Protein AF-0000000084652523 (afdb_homodimer)

Radius of gyration: 30.89 Å; Cα contacts (8 Å, |Δi|>4): 2708; chains: 2; bounding box: 81×100×77 Å

pLDDT: mean 92.8, std 8.53, range [52.5, 98.88]

Secondary structure (DSSP, 8-state):
--EEEHHHHHHHHHHHTT--EEEE---GGGHHHHHHHGGGT-EEEE-SSHHHHHHHHHHHHHHHSSPEEEEE-STHHHHTTHHHHHHHHHHT--EEEEEEE--GGGTTTT-TT---HHHHHGGGSSEEEE---GGGHHHHHHHHHHHHHSSS--EEEEEEEHHHHH-EEEGGG----------PPP---HHHHHHHHHHHHH-SSEEEEE-HHHHHTT-HHHHHHHHHHH---EEE-GGGBTTB-TTSTTEEEE--GGG-STHHHHHHH-SEEEEES----GGGGGG-TTTS-TT-EEEEEES-GGGGTT--SS-EEEEES-HHHHHHHHHHHHHHTT--PPP-HHHHHHHHHHHHHHHHHHHTT--TTTB-HHHHHHHHHHHS-TTSEEEE-SSHHHHHHHHH---SSTT-EEETT-TTT--SS-HHHHHHHHHHH-TTS-EEEEEEHHHHHHTTTHHHHHHHTT---EEEEEE-SB-HHHHHHHHHHH-TT---S-B-----HHHHHHHHTSEEEEE-SGGGHHHHHHHHHHT-S-EEEEEEB-TT---HHHHHHHHHHHH--/--EEEHHHHHHHHHHHTT--EEEE---GGGHHHHHHHGGGT-EEEE-SSHHHHHHHHHHHHHHHSS-EEEEE-STHHHHTTHHHHHHHHHHT--EEEEEEE--GGGTTTT-TT---HHHHHGGGSSEEEE---GGGHHHHHHHHHHHHHSSS---EEEEEEHHHHH-EEEGGG---------PPPP---HHHHHHHHHHHHH-SSEEEEE-HHHHHTT-HHHHHHHHHHH---EEE-GGGBTTB-TTSTTEEEE--GGG-STHHHHHHH-SEEEEES----GGGGGG-TTTS-TT-EEEEEES-GGGGTT--SS-EEEEES-HHHHHHHHHHHHHHTT--PPP-HHHHHHHHHHHHHHHHHHHTT--TTTB-HHHHHHHHHHHS-TTSEEEE-SSHHHHHHHHH---SSTT-EEETT-TTT--SS-HHHHHHHHHHH-TTS-EEEEEEHHHHHHTTTHHHHHHHTT---EEEEEE-SB-HHHHHHHHHHH-TT---S-B-----HHHHHHHHTSEEEEE-SGGGHHHHHHHHHHTTS-EEEEEEB-TT---HHHHHHHHHHHH--

Foldseek 3Di:
DDKDFLLLVLLVLCVVVVAQEAEEADDDQNVLNVVNNVVSRRHYQHFPALCLRLLLQQLLCLQVLAEYEYEYEAAPSLVSNQLSQLLQLQQLGQYEYEYGDADPVCAPVPDDRRDDSCVVCVVRFLEEDEDDASQCSSVVVLVQRCSQLPQRHHYYYYYYYSCSRGDMDDPVSHDHDDNPDDDDFDEDDPVLLVVVLVVLQPWQQEEEEEEDLCQSVVQLVLVVLLCVLQVHAYEYEALCAQSAFCPPLRYLAYCWVLLVALNLVSQAPTQEYEYFADQCDVRNPLCDPPSYDPNREYEAEHQDCVSVPSNPDHHYHYDRGRRNNHSNVSSVVCVVVVPDGDDNVVSSVVSVVSNVVRVVVVVVPCDFQFGAVLLLQVLVQVVFDLPAAEEEFARQQNSSCRNRDTHNHGSRYHYDLGGDSGDAQSQLSSQQSSCVSPVPHAYEYRYEPVRCPNRVCSLLSCQVVLRAHEYEYAYLQWSLLVLVLCCLQPNNVRGDPTGRGQDQSQVVSVVSPAHGDEAGGSVCSNVQVVCSVVVSGHGYYYYHGNNPDGRSSSVVVSVVVNVPD/DDKDFLLLVLLVLCVVVVAQEAEEADDDQNVLNVVNNVVSRRHYQHFPALCLRLLLQQLLCLQVLAEYEYEYEAAPSLVSNQLSQLLQLQQLGQYEYEYGDADPVCAPVPDDRRDDSCVVCVVRFLEEDEDDASQCSSVVVLVQRCSQLPQRHHYYYYYYYSCSRGDMDDPVSHDHDDPPDDDDFDEDDPVLLVVVLVVLQPWQQEEEEEEDLCQSVVQLVLVVLLCVLQVHAYEYEALCAQSAFCPPLRYLAYCWVLLVALNLVSQAPTQEYEYFADQCDVRNPLCDPPSYDPNREYEAEHQDCVSVPSNPPHHYNYHRGRRNNHSNVSSVVCVVVVPDGDNNVVSSVVSVVSNVVRVVVVVVPCDFQFGAVLLLQVLVQVVFDLPAAEEEFARQQNSSCRNRDTHNHGSRYHYDLGGDSGDAQSQPSSQQSSCVSPVPHAYEYRYEPVRCPNRVCSLLSCQVVLRAHEYEYAYLQWSLLVLVLCCLQPNNVRGDPTGRGQDQSQVVSVVSPAHGDEAGGSVCSNVQVVCSVVVSGHGYYYYHGNNPDGRSSSVVVSVVVNVPD

Nearest PDB structures (foldseek):
  4d5g-assembly1_B  TM=9.283E-01  e=2.032E-40  Azoarcus olearius
  8rpi-assembly1_A  TM=9.030E-01  e=3.109E-41  Janthinobacterium sp. HH01
  4d5e-assembly1_B  TM=9.127E-01  e=1.218E-40  Azoarcus olearius
  6m2z-assembly1_A  TM=8.766E-01  e=1.628E-36  Pseudomonas putida
  1pvd-assembly1_B  TM=7.626E-01  e=8.804E-29  Saccharomyces cerevisiae

InterPro domains:
  IPR011766 Thiamine pyrophosphate enzyme, TPP-binding [PF02775] (396-543)
  IPR012000 Thiamine pyrophosphate enzyme, central domain [PF00205] (196-330)
  IPR012001 Thiamine pyrophosphate enzyme, N-terminal TPP-binding domain [PF02776] (5-120)
  IPR029035 DHS-like NAD/FAD-binding domain superfamily [SSF52467] (155-362)
  IPR029061 Thiamin diphosphate-binding fold [SSF52518] (1-176)
  IPR029061 Thiamin diphosphate-binding fold [SSF52518] (370-563)
  IPR045229 Thiamine pyrophosphate enzyme [PTHR18968] (3-548)

Structure (mmCIF, N/CA/C/O backbone):
data_AF-0000000084652523-model_v1
#
loop_
_entity.id
_entity.type
_entity.pdbx_description
1 polymer 'Thiamine pyrophosphate-requiring enzymes'
#
loop_
_atom_site.group_PDB
_atom_site.id
_atom_site.type_symbol
_atom_site.label_atom_id
_atom_site.label_alt_id
_atom_site.label_comp_id
_atom_site.label_asym_id
_atom_site.label_entity_id
_atom_site.label_seq_id
_atom_site.pdbx_PDB_ins_code
_atom_site.Cartn_x
_atom_site.Cartn_y
_atom_site.Cartn_z
_atom_site.occupancy
_atom_site.B_iso_or_equiv
_atom_site.auth_seq_id
_atom_site.auth_comp_id
_atom_site.auth_asym_id
_atom_site.auth_atom_id
_atom_site.pdbx_PDB_model_num
ATOM 1 N N . MET A 1 1 ? 44.406 9.188 3.6 1 61.84 1 MET A N 1
ATOM 2 C CA . MET A 1 1 ? 43.688 7.953 3.303 1 61.84 1 MET A CA 1
ATOM 3 C C . MET A 1 1 ? 42.375 8.258 2.621 1 61.84 1 MET A C 1
ATOM 5 O O . MET A 1 1 ? 41.781 9.32 2.836 1 61.84 1 MET A O 1
ATOM 9 N N . SER A 1 2 ? 42 7.492 1.603 1 88.81 2 SER A N 1
ATOM 10 C CA . SER A 1 2 ? 40.812 7.75 0.842 1 88.81 2 SER A CA 1
ATOM 11 C C . SER A 1 2 ? 39.562 7.465 1.676 1 88.81 2 SER A C 1
ATOM 13 O O . SER A 1 2 ? 39.562 6.555 2.506 1 88.81 2 SER A O 1
ATOM 15 N N . LYS A 1 3 ? 38.594 8.383 1.752 1 95.5 3 LYS A N 1
ATOM 16 C CA . LYS A 1 3 ? 37.344 8.273 2.521 1 95.5 3 LYS A CA 1
ATOM 17 C C . LYS A 1 3 ? 36.188 7.773 1.65 1 95.5 3 LYS A C 1
ATOM 19 O O . LYS A 1 3 ? 36.219 7.922 0.427 1 95.5 3 LYS A O 1
ATOM 24 N N . ILE A 1 4 ? 35.344 7.074 2.342 1 96.81 4 ILE A N 1
ATOM 25 C CA . ILE A 1 4 ? 34.156 6.57 1.647 1 96.81 4 ILE A CA 1
ATOM 26 C C . ILE A 1 4 ? 32.938 6.688 2.555 1 96.81 4 ILE A C 1
ATOM 28 O O . ILE A 1 4 ? 33.031 6.461 3.764 1 96.81 4 ILE A O 1
ATOM 32 N N . THR A 1 5 ? 31.812 7.078 1.994 1 97.12 5 THR A N 1
ATOM 33 C CA . THR A 1 5 ? 30.578 7.211 2.768 1 97.12 5 THR A CA 1
ATOM 34 C C . THR A 1 5 ? 29.812 5.895 2.779 1 97.12 5 THR A C 1
ATOM 36 O O . THR A 1 5 ? 30.047 5.02 1.945 1 97.12 5 THR A O 1
ATOM 39 N N . GLY A 1 6 ? 28.922 5.758 3.75 1 98.19 6 GLY A N 1
ATOM 40 C CA . GLY A 1 6 ? 28.094 4.559 3.832 1 98.19 6 GLY A CA 1
ATOM 41 C C . GLY A 1 6 ? 27.266 4.324 2.588 1 98.19 6 GLY A C 1
ATOM 42 O O . GLY A 1 6 ? 27.078 3.184 2.16 1 98.19 6 GLY A O 1
ATOM 43 N N . GLY A 1 7 ? 26.688 5.371 2.053 1 98.19 7 GLY A N 1
ATOM 44 C CA . GLY A 1 7 ? 25.906 5.246 0.828 1 98.19 7 GLY A CA 1
ATOM 45 C C . GLY A 1 7 ? 26.719 4.711 -0.338 1 98.19 7 GLY A C 1
ATOM 46 O O . GLY A 1 7 ? 26.25 3.836 -1.072 1 98.19 7 GLY A O 1
ATOM 47 N N . GLU A 1 8 ? 27.828 5.301 -0.521 1 97.81 8 GLU A N 1
ATOM 48 C CA . GLU A 1 8 ? 28.719 4.84 -1.584 1 97.81 8 GLU A CA 1
ATOM 49 C C . GLU A 1 8 ? 29.156 3.395 -1.351 1 97.81 8 GLU A C 1
ATOM 51 O O . GLU A 1 8 ? 29.203 2.596 -2.289 1 97.81 8 GLU A O 1
ATOM 56 N N . LEU A 1 9 ? 29.469 3.117 -0.154 1 98 9 LEU A N 1
ATOM 57 C CA . LEU A 1 9 ? 29.891 1.775 0.236 1 98 9 LEU A CA 1
ATOM 58 C C . LEU A 1 9 ? 28.797 0.752 -0.078 1 98 9 LEU A C 1
ATOM 60 O O . LEU A 1 9 ? 29.094 -0.358 -0.526 1 98 9 LEU A O 1
ATOM 64 N N . LEU A 1 10 ? 27.578 1.032 0.191 1 98.56 10 LEU A N 1
ATOM 65 C CA . LEU A 1 10 ? 26.453 0.154 -0.115 1 98.56 10 LEU A CA 1
ATOM 66 C C . LEU A 1 10 ? 26.375 -0.141 -1.609 1 98.56 10 LEU A C 1
ATOM 68 O O . LEU A 1 10 ? 26.188 -1.289 -2.012 1 98.56 10 LEU A O 1
ATOM 72 N N . VAL A 1 11 ? 26.5 0.886 -2.41 1 98.44 11 VAL A N 1
ATOM 73 C CA . VAL A 1 11 ? 26.438 0.732 -3.859 1 98.44 11 VAL A CA 1
ATOM 74 C C . VAL A 1 11 ? 27.562 -0.207 -4.316 1 98.44 11 VAL A C 1
ATOM 76 O O . VAL A 1 11 ? 27.312 -1.125 -5.105 1 98.44 11 VAL A O 1
ATOM 79 N N . LEU A 1 12 ? 28.734 0.027 -3.807 1 97.88 12 LEU A N 1
ATOM 80 C CA . LEU A 1 12 ? 29.875 -0.809 -4.172 1 97.88 12 LEU A CA 1
ATOM 81 C C . LEU A 1 12 ? 29.656 -2.252 -3.727 1 97.88 12 LEU A C 1
ATOM 83 O O . LEU A 1 12 ? 30 -3.188 -4.449 1 97.88 12 LEU A O 1
ATOM 87 N N . ALA A 1 13 ? 29.109 -2.414 -2.553 1 97.5 13 ALA A N 1
ATOM 88 C CA . ALA A 1 13 ? 28.828 -3.754 -2.041 1 97.5 13 ALA A CA 1
ATOM 89 C C . ALA A 1 13 ? 27.859 -4.496 -2.947 1 97.5 13 ALA A C 1
ATOM 91 O O . ALA A 1 13 ? 28.031 -5.684 -3.225 1 97.5 13 ALA A O 1
ATOM 92 N N . LEU A 1 14 ? 26.797 -3.852 -3.387 1 97.81 14 LEU A N 1
ATOM 93 C CA . LEU A 1 14 ? 25.844 -4.465 -4.305 1 97.81 14 LEU A CA 1
ATOM 94 C C . LEU A 1 14 ? 26.531 -4.832 -5.621 1 97.81 14 LEU A C 1
ATOM 96 O O . LEU A 1 14 ? 26.344 -5.938 -6.133 1 97.81 14 LEU A O 1
ATOM 100 N N . ARG A 1 15 ? 27.328 -3.926 -6.137 1 97.06 15 ARG A N 1
ATOM 101 C CA . ARG A 1 15 ? 28.016 -4.152 -7.406 1 97.06 15 ARG A CA 1
ATOM 102 C C . ARG A 1 15 ? 28.969 -5.328 -7.305 1 97.06 15 ARG A C 1
ATOM 104 O O . ARG A 1 15 ? 29.078 -6.133 -8.234 1 97.06 15 ARG A O 1
ATOM 111 N N . LYS A 1 16 ? 29.641 -5.41 -6.207 1 94.69 16 LYS A N 1
ATOM 112 C CA . LYS A 1 16 ? 30.578 -6.512 -5.996 1 94.69 16 LYS A CA 1
ATOM 113 C C . LYS A 1 16 ? 29.844 -7.848 -5.922 1 94.69 16 LYS A C 1
ATOM 115 O O . LYS A 1 16 ? 30.438 -8.898 -6.164 1 94.69 16 LYS A O 1
ATOM 120 N N . ASN A 1 17 ? 28.578 -7.781 -5.609 1 93.56 17 ASN A N 1
ATOM 121 C CA . ASN A 1 17 ? 27.75 -8.984 -5.613 1 93.56 17 ASN A CA 1
ATOM 122 C C . ASN A 1 17 ? 27 -9.141 -6.938 1 93.56 17 ASN A C 1
ATOM 124 O O . ASN A 1 17 ? 25.984 -9.828 -7 1 93.56 17 ASN A O 1
ATOM 128 N N . ASN A 1 18 ? 27.344 -8.414 -7.961 1 93.62 18 ASN A N 1
ATOM 129 C CA . ASN A 1 18 ? 26.875 -8.508 -9.336 1 93.62 18 ASN A CA 1
ATOM 130 C C . ASN A 1 18 ? 25.438 -8.023 -9.477 1 93.62 18 ASN A C 1
ATOM 132 O O . ASN A 1 18 ? 24.672 -8.57 -10.266 1 93.62 18 ASN A O 1
ATOM 136 N N . ILE A 1 19 ? 25.078 -7.191 -8.586 1 96.75 19 ILE A N 1
ATOM 137 C CA . ILE A 1 19 ? 23.797 -6.516 -8.719 1 96.75 19 ILE A CA 1
ATOM 138 C C . ILE A 1 19 ? 23.969 -5.242 -9.547 1 96.75 19 ILE A C 1
ATOM 140 O O . ILE A 1 19 ? 24.734 -4.352 -9.18 1 96.75 19 ILE A O 1
ATOM 144 N N . LYS A 1 20 ? 23.25 -5.176 -10.609 1 96.38 20 LYS A N 1
ATOM 145 C CA . LYS A 1 20 ? 23.391 -4.027 -11.5 1 96.38 20 LYS A CA 1
ATOM 146 C C . LYS A 1 20 ? 22.094 -3.219 -11.547 1 96.38 20 LYS A C 1
ATOM 148 O O . LYS A 1 20 ? 22.109 -2.021 -11.844 1 96.38 20 LYS A O 1
ATOM 153 N N . ASN A 1 21 ? 20.969 -3.912 -11.383 1 96.75 21 ASN A N 1
ATOM 154 C CA . ASN A 1 21 ? 19.656 -3.289 -11.422 1 96.75 21 ASN A CA 1
ATOM 155 C C . ASN A 1 21 ? 18.953 -3.375 -10.07 1 96.75 21 ASN A C 1
ATOM 157 O O . ASN A 1 21 ? 18.922 -4.441 -9.445 1 96.75 21 ASN A O 1
ATOM 161 N N . VAL A 1 22 ? 18.531 -2.273 -9.625 1 98.38 22 VAL A N 1
ATOM 162 C CA . VAL A 1 22 ? 17.719 -2.242 -8.414 1 98.38 22 VAL A CA 1
ATOM 163 C C . VAL A 1 22 ? 16.453 -1.425 -8.664 1 98.38 22 VAL A C 1
ATOM 165 O O . VAL A 1 22 ? 16.406 -0.591 -9.57 1 98.38 22 VAL A O 1
ATOM 168 N N . PHE A 1 23 ? 15.406 -1.738 -7.965 1 98.81 23 PHE A N 1
ATOM 169 C CA . PHE A 1 23 ? 14.117 -1.063 -8.094 1 98.81 23 PHE A CA 1
ATOM 170 C C . PHE A 1 23 ? 13.844 -0.193 -6.871 1 98.81 23 PHE A C 1
ATOM 172 O O . PHE A 1 23 ? 14.047 -0.625 -5.734 1 98.81 23 PHE A O 1
ATOM 179 N N . GLY A 1 24 ? 13.469 1.051 -7.094 1 98.38 24 GLY A N 1
ATOM 180 C CA . GLY A 1 24 ? 13.289 1.854 -5.895 1 98.38 24 GLY A CA 1
ATOM 181 C C . GLY A 1 24 ? 12.602 3.178 -6.16 1 98.38 24 GLY A C 1
ATOM 182 O O . GLY A 1 24 ? 12.297 3.504 -7.309 1 98.38 24 GLY A O 1
ATOM 183 N N . LEU A 1 25 ? 12.266 3.832 -5.125 1 98 25 LEU A N 1
ATOM 184 C CA . LEU A 1 25 ? 11.75 5.191 -5.102 1 98 25 LEU A CA 1
ATOM 185 C C . LEU A 1 25 ? 12.586 6.078 -4.184 1 98 25 LEU A C 1
ATOM 187 O O . LEU A 1 25 ? 12.828 5.727 -3.027 1 98 25 LEU A O 1
ATOM 191 N N . VAL A 1 26 ? 12.969 7.211 -4.668 1 97.19 26 VAL A N 1
ATOM 192 C CA . VAL A 1 26 ? 13.875 8.109 -3.963 1 97.19 26 VAL A CA 1
ATOM 193 C C . VAL A 1 26 ? 13.18 8.695 -2.74 1 97.19 26 VAL A C 1
ATOM 195 O O . VAL A 1 26 ? 11.953 8.852 -2.73 1 97.19 26 VAL A O 1
ATOM 198 N N . GLY A 1 27 ? 13.852 8.953 -1.732 1 95.44 27 GLY A N 1
ATOM 199 C CA . GLY A 1 27 ? 13.438 9.602 -0.498 1 95.44 27 GLY A CA 1
ATOM 200 C C . GLY A 1 27 ? 14.609 10.086 0.338 1 95.44 27 GLY A C 1
ATOM 201 O O . GLY A 1 27 ? 15.766 9.781 0.037 1 95.44 27 GLY A O 1
ATOM 202 N N . ASN A 1 28 ? 14.281 10.797 1.337 1 92.19 28 ASN A N 1
ATOM 203 C CA . ASN A 1 28 ? 15.297 11.43 2.172 1 92.19 28 ASN A CA 1
ATOM 204 C C . ASN A 1 28 ? 16.25 10.398 2.766 1 92.19 28 ASN A C 1
ATOM 206 O O . ASN A 1 28 ? 17.469 10.539 2.662 1 92.19 28 ASN A O 1
ATOM 210 N N . HIS A 1 29 ? 15.742 9.367 3.262 1 95.44 29 HIS A N 1
ATOM 211 C CA . HIS A 1 29 ? 16.547 8.445 4.059 1 95.44 29 HIS A CA 1
ATOM 212 C C . HIS A 1 29 ? 17.453 7.598 3.176 1 95.44 29 HIS A C 1
ATOM 214 O O . HIS A 1 29 ? 18.391 6.957 3.668 1 95.44 29 HIS A O 1
ATOM 220 N N . VAL A 1 30 ? 17.219 7.586 1.866 1 97.75 30 VAL A N 1
ATOM 221 C CA . VAL A 1 30 ? 18.031 6.711 1.026 1 97.75 30 VAL A CA 1
ATOM 222 C C . VAL A 1 30 ? 18.766 7.543 -0.024 1 97.75 30 VAL A C 1
ATOM 224 O O . VAL A 1 30 ? 19.484 6.996 -0.865 1 97.75 30 VAL A O 1
ATOM 227 N N . SER A 1 31 ? 18.656 8.836 0.006 1 96.75 31 SER A N 1
ATOM 228 C CA . SER A 1 31 ? 19.312 9.734 -0.948 1 96.75 31 SER A CA 1
ATOM 229 C C . SER A 1 31 ? 20.812 9.5 -0.98 1 96.75 31 SER A C 1
ATOM 231 O O . SER A 1 31 ? 21.438 9.586 -2.041 1 96.75 31 SER A O 1
ATOM 233 N N . PRO A 1 32 ? 21.484 9.203 0.217 1 96.62 32 PRO A N 1
ATOM 234 C CA . PRO A 1 32 ? 22.922 8.961 0.183 1 96.62 32 PRO A CA 1
ATOM 235 C C . PRO A 1 32 ? 23.312 7.777 -0.703 1 96.62 32 PRO A C 1
ATOM 237 O O . PRO A 1 32 ? 24.438 7.711 -1.206 1 96.62 32 PRO A O 1
ATOM 240 N N . ILE A 1 33 ? 22.406 6.82 -0.884 1 98.38 33 ILE A N 1
ATOM 241 C CA . ILE A 1 33 ? 22.641 5.688 -1.772 1 98.38 33 ILE A CA 1
ATOM 242 C C . ILE A 1 33 ? 22.453 6.121 -3.225 1 98.38 33 ILE A C 1
ATOM 244 O O . ILE A 1 33 ? 23.312 5.863 -4.07 1 98.38 33 ILE A O 1
ATOM 248 N N . PHE A 1 34 ? 21.391 6.816 -3.5 1 98.12 34 PHE A N 1
ATOM 249 C CA . PHE A 1 34 ? 20.953 7.18 -4.848 1 98.12 34 PHE A CA 1
ATOM 250 C C . PHE A 1 34 ? 22 8.062 -5.523 1 98.12 34 PHE A C 1
ATOM 252 O O . PHE A 1 34 ? 22.297 7.887 -6.707 1 98.12 34 PHE A O 1
ATOM 259 N N . VAL A 1 35 ? 22.609 8.961 -4.82 1 97.19 35 VAL A N 1
ATOM 260 C CA . VAL A 1 35 ? 23.484 9.961 -5.414 1 97.19 35 VAL A CA 1
ATOM 261 C C . VAL A 1 35 ? 24.781 9.289 -5.891 1 97.19 35 VAL A C 1
ATOM 263 O O . VAL A 1 35 ? 25.5 9.836 -6.727 1 97.19 35 VAL A O 1
ATOM 266 N N . HIS A 1 36 ? 25.078 8.07 -5.406 1 96.81 36 HIS A N 1
ATOM 267 C CA . HIS A 1 36 ? 26.312 7.391 -5.777 1 96.81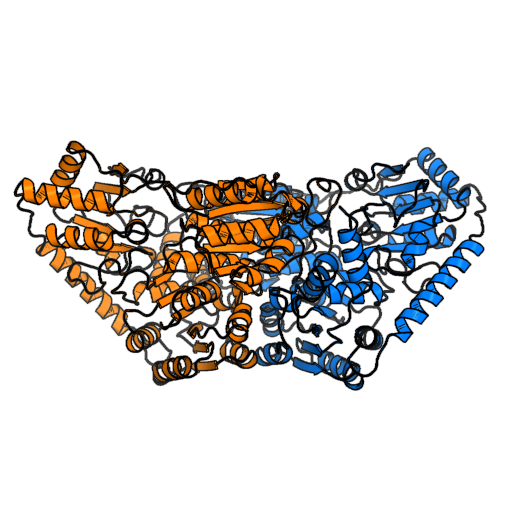 36 HIS A CA 1
ATOM 268 C C . HIS A 1 36 ? 26.047 6.293 -6.805 1 96.81 36 HIS A C 1
ATOM 270 O O . HIS A 1 36 ? 27 5.703 -7.344 1 96.81 36 HIS A O 1
ATOM 276 N N . ALA A 1 37 ? 24.828 5.977 -7.105 1 96.88 37 ALA A N 1
ATOM 277 C CA . ALA A 1 37 ? 24.453 4.801 -7.883 1 96.88 37 ALA A CA 1
ATOM 278 C C . ALA A 1 37 ? 25.016 4.871 -9.297 1 96.88 37 ALA A C 1
ATOM 280 O O . ALA A 1 37 ? 25.719 3.951 -9.742 1 96.88 37 ALA A O 1
ATOM 281 N N . GLN A 1 38 ? 24.812 5.961 -9.992 1 93.25 38 GLN A N 1
ATOM 282 C CA . GLN A 1 38 ? 25.219 6.098 -11.391 1 93.25 38 GLN A CA 1
ATOM 283 C C . GLN A 1 38 ? 26.734 6.023 -11.539 1 93.25 38 GLN A C 1
ATOM 285 O O . GLN A 1 38 ? 27.25 5.375 -12.453 1 93.25 38 GLN A O 1
ATOM 290 N N . LYS A 1 39 ? 27.375 6.684 -10.656 1 94.06 39 LYS A N 1
ATOM 291 C CA . LYS A 1 39 ? 28.828 6.73 -10.688 1 94.06 39 LYS A CA 1
ATOM 292 C C . LYS A 1 39 ? 29.422 5.324 -10.68 1 94.06 39 LYS A C 1
ATOM 294 O O . LYS A 1 39 ? 30.453 5.078 -11.32 1 94.06 39 LYS A O 1
ATOM 299 N N . HIS A 1 40 ? 28.75 4.449 -10.016 1 96.38 40 HIS A N 1
ATOM 300 C CA . HIS A 1 40 ? 29.328 3.123 -9.836 1 96.38 40 HIS A CA 1
ATOM 301 C C . HIS A 1 40 ? 28.578 2.08 -10.648 1 96.38 40 HIS A C 1
ATOM 303 O O . HIS A 1 40 ? 28.688 0.88 -10.391 1 96.38 40 HIS A O 1
ATOM 309 N N . GLY A 1 41 ? 27.75 2.49 -11.531 1 96.25 41 GLY A N 1
ATOM 310 C CA . GLY A 1 41 ? 27.109 1.595 -12.484 1 96.25 41 GLY A CA 1
ATOM 311 C C . GLY A 1 41 ? 25.938 0.823 -11.891 1 96.25 41 GLY A C 1
ATOM 312 O O . GLY A 1 41 ? 25.703 -0.333 -12.25 1 96.25 41 GLY A O 1
ATOM 313 N N . LEU A 1 42 ? 25.344 1.309 -10.875 1 97.31 42 LEU A N 1
ATOM 314 C CA . LEU A 1 42 ? 24.094 0.755 -10.359 1 97.31 42 LEU A CA 1
ATOM 315 C C . LEU A 1 42 ? 22.891 1.477 -10.961 1 97.31 42 LEU A C 1
ATOM 317 O O . LEU A 1 42 ? 22.719 2.682 -10.758 1 97.31 42 LEU A O 1
ATOM 321 N N . ASP A 1 43 ? 22.078 0.781 -11.703 1 96.94 43 ASP A N 1
ATOM 322 C CA . ASP A 1 43 ? 20.891 1.36 -12.328 1 96.94 43 ASP A CA 1
ATOM 323 C C . ASP A 1 43 ? 19.672 1.258 -11.414 1 96.94 43 ASP A C 1
ATOM 325 O O . ASP A 1 43 ? 19.172 0.161 -11.156 1 96.94 43 ASP A O 1
ATOM 329 N N . ILE A 1 44 ? 19.25 2.367 -10.953 1 97.38 44 ILE A N 1
ATOM 330 C CA . ILE A 1 44 ? 18.062 2.391 -10.109 1 97.38 44 ILE A CA 1
ATOM 331 C C . ILE A 1 44 ? 16.828 2.695 -10.969 1 97.38 44 ILE A C 1
ATOM 333 O O . ILE A 1 44 ? 16.719 3.779 -11.547 1 97.38 44 ILE A O 1
ATOM 337 N N . ILE A 1 45 ? 15.891 1.777 -11.062 1 98.19 45 ILE A N 1
ATOM 338 C CA . ILE A 1 45 ? 14.641 1.941 -11.797 1 98.19 45 ILE A CA 1
ATOM 339 C C . ILE A 1 45 ? 13.609 2.645 -10.906 1 98.19 45 ILE A C 1
ATOM 341 O O . ILE A 1 45 ? 13.141 2.074 -9.922 1 98.19 45 ILE A O 1
ATOM 345 N N . ASP A 1 46 ? 13.32 3.838 -11.297 1 97.56 46 ASP A N 1
ATOM 346 C CA . ASP A 1 46 ? 12.422 4.688 -10.531 1 97.56 46 ASP A CA 1
ATOM 347 C C . ASP A 1 46 ? 10.969 4.281 -10.742 1 97.56 46 ASP A C 1
ATOM 349 O O . ASP A 1 46 ? 10.516 4.156 -11.883 1 97.56 46 ASP A O 1
ATOM 353 N N . VAL A 1 47 ? 10.242 4.066 -9.664 1 98.25 47 VAL A N 1
ATOM 354 C CA . VAL A 1 47 ? 8.844 3.668 -9.719 1 98.25 47 VAL A CA 1
ATOM 355 C C . VAL A 1 47 ? 7.961 4.805 -9.203 1 98.25 47 VAL A C 1
ATOM 357 O O . VAL A 1 47 ? 8.461 5.852 -8.789 1 98.25 47 VAL A O 1
ATOM 360 N N . ARG A 1 48 ? 6.621 4.633 -9.297 1 97.69 48 ARG A N 1
ATOM 361 C CA . ARG A 1 48 ? 5.676 5.652 -8.852 1 97.69 48 ARG A CA 1
ATOM 362 C C . ARG A 1 48 ? 5.176 5.359 -7.441 1 97.69 48 ARG A C 1
ATOM 364 O O . ARG A 1 48 ? 4.672 6.25 -6.758 1 97.69 48 ARG A O 1
ATOM 371 N N . HIS A 1 49 ? 5.309 4.168 -6.996 1 98.25 49 HIS A N 1
ATOM 372 C CA . HIS A 1 49 ? 4.902 3.707 -5.672 1 98.25 49 HIS A CA 1
ATOM 373 C C . HIS A 1 49 ? 5.855 2.646 -5.141 1 98.25 49 HIS A C 1
ATOM 375 O O . HIS A 1 49 ? 6.254 1.737 -5.871 1 98.25 49 HIS A O 1
ATOM 381 N N . GLU A 1 50 ? 6.207 2.678 -3.916 1 98.5 50 GLU A N 1
ATOM 382 C CA . GLU A 1 50 ? 7.184 1.752 -3.35 1 98.5 50 GLU A CA 1
ATOM 383 C C . GLU A 1 50 ? 6.695 0.309 -3.438 1 98.5 50 GLU A C 1
ATOM 385 O O . GLU A 1 50 ? 7.5 -0.616 -3.582 1 98.5 50 GLU A O 1
ATOM 390 N N . GLN A 1 51 ? 5.398 0.051 -3.346 1 98.44 51 GLN A N 1
ATOM 391 C CA . GLN A 1 51 ? 4.863 -1.292 -3.537 1 98.44 51 GLN A CA 1
ATOM 392 C C . GLN A 1 51 ? 5.324 -1.884 -4.867 1 98.44 51 GLN A C 1
ATOM 394 O O . GLN A 1 51 ? 5.645 -3.072 -4.945 1 98.44 51 GLN A O 1
ATOM 399 N N . ALA A 1 52 ? 5.316 -1.056 -5.922 1 98.62 52 ALA A N 1
ATOM 400 C CA . ALA A 1 52 ? 5.727 -1.504 -7.25 1 98.62 52 ALA A CA 1
ATOM 401 C C . ALA A 1 52 ? 7.199 -1.91 -7.258 1 98.62 52 ALA A C 1
ATOM 403 O O . ALA A 1 52 ? 7.586 -2.854 -7.949 1 98.62 52 ALA A O 1
ATOM 404 N N . ALA A 1 53 ? 8.031 -1.194 -6.473 1 98.81 53 ALA A N 1
ATOM 405 C CA . ALA A 1 53 ? 9.445 -1.545 -6.391 1 98.81 53 ALA A CA 1
ATOM 406 C C . ALA A 1 53 ? 9.633 -2.969 -5.871 1 98.81 53 ALA A C 1
ATOM 408 O O . ALA A 1 53 ? 10.445 -3.729 -6.402 1 98.81 53 ALA A O 1
ATOM 409 N N . ILE A 1 54 ? 8.875 -3.303 -4.867 1 98.81 54 ILE A N 1
ATOM 410 C CA . ILE A 1 54 ? 8.992 -4.625 -4.266 1 98.81 54 ILE A CA 1
ATOM 411 C C . ILE A 1 54 ? 8.477 -5.684 -5.242 1 98.81 54 ILE A C 1
ATOM 413 O O . ILE A 1 54 ? 9.102 -6.73 -5.418 1 98.81 54 ILE A O 1
ATOM 417 N N . HIS A 1 55 ? 7.352 -5.418 -5.902 1 98.69 55 HIS A N 1
ATOM 418 C CA . HIS A 1 55 ? 6.82 -6.359 -6.883 1 98.69 55 HIS A CA 1
ATOM 419 C C . HIS A 1 55 ? 7.781 -6.535 -8.055 1 98.69 55 HIS A C 1
ATOM 421 O O . HIS A 1 55 ? 7.879 -7.625 -8.625 1 98.69 55 HIS A O 1
ATOM 427 N N . MET A 1 56 ? 8.445 -5.457 -8.43 1 98.81 56 MET A N 1
ATOM 428 C CA . MET A 1 56 ? 9.43 -5.574 -9.508 1 98.81 56 MET A CA 1
ATOM 429 C C . MET A 1 56 ? 10.609 -6.441 -9.078 1 98.81 56 MET A C 1
ATOM 431 O O . MET A 1 56 ? 11.086 -7.273 -9.852 1 98.81 56 MET A O 1
ATOM 435 N N . ALA A 1 57 ? 11.078 -6.246 -7.824 1 98.75 57 ALA A N 1
ATOM 436 C CA . ALA A 1 57 ? 12.133 -7.125 -7.305 1 98.75 57 ALA A CA 1
ATOM 437 C C . ALA A 1 57 ? 11.688 -8.586 -7.324 1 98.75 57 ALA A C 1
ATOM 439 O O . ALA A 1 57 ? 12.469 -9.477 -7.668 1 98.75 57 ALA A O 1
ATOM 440 N N . ASP A 1 58 ? 10.453 -8.82 -6.977 1 98 58 ASP A N 1
ATOM 441 C CA . ASP A 1 58 ? 9.859 -10.148 -7.008 1 98 58 ASP A CA 1
ATOM 442 C C . ASP A 1 58 ? 9.844 -10.711 -8.43 1 98 58 ASP A C 1
ATOM 444 O O . ASP A 1 58 ? 10.281 -11.836 -8.664 1 98 58 ASP A O 1
ATOM 448 N N . GLY A 1 59 ? 9.344 -9.898 -9.383 1 97.69 59 GLY A N 1
ATOM 449 C CA . GLY A 1 59 ? 9.32 -10.32 -10.781 1 97.69 59 GLY A CA 1
ATOM 450 C C . GLY A 1 59 ? 10.703 -10.633 -11.328 1 97.69 59 GLY A C 1
ATOM 451 O O . GLY A 1 59 ? 10.875 -11.609 -12.062 1 97.69 59 GLY A O 1
ATOM 452 N N . TRP A 1 60 ? 11.656 -9.773 -10.945 1 97.94 60 TRP A N 1
ATOM 453 C CA . TRP A 1 60 ? 13.039 -9.984 -11.352 1 97.94 60 TRP A CA 1
ATOM 454 C C . TRP A 1 60 ? 13.539 -11.344 -10.883 1 97.94 60 TRP A C 1
ATOM 456 O O . TRP A 1 60 ? 14.133 -12.102 -11.656 1 97.94 60 TRP A O 1
ATOM 466 N N . SER A 1 61 ? 13.281 -11.625 -9.648 1 96.38 61 SER A N 1
ATOM 467 C CA . SER A 1 61 ? 13.719 -12.883 -9.062 1 96.38 61 SER A CA 1
ATOM 468 C C . SER A 1 61 ? 13.055 -14.07 -9.75 1 96.38 61 SER A C 1
ATOM 470 O O . SER A 1 61 ? 13.711 -15.07 -10.047 1 96.38 61 SER A O 1
ATOM 472 N N . GLN A 1 62 ? 11.805 -14 -10.07 1 95.75 62 GLN A N 1
ATOM 473 C CA . GLN A 1 62 ? 11.031 -15.109 -10.641 1 95.75 62 GLN A CA 1
ATOM 474 C C . GLN A 1 62 ? 11.523 -15.445 -12.047 1 95.75 62 GLN A C 1
ATOM 476 O O . GLN A 1 62 ? 11.516 -16.609 -12.445 1 95.75 62 GLN A O 1
ATOM 481 N N . VAL A 1 63 ? 11.969 -14.43 -12.734 1 95.69 63 VAL A N 1
ATOM 482 C CA . VAL A 1 63 ? 12.289 -14.68 -14.133 1 95.69 63 VAL A CA 1
ATOM 483 C C . VAL A 1 63 ? 13.781 -14.992 -14.273 1 95.69 63 VAL A C 1
ATOM 485 O O . VAL A 1 63 ? 14.18 -15.773 -15.133 1 95.69 63 VAL A O 1
ATOM 488 N N . THR A 1 64 ? 14.617 -14.43 -13.383 1 94.81 64 THR A N 1
ATOM 489 C CA . THR A 1 64 ? 16.062 -14.586 -13.523 1 94.81 64 THR A CA 1
ATOM 490 C C . THR A 1 64 ? 16.578 -15.711 -12.633 1 94.81 64 THR A C 1
ATOM 492 O O . THR A 1 64 ? 17.703 -16.188 -12.805 1 94.81 64 THR A O 1
ATOM 495 N N . ARG A 1 65 ? 15.758 -16.078 -11.586 1 93.25 65 ARG A N 1
ATOM 496 C CA . ARG A 1 65 ? 16.125 -17.047 -10.562 1 93.25 65 ARG A CA 1
ATOM 497 C C . ARG A 1 65 ? 17.219 -16.484 -9.648 1 93.25 65 ARG A C 1
ATOM 499 O O . ARG A 1 65 ? 17.859 -17.234 -8.906 1 93.25 65 ARG A O 1
ATOM 506 N N . ASN A 1 66 ? 17.516 -15.164 -9.844 1 92.88 66 ASN A N 1
ATOM 507 C CA . ASN A 1 66 ? 18.438 -14.438 -8.984 1 92.88 66 ASN A CA 1
ATOM 508 C C . ASN A 1 66 ? 17.703 -13.516 -8.016 1 92.88 66 ASN A C 1
ATOM 510 O O . ASN A 1 66 ? 16.516 -13.227 -8.203 1 92.88 66 ASN A O 1
ATOM 514 N N . ILE A 1 67 ? 18.453 -13.062 -7.039 1 96.38 67 ILE A N 1
ATOM 515 C CA . ILE A 1 67 ? 17.859 -12.188 -6.031 1 96.38 67 ILE A CA 1
ATOM 516 C C . ILE A 1 67 ? 17.453 -10.867 -6.672 1 96.38 67 ILE A C 1
ATOM 518 O O . ILE A 1 67 ? 18.188 -10.305 -7.492 1 96.38 67 ILE A O 1
ATOM 522 N N . GLY A 1 68 ? 16.172 -10.461 -6.465 1 98.25 68 GLY A N 1
ATOM 523 C CA . GLY A 1 68 ? 15.766 -9.094 -6.773 1 98.25 68 GLY A CA 1
ATOM 524 C C . GLY A 1 68 ? 16.031 -8.125 -5.641 1 98.25 68 GLY A C 1
ATOM 525 O O . GLY A 1 68 ? 15.914 -8.477 -4.465 1 98.25 68 GLY A O 1
ATOM 526 N N . VAL A 1 69 ? 16.438 -6.863 -5.945 1 98.88 69 VAL A N 1
ATOM 527 C CA . VAL A 1 69 ? 16.797 -5.891 -4.914 1 98.88 69 VAL A CA 1
ATOM 528 C C . VAL A 1 69 ? 15.922 -4.645 -5.059 1 98.88 69 VAL A C 1
ATOM 530 O O . VAL A 1 69 ? 15.766 -4.117 -6.164 1 98.88 69 VAL A O 1
ATOM 533 N N . ALA A 1 70 ? 15.328 -4.223 -3.973 1 98.88 70 ALA A N 1
ATOM 534 C CA . ALA A 1 70 ? 14.57 -2.977 -3.916 1 98.88 70 ALA A CA 1
ATOM 535 C C . ALA A 1 70 ? 15.133 -2.041 -2.848 1 98.88 70 ALA A C 1
ATOM 537 O O . ALA A 1 70 ? 15.617 -2.496 -1.811 1 98.88 70 ALA A O 1
ATOM 538 N N . ILE A 1 71 ? 15.117 -0.722 -3.107 1 98.88 71 ILE A N 1
ATOM 539 C CA . ILE A 1 71 ? 15.555 0.306 -2.17 1 98.88 71 ILE A CA 1
ATOM 540 C C . ILE A 1 71 ? 14.445 1.328 -1.967 1 98.88 71 ILE A C 1
ATOM 542 O O . ILE A 1 71 ? 13.992 1.961 -2.924 1 98.88 71 ILE A O 1
ATOM 546 N N . VAL A 1 72 ? 13.984 1.489 -0.732 1 98.62 72 VAL A N 1
ATOM 547 C CA . VAL A 1 72 ? 12.914 2.438 -0.439 1 98.62 72 VAL A CA 1
ATOM 548 C C . VAL A 1 72 ? 13.266 3.248 0.806 1 98.62 72 VAL A C 1
ATOM 550 O O . VAL A 1 72 ? 14.07 2.811 1.63 1 98.62 72 VAL A O 1
ATOM 553 N N . THR A 1 73 ? 12.75 4.457 0.915 1 97.94 73 THR A N 1
ATOM 554 C CA . THR A 1 73 ? 12.961 5.305 2.084 1 97.94 73 THR A CA 1
ATOM 555 C C . THR A 1 73 ? 12.188 4.77 3.287 1 97.94 73 THR A C 1
ATOM 557 O O . THR A 1 73 ? 11.445 3.795 3.168 1 97.94 73 THR A O 1
ATOM 560 N N . GLY A 1 74 ? 12.469 5.297 4.473 1 96.94 74 GLY A N 1
ATOM 561 C CA . GLY A 1 74 ? 11.82 4.863 5.699 1 96.94 74 GLY A CA 1
ATOM 562 C C . GLY A 1 74 ? 10.398 5.375 5.836 1 96.94 74 GLY A C 1
ATOM 563 O O . GLY A 1 74 ? 9.945 6.18 5.02 1 96.94 74 GLY A O 1
ATOM 564 N N . GLY A 1 75 ? 9.695 4.945 6.938 1 97 75 GLY A N 1
ATOM 565 C CA . GLY A 1 75 ? 8.344 5.426 7.207 1 97 75 GLY A CA 1
ATOM 566 C C . GLY A 1 75 ? 7.324 4.938 6.195 1 97 75 GLY A C 1
ATOM 567 O O . GLY A 1 75 ? 7.133 3.732 6.027 1 97 75 GLY A O 1
ATOM 568 N N . PRO A 1 76 ? 6.777 5.832 5.465 1 97.44 76 PRO A N 1
ATOM 569 C CA . PRO A 1 76 ? 5.762 5.426 4.488 1 97.44 76 PRO A CA 1
ATOM 570 C C . PRO A 1 76 ? 6.34 4.574 3.359 1 97.44 76 PRO A C 1
ATOM 572 O O . PRO A 1 76 ? 5.645 3.707 2.82 1 97.44 76 PRO A O 1
ATOM 575 N N . GLY A 1 77 ? 7.602 4.875 2.986 1 98.19 77 GLY A N 1
ATOM 576 C CA . GLY A 1 77 ? 8.219 4.023 1.987 1 98.19 77 GLY A CA 1
ATOM 577 C C . GLY A 1 77 ? 8.25 2.559 2.387 1 98.19 77 GLY A C 1
ATOM 578 O O . GLY A 1 77 ? 7.93 1.683 1.58 1 98.19 77 GLY A O 1
ATOM 579 N N . PHE A 1 78 ? 8.617 2.357 3.701 1 98.44 78 PHE A N 1
ATOM 580 C CA . PHE A 1 78 ? 8.625 1.003 4.242 1 98.44 78 PHE A CA 1
ATOM 581 C C . PHE A 1 78 ? 7.211 0.452 4.348 1 98.44 78 PHE A C 1
ATOM 583 O O . PHE A 1 78 ? 6.938 -0.663 3.898 1 98.44 78 PHE A O 1
ATOM 590 N N . THR A 1 79 ? 6.281 1.179 4.91 1 98.56 79 THR A N 1
ATOM 591 C CA . THR A 1 79 ? 4.941 0.642 5.121 1 98.56 79 THR A CA 1
ATOM 592 C C . THR A 1 79 ? 4.266 0.336 3.789 1 98.56 79 THR A C 1
ATOM 594 O O . THR A 1 79 ? 3.494 -0.62 3.684 1 98.56 79 THR A O 1
ATOM 597 N N . ASN A 1 80 ? 4.543 1.065 2.756 1 98.5 80 ASN A N 1
ATOM 598 C CA . ASN A 1 80 ? 4.031 0.799 1.416 1 98.5 80 ASN A CA 1
ATOM 599 C C . ASN A 1 80 ? 4.621 -0.482 0.835 1 98.5 80 ASN A C 1
ATOM 601 O O . ASN A 1 80 ? 4.098 -1.028 -0.138 1 98.5 80 ASN A O 1
ATOM 605 N N . SER A 1 81 ? 5.738 -0.94 1.359 1 98.5 81 SER A N 1
ATOM 606 C CA . SER A 1 81 ? 6.453 -2.102 0.837 1 98.5 81 SER A CA 1
ATOM 607 C C . SER A 1 81 ? 5.926 -3.395 1.447 1 98.5 81 SER A C 1
ATOM 609 O O . SER A 1 81 ? 6.207 -4.484 0.943 1 98.5 81 SER A O 1
ATOM 611 N N . ILE A 1 82 ? 5.148 -3.332 2.457 1 98.69 82 ILE A N 1
ATOM 612 C CA . ILE A 1 82 ? 4.844 -4.469 3.316 1 98.69 82 ILE A CA 1
ATOM 613 C C . ILE A 1 82 ? 4.102 -5.539 2.516 1 98.69 82 ILE A C 1
ATOM 615 O O . ILE A 1 82 ? 4.406 -6.73 2.627 1 98.69 82 ILE A O 1
ATOM 619 N N . THR A 1 83 ? 3.135 -5.172 1.691 1 98.5 83 THR A N 1
ATOM 620 C CA . THR A 1 83 ? 2.389 -6.16 0.917 1 98.5 83 THR A CA 1
ATOM 621 C C . THR A 1 83 ? 3.328 -6.98 0.038 1 98.5 83 THR A C 1
ATOM 623 O O . THR A 1 83 ? 3.217 -8.203 -0.026 1 98.5 83 THR A O 1
ATOM 626 N N . GLY A 1 84 ? 4.238 -6.27 -0.647 1 98.44 84 GLY A N 1
ATOM 627 C CA . GLY A 1 84 ? 5.188 -6.969 -1.501 1 98.44 84 GLY A CA 1
ATOM 628 C C . GLY A 1 84 ? 6.113 -7.895 -0.734 1 98.44 84 GLY A C 1
ATOM 629 O O . GLY A 1 84 ? 6.43 -8.992 -1.199 1 98.44 84 GLY A O 1
ATOM 630 N N . ILE A 1 85 ? 6.559 -7.473 0.476 1 98.75 85 ILE A N 1
ATOM 631 C CA . ILE A 1 85 ? 7.465 -8.273 1.294 1 98.75 85 ILE A CA 1
ATOM 632 C C . ILE A 1 85 ? 6.746 -9.531 1.779 1 98.75 85 ILE A C 1
ATOM 634 O O . ILE A 1 85 ? 7.277 -10.641 1.669 1 98.75 85 ILE A O 1
ATOM 638 N N . VAL A 1 86 ? 5.523 -9.383 2.254 1 98.31 86 VAL A N 1
ATOM 639 C CA . VAL A 1 86 ? 4.762 -10.516 2.768 1 98.31 86 VAL A CA 1
ATOM 640 C C . VAL A 1 86 ? 4.43 -11.477 1.629 1 98.31 86 VAL A C 1
ATOM 642 O O . VAL A 1 86 ? 4.457 -12.695 1.811 1 98.31 86 VAL A O 1
ATOM 645 N N . LYS A 1 87 ? 4.125 -10.914 0.465 1 97.5 87 LYS A N 1
ATOM 646 C CA . LYS A 1 87 ? 3.887 -11.766 -0.698 1 97.5 87 LYS A CA 1
ATOM 647 C C . LYS A 1 87 ? 5.113 -12.609 -1.02 1 97.5 87 LYS A C 1
ATOM 649 O O . LYS A 1 87 ? 5 -13.812 -1.251 1 97.5 87 LYS A O 1
ATOM 654 N N . ALA A 1 88 ? 6.254 -11.961 -1.052 1 97.38 88 ALA A N 1
ATOM 655 C CA . ALA A 1 88 ? 7.492 -12.672 -1.361 1 97.38 88 ALA A CA 1
ATOM 656 C C . ALA A 1 88 ? 7.77 -13.766 -0.336 1 97.38 88 ALA A C 1
ATOM 658 O O . ALA A 1 88 ? 8.281 -14.836 -0.683 1 97.38 88 ALA A O 1
ATOM 659 N N . TYR A 1 89 ? 7.438 -13.461 0.886 1 96.38 89 TYR A N 1
ATOM 660 C CA . TYR A 1 89 ? 7.629 -14.43 1.957 1 96.38 89 TYR A CA 1
ATOM 661 C C . TYR A 1 89 ? 6.734 -15.648 1.757 1 96.38 89 TYR A C 1
ATOM 663 O O . TYR A 1 89 ? 7.199 -16.781 1.834 1 96.38 89 TYR A O 1
ATOM 671 N N . MET A 1 90 ? 5.504 -15.406 1.418 1 93.62 90 MET A N 1
ATOM 672 C CA . MET A 1 90 ? 4.523 -16.484 1.306 1 93.62 90 MET A CA 1
ATOM 673 C C . MET A 1 90 ? 4.711 -17.25 0.005 1 93.62 90 MET A C 1
ATOM 675 O O . MET A 1 90 ? 4.227 -18.375 -0.128 1 93.62 90 MET A O 1
ATOM 679 N N . ALA A 1 91 ? 5.434 -16.703 -0.918 1 92.56 91 ALA A N 1
ATOM 680 C CA . ALA A 1 91 ? 5.707 -17.344 -2.197 1 92.56 91 ALA A CA 1
ATOM 681 C C . ALA A 1 91 ? 7.125 -17.906 -2.24 1 92.56 91 ALA A C 1
ATOM 683 O O . ALA A 1 91 ? 7.527 -18.516 -3.23 1 92.56 91 ALA A O 1
ATOM 684 N N . ASN A 1 92 ? 7.898 -17.656 -1.235 1 91.06 92 ASN A N 1
ATOM 685 C CA . ASN A 1 92 ? 9.281 -18.094 -1.138 1 91.06 92 ASN A CA 1
ATOM 686 C C . ASN A 1 92 ? 10.141 -17.516 -2.266 1 91.06 92 ASN A C 1
ATOM 688 O O . ASN A 1 92 ? 10.898 -18.25 -2.908 1 91.06 92 ASN A O 1
ATOM 692 N N . THR A 1 93 ? 9.969 -16.266 -2.562 1 94.75 93 THR A N 1
ATOM 693 C CA . THR A 1 93 ? 10.781 -15.586 -3.557 1 94.75 93 THR A CA 1
ATOM 694 C C . THR A 1 93 ? 11.906 -14.797 -2.885 1 94.75 93 THR A C 1
ATOM 696 O O . THR A 1 93 ? 11.656 -13.977 -2.002 1 94.75 93 THR A O 1
ATOM 699 N N . PRO A 1 94 ? 13.094 -15 -3.264 1 96.44 94 PRO A N 1
ATOM 700 C CA . PRO A 1 94 ? 14.203 -14.281 -2.625 1 96.44 94 PRO A CA 1
ATOM 701 C C . PRO A 1 94 ? 14.344 -12.844 -3.113 1 96.44 94 PRO A C 1
ATOM 703 O O . PRO A 1 94 ? 14.617 -12.609 -4.293 1 96.44 94 PRO A O 1
ATOM 706 N N . ILE A 1 95 ? 14.164 -11.922 -2.25 1 98.38 95 ILE A N 1
ATOM 707 C CA . ILE A 1 95 ? 14.398 -10.508 -2.543 1 98.38 95 ILE A CA 1
ATOM 708 C C . ILE A 1 95 ? 15.109 -9.852 -1.367 1 98.38 95 ILE A C 1
ATOM 710 O O . ILE A 1 95 ? 15 -10.312 -0.228 1 98.38 95 ILE A O 1
ATOM 714 N N . LEU A 1 96 ? 15.938 -8.883 -1.683 1 98.81 96 LEU A N 1
ATOM 715 C CA . LEU A 1 96 ? 16.562 -8.008 -0.693 1 98.81 96 LEU A CA 1
ATOM 716 C C . LEU A 1 96 ? 15.93 -6.621 -0.724 1 98.81 96 LEU A C 1
ATOM 718 O O . LEU A 1 96 ? 15.953 -5.945 -1.755 1 98.81 96 LEU A O 1
ATOM 722 N N . VAL A 1 97 ? 15.352 -6.285 0.384 1 98.88 97 VAL A N 1
ATOM 723 C CA . VAL A 1 97 ? 14.773 -4.949 0.52 1 98.88 97 VAL A CA 1
ATOM 724 C C . VAL A 1 97 ? 15.648 -4.102 1.439 1 98.88 97 VAL A C 1
ATOM 726 O O . VAL A 1 97 ? 15.82 -4.422 2.617 1 98.88 97 VAL A O 1
ATOM 729 N N . ILE A 1 98 ? 16.234 -3.08 0.89 1 98.88 98 ILE A N 1
ATOM 730 C CA . ILE A 1 98 ? 17 -2.096 1.647 1 98.88 98 ILE A CA 1
ATOM 731 C C . ILE A 1 98 ? 16.109 -0.893 1.973 1 98.88 98 ILE A C 1
ATOM 733 O O . ILE A 1 98 ? 15.547 -0.269 1.072 1 98.88 98 ILE A O 1
ATOM 737 N N . VAL A 1 99 ? 16.016 -0.593 3.264 1 98.69 99 VAL A N 1
ATOM 738 C CA . VAL A 1 99 ? 15.117 0.478 3.699 1 98.69 99 VAL A CA 1
ATOM 739 C C . VAL A 1 99 ? 15.898 1.487 4.539 1 98.69 99 VAL A C 1
ATOM 741 O O . VAL A 1 99 ? 16.719 1.105 5.379 1 98.69 99 VAL A O 1
ATOM 744 N N . GLY A 1 100 ? 15.68 2.783 4.273 1 98.06 100 GLY A N 1
ATOM 745 C CA . GLY A 1 100 ? 16.234 3.824 5.117 1 98.06 100 GLY A CA 1
ATOM 746 C C . GLY A 1 100 ? 15.477 4.012 6.418 1 98.06 100 GLY A C 1
ATOM 747 O O . GLY A 1 100 ? 14.367 3.496 6.57 1 98.06 100 GLY A O 1
ATOM 748 N N . SER A 1 101 ? 16.078 4.707 7.324 1 96.19 101 SER A N 1
ATOM 749 C CA . SER A 1 101 ? 15.398 5.078 8.562 1 96.19 101 SER A CA 1
ATOM 750 C C . SER A 1 101 ? 16 6.336 9.172 1 96.19 101 SER A C 1
ATOM 752 O O . SER A 1 101 ? 17.062 6.797 8.734 1 96.19 101 SER A O 1
ATOM 754 N N . THR A 1 102 ? 15.273 6.891 10.094 1 91.81 102 THR A N 1
ATOM 755 C CA . THR A 1 102 ? 15.727 8.086 10.812 1 91.81 102 THR A CA 1
ATOM 756 C C . THR A 1 102 ? 16.922 7.762 11.695 1 91.81 102 THR A C 1
ATOM 758 O O . THR A 1 102 ? 17.312 6.602 11.828 1 91.81 102 THR A O 1
ATOM 761 N N . VAL A 1 103 ? 17.531 8.797 12.18 1 90.19 103 VAL A N 1
ATOM 762 C CA . VAL A 1 103 ? 18.672 8.648 13.078 1 90.19 103 VAL A CA 1
ATOM 763 C C . VAL A 1 103 ? 18.203 8.047 14.406 1 90.19 103 VAL A C 1
ATOM 765 O O . VAL A 1 103 ? 17.156 8.438 14.938 1 90.19 103 VAL A O 1
ATOM 768 N N . PRO A 1 104 ? 18.953 7.121 14.883 1 86.75 104 PRO A N 1
ATOM 769 C CA . PRO A 1 104 ? 18.562 6.484 16.141 1 86.75 104 PRO A CA 1
ATOM 770 C C . PRO A 1 104 ? 18.344 7.488 17.266 1 86.75 104 PRO A C 1
ATOM 772 O O . PRO A 1 104 ? 17.5 7.27 18.141 1 86.75 104 PRO A O 1
ATOM 775 N N . GLN A 1 105 ? 18.969 8.609 17.219 1 80.81 105 GLN A N 1
ATOM 776 C CA . GLN A 1 105 ? 18.891 9.617 18.281 1 80.81 105 GLN A CA 1
ATOM 777 C C . GLN A 1 105 ? 17.531 10.289 18.297 1 80.81 105 GLN A C 1
ATOM 779 O O . GLN A 1 105 ? 17.172 10.945 19.281 1 80.81 105 GLN A O 1
ATOM 784 N N . GLN A 1 106 ? 16.812 10.141 17.281 1 80.62 106 GLN A N 1
ATOM 785 C CA . GLN A 1 106 ? 15.5 10.789 17.203 1 80.62 106 GLN A CA 1
ATOM 786 C C . GLN A 1 106 ? 14.375 9.789 17.484 1 80.62 106 GLN A C 1
ATOM 788 O O . GLN A 1 106 ? 13.195 10.117 17.344 1 80.62 106 GLN A O 1
ATOM 793 N N . ARG A 1 107 ? 14.773 8.688 17.922 1 83.94 107 ARG A N 1
ATOM 794 C CA . ARG A 1 107 ? 13.758 7.699 18.281 1 83.94 107 ARG A CA 1
ATOM 795 C C . ARG A 1 107 ? 12.992 8.117 19.531 1 83.94 107 ARG A C 1
ATOM 797 O O . ARG A 1 107 ? 13.57 8.656 20.469 1 83.94 107 ARG A O 1
ATOM 804 N N . ASP A 1 108 ? 11.688 8.062 19.438 1 81.69 108 ASP A N 1
ATOM 805 C CA . ASP A 1 108 ? 10.75 8.211 20.562 1 81.69 108 ASP A CA 1
ATOM 806 C C . ASP A 1 108 ? 10.602 9.672 20.953 1 81.69 108 ASP A C 1
ATOM 808 O O . ASP A 1 108 ? 10.023 9.977 22 1 81.69 108 ASP A O 1
ATOM 812 N N . VAL A 1 109 ? 11.078 10.57 20.156 1 81.81 109 VAL A N 1
ATOM 813 C CA . VAL A 1 109 ? 10.977 11.969 20.578 1 81.81 109 VAL A CA 1
ATOM 814 C C . VAL A 1 109 ? 10.039 12.711 19.625 1 81.81 109 VAL A C 1
ATOM 816 O O . VAL A 1 109 ? 9.922 13.938 19.688 1 81.81 109 VAL A O 1
ATOM 819 N N . GLY A 1 110 ? 9.445 11.977 18.75 1 84.75 110 GLY A N 1
ATOM 820 C CA . GLY A 1 110 ? 8.562 12.633 17.797 1 84.75 110 GLY A CA 1
ATOM 821 C C . GLY A 1 110 ? 9.258 13.016 16.5 1 84.75 110 GLY A C 1
ATOM 822 O O . GLY A 1 110 ? 8.852 13.969 15.828 1 84.75 110 GLY A O 1
ATOM 823 N N . GLY A 1 111 ? 10.234 12.234 16.172 1 86 111 GLY A N 1
ATOM 824 C CA . GLY A 1 111 ? 10.984 12.469 14.938 1 86 111 GLY A CA 1
ATOM 825 C C . GLY A 1 111 ? 10.227 12.055 13.688 1 86 111 GLY A C 1
ATOM 826 O O . GLY A 1 111 ? 9.234 11.328 13.773 1 86 111 GLY A O 1
ATOM 827 N N . LEU A 1 112 ? 10.727 12.562 12.594 1 88.88 112 LEU A N 1
ATOM 828 C CA . LEU A 1 112 ? 10.141 12.242 11.305 1 88.88 112 LEU A CA 1
ATOM 829 C C . LEU A 1 112 ? 10.258 10.75 11.008 1 88.88 112 LEU A C 1
ATOM 831 O O . LEU A 1 112 ? 11.359 10.188 11.039 1 88.88 112 LEU A O 1
ATOM 835 N N . GLN A 1 113 ? 9.156 10.086 10.766 1 93.5 113 GLN A N 1
ATOM 836 C CA . GLN A 1 113 ? 9.078 8.711 10.289 1 93.5 113 GLN A CA 1
ATOM 837 C C . GLN A 1 113 ? 9.742 7.75 11.281 1 93.5 113 GLN A C 1
ATOM 839 O O . GLN A 1 113 ? 10.445 6.82 10.883 1 93.5 113 GLN A O 1
ATOM 844 N N . ASP A 1 114 ? 9.586 8.055 12.531 1 91.88 114 ASP A N 1
ATOM 845 C CA . ASP A 1 114 ? 10.102 7.223 13.617 1 91.88 114 ASP A CA 1
ATOM 846 C C . ASP A 1 114 ? 9.156 6.059 13.906 1 91.88 114 ASP A C 1
ATOM 848 O O . ASP A 1 114 ? 8.289 6.16 14.773 1 91.88 114 ASP A O 1
ATOM 852 N N . ILE A 1 115 ? 9.32 4.949 13.25 1 94.75 115 ILE A N 1
ATOM 853 C CA . ILE A 1 115 ? 8.523 3.75 13.484 1 94.75 115 ILE A CA 1
ATOM 854 C C . ILE A 1 115 ? 9.445 2.533 13.57 1 94.75 115 ILE A C 1
ATOM 856 O O . ILE A 1 115 ? 10.57 2.561 13.07 1 94.75 115 ILE A O 1
ATOM 860 N N . ASP A 1 116 ? 8.961 1.499 14.242 1 95.81 116 ASP A N 1
ATOM 861 C CA . ASP A 1 116 ? 9.695 0.241 14.344 1 95.81 116 ASP A CA 1
ATOM 862 C C . ASP A 1 116 ? 9.484 -0.624 13.109 1 95.81 116 ASP A C 1
ATOM 864 O O . ASP A 1 116 ? 8.703 -1.579 13.133 1 95.81 116 ASP A O 1
ATOM 868 N N . GLN A 1 117 ? 10.312 -0.344 12.141 1 97.38 117 GLN A N 1
ATOM 869 C CA . GLN A 1 117 ? 10.156 -0.99 10.844 1 97.38 117 GLN A CA 1
ATOM 870 C C . GLN A 1 117 ? 10.453 -2.484 10.93 1 97.38 117 GLN A C 1
ATOM 872 O O . GLN A 1 117 ? 9.68 -3.307 10.43 1 97.38 117 GLN A O 1
ATOM 877 N N . ILE A 1 118 ? 11.492 -2.875 11.586 1 97.31 118 ILE A N 1
ATOM 878 C CA . ILE A 1 118 ? 11.914 -4.27 11.68 1 97.31 118 ILE A CA 1
ATOM 879 C C . ILE A 1 118 ? 10.898 -5.062 12.5 1 97.31 118 ILE A C 1
ATOM 881 O O . ILE A 1 118 ? 10.531 -6.184 12.133 1 97.31 118 ILE A O 1
ATOM 885 N N . GLY A 1 119 ? 10.422 -4.461 13.594 1 96.38 119 GLY A N 1
ATOM 886 C CA . GLY A 1 119 ? 9.422 -5.129 14.414 1 96.38 119 GLY A CA 1
ATOM 887 C C . GLY A 1 119 ? 8.148 -5.449 13.664 1 96.38 119 GLY A C 1
ATOM 888 O O . GLY A 1 119 ? 7.52 -6.484 13.898 1 96.38 119 GLY A O 1
ATOM 889 N N . MET A 1 120 ? 7.773 -4.684 12.75 1 96.56 120 MET A N 1
ATOM 890 C CA . MET A 1 120 ? 6.523 -4.84 12.008 1 96.56 120 MET A CA 1
ATOM 891 C C . MET A 1 120 ? 6.613 -6.008 11.039 1 96.56 120 MET A C 1
ATOM 893 O O . MET A 1 120 ? 5.605 -6.656 10.742 1 96.56 120 MET A O 1
ATOM 897 N N . ILE A 1 121 ? 7.855 -6.297 10.5 1 97.56 121 ILE A N 1
ATOM 898 C CA . ILE A 1 121 ? 7.918 -7.195 9.352 1 97.56 121 ILE A CA 1
ATOM 899 C C . ILE A 1 121 ? 8.672 -8.469 9.734 1 97.56 121 ILE A C 1
ATOM 901 O O . ILE A 1 121 ? 8.758 -9.406 8.938 1 97.56 121 ILE A O 1
ATOM 905 N N . ARG A 1 122 ? 9.141 -8.57 10.906 1 96.5 122 ARG A N 1
ATOM 906 C CA . ARG A 1 122 ? 10.07 -9.617 11.344 1 96.5 122 ARG A CA 1
ATOM 907 C C . ARG A 1 122 ? 9.492 -11 11.07 1 96.5 122 ARG A C 1
ATOM 909 O O . ARG A 1 122 ? 10.211 -11.891 10.602 1 96.5 122 ARG A O 1
ATOM 916 N N . GLU A 1 123 ? 8.242 -11.219 11.32 1 95.25 123 GLU A N 1
ATOM 917 C CA . GLU A 1 123 ? 7.621 -12.539 11.219 1 95.25 123 GLU A CA 1
ATOM 918 C C . GLU A 1 123 ? 7.41 -12.93 9.758 1 95.25 123 GLU A C 1
ATOM 920 O O . GLU A 1 123 ? 7.137 -14.102 9.461 1 95.25 123 GLU A O 1
ATOM 925 N N . TYR A 1 124 ? 7.656 -12.039 8.883 1 97 124 TYR A N 1
ATOM 926 C CA . TYR A 1 124 ? 7.383 -12.297 7.477 1 97 124 TYR A CA 1
ATOM 927 C C . TYR A 1 124 ? 8.617 -12.031 6.621 1 97 124 TYR A C 1
ATOM 929 O O . TYR A 1 124 ? 8.5 -11.578 5.48 1 97 124 TYR A O 1
ATOM 937 N N . THR A 1 125 ? 9.75 -12.164 7.203 1 97.56 125 THR A N 1
ATOM 938 C CA . THR A 1 125 ? 11.047 -12.18 6.531 1 97.56 125 THR A CA 1
ATOM 939 C C . THR A 1 125 ? 11.867 -13.383 6.973 1 97.56 125 THR A C 1
ATOM 941 O O . THR A 1 125 ? 11.664 -13.914 8.07 1 97.56 125 THR A O 1
ATOM 944 N N . LYS A 1 126 ? 12.758 -13.844 6.102 1 95.38 126 LYS A N 1
ATOM 945 C CA . LYS A 1 126 ? 13.727 -14.852 6.508 1 95.38 126 LYS A CA 1
ATOM 946 C C . LYS A 1 126 ? 14.727 -14.281 7.512 1 95.38 126 LYS A C 1
ATOM 948 O O . LYS A 1 126 ? 15.188 -14.992 8.406 1 95.38 126 LYS A O 1
ATOM 953 N N . TRP A 1 127 ? 15.008 -13.086 7.203 1 97.12 127 TRP A N 1
ATOM 954 C CA . TRP A 1 127 ? 15.961 -12.367 8.039 1 97.12 127 TRP A CA 1
ATOM 955 C C . TRP A 1 127 ? 15.789 -10.859 7.887 1 97.12 127 TRP A C 1
ATOM 957 O O . TRP A 1 127 ? 15.547 -10.359 6.785 1 97.12 127 TRP A O 1
ATOM 967 N N . SER A 1 128 ? 15.797 -10.148 8.945 1 98.38 128 SER A N 1
ATOM 968 C CA . SER A 1 128 ? 15.758 -8.688 8.945 1 98.38 128 SER A CA 1
ATOM 969 C C . SER A 1 128 ? 16.688 -8.117 10.016 1 98.38 128 SER A C 1
ATOM 971 O O . SER A 1 128 ? 16.844 -8.711 11.086 1 98.38 128 SER A O 1
ATOM 973 N N . ALA A 1 129 ? 17.328 -6.996 9.688 1 98.06 129 ALA A N 1
ATOM 974 C CA . ALA A 1 129 ? 18.281 -6.402 10.625 1 98.06 129 ALA A CA 1
ATOM 975 C C . ALA A 1 129 ? 18.469 -4.914 10.344 1 98.06 129 ALA A C 1
ATOM 977 O O . ALA A 1 129 ? 18.109 -4.426 9.266 1 98.06 129 ALA A O 1
ATOM 978 N N . SER A 1 130 ? 19.016 -4.23 11.336 1 97.69 130 SER A N 1
ATOM 979 C CA . SER A 1 130 ? 19.453 -2.846 11.211 1 97.69 130 SER A CA 1
ATOM 980 C C . SER A 1 130 ? 20.969 -2.74 11.281 1 97.69 130 SER A C 1
ATOM 982 O O . SER A 1 130 ? 21.609 -3.438 12.062 1 97.69 130 SER A O 1
ATOM 984 N N . VAL A 1 131 ? 21.531 -1.898 10.445 1 97.75 131 VAL A N 1
ATOM 985 C CA . VAL A 1 131 ? 22.969 -1.691 10.422 1 97.75 131 VAL A CA 1
ATOM 986 C C . VAL A 1 131 ? 23.328 -0.452 11.234 1 97.75 131 VAL A C 1
ATOM 988 O O . VAL A 1 131 ? 22.812 0.638 10.977 1 97.75 131 VAL A O 1
ATOM 991 N N . PHE A 1 132 ? 24.312 -0.583 12.172 1 96.19 132 PHE A N 1
ATOM 992 C CA . PHE A 1 132 ? 24.672 0.556 13.008 1 96.19 132 PHE A CA 1
ATOM 993 C C . PHE A 1 132 ? 26.156 0.867 12.906 1 96.19 132 PHE A C 1
ATOM 995 O O . PHE A 1 132 ? 26.672 1.714 13.641 1 96.19 132 PHE A O 1
ATOM 1002 N N . ASP A 1 133 ? 26.875 0.175 12.047 1 96.81 133 ASP A N 1
ATOM 1003 C CA . ASP A 1 133 ? 28.281 0.397 11.773 1 96.81 133 ASP A CA 1
ATOM 1004 C C . ASP A 1 133 ? 28.547 0.502 10.273 1 96.81 133 ASP A C 1
ATOM 1006 O O . ASP A 1 133 ? 28.422 -0.485 9.547 1 96.81 133 ASP A O 1
ATOM 1010 N N . THR A 1 134 ? 29.031 1.682 9.875 1 97.94 134 THR A N 1
ATOM 1011 C CA . THR A 1 134 ? 29.219 1.976 8.453 1 97.94 134 THR A CA 1
ATOM 1012 C C . THR A 1 134 ? 30.172 0.979 7.816 1 97.94 134 THR A C 1
ATOM 1014 O O . THR A 1 134 ? 29.938 0.513 6.699 1 97.94 134 THR A O 1
ATOM 1017 N N . GLY A 1 135 ? 31.203 0.625 8.469 1 97.56 135 GLY A N 1
ATOM 1018 C CA . GLY A 1 135 ? 32.219 -0.263 7.934 1 97.56 135 GLY A CA 1
ATOM 1019 C C . GLY A 1 135 ? 31.734 -1.679 7.711 1 97.56 135 GLY A C 1
ATOM 1020 O O . GLY A 1 135 ? 32.344 -2.453 6.977 1 97.56 135 GLY A O 1
ATOM 1021 N N . ARG A 1 136 ? 30.594 -2.043 8.258 1 97.31 136 ARG A N 1
ATOM 1022 C CA . ARG A 1 136 ? 30.078 -3.406 8.188 1 97.31 136 ARG A CA 1
ATOM 1023 C C . ARG A 1 136 ? 29.016 -3.529 7.102 1 97.31 136 ARG A C 1
ATOM 1025 O O . ARG A 1 136 ? 28.453 -4.609 6.898 1 97.31 136 ARG A O 1
ATOM 1032 N N . ILE A 1 137 ? 28.734 -2.469 6.371 1 98.25 137 ILE A N 1
ATOM 1033 C CA . ILE A 1 137 ? 27.688 -2.475 5.352 1 98.25 137 ILE A CA 1
ATOM 1034 C C . ILE A 1 137 ? 27.953 -3.602 4.355 1 98.25 137 ILE A C 1
ATOM 1036 O O . ILE A 1 137 ? 27.062 -4.402 4.066 1 98.25 137 ILE A O 1
ATOM 1040 N N . PRO A 1 138 ? 29.156 -3.793 3.838 1 97.38 138 PRO A N 1
ATOM 1041 C CA . PRO A 1 138 ? 29.375 -4.895 2.898 1 97.38 138 PRO A CA 1
ATOM 1042 C C . PRO A 1 138 ? 29.125 -6.266 3.525 1 97.38 138 PRO A C 1
ATOM 1044 O O . PRO A 1 138 ? 28.609 -7.164 2.861 1 97.38 138 PRO A O 1
ATOM 1047 N N . GLU A 1 139 ? 29.484 -6.422 4.781 1 96.19 139 GLU A N 1
ATOM 1048 C CA . GLU A 1 139 ? 29.234 -7.664 5.5 1 96.19 139 GLU A CA 1
ATOM 1049 C C . GLU A 1 139 ? 27.734 -7.957 5.594 1 96.19 139 GLU A C 1
ATOM 1051 O O . GLU A 1 139 ? 27.297 -9.086 5.355 1 96.19 139 GLU A O 1
ATOM 1056 N N . TYR A 1 140 ? 26.969 -6.969 5.918 1 97.44 140 TYR A N 1
ATOM 1057 C CA . TYR A 1 140 ? 25.516 -7.129 6.047 1 97.44 140 TYR A CA 1
ATOM 1058 C C . TYR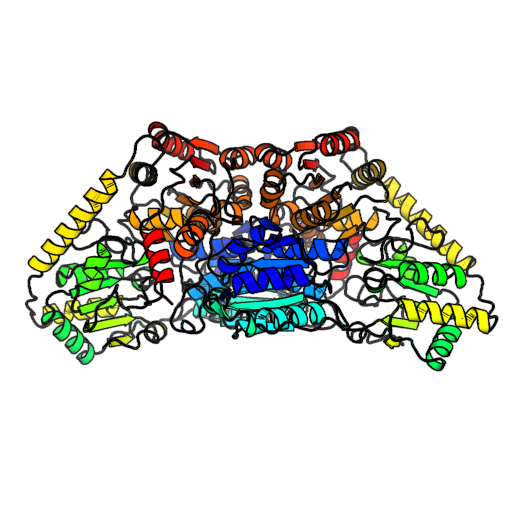 A 1 140 ? 24.891 -7.473 4.707 1 97.44 140 TYR A C 1
ATOM 1060 O O . TYR A 1 140 ? 23.969 -8.289 4.641 1 97.44 140 TYR A O 1
ATOM 1068 N N . ILE A 1 141 ? 25.375 -6.84 3.668 1 97.31 141 ILE A N 1
ATOM 1069 C CA . ILE A 1 141 ? 24.875 -7.145 2.336 1 97.31 141 ILE A CA 1
ATOM 1070 C C . ILE A 1 141 ? 25.141 -8.609 2.004 1 97.31 141 ILE A C 1
ATOM 1072 O O . ILE A 1 141 ? 24.25 -9.312 1.505 1 97.31 141 ILE A O 1
ATOM 1076 N N . SER A 1 142 ? 26.281 -9.047 2.299 1 94.69 142 SER A N 1
ATOM 1077 C CA . SER A 1 142 ? 26.641 -10.438 2.039 1 94.69 142 SER A CA 1
ATOM 1078 C C . SER A 1 142 ? 25.781 -11.398 2.85 1 94.69 142 SER A C 1
ATOM 1080 O O . SER A 1 142 ? 25.281 -12.391 2.322 1 94.69 142 SER A O 1
ATOM 1082 N N . ILE A 1 143 ? 25.609 -11.094 4.125 1 94.5 143 ILE A N 1
ATOM 1083 C CA . ILE A 1 143 ? 24.766 -11.906 4.988 1 94.5 143 ILE A CA 1
ATOM 1084 C C . ILE A 1 143 ? 23.344 -11.961 4.43 1 94.5 143 ILE A C 1
ATOM 1086 O O . ILE A 1 143 ? 22.75 -13.031 4.324 1 94.5 143 ILE A O 1
ATOM 1090 N N . ALA A 1 144 ? 22.828 -10.805 4.051 1 96.31 144 ALA A N 1
ATOM 1091 C CA . ALA A 1 144 ? 21.453 -10.695 3.545 1 96.31 144 ALA A CA 1
ATOM 1092 C C . ALA A 1 144 ? 21.266 -11.531 2.281 1 96.31 144 ALA A C 1
ATOM 1094 O O . ALA A 1 144 ? 20.297 -12.273 2.158 1 96.31 144 ALA A O 1
ATOM 1095 N N . MET A 1 145 ? 22.141 -11.438 1.394 1 94.19 145 MET A N 1
ATOM 1096 C CA . MET A 1 145 ? 22.047 -12.156 0.126 1 94.19 145 MET A CA 1
ATOM 1097 C C . MET A 1 145 ? 22.109 -13.664 0.349 1 94.19 145 MET A C 1
ATOM 1099 O O . MET A 1 145 ? 21.344 -14.414 -0.261 1 94.19 145 MET A O 1
ATOM 1103 N N . LYS A 1 146 ? 22.984 -14.086 1.234 1 91.75 146 LYS A N 1
ATOM 1104 C CA . LYS A 1 146 ? 23.094 -15.5 1.556 1 91.75 146 LYS A CA 1
ATOM 1105 C C . LYS A 1 146 ? 21.828 -16.016 2.229 1 91.75 146 LYS A C 1
ATOM 1107 O O . LYS A 1 146 ? 21.328 -17.094 1.89 1 91.75 146 LYS A O 1
ATOM 1112 N N . LYS A 1 147 ? 21.297 -15.25 3.123 1 93.56 147 LYS A N 1
ATOM 1113 C CA . LYS A 1 147 ? 20.094 -15.633 3.854 1 93.56 147 LYS A CA 1
ATOM 1114 C C . LYS A 1 147 ? 18.891 -15.719 2.92 1 93.56 147 LYS A C 1
ATOM 1116 O O . LYS A 1 147 ? 18.047 -16.594 3.08 1 93.56 147 LYS A O 1
ATOM 1121 N N . ALA A 1 148 ? 18.812 -14.883 1.977 1 94.88 148 ALA A N 1
ATOM 1122 C CA . ALA A 1 148 ? 17.672 -14.836 1.071 1 94.88 148 ALA A CA 1
ATOM 1123 C C . ALA A 1 148 ? 17.562 -16.109 0.248 1 94.88 148 ALA A C 1
ATOM 1125 O O . ALA A 1 148 ? 16.453 -16.547 -0.095 1 94.88 148 ALA A O 1
ATOM 1126 N N . VAL A 1 149 ? 18.672 -16.812 -0.044 1 89.44 149 VAL A N 1
ATOM 1127 C CA . VAL A 1 149 ? 18.641 -17.891 -1.013 1 89.44 149 VAL A CA 1
ATOM 1128 C C . VAL A 1 149 ? 18.891 -19.219 -0.305 1 89.44 149 VAL A C 1
ATOM 1130 O O . VAL A 1 149 ? 18.672 -20.297 -0.877 1 89.44 149 VAL A O 1
ATOM 1133 N N . SER A 1 150 ? 19.344 -19.172 0.973 1 84.44 150 SER A N 1
ATOM 1134 C CA . SER A 1 150 ? 19.641 -20.391 1.707 1 84.44 150 SER A CA 1
ATOM 1135 C C . SER A 1 150 ? 18.359 -21.094 2.17 1 84.44 150 SER A C 1
ATOM 1137 O O . SER A 1 150 ? 17.406 -20.438 2.568 1 84.44 150 SER A O 1
ATOM 1139 N N . GLY A 1 151 ? 18.391 -22.484 2.061 1 81.62 151 GLY A N 1
ATOM 1140 C CA . GLY A 1 151 ? 17.188 -23.203 2.463 1 81.62 151 GLY A CA 1
ATOM 1141 C C . GLY A 1 151 ? 15.961 -22.812 1.668 1 81.62 151 GLY A C 1
ATOM 1142 O O . GLY A 1 151 ? 16 -22.781 0.436 1 81.62 151 GLY A O 1
ATOM 1143 N N . LEU A 1 152 ? 14.969 -22.625 2.447 1 84.75 152 LEU A N 1
ATOM 1144 C CA . LEU A 1 152 ? 13.781 -22.078 1.811 1 84.75 152 LEU A CA 1
ATOM 1145 C C . LEU A 1 152 ? 13.984 -20.609 1.466 1 84.75 152 LEU A C 1
ATOM 1147 O O . LEU A 1 152 ? 14.266 -19.781 2.348 1 84.75 152 LEU A O 1
ATOM 1151 N N . ARG A 1 153 ? 13.945 -20.312 0.274 1 90.88 153 ARG A N 1
ATOM 1152 C CA . ARG A 1 153 ? 14.195 -18.938 -0.172 1 90.88 153 ARG A CA 1
ATOM 1153 C C . ARG A 1 153 ? 13.133 -17.984 0.357 1 90.88 153 ARG A C 1
ATOM 1155 O O . ARG A 1 153 ? 12.047 -18.422 0.756 1 90.88 153 ARG A O 1
ATOM 1162 N N . GLY A 1 154 ? 13.445 -16.688 0.405 1 94.81 154 GLY A N 1
ATOM 1163 C CA . GLY A 1 154 ? 12.484 -15.711 0.883 1 94.81 154 GLY A CA 1
ATOM 1164 C C . GLY A 1 154 ? 13.062 -14.312 0.984 1 94.81 154 GLY A C 1
ATOM 1165 O O . GLY A 1 154 ? 14.227 -14.086 0.653 1 94.81 154 GLY A O 1
ATOM 1166 N N . PRO A 1 155 ? 12.266 -13.375 1.437 1 98.19 155 PRO A N 1
ATOM 1167 C CA . PRO A 1 155 ? 12.703 -11.984 1.521 1 98.19 155 PRO A CA 1
ATOM 1168 C C . PRO A 1 155 ? 13.562 -11.711 2.754 1 98.19 155 PRO A C 1
ATOM 1170 O O . PRO A 1 155 ? 13.359 -12.32 3.805 1 98.19 155 PRO A O 1
ATOM 1173 N N . VAL A 1 156 ? 14.5 -10.828 2.578 1 98.62 156 VAL A N 1
ATOM 1174 C CA . VAL A 1 156 ? 15.281 -10.266 3.676 1 98.62 156 VAL A CA 1
ATOM 1175 C C . VAL A 1 156 ? 15.188 -8.742 3.646 1 98.62 156 VAL A C 1
ATOM 1177 O O . VAL A 1 156 ? 15.055 -8.141 2.578 1 98.62 156 VAL A O 1
ATOM 1180 N N . VAL A 1 157 ? 15.164 -8.117 4.84 1 98.88 157 VAL A N 1
ATOM 1181 C CA . VAL A 1 157 ? 15.039 -6.672 4.953 1 98.88 157 VAL A CA 1
ATOM 1182 C C . VAL A 1 157 ? 16.234 -6.113 5.734 1 98.88 157 VAL A C 1
ATOM 1184 O O . VAL A 1 157 ? 16.516 -6.57 6.84 1 98.88 157 VAL A O 1
ATOM 1187 N N . LEU A 1 158 ? 16.906 -5.188 5.133 1 98.69 158 LEU A N 1
ATOM 1188 C CA . LEU A 1 158 ? 18.031 -4.492 5.766 1 98.69 158 LEU A CA 1
ATOM 1189 C C . LEU A 1 158 ? 17.703 -3.018 5.969 1 98.69 158 LEU A C 1
ATOM 1191 O O . LEU A 1 158 ? 17.516 -2.283 4.996 1 98.69 158 LEU A O 1
ATOM 1195 N N . GLU A 1 159 ? 17.578 -2.613 7.191 1 98.62 159 GLU A N 1
ATOM 1196 C CA . GLU A 1 159 ? 17.375 -1.213 7.551 1 98.62 159 GLU A CA 1
ATOM 1197 C C . GLU A 1 159 ? 18.703 -0.51 7.82 1 98.62 159 GLU A C 1
ATOM 1199 O O . GLU A 1 159 ? 19.531 -1.016 8.578 1 98.62 159 GLU A O 1
ATOM 1204 N N . ILE A 1 160 ? 18.922 0.637 7.211 1 98.56 160 ILE A N 1
ATOM 1205 C CA . ILE A 1 160 ? 20.141 1.395 7.434 1 98.56 160 ILE A CA 1
ATOM 1206 C C . ILE A 1 160 ? 19.797 2.848 7.754 1 98.56 160 ILE A C 1
ATOM 1208 O O . ILE A 1 160 ? 19.375 3.6 6.875 1 98.56 160 ILE A O 1
ATOM 1212 N N . PRO A 1 161 ? 20.047 3.303 8.984 1 97 161 PRO A N 1
ATOM 1213 C CA . PRO A 1 161 ? 19.781 4.691 9.359 1 97 161 PRO A CA 1
ATOM 1214 C C . PRO A 1 161 ? 20.562 5.695 8.516 1 97 161 PRO A C 1
ATOM 1216 O O . PRO A 1 161 ? 21.719 5.438 8.148 1 97 161 PRO A O 1
ATOM 1219 N N . ILE A 1 162 ? 20 6.801 8.305 1 95.62 162 ILE A N 1
ATOM 1220 C CA . ILE A 1 162 ? 20.531 7.785 7.371 1 95.62 162 ILE A CA 1
ATOM 1221 C C . ILE A 1 162 ? 21.906 8.266 7.855 1 95.62 162 ILE A C 1
ATOM 1223 O O . ILE A 1 162 ? 22.797 8.547 7.047 1 95.62 162 ILE A O 1
ATOM 1227 N N . ASN A 1 163 ? 22.141 8.367 9.172 1 94.38 163 ASN A N 1
ATOM 1228 C CA . ASN A 1 163 ? 23.438 8.82 9.68 1 94.38 163 ASN A CA 1
ATOM 1229 C C . ASN A 1 163 ? 24.547 7.812 9.359 1 94.38 163 ASN A C 1
ATOM 1231 O O . ASN A 1 163 ? 25.703 8.188 9.188 1 94.38 163 ASN A O 1
ATOM 1235 N N . ILE A 1 164 ? 24.172 6.531 9.266 1 97.12 164 ILE A N 1
ATOM 1236 C CA . ILE A 1 164 ? 25.125 5.488 8.891 1 97.12 164 ILE A CA 1
ATOM 1237 C C . ILE A 1 164 ? 25.453 5.605 7.406 1 97.12 164 ILE A C 1
ATOM 1239 O O . ILE A 1 164 ? 26.609 5.426 7.008 1 97.12 164 ILE A O 1
ATOM 1243 N N . LEU A 1 165 ? 24.5 5.922 6.59 1 97.56 165 LEU A N 1
ATOM 1244 C CA . LEU A 1 165 ? 24.688 6.074 5.152 1 97.56 165 LEU A CA 1
ATOM 1245 C C . LEU A 1 165 ? 25.5 7.324 4.836 1 97.56 165 LEU A C 1
ATOM 1247 O O . LEU A 1 165 ? 26.266 7.344 3.869 1 97.56 165 LEU A O 1
ATOM 1251 N N . LYS A 1 166 ? 25.375 8.375 5.66 1 95.5 166 LYS A N 1
ATOM 1252 C CA . LYS A 1 166 ? 26.047 9.648 5.418 1 95.5 166 LYS A CA 1
ATOM 1253 C C . LYS A 1 166 ? 27.453 9.633 6.008 1 95.5 166 LYS A C 1
ATOM 1255 O O . LYS A 1 166 ? 28.312 10.414 5.586 1 95.5 166 LYS A O 1
ATOM 1260 N N . ASN A 1 167 ? 27.688 8.766 6.949 1 95.5 167 ASN A N 1
ATOM 1261 C CA . ASN A 1 167 ? 28.969 8.719 7.648 1 95.5 167 ASN A CA 1
ATOM 1262 C C . ASN A 1 167 ? 30.109 8.398 6.691 1 95.5 167 ASN A C 1
ATOM 1264 O O . ASN A 1 167 ? 29.953 7.574 5.793 1 95.5 167 ASN A O 1
ATOM 1268 N N . SER A 1 168 ? 31.25 9.117 6.871 1 96.62 168 SER A N 1
ATOM 1269 C CA . SER A 1 168 ? 32.469 8.891 6.109 1 96.62 168 SER A CA 1
ATOM 1270 C C . SER A 1 168 ? 33.531 8.18 6.953 1 96.62 168 SER A C 1
ATOM 1272 O O . SER A 1 168 ? 33.812 8.578 8.086 1 96.62 168 SER A O 1
ATOM 1274 N N . ILE A 1 169 ? 34.062 7.117 6.379 1 97.06 169 ILE A N 1
ATOM 1275 C CA . ILE A 1 169 ? 35.094 6.367 7.09 1 97.06 169 ILE A CA 1
ATOM 1276 C C . ILE A 1 169 ? 36.312 6.164 6.18 1 97.06 169 ILE A C 1
ATOM 1278 O O . ILE A 1 169 ? 36.219 6.391 4.973 1 97.06 169 ILE A O 1
ATOM 1282 N N . ASP A 1 170 ? 37.406 5.777 6.848 1 96.5 170 ASP A N 1
ATOM 1283 C CA . ASP A 1 170 ? 38.562 5.395 6.055 1 96.5 170 ASP A CA 1
ATOM 1284 C C . ASP A 1 170 ? 38.344 4.07 5.332 1 96.5 170 ASP A C 1
ATOM 1286 O O . ASP A 1 170 ? 37.781 3.139 5.906 1 96.5 170 ASP A O 1
ATOM 1290 N N . GLU A 1 171 ? 38.75 3.955 4.141 1 94.94 171 GLU A N 1
ATOM 1291 C CA . GLU A 1 171 ? 38.562 2.754 3.336 1 94.94 171 GLU A CA 1
ATOM 1292 C C . GLU A 1 171 ? 39.156 1.527 4.02 1 94.94 171 GLU A C 1
ATOM 1294 O O . GLU A 1 171 ? 38.656 0.413 3.855 1 94.94 171 GLU A O 1
ATOM 1299 N N . GLU A 1 172 ? 40.188 1.738 4.777 1 93 172 GLU A N 1
ATOM 1300 C CA . GLU A 1 172 ? 40.844 0.642 5.461 1 93 172 GLU A CA 1
ATOM 1301 C C . GLU A 1 172 ? 39.969 0.043 6.551 1 93 172 GLU A C 1
ATOM 1303 O O . GLU A 1 172 ? 40.188 -1.096 6.977 1 93 172 GLU A O 1
ATOM 1308 N N . GLU A 1 173 ? 39 0.771 6.906 1 93.5 173 GLU A N 1
ATOM 1309 C CA . GLU A 1 173 ? 38.094 0.34 7.98 1 93.5 173 GLU A CA 1
ATOM 1310 C C . GLU A 1 173 ? 36.969 -0.515 7.441 1 93.5 173 GLU A C 1
ATOM 1312 O O . GLU A 1 173 ? 36.219 -1.113 8.211 1 93.5 173 GLU A O 1
ATOM 1317 N N . VAL A 1 174 ? 36.875 -0.598 6.148 1 94.88 174 VAL A N 1
ATOM 1318 C CA . VAL A 1 174 ? 35.781 -1.34 5.523 1 94.88 174 VAL A CA 1
ATOM 1319 C C . VAL A 1 174 ? 36.062 -2.84 5.637 1 94.88 174 VAL A C 1
ATOM 1321 O O . VAL A 1 174 ? 37.156 -3.305 5.359 1 94.88 174 VAL A O 1
ATOM 1324 N N . ASN A 1 175 ? 35.062 -3.588 6.07 1 91.19 175 ASN A N 1
ATOM 1325 C CA . ASN A 1 175 ? 35.125 -5.043 6.176 1 91.19 175 ASN A CA 1
ATOM 1326 C C . ASN A 1 175 ? 34.469 -5.723 4.969 1 91.19 175 ASN A C 1
ATOM 1328 O O . ASN A 1 175 ? 33.281 -6.008 4.973 1 91.19 175 ASN A O 1
ATOM 1332 N N . TRP A 1 176 ? 35.281 -6.039 3.988 1 93.12 176 TRP A N 1
ATOM 1333 C CA . TRP A 1 176 ? 34.781 -6.758 2.82 1 93.12 176 TRP A CA 1
ATOM 1334 C C . TRP A 1 176 ? 34.719 -8.258 3.078 1 93.12 176 TRP A C 1
ATOM 1336 O O . TRP A 1 176 ? 35.75 -8.859 3.453 1 93.12 176 TRP A O 1
ATOM 1346 N N . PRO A 1 177 ? 33.469 -8.836 2.922 1 89 177 PRO A N 1
ATOM 1347 C CA . PRO A 1 177 ? 33.406 -10.281 3.146 1 89 177 PRO A CA 1
ATOM 1348 C C . PRO A 1 177 ? 34.094 -11.086 2.033 1 89 177 PRO A C 1
ATOM 1350 O O . PRO A 1 177 ? 34.188 -10.617 0.895 1 89 177 PRO A O 1
ATOM 1353 N N . GLU A 1 178 ? 34.656 -12.25 2.439 1 77.44 178 GLU A N 1
ATOM 1354 C CA . GLU A 1 178 ? 35.156 -13.195 1.45 1 77.44 178 GLU A CA 1
ATOM 1355 C C . GLU A 1 178 ? 34.031 -14.086 0.907 1 77.44 178 GLU A C 1
ATOM 1357 O O . GLU A 1 178 ? 33.156 -14.523 1.659 1 77.44 178 GLU A O 1
ATOM 1362 N N . ASN A 1 179 ? 33.562 -14 -0.268 1 63.5 179 ASN A N 1
ATOM 1363 C CA . ASN A 1 179 ? 32.406 -14.68 -0.875 1 63.5 179 ASN A CA 1
ATOM 1364 C C . ASN A 1 179 ? 32.719 -16.141 -1.158 1 63.5 179 ASN A C 1
ATOM 1366 O O . ASN A 1 179 ? 33.062 -16.516 -2.289 1 63.5 179 ASN A O 1
ATOM 1370 N N . ASN A 1 180 ? 33.375 -16.938 -0.26 1 56.88 180 ASN A N 1
ATOM 1371 C CA . ASN A 1 180 ? 33.688 -18.312 -0.647 1 56.88 180 ASN A CA 1
ATOM 1372 C C . ASN A 1 180 ? 32.625 -19.281 -0.139 1 56.88 180 ASN A C 1
ATOM 1374 O O . ASN A 1 180 ? 32.844 -19.938 0.886 1 56.88 180 ASN A O 1
ATOM 1378 N N . THR A 1 181 ? 31.344 -18.891 -0.398 1 56.28 181 THR A N 1
ATOM 1379 C CA . THR A 1 181 ? 30.453 -19.875 0.217 1 56.28 181 THR A CA 1
ATOM 1380 C C . THR A 1 181 ? 30.109 -20.984 -0.773 1 56.28 181 THR A C 1
ATOM 1382 O O . THR A 1 181 ? 29.641 -20.703 -1.882 1 56.28 181 THR A O 1
ATOM 1385 N N . ILE A 1 182 ? 30.75 -22.25 -0.497 1 54 182 ILE A N 1
ATOM 1386 C CA . ILE A 1 182 ? 30.344 -23.469 -1.194 1 54 182 ILE A CA 1
ATOM 1387 C C . ILE A 1 182 ? 29.109 -24.062 -0.52 1 54 182 ILE A C 1
ATOM 1389 O O . ILE A 1 182 ? 29.109 -24.312 0.688 1 54 182 ILE A O 1
ATOM 1393 N N . ILE A 1 183 ? 27.906 -24.031 -1.23 1 58.22 183 ILE A N 1
ATOM 1394 C CA . ILE A 1 183 ? 26.734 -24.672 -0.668 1 58.22 183 ILE A CA 1
ATOM 1395 C C . ILE A 1 183 ? 26.656 -26.125 -1.139 1 58.22 183 ILE A C 1
ATOM 1397 O O . ILE A 1 183 ? 26.641 -26.391 -2.342 1 58.22 183 ILE A O 1
ATOM 1401 N N . SER A 1 184 ? 26.766 -27.094 -0.204 1 59.16 184 SER A N 1
ATOM 1402 C CA . SER A 1 184 ? 26.641 -28.516 -0.541 1 59.16 184 SER A CA 1
ATOM 1403 C C . SER A 1 184 ? 25.188 -28.922 -0.7 1 59.16 184 SER A C 1
ATOM 1405 O O . SER A 1 184 ? 24.328 -28.531 0.095 1 59.16 184 SER A O 1
ATOM 1407 N N . LYS A 1 185 ? 24.969 -29.609 -1.896 1 70.44 185 LYS A N 1
ATOM 1408 C CA . LYS A 1 185 ? 23.656 -30.203 -2.105 1 70.44 185 LYS A CA 1
ATOM 1409 C C . LYS A 1 185 ? 23.547 -31.578 -1.443 1 70.44 185 LYS A C 1
ATOM 1411 O O . LYS A 1 185 ? 24.516 -32.344 -1.445 1 70.44 185 LYS A O 1
ATOM 1416 N N . SER A 1 186 ? 22.453 -31.703 -0.771 1 78.62 186 SER A N 1
ATOM 1417 C CA . SER A 1 186 ? 22.266 -32.938 -0.022 1 78.62 186 SER A CA 1
ATOM 1418 C C . SER A 1 186 ? 21.453 -33.969 -0.827 1 78.62 186 SER A C 1
ATOM 1420 O O . SER A 1 186 ? 20.562 -33.594 -1.593 1 78.62 186 SER A O 1
ATOM 1422 N N . SER A 1 187 ? 21.922 -35.25 -0.812 1 82.25 187 SER A N 1
ATOM 1423 C CA . SER A 1 187 ? 21.188 -36.375 -1.341 1 82.25 187 SER A CA 1
ATOM 1424 C C . SER A 1 187 ? 20.75 -37.312 -0.224 1 82.25 187 SER A C 1
ATOM 1426 O O . SER A 1 187 ? 21.438 -37.438 0.795 1 82.25 187 SER A O 1
ATOM 1428 N N . PRO A 1 188 ? 19.562 -37.938 -0.513 1 88.69 188 PRO A N 1
ATOM 1429 C CA . PRO A 1 188 ? 19.141 -38.906 0.504 1 88.69 188 PRO A CA 1
ATOM 1430 C C . PRO A 1 188 ? 20.062 -40.125 0.572 1 88.69 188 PRO A C 1
ATOM 1432 O O . PRO A 1 188 ? 20.781 -40.406 -0.389 1 88.69 188 PRO A O 1
ATOM 1435 N N . ASN A 1 189 ? 20.031 -40.812 1.702 1 89.44 189 ASN A N 1
ATOM 1436 C CA . ASN A 1 189 ? 20.812 -42.031 1.815 1 89.44 189 ASN A CA 1
ATOM 1437 C C . ASN A 1 189 ? 20.188 -43.156 1.01 1 89.44 189 ASN A C 1
ATOM 1439 O O . ASN A 1 189 ? 19.031 -43.062 0.567 1 89.44 189 ASN A O 1
ATOM 1443 N N . ARG A 1 190 ? 20.922 -44.25 0.94 1 92.06 190 ARG A N 1
ATOM 1444 C CA . ARG A 1 190 ? 20.547 -45.375 0.078 1 92.06 190 ARG A CA 1
ATOM 1445 C C . ARG A 1 190 ? 19.297 -46.062 0.6 1 92.06 190 ARG A C 1
ATOM 1447 O O . ARG A 1 190 ? 18.438 -46.5 -0.182 1 92.06 190 ARG A O 1
ATOM 1454 N N . GLU A 1 191 ? 19.156 -46.156 1.82 1 93.44 191 GLU A N 1
ATOM 1455 C CA . GLU A 1 191 ? 17.984 -46.812 2.418 1 93.44 191 GLU A CA 1
ATOM 1456 C C . GLU A 1 191 ? 16.703 -46.062 2.076 1 93.44 191 GLU A C 1
ATOM 1458 O O . GLU A 1 191 ? 15.688 -46.688 1.745 1 93.44 191 GLU A O 1
ATOM 1463 N N . THR A 1 192 ? 16.812 -44.781 2.225 1 93.69 192 THR A N 1
ATOM 1464 C CA . THR A 1 192 ? 15.672 -43.938 1.896 1 93.69 192 THR A CA 1
ATOM 1465 C C . THR A 1 192 ? 15.312 -44.062 0.417 1 93.69 192 THR A C 1
ATOM 1467 O O . THR A 1 192 ? 14.141 -44.156 0.061 1 93.69 192 THR A O 1
ATOM 1470 N N . LEU A 1 193 ? 16.281 -44.125 -0.411 1 95.75 193 LEU A N 1
ATOM 1471 C CA . LEU A 1 193 ? 16.078 -44.281 -1.846 1 95.75 193 LEU A CA 1
ATOM 1472 C C . LEU A 1 193 ? 15.414 -45.625 -2.158 1 95.75 193 LEU A C 1
ATOM 1474 O O . LEU A 1 193 ? 14.531 -45.688 -3.014 1 95.75 193 LEU A O 1
ATOM 1478 N N . ASP A 1 194 ? 15.781 -46.625 -1.407 1 95.06 194 ASP A N 1
ATOM 1479 C CA . ASP A 1 194 ? 15.203 -47.969 -1.604 1 95.06 194 ASP A CA 1
ATOM 1480 C C . ASP A 1 194 ? 13.719 -47.969 -1.24 1 95.06 194 ASP A C 1
ATOM 1482 O O . ASP A 1 194 ? 12.906 -48.594 -1.935 1 95.06 194 ASP A O 1
ATOM 1486 N N . ILE A 1 195 ? 13.469 -47.312 -0.229 1 94.44 195 ILE A N 1
ATOM 1487 C CA . ILE A 1 195 ? 12.086 -47.25 0.225 1 94.44 195 ILE A CA 1
ATOM 1488 C C . ILE A 1 195 ? 11.227 -46.531 -0.816 1 94.44 195 ILE A C 1
ATOM 1490 O O . ILE A 1 195 ? 10.125 -47 -1.141 1 94.44 195 ILE A O 1
ATOM 1494 N N . ILE A 1 196 ? 11.727 -45.438 -1.345 1 95.31 196 ILE A N 1
ATOM 1495 C CA . ILE A 1 196 ? 11.023 -44.688 -2.375 1 95.31 196 ILE A CA 1
ATOM 1496 C C . ILE A 1 196 ? 10.82 -45.562 -3.609 1 95.31 196 ILE A C 1
ATOM 1498 O O . ILE A 1 196 ? 9.711 -45.625 -4.148 1 95.31 196 ILE A O 1
ATOM 1502 N N . LEU A 1 197 ? 11.844 -46.219 -3.969 1 94.88 197 LEU A N 1
ATOM 1503 C CA . LEU A 1 197 ? 11.812 -47.031 -5.172 1 94.88 197 LEU A CA 1
ATOM 1504 C C . LEU A 1 197 ? 10.82 -48.156 -5.023 1 94.88 197 LEU A C 1
ATOM 1506 O O . LEU A 1 197 ? 10.062 -48.469 -5.953 1 94.88 197 LEU A O 1
ATOM 1510 N N . ASN A 1 198 ? 10.781 -48.812 -3.916 1 94.38 198 ASN A N 1
ATOM 1511 C CA . ASN A 1 198 ? 9.836 -49.906 -3.67 1 94.38 198 ASN A CA 1
ATOM 1512 C C . ASN A 1 198 ? 8.391 -49.406 -3.732 1 94.38 198 ASN A C 1
ATOM 1514 O O . ASN A 1 198 ? 7.52 -50.094 -4.254 1 94.38 198 ASN A O 1
ATOM 1518 N N . THR A 1 199 ? 8.234 -48.25 -3.199 1 93.94 199 THR A N 1
ATOM 1519 C CA . THR A 1 199 ? 6.902 -47.656 -3.24 1 93.94 199 THR A CA 1
ATOM 1520 C C . THR A 1 199 ? 6.477 -47.375 -4.68 1 93.94 199 THR A C 1
ATOM 1522 O O . THR A 1 199 ? 5.324 -47.594 -5.051 1 93.94 199 THR A O 1
ATOM 1525 N N . ILE A 1 200 ? 7.383 -46.906 -5.48 1 94.81 200 ILE A N 1
ATOM 1526 C CA . ILE A 1 200 ? 7.113 -46.562 -6.875 1 94.81 200 ILE A CA 1
ATOM 1527 C C . ILE A 1 200 ? 6.832 -47.844 -7.664 1 94.81 200 ILE A C 1
ATOM 1529 O O . ILE A 1 200 ? 5.898 -47.875 -8.469 1 94.81 200 ILE A O 1
ATOM 1533 N N . VAL A 1 201 ? 7.578 -48.844 -7.395 1 93.81 201 VAL A N 1
ATOM 1534 C CA . VAL A 1 201 ? 7.465 -50.125 -8.117 1 93.81 201 VAL A CA 1
ATOM 1535 C C . VAL A 1 201 ? 6.102 -50.75 -7.844 1 93.81 201 VAL A C 1
ATOM 1537 O O . VAL A 1 201 ? 5.508 -51.375 -8.727 1 93.81 201 VAL A O 1
ATOM 1540 N N . ASP A 1 202 ? 5.602 -50.594 -6.723 1 93.81 202 ASP A N 1
ATOM 1541 C CA . ASP A 1 202 ? 4.344 -51.188 -6.301 1 93.81 202 ASP A CA 1
ATOM 1542 C C . ASP A 1 202 ? 3.148 -50.344 -6.73 1 93.81 202 ASP A C 1
ATOM 1544 O O . ASP A 1 202 ? 2.008 -50.812 -6.699 1 93.81 202 ASP A O 1
ATOM 1548 N N . ALA A 1 203 ? 3.383 -49.188 -7.176 1 95.5 203 ALA A N 1
ATOM 1549 C CA . ALA A 1 203 ? 2.303 -48.25 -7.5 1 95.5 203 ALA A CA 1
ATOM 1550 C C . ALA A 1 203 ? 1.564 -48.688 -8.766 1 95.5 203 ALA A C 1
ATOM 1552 O O . ALA A 1 203 ? 2.182 -49.156 -9.719 1 95.5 203 ALA A O 1
ATOM 1553 N N . GLU A 1 204 ? 0.265 -48.531 -8.766 1 96 204 GLU A N 1
ATOM 1554 C CA . GLU A 1 204 ? -0.566 -48.812 -9.93 1 96 204 GLU A CA 1
ATOM 1555 C C . GLU A 1 204 ? -0.888 -47.531 -10.711 1 96 204 GLU A C 1
ATOM 1557 O O . GLU A 1 204 ? -0.985 -47.562 -11.938 1 96 204 GLU A O 1
ATOM 1562 N N . LYS A 1 205 ? -1.146 -46.5 -9.977 1 97.44 205 LYS A N 1
ATOM 1563 C CA . LYS A 1 205 ? -1.494 -45.188 -10.555 1 97.44 205 LYS A CA 1
ATOM 1564 C C . LYS A 1 205 ? -0.64 -44.094 -9.969 1 97.44 205 LYS A C 1
ATOM 1566 O O . LYS A 1 205 ? -1.167 -43.125 -9.383 1 97.44 205 LYS A O 1
ATOM 1571 N N . PRO A 1 206 ? 0.672 -44.125 -10.203 1 97.44 206 PRO A N 1
ATOM 1572 C CA . PRO A 1 206 ? 1.529 -43.062 -9.648 1 97.44 206 PRO A CA 1
ATOM 1573 C C . PRO A 1 206 ? 1.385 -41.75 -10.391 1 97.44 206 PRO A C 1
ATOM 1575 O O . PRO A 1 206 ? 1.025 -41.719 -11.57 1 97.44 206 PRO A O 1
ATOM 1578 N N . LEU A 1 207 ? 1.612 -40.656 -9.68 1 97.62 207 LEU A N 1
ATOM 1579 C CA . LEU A 1 207 ? 1.581 -39.312 -10.234 1 97.62 207 LEU A CA 1
ATOM 1580 C C . LEU A 1 207 ? 2.686 -38.469 -9.625 1 97.62 207 LEU A C 1
ATOM 1582 O O . LEU A 1 207 ? 2.863 -38.438 -8.406 1 97.62 207 LEU A O 1
ATOM 1586 N N . ILE A 1 208 ? 3.447 -37.812 -10.445 1 97.75 208 ILE A N 1
ATOM 1587 C CA . ILE A 1 208 ? 4.441 -36.844 -10 1 97.75 208 ILE A CA 1
ATOM 1588 C C . ILE A 1 208 ? 3.83 -35.438 -9.992 1 97.75 208 ILE A C 1
ATOM 1590 O O . ILE A 1 208 ? 3.135 -35.062 -10.938 1 97.75 208 ILE A O 1
ATOM 1594 N N . ILE A 1 209 ? 3.982 -34.719 -8.906 1 96.19 209 ILE A N 1
ATOM 1595 C CA . ILE A 1 209 ? 3.695 -33.281 -8.82 1 96.19 209 ILE A CA 1
ATOM 1596 C C . ILE A 1 209 ? 4.996 -32.5 -8.641 1 96.19 209 ILE A C 1
ATOM 1598 O O . ILE A 1 209 ? 5.727 -32.719 -7.672 1 96.19 209 ILE A O 1
ATOM 1602 N N . ALA A 1 210 ? 5.297 -31.688 -9.602 1 96.94 210 ALA A N 1
ATOM 1603 C CA . ALA A 1 210 ? 6.516 -30.891 -9.523 1 96.94 210 ALA A CA 1
ATOM 1604 C C . ALA A 1 210 ? 6.203 -29.438 -9.172 1 96.94 210 ALA A C 1
ATOM 1606 O O . ALA A 1 210 ? 5.27 -28.844 -9.727 1 96.94 210 ALA A O 1
ATOM 1607 N N . GLY A 1 211 ? 7.008 -28.875 -8.234 1 93.88 211 GLY A N 1
ATOM 1608 C CA . GLY A 1 211 ? 6.75 -27.531 -7.754 1 93.88 211 GLY A CA 1
ATOM 1609 C C . GLY A 1 211 ? 7.918 -26.578 -7.973 1 93.88 211 GLY A C 1
ATOM 1610 O O . GLY A 1 211 ? 8.766 -26.828 -8.836 1 93.88 211 GLY A O 1
ATOM 1611 N N . ASP A 1 212 ? 7.965 -25.531 -7.234 1 91.75 212 ASP A N 1
ATOM 1612 C CA . ASP A 1 212 ? 8.82 -24.359 -7.434 1 91.75 212 ASP A CA 1
ATOM 1613 C C . ASP A 1 212 ? 10.289 -24.734 -7.273 1 91.75 212 ASP A C 1
ATOM 1615 O O . ASP A 1 212 ? 11.156 -24.141 -7.922 1 91.75 212 ASP A O 1
ATOM 1619 N N . GLU A 1 213 ? 10.586 -25.734 -6.5 1 91.69 213 GLU A N 1
ATOM 1620 C CA . GLU A 1 213 ? 11.984 -26.031 -6.195 1 91.69 213 GLU A CA 1
ATOM 1621 C C . GLU A 1 213 ? 12.695 -26.625 -7.402 1 91.69 213 GLU A C 1
ATOM 1623 O O . GLU A 1 213 ? 13.93 -26.609 -7.484 1 91.69 213 GLU A O 1
ATOM 1628 N N . ILE A 1 214 ? 11.906 -27.203 -8.281 1 95.25 214 ILE A N 1
ATOM 1629 C CA . ILE A 1 214 ? 12.508 -27.719 -9.508 1 95.25 214 ILE A CA 1
ATOM 1630 C C . ILE A 1 214 ? 13.094 -26.562 -10.312 1 95.25 214 ILE A C 1
ATOM 1632 O O . ILE A 1 214 ? 14.219 -26.656 -10.812 1 95.25 214 ILE A O 1
ATOM 1636 N N . TYR A 1 215 ? 12.344 -25.484 -10.383 1 94.94 215 TYR A N 1
ATOM 1637 C CA . TYR A 1 215 ? 12.758 -24.312 -11.133 1 94.94 215 TYR A CA 1
ATOM 1638 C C . TYR A 1 215 ? 13.938 -23.625 -10.453 1 94.94 215 TYR A C 1
ATOM 1640 O O . TYR A 1 215 ? 14.977 -23.406 -11.07 1 94.94 215 TYR A O 1
ATOM 1648 N N . TYR A 1 216 ? 13.797 -23.359 -9.219 1 91.56 216 TYR A N 1
ATOM 1649 C CA . TYR A 1 216 ? 14.805 -22.578 -8.508 1 91.56 216 TYR A CA 1
ATOM 1650 C C . TYR A 1 216 ? 16.062 -23.406 -8.258 1 91.56 216 TYR A C 1
ATOM 1652 O O . TYR A 1 216 ? 17.156 -22.859 -8.078 1 91.56 216 TYR A O 1
ATOM 1660 N N . GLY A 1 217 ? 15.867 -24.719 -8.281 1 90.62 217 GLY A N 1
ATOM 1661 C CA . GLY A 1 217 ? 17 -25.609 -8.102 1 90.62 217 GLY A CA 1
ATOM 1662 C C . GLY A 1 217 ? 17.688 -25.969 -9.406 1 90.62 217 GLY A C 1
ATOM 1663 O O . GLY A 1 217 ? 18.672 -26.719 -9.422 1 90.62 217 GLY A O 1
ATOM 1664 N N . HIS A 1 218 ? 17.203 -25.438 -10.531 1 94.12 218 HIS A N 1
ATOM 1665 C CA . HIS A 1 218 ? 17.734 -25.75 -11.852 1 94.12 218 HIS A CA 1
ATOM 1666 C C . HIS A 1 218 ? 17.75 -27.25 -12.109 1 94.12 218 HIS A C 1
ATOM 1668 O O . HIS A 1 218 ? 18.766 -27.797 -12.555 1 94.12 218 HIS A O 1
ATOM 1674 N N . SER A 1 219 ? 16.641 -27.875 -11.828 1 96.19 219 SER A N 1
ATOM 1675 C CA . SER A 1 219 ? 16.578 -29.328 -11.859 1 96.19 219 SER A CA 1
ATOM 1676 C C . SER A 1 219 ? 15.68 -29.812 -12.992 1 96.19 219 SER A C 1
ATOM 1678 O O . SER A 1 219 ? 15.062 -30.875 -12.883 1 96.19 219 SER A O 1
ATOM 1680 N N . GLU A 1 220 ? 15.555 -29.047 -14.031 1 97.5 220 GLU A N 1
ATOM 1681 C CA . GLU A 1 220 ? 14.664 -29.391 -15.133 1 97.5 220 GLU A CA 1
ATOM 1682 C C . GLU A 1 220 ? 15.094 -30.688 -15.797 1 97.5 220 GLU A C 1
ATOM 1684 O O . GLU A 1 220 ? 14.273 -31.578 -16.047 1 97.5 220 GLU A O 1
ATOM 1689 N N . ASN A 1 221 ? 16.391 -30.828 -16.047 1 98 221 ASN A N 1
ATOM 1690 C CA . ASN A 1 221 ? 16.906 -32.031 -16.719 1 98 221 ASN A CA 1
ATOM 1691 C C . ASN A 1 221 ? 16.703 -33.281 -15.875 1 98 221 ASN A C 1
ATOM 1693 O O . ASN A 1 221 ? 16.344 -34.344 -16.406 1 98 221 ASN A O 1
ATOM 1697 N N . GLU A 1 222 ? 16.938 -33.125 -14.617 1 97.88 222 GLU A N 1
ATOM 1698 C CA . GLU A 1 222 ? 16.75 -34.25 -13.703 1 97.88 222 GLU A CA 1
ATOM 1699 C C . GLU A 1 222 ? 15.281 -34.688 -13.648 1 97.88 222 GLU A C 1
ATOM 1701 O O . GLU A 1 222 ? 14.969 -35.875 -13.594 1 97.88 222 GLU A O 1
ATOM 1706 N N . LEU A 1 223 ? 14.422 -33.719 -13.672 1 98.38 223 LEU A N 1
ATOM 1707 C CA . LEU A 1 223 ? 12.992 -33.969 -13.648 1 98.38 223 LEU A CA 1
ATOM 1708 C C . LEU A 1 223 ? 12.562 -34.75 -14.898 1 98.38 223 LEU A C 1
ATOM 1710 O O . LEU A 1 223 ? 11.875 -35.75 -14.805 1 98.38 223 LEU A O 1
ATOM 1714 N N . VAL A 1 224 ? 12.961 -34.219 -16.078 1 98.44 224 VAL A N 1
ATOM 1715 C CA . VAL A 1 224 ? 12.586 -34.844 -17.344 1 98.44 224 VAL A CA 1
ATOM 1716 C C . VAL A 1 224 ? 13.133 -36.281 -17.422 1 98.44 224 VAL A C 1
ATOM 1718 O O . VAL A 1 224 ? 12.414 -37.188 -17.812 1 98.44 224 VAL A O 1
ATOM 1721 N N . LYS A 1 225 ? 14.359 -36.438 -17.016 1 98.31 225 LYS A N 1
ATOM 1722 C CA . LYS A 1 225 ? 14.984 -37.75 -17.031 1 98.31 225 LYS A CA 1
ATOM 1723 C C . LYS A 1 225 ? 14.227 -38.719 -16.125 1 98.31 225 LYS A C 1
ATOM 1725 O O . LYS A 1 225 ? 14.008 -39.875 -16.5 1 98.31 225 LYS A O 1
ATOM 1730 N N . PHE A 1 226 ? 13.844 -38.312 -14.992 1 98.12 226 PHE A N 1
ATOM 1731 C CA . PHE A 1 226 ? 13.125 -39.156 -14.047 1 98.12 226 PHE A CA 1
ATOM 1732 C C . PHE A 1 226 ? 11.773 -39.562 -14.609 1 98.12 226 PHE A C 1
ATOM 1734 O O . PHE A 1 226 ? 11.383 -40.75 -14.523 1 98.12 226 PHE A O 1
ATOM 1741 N N . VAL A 1 227 ? 11.062 -38.594 -15.172 1 98.12 227 VAL A N 1
ATOM 1742 C CA . VAL A 1 227 ? 9.758 -38.844 -15.766 1 98.12 227 VAL A CA 1
ATOM 1743 C C . VAL A 1 227 ? 9.891 -39.875 -16.891 1 98.12 227 VAL A C 1
ATOM 1745 O O . VAL A 1 227 ? 9.125 -40.844 -16.953 1 98.12 227 VAL A O 1
ATOM 1748 N N . GLU A 1 228 ? 10.844 -39.719 -17.75 1 97.12 228 GLU A N 1
ATOM 1749 C CA . GLU A 1 228 ? 11.047 -40.594 -18.906 1 97.12 228 GLU A CA 1
ATOM 1750 C C . GLU A 1 228 ? 11.531 -41.969 -18.469 1 97.12 228 GLU A C 1
ATOM 1752 O O . GLU A 1 228 ? 11.148 -43 -19.047 1 97.12 228 GLU A O 1
ATOM 1757 N N . THR A 1 229 ? 12.383 -42 -17.438 1 96.62 229 THR A N 1
ATOM 1758 C CA . THR A 1 229 ? 12.914 -43.25 -16.938 1 96.62 229 THR A CA 1
ATOM 1759 C C . THR A 1 229 ? 11.812 -44.094 -16.297 1 96.62 229 THR A C 1
ATOM 1761 O O . THR A 1 229 ? 11.758 -45.312 -16.469 1 96.62 229 THR A O 1
ATOM 1764 N N . THR A 1 230 ? 10.93 -43.469 -15.594 1 96.88 230 THR A N 1
ATOM 1765 C CA . THR A 1 230 ? 9.93 -44.188 -14.805 1 96.88 230 THR A CA 1
ATOM 1766 C C . THR A 1 230 ? 8.648 -44.375 -15.609 1 96.88 230 THR A C 1
ATOM 1768 O O . THR A 1 230 ? 7.848 -45.281 -15.305 1 96.88 230 THR A O 1
ATOM 1771 N N . GLY A 1 231 ? 8.43 -43.469 -16.562 1 96.62 231 GLY A N 1
ATOM 1772 C CA . GLY A 1 231 ? 7.188 -43.5 -17.312 1 96.62 231 GLY A CA 1
ATOM 1773 C C . GLY A 1 231 ? 5.992 -43.031 -16.516 1 96.62 231 GLY A C 1
ATOM 1774 O O . GLY A 1 231 ? 4.844 -43.219 -16.922 1 96.62 231 GLY A O 1
ATOM 1775 N N . ILE A 1 232 ? 6.219 -42.406 -15.391 1 97.81 232 ILE A N 1
ATOM 1776 C CA . ILE A 1 232 ? 5.148 -41.938 -14.516 1 97.81 232 ILE A CA 1
ATOM 1777 C C . ILE A 1 232 ? 4.617 -40.594 -15.023 1 97.81 232 ILE A C 1
ATOM 1779 O O . ILE A 1 232 ? 5.395 -39.688 -15.336 1 97.81 232 ILE A O 1
ATOM 1783 N N . PRO A 1 233 ? 3.24 -40.438 -15.164 1 97.94 233 PRO A N 1
ATOM 1784 C CA . PRO A 1 233 ? 2.689 -39.125 -15.555 1 97.94 233 PRO A CA 1
ATOM 1785 C C . PRO A 1 233 ? 2.977 -38.031 -14.531 1 97.94 233 PRO A C 1
ATOM 1787 O O . PRO A 1 233 ? 3.215 -38.312 -13.359 1 97.94 233 PRO A O 1
ATOM 1790 N N . ILE A 1 234 ? 2.908 -36.781 -15.055 1 98.19 234 ILE A N 1
ATOM 1791 C CA . ILE A 1 234 ? 3.312 -35.656 -14.203 1 98.19 234 ILE A CA 1
ATOM 1792 C C . ILE A 1 234 ? 2.361 -34.5 -14.406 1 98.19 234 ILE A C 1
ATOM 1794 O O . ILE A 1 234 ? 1.835 -34.281 -15.508 1 98.19 234 ILE A O 1
ATOM 1798 N N . VAL A 1 235 ? 2.139 -33.75 -13.312 1 97.12 235 VAL A N 1
ATOM 1799 C CA . VAL A 1 235 ? 1.546 -32.438 -13.352 1 97.12 235 VAL A CA 1
ATOM 1800 C C . VAL A 1 235 ? 2.514 -31.406 -12.75 1 97.12 235 VAL A C 1
ATOM 1802 O O . VAL A 1 235 ? 3.334 -31.766 -11.891 1 97.12 235 VAL A O 1
ATOM 1805 N N . THR A 1 236 ? 2.479 -30.172 -13.25 1 96.5 236 THR A N 1
ATOM 1806 C CA . THR A 1 236 ? 3.387 -29.125 -12.789 1 96.5 236 THR A CA 1
ATOM 1807 C C . THR A 1 236 ? 2.607 -27.953 -12.203 1 96.5 236 THR A C 1
ATOM 1809 O O . THR A 1 236 ? 1.519 -27.625 -12.68 1 96.5 236 THR A O 1
ATOM 1812 N N . VAL A 1 237 ? 3.205 -27.391 -11.164 1 92.94 237 VAL A N 1
ATOM 1813 C CA . VAL A 1 237 ? 2.535 -26.328 -10.43 1 92.94 237 VAL A CA 1
ATOM 1814 C C . VAL A 1 237 ? 3.426 -25.094 -10.391 1 92.94 237 VAL A C 1
ATOM 1816 O O . VAL A 1 237 ? 4.637 -25.188 -10.195 1 92.94 237 VAL A O 1
ATOM 1819 N N . ASN A 1 238 ? 2.836 -23.922 -10.656 1 91.06 238 ASN A N 1
ATOM 1820 C CA . ASN A 1 238 ? 3.471 -22.625 -10.508 1 91.06 238 ASN A CA 1
ATOM 1821 C C . ASN A 1 238 ? 4.773 -22.547 -11.305 1 91.06 238 ASN A C 1
ATOM 1823 O O . ASN A 1 238 ? 4.781 -22.766 -12.516 1 91.06 238 ASN A O 1
ATOM 1827 N N . LYS A 1 239 ? 5.938 -22.375 -10.586 1 92.5 239 LYS A N 1
ATOM 1828 C CA . LYS A 1 239 ? 7.191 -22.125 -11.289 1 92.5 239 LYS A CA 1
ATOM 1829 C C . LYS A 1 239 ? 7.691 -23.375 -11.984 1 92.5 239 LYS A C 1
ATOM 1831 O O . LYS A 1 239 ? 8.547 -23.312 -12.875 1 92.5 239 LYS A O 1
ATOM 1836 N N . ALA A 1 240 ? 7.105 -24.516 -11.711 1 95.44 240 ALA A N 1
ATOM 1837 C CA . ALA A 1 240 ? 7.516 -25.75 -12.375 1 95.44 240 ALA A CA 1
ATOM 1838 C C . ALA A 1 240 ? 6.902 -25.844 -13.773 1 95.44 240 ALA A C 1
ATOM 1840 O O . ALA A 1 240 ? 7.32 -26.672 -14.578 1 95.44 240 ALA A O 1
ATOM 1841 N N . ARG A 1 241 ? 5.938 -25 -14.016 1 95.62 241 ARG A N 1
ATOM 1842 C CA . ARG A 1 241 ? 5.387 -24.953 -15.367 1 95.62 241 ARG A CA 1
ATOM 1843 C C . ARG A 1 241 ? 6.477 -24.672 -16.391 1 95.62 241 ARG A C 1
ATOM 1845 O O . ARG A 1 241 ? 7.246 -23.719 -16.234 1 95.62 241 ARG A O 1
ATOM 1852 N N . GLY A 1 242 ? 6.551 -25.516 -17.375 1 95.94 242 GLY A N 1
ATOM 1853 C CA . GLY A 1 242 ? 7.559 -25.344 -18.406 1 95.94 242 GLY A CA 1
ATOM 1854 C C . GLY A 1 242 ? 8.859 -26.078 -18.094 1 95.94 242 GLY A C 1
ATOM 1855 O O . GLY A 1 242 ? 9.695 -26.266 -18.984 1 95.94 242 GLY A O 1
ATOM 1856 N N . CYS A 1 243 ? 9.031 -26.5 -16.844 1 97.12 243 CYS A N 1
ATOM 1857 C CA . CYS A 1 243 ? 10.242 -27.266 -16.516 1 97.12 243 CYS A CA 1
ATOM 1858 C C . CYS A 1 243 ? 10.25 -28.594 -17.25 1 97.12 243 CYS A C 1
ATOM 1860 O O . CYS A 1 243 ? 11.32 -29.141 -17.531 1 97.12 243 CYS A O 1
ATOM 1862 N N . ILE A 1 244 ? 9.195 -29.188 -17.391 1 97.62 244 ILE A N 1
ATOM 1863 C CA . ILE A 1 244 ? 8.891 -30.172 -18.438 1 97.62 244 ILE A CA 1
ATOM 1864 C C . ILE A 1 244 ? 7.871 -29.578 -19.406 1 97.62 244 ILE A C 1
ATOM 1866 O O . ILE A 1 244 ? 6.91 -28.938 -19 1 97.62 244 ILE A O 1
ATOM 1870 N N . PRO A 1 245 ? 8.164 -29.656 -20.703 1 96.94 245 PRO A N 1
ATOM 1871 C CA . PRO A 1 245 ? 7.227 -29.047 -21.641 1 96.94 245 PRO A CA 1
ATOM 1872 C C . PRO A 1 245 ? 5.789 -29.516 -21.438 1 96.94 245 PRO A C 1
ATOM 1874 O O . PRO A 1 245 ? 5.555 -30.719 -21.25 1 96.94 245 PRO A O 1
ATOM 1877 N N . ASP A 1 246 ? 4.91 -28.562 -21.484 1 95.25 246 ASP A N 1
ATOM 1878 C CA . ASP A 1 246 ? 3.498 -28.922 -21.391 1 95.25 246 ASP A CA 1
ATOM 1879 C C . ASP A 1 246 ? 3.102 -29.891 -22.5 1 95.25 246 ASP A C 1
ATOM 1881 O O . ASP A 1 246 ? 2.168 -30.672 -22.344 1 95.25 246 ASP A O 1
ATOM 1885 N N . SER A 1 247 ? 3.867 -29.938 -23.562 1 94.81 247 SER A N 1
ATOM 1886 C CA . SER A 1 247 ? 3.572 -30.781 -24.719 1 94.81 247 SER A CA 1
ATOM 1887 C C . SER A 1 247 ? 4.133 -32.188 -24.547 1 94.81 247 SER A C 1
ATOM 1889 O O . SER A 1 247 ? 3.873 -33.062 -25.359 1 94.81 247 SER A O 1
ATOM 1891 N N . HIS A 1 248 ? 4.914 -32.375 -23.5 1 97.12 248 HIS A N 1
ATOM 1892 C CA . HIS A 1 248 ? 5.441 -33.719 -23.25 1 97.12 248 HIS A CA 1
ATOM 1893 C C . HIS A 1 248 ? 4.316 -34.719 -23.078 1 97.12 248 HIS A C 1
ATOM 1895 O O . HIS A 1 248 ? 3.311 -34.438 -22.422 1 97.12 248 HIS A O 1
ATOM 1901 N N . SER A 1 249 ? 4.457 -35.906 -23.609 1 96 249 SER A N 1
ATOM 1902 C CA . SER A 1 249 ? 3.396 -36.906 -23.656 1 96 249 SER A CA 1
ATOM 1903 C C . SER A 1 249 ? 2.99 -37.344 -22.266 1 96 249 SER A C 1
ATOM 1905 O O . SER A 1 249 ? 1.875 -37.844 -22.062 1 96 249 SER A O 1
ATOM 1907 N N . LEU A 1 250 ? 3.854 -37.156 -21.297 1 97.44 250 LEU A N 1
ATOM 1908 C CA . LEU A 1 250 ? 3.551 -37.594 -19.953 1 97.44 250 LEU A CA 1
ATOM 1909 C C . LEU A 1 250 ? 3.164 -36.438 -19.062 1 97.44 250 LEU A C 1
ATOM 1911 O O . LEU A 1 250 ? 2.939 -36.594 -17.859 1 97.44 250 LEU A O 1
ATOM 1915 N N . CYS A 1 251 ? 3.131 -35.219 -19.609 1 97 251 CYS A N 1
ATOM 1916 C CA . CYS A 1 251 ? 2.725 -34.062 -18.844 1 97 251 CYS A CA 1
ATOM 1917 C C . CYS A 1 251 ? 1.23 -33.812 -19 1 97 251 CYS A C 1
ATOM 1919 O O . CYS A 1 251 ? 0.741 -33.594 -20.109 1 97 251 CYS A O 1
ATOM 1921 N N . PHE A 1 252 ? 0.529 -33.812 -17.969 1 92.88 252 PHE A N 1
ATOM 1922 C CA . PHE A 1 252 ? -0.918 -33.656 -18.016 1 92.88 252 PHE A CA 1
ATOM 1923 C C . PHE A 1 252 ? -1.318 -32.312 -17.406 1 92.88 252 PHE A C 1
ATOM 1925 O O . PHE A 1 252 ? -2.338 -32.219 -16.719 1 92.88 252 PHE A O 1
ATOM 1932 N N . GLY A 1 253 ? -0.547 -31.391 -17.594 1 78.25 253 GLY A N 1
ATOM 1933 C CA . GLY A 1 253 ? -0.952 -29.984 -17.547 1 78.25 253 GLY A CA 1
ATOM 1934 C C . GLY A 1 253 ? -0.742 -29.359 -16.188 1 78.25 253 GLY A C 1
ATOM 1935 O O . GLY A 1 253 ? 0.166 -29.75 -15.445 1 78.25 253 GLY A O 1
ATOM 1936 N N . ASN A 1 254 ? -1.563 -28.281 -15.828 1 81.38 254 ASN A N 1
ATOM 1937 C CA . ASN A 1 254 ? -1.536 -27.422 -14.656 1 81.38 254 ASN A CA 1
ATOM 1938 C C . ASN A 1 254 ? -2.084 -28.125 -13.422 1 81.38 254 ASN A C 1
ATOM 1940 O O . ASN A 1 254 ? -3.258 -28.516 -13.391 1 81.38 254 ASN A O 1
ATOM 1944 N N . GLY A 1 255 ? -1.243 -28.203 -12.461 1 79.69 255 GLY A N 1
ATOM 1945 C CA . GLY A 1 255 ? -1.426 -29.156 -11.375 1 79.69 255 GLY A CA 1
ATOM 1946 C C . GLY A 1 255 ? -2.219 -28.594 -10.211 1 79.69 255 GLY A C 1
ATOM 1947 O O . GLY A 1 255 ? -2.609 -29.328 -9.305 1 79.69 255 GLY A O 1
ATOM 1948 N N . ARG A 1 256 ? -2.578 -27.25 -10.219 1 87.81 256 ARG A N 1
ATOM 1949 C CA . ARG A 1 256 ? -3.311 -26.75 -9.055 1 87.81 256 ARG A CA 1
ATOM 1950 C C . ARG A 1 256 ? -4.781 -27.141 -9.125 1 87.81 256 ARG A C 1
ATOM 1952 O O . ARG A 1 256 ? -5.355 -27.234 -10.211 1 87.81 256 ARG A O 1
ATOM 1959 N N . VAL A 1 257 ? -5.32 -27.328 -7.949 1 88 257 VAL A N 1
ATOM 1960 C CA . VAL A 1 257 ? -6.75 -27.609 -7.879 1 88 257 VAL A CA 1
ATOM 1961 C C . VAL A 1 257 ? -7.539 -26.391 -8.352 1 88 257 VAL A C 1
ATOM 1963 O O . VAL A 1 257 ? -8.617 -26.531 -8.938 1 88 257 VAL A O 1
ATOM 1966 N N . LEU A 1 258 ? -6.961 -25.219 -8.25 1 83.94 258 LEU A N 1
ATOM 1967 C CA . LEU A 1 258 ? -7.613 -23.938 -8.516 1 83.94 258 LEU A CA 1
ATOM 1968 C C . LEU A 1 258 ? -7.898 -23.781 -10.008 1 83.94 258 LEU A C 1
ATOM 1970 O O . LEU A 1 258 ? -8.719 -22.953 -10.398 1 83.94 258 LEU A O 1
ATOM 1974 N N . GLU A 1 259 ? -7.297 -24.578 -10.805 1 87.38 259 GLU A N 1
ATOM 1975 C CA . GLU A 1 259 ? -7.559 -24.531 -12.242 1 87.38 259 GLU A CA 1
ATOM 1976 C C . GLU A 1 259 ? -8.844 -25.281 -12.594 1 87.38 259 GLU A C 1
ATOM 1978 O O . GLU A 1 259 ? -9.43 -25.047 -13.656 1 87.38 259 GLU A O 1
ATOM 1983 N N . ALA A 1 260 ? -9.211 -26.156 -11.711 1 89.56 260 ALA A N 1
ATOM 1984 C CA . ALA A 1 260 ? -10.391 -26.984 -11.953 1 89.56 260 ALA A CA 1
ATOM 1985 C C . ALA A 1 260 ? -10.336 -27.641 -13.336 1 89.56 260 ALA A C 1
ATOM 1987 O O . ALA A 1 260 ? -11.297 -27.562 -14.102 1 89.56 260 ALA A O 1
ATOM 1988 N N . GLY A 1 261 ? -9.164 -28.125 -13.641 1 91 261 GLY A N 1
ATOM 1989 C CA . GLY A 1 261 ? -8.945 -28.75 -14.945 1 91 261 GLY A CA 1
ATOM 1990 C C . GLY A 1 261 ? -8.945 -30.266 -14.891 1 91 261 GLY A C 1
ATOM 1991 O O . GLY A 1 261 ? -9.453 -30.859 -13.938 1 91 261 GLY A O 1
ATOM 1992 N N . PRO A 1 262 ? -8.477 -30.844 -15.961 1 91.25 262 PRO A N 1
ATOM 1993 C CA . PRO A 1 262 ? -8.492 -32.312 -16.031 1 91.25 262 PRO A CA 1
ATOM 1994 C C . PRO A 1 262 ? -7.559 -32.969 -15.016 1 91.25 262 PRO A C 1
ATOM 1996 O O . PRO A 1 262 ? -7.734 -34.125 -14.672 1 91.25 262 PRO A O 1
ATOM 1999 N N . GLN A 1 263 ? -6.621 -32.188 -14.508 1 92.94 263 GLN A N 1
ATOM 2000 C CA . GLN A 1 263 ? -5.668 -32.719 -13.539 1 92.94 263 GLN A CA 1
ATOM 2001 C C . GLN A 1 263 ? -6.379 -33.188 -12.266 1 92.94 263 GLN A C 1
ATOM 2003 O O . GLN A 1 263 ? -5.82 -33.938 -11.477 1 92.94 263 GLN A O 1
ATOM 2008 N N . LEU A 1 264 ? -7.582 -32.688 -12.016 1 93.25 264 LEU A N 1
ATOM 2009 C CA . LEU A 1 264 ? -8.32 -33.062 -10.812 1 93.25 264 LEU A CA 1
ATOM 2010 C C . LEU A 1 264 ? -8.547 -34.562 -10.758 1 93.25 264 LEU A C 1
ATOM 2012 O O . LEU A 1 264 ? -8.508 -35.156 -9.68 1 93.25 264 LEU A O 1
ATOM 2016 N N . TYR A 1 265 ? -8.805 -35.125 -11.914 1 94.56 265 TYR A N 1
ATOM 2017 C CA . TYR A 1 265 ? -8.977 -36.562 -11.984 1 94.56 265 TYR A CA 1
ATOM 2018 C C . TYR A 1 265 ? -7.699 -37.312 -11.594 1 94.56 265 TYR A C 1
ATOM 2020 O O . TYR A 1 265 ? -7.738 -38.25 -10.828 1 94.56 265 TYR A O 1
ATOM 2028 N N . ALA A 1 266 ? -6.609 -36.844 -12.172 1 95.88 266 ALA A N 1
ATOM 2029 C CA . ALA A 1 266 ? -5.312 -37.438 -11.867 1 95.88 266 ALA A CA 1
ATOM 2030 C C . ALA A 1 266 ? -5.004 -37.344 -10.375 1 95.88 266 ALA A C 1
ATOM 2032 O O . ALA A 1 266 ? -4.555 -38.312 -9.766 1 95.88 266 ALA A O 1
ATOM 2033 N N . LEU A 1 267 ? -5.211 -36.219 -9.766 1 94.81 267 LEU A N 1
ATOM 2034 C CA . LEU A 1 267 ? -4.945 -35.969 -8.352 1 94.81 267 LEU A CA 1
ATOM 2035 C C . LEU A 1 267 ? -5.789 -36.906 -7.484 1 94.81 267 LEU A C 1
ATOM 2037 O O . LEU A 1 267 ? -5.293 -37.5 -6.516 1 94.81 267 LEU A O 1
ATOM 2041 N N . HIS A 1 268 ? -6.996 -37.031 -7.859 1 94.31 268 HIS A N 1
ATOM 2042 C CA . HIS A 1 268 ? -7.945 -37.812 -7.062 1 94.31 268 HIS A CA 1
ATOM 2043 C C . HIS A 1 268 ? -7.688 -39.281 -7.191 1 94.31 268 HIS A C 1
ATOM 2045 O O . HIS A 1 268 ? -7.793 -40.031 -6.211 1 94.31 268 HIS A O 1
ATOM 2051 N N . GLU A 1 269 ? -7.324 -39.812 -8.344 1 95.94 269 GLU A N 1
ATOM 2052 C CA . GLU A 1 269 ? -7.309 -41.25 -8.633 1 95.94 269 GLU A CA 1
ATOM 2053 C C . GLU A 1 269 ? -5.934 -41.844 -8.352 1 95.94 269 GLU A C 1
ATOM 2055 O O . GLU A 1 269 ? -5.805 -43.062 -8.188 1 95.94 269 GLU A O 1
ATOM 2060 N N . ALA A 1 270 ? -4.941 -41.062 -8.289 1 96.44 270 ALA A N 1
ATOM 2061 C CA . ALA A 1 270 ? -3.598 -41.594 -8.062 1 96.44 270 ALA A CA 1
ATOM 2062 C C . ALA A 1 270 ? -3.523 -42.375 -6.75 1 96.44 270 ALA A C 1
ATOM 2064 O O . ALA A 1 270 ? -4.156 -42 -5.762 1 96.44 270 ALA A O 1
ATOM 2065 N N . ASP A 1 271 ? -2.756 -43.438 -6.773 1 95.75 271 ASP A N 1
ATOM 2066 C CA . ASP A 1 271 ? -2.582 -44.188 -5.547 1 95.75 271 ASP A CA 1
ATOM 2067 C C . ASP A 1 271 ? -1.301 -43.781 -4.82 1 95.75 271 ASP A C 1
ATOM 2069 O O . ASP A 1 271 ? -1.201 -43.938 -3.602 1 95.75 271 ASP A O 1
ATOM 2073 N N . VAL A 1 272 ? -0.295 -43.344 -5.559 1 95.31 272 VAL A N 1
ATOM 2074 C CA . VAL A 1 272 ? 0.946 -42.812 -5.004 1 95.31 272 VAL A CA 1
ATOM 2075 C C . VAL A 1 272 ? 1.248 -41.438 -5.617 1 95.31 272 VAL A C 1
ATOM 2077 O O . VAL A 1 272 ? 1.299 -41.312 -6.844 1 95.31 272 VAL A O 1
ATOM 2080 N N . ILE A 1 273 ? 1.42 -40.5 -4.746 1 95 273 ILE A N 1
ATOM 2081 C CA . ILE A 1 273 ? 1.773 -39.156 -5.176 1 95 273 ILE A CA 1
ATOM 2082 C C . ILE A 1 273 ? 3.225 -38.875 -4.805 1 95 273 ILE A C 1
ATOM 2084 O O . ILE A 1 273 ? 3.596 -38.938 -3.631 1 95 273 ILE A O 1
ATOM 2088 N N . ILE A 1 274 ? 4.012 -38.594 -5.797 1 95.56 274 ILE A N 1
ATOM 2089 C CA . ILE A 1 274 ? 5.387 -38.156 -5.59 1 95.56 274 ILE A CA 1
ATOM 2090 C C . ILE A 1 274 ? 5.469 -36.625 -5.73 1 95.56 274 ILE A C 1
ATOM 2092 O O . ILE A 1 274 ? 5.613 -36.125 -6.836 1 95.56 274 ILE A O 1
ATOM 2096 N N . ASN A 1 275 ? 5.434 -35.969 -4.613 1 93.81 275 ASN A N 1
ATOM 2097 C CA . ASN A 1 275 ? 5.5 -34.5 -4.555 1 93.81 275 ASN A CA 1
ATOM 2098 C C . ASN A 1 275 ? 6.941 -34 -4.52 1 93.81 275 ASN A C 1
ATOM 2100 O O . ASN A 1 275 ? 7.664 -34.25 -3.549 1 93.81 275 ASN A O 1
ATOM 2104 N N . VAL A 1 276 ? 7.336 -33.344 -5.594 1 94.69 276 VAL A N 1
ATOM 2105 C CA . VAL A 1 276 ? 8.734 -32.938 -5.73 1 94.69 276 VAL A CA 1
ATOM 2106 C C . VAL A 1 276 ? 8.852 -31.422 -5.691 1 94.69 276 VAL A C 1
ATOM 2108 O O . VAL A 1 276 ? 8.641 -30.75 -6.703 1 94.69 276 VAL A O 1
ATOM 2111 N N . GLY A 1 277 ? 9.258 -30.906 -4.527 1 91.44 277 GLY A N 1
ATOM 2112 C CA . GLY A 1 277 ? 9.602 -29.5 -4.41 1 91.44 277 GLY A CA 1
ATOM 2113 C C . GLY A 1 277 ? 8.398 -28.578 -4.309 1 91.44 277 GLY A C 1
ATOM 2114 O O . GLY A 1 277 ? 8.422 -27.453 -4.781 1 91.44 277 GLY A O 1
ATOM 2115 N N . LEU A 1 278 ? 7.262 -29.047 -3.824 1 89.75 278 LEU A N 1
ATOM 2116 C CA . LEU A 1 278 ? 6.062 -28.234 -3.701 1 89.75 278 LEU A CA 1
ATOM 2117 C C . LEU A 1 278 ? 5.539 -28.25 -2.27 1 89.75 278 LEU A C 1
ATOM 2119 O O . LEU A 1 278 ? 5.504 -29.297 -1.627 1 89.75 278 LEU A O 1
ATOM 2123 N N . ASN A 1 279 ? 5.219 -27.031 -1.909 1 83.94 279 ASN A N 1
ATOM 2124 C CA . ASN A 1 279 ? 4.441 -26.922 -0.678 1 83.94 279 ASN A CA 1
ATOM 2125 C C . ASN A 1 279 ? 2.949 -27.109 -0.939 1 83.94 279 ASN A C 1
ATOM 2127 O O . ASN A 1 279 ? 2.352 -26.375 -1.716 1 83.94 279 ASN A O 1
ATOM 2131 N N . ILE A 1 280 ? 2.373 -28.062 -0.283 1 87.12 280 ILE A N 1
ATOM 2132 C CA . ILE A 1 280 ? 0.951 -28.328 -0.481 1 87.12 280 ILE A CA 1
ATOM 2133 C C . ILE A 1 280 ? 0.124 -27.375 0.378 1 87.12 280 ILE A C 1
ATOM 2135 O O . ILE A 1 280 ? -0.102 -27.641 1.562 1 87.12 280 ILE A O 1
ATOM 2139 N N . ASP A 1 281 ? -0.372 -26.375 -0.228 1 87.75 281 ASP A N 1
ATOM 2140 C CA . ASP A 1 281 ? -1.183 -25.375 0.466 1 87.75 281 ASP A CA 1
ATOM 2141 C C . ASP A 1 281 ? -2.604 -25.344 -0.093 1 87.75 281 ASP A C 1
ATOM 2143 O O . ASP A 1 281 ? -3.07 -26.312 -0.68 1 87.75 281 ASP A O 1
ATOM 2147 N N . TYR A 1 282 ? -3.32 -24.234 0.158 1 86.5 282 TYR A N 1
ATOM 2148 C CA . TYR A 1 282 ? -4.723 -24.172 -0.228 1 86.5 282 TYR A CA 1
ATOM 2149 C C . TYR A 1 282 ? -4.883 -24.312 -1.737 1 86.5 282 TYR A C 1
ATOM 2151 O O . TYR A 1 282 ? -5.922 -24.766 -2.217 1 86.5 282 TYR A O 1
ATOM 2159 N N . GLN A 1 283 ? -3.871 -23.984 -2.475 1 89.12 283 GLN A N 1
ATOM 2160 C CA . GLN A 1 283 ? -3.932 -24.094 -3.928 1 89.12 283 GLN A CA 1
ATOM 2161 C C . GLN A 1 283 ? -4.051 -25.547 -4.359 1 89.12 283 GLN A C 1
ATOM 2163 O O . GLN A 1 283 ? -4.574 -25.844 -5.438 1 89.12 283 GLN A O 1
ATOM 2168 N N . MET A 1 284 ? -3.562 -26.422 -3.475 1 88.88 284 MET A N 1
ATOM 2169 C CA . MET A 1 284 ? -3.643 -27.859 -3.719 1 88.88 284 MET A CA 1
ATOM 2170 C C . MET A 1 284 ? -4.738 -28.5 -2.871 1 88.88 284 MET A C 1
ATOM 2172 O O . MET A 1 284 ? -4.738 -29.703 -2.654 1 88.88 284 MET A O 1
ATOM 2176 N N . GLY A 1 285 ? -5.594 -27.672 -2.383 1 85.94 285 GLY A N 1
ATOM 2177 C CA . GLY A 1 285 ? -6.699 -28.172 -1.579 1 85.94 285 GLY A CA 1
ATOM 2178 C C . GLY A 1 285 ? -6.254 -28.766 -0.256 1 85.94 285 GLY A C 1
ATOM 2179 O O . GLY A 1 285 ? -6.902 -29.672 0.271 1 85.94 285 GLY A O 1
ATOM 2180 N N . LEU A 1 286 ? -5.125 -28.406 0.199 1 83.12 286 LEU A N 1
ATOM 2181 C CA . LEU A 1 286 ? -4.543 -28.875 1.451 1 83.12 286 LEU A CA 1
ATOM 2182 C C . LEU A 1 286 ? -4.418 -30.406 1.455 1 83.12 286 LEU A C 1
ATOM 2184 O O . LEU A 1 286 ? -4.434 -31.031 2.518 1 83.12 286 LEU A O 1
ATOM 2188 N N . ALA A 1 287 ? -4.414 -31.016 0.27 1 86 287 ALA A N 1
ATOM 2189 C CA . ALA A 1 287 ? -4.336 -32.469 0.077 1 86 287 ALA A CA 1
ATOM 2190 C C . ALA A 1 287 ? -5.52 -33.156 0.738 1 86 287 ALA A C 1
ATOM 2192 O O . ALA A 1 287 ? -5.363 -34.25 1.316 1 86 287 ALA A O 1
ATOM 2193 N N . LYS A 1 288 ? -6.617 -32.562 0.633 1 84.25 288 LYS A N 1
ATOM 2194 C CA . LYS A 1 288 ? -7.816 -33.094 1.275 1 84.25 288 LYS A CA 1
ATOM 2195 C C . LYS A 1 288 ? -8.891 -33.438 0.244 1 84.25 288 LYS A C 1
ATOM 2197 O O . LYS A 1 288 ? -8.75 -33.094 -0.936 1 84.25 288 LYS A O 1
ATOM 2202 N N . LEU A 1 289 ? -9.805 -34.25 0.775 1 82.62 289 LEU A N 1
ATOM 2203 C CA . LEU A 1 289 ? -11 -34.469 -0.037 1 82.62 289 LEU A CA 1
ATOM 2204 C C . LEU A 1 289 ? -11.617 -33.125 -0.461 1 82.62 289 LEU A C 1
ATOM 2206 O O . LEU A 1 289 ? -11.562 -32.156 0.283 1 82.62 289 LEU A O 1
ATOM 2210 N N . PRO A 1 290 ? -12.148 -33.062 -1.628 1 84.88 290 PRO A N 1
ATOM 2211 C CA . PRO A 1 290 ? -12.367 -34.156 -2.602 1 84.88 290 PRO A CA 1
ATOM 2212 C C . PRO A 1 290 ? -11.242 -34.25 -3.629 1 84.88 290 PRO A C 1
ATOM 2214 O O . PRO A 1 290 ? -11.305 -35.094 -4.535 1 84.88 290 PRO A O 1
ATOM 2217 N N . PHE A 1 291 ? -10.281 -33.438 -3.412 1 87.44 291 PHE A N 1
ATOM 2218 C CA . PHE A 1 291 ? -9.281 -33.375 -4.465 1 87.44 291 PHE A CA 1
ATOM 2219 C C . PHE A 1 291 ? -8.297 -34.531 -4.371 1 87.44 291 PHE A C 1
ATOM 2221 O O . PHE A 1 291 ? -7.812 -35.031 -5.391 1 87.44 291 PHE A O 1
ATOM 2228 N N . PHE A 1 292 ? -8.047 -34.875 -3.172 1 89.69 292 PHE A N 1
ATOM 2229 C CA . PHE A 1 292 ? -7.223 -36.031 -2.879 1 89.69 292 PHE A CA 1
ATOM 2230 C C . PHE A 1 292 ? -8.016 -37.062 -2.08 1 89.69 292 PHE A C 1
ATOM 2232 O O . PHE A 1 292 ? -8.805 -36.719 -1.205 1 89.69 292 PHE A O 1
ATOM 2239 N N . ARG A 1 293 ? -7.844 -38.312 -2.35 1 88.69 293 ARG A N 1
ATOM 2240 C CA . ARG A 1 293 ? -8.648 -39.312 -1.689 1 88.69 293 ARG A CA 1
ATOM 2241 C C . ARG A 1 293 ? -7.906 -39.906 -0.495 1 88.69 293 ARG A C 1
ATOM 2243 O O . ARG A 1 293 ? -6.688 -39.781 -0.384 1 88.69 293 ARG A O 1
ATOM 2250 N N . ALA A 1 294 ? -8.703 -40.594 0.294 1 84.62 294 ALA A N 1
ATOM 2251 C CA . ALA A 1 294 ? -8.133 -41.312 1.438 1 84.62 294 ALA A CA 1
ATOM 2252 C C . ALA A 1 294 ? -7.285 -42.5 0.986 1 84.62 294 ALA A C 1
ATOM 2254 O O . ALA A 1 294 ? -7.602 -43.156 -0.008 1 84.62 294 ALA A O 1
ATOM 2255 N N . GLY A 1 295 ? -6.234 -42.719 1.592 1 86.12 295 GLY A N 1
ATOM 2256 C CA . GLY A 1 295 ? -5.434 -43.906 1.329 1 86.12 295 GLY A CA 1
ATOM 2257 C C . GLY A 1 295 ? -4.285 -43.656 0.368 1 86.12 295 GLY A C 1
ATOM 2258 O O . GLY A 1 295 ? -3.418 -44.5 0.189 1 86.12 295 GLY A O 1
ATOM 2259 N N . GLN A 1 296 ? -4.309 -42.5 -0.226 1 91.5 296 GLN A N 1
ATOM 2260 C CA . GLN A 1 296 ? -3.197 -42.188 -1.111 1 91.5 296 GLN A CA 1
ATOM 2261 C C . GLN A 1 296 ? -1.888 -42.062 -0.335 1 91.5 296 GLN A C 1
ATOM 2263 O O . GLN A 1 296 ? -1.864 -41.594 0.794 1 91.5 296 GLN A O 1
ATOM 2268 N N . LYS A 1 297 ? -0.873 -42.656 -0.893 1 91.56 297 LYS A N 1
ATOM 2269 C CA . LYS A 1 297 ? 0.461 -42.531 -0.312 1 91.56 297 LYS A CA 1
ATOM 2270 C C . LYS A 1 297 ? 1.211 -41.312 -0.904 1 91.56 297 LYS A C 1
ATOM 2272 O O . LYS A 1 297 ? 1.146 -41.094 -2.111 1 91.56 297 LYS A O 1
ATOM 2277 N N . PHE A 1 298 ? 1.9 -40.625 0.001 1 91.81 298 PHE A N 1
ATOM 2278 C CA . PHE A 1 298 ? 2.672 -39.469 -0.444 1 91.81 298 PHE A CA 1
ATOM 2279 C C . PHE A 1 298 ? 4.16 -39.688 -0.216 1 91.81 298 PHE A C 1
ATOM 2281 O O . PHE A 1 298 ? 4.562 -40.219 0.816 1 91.81 298 PHE A O 1
ATOM 2288 N N . ILE A 1 299 ? 4.918 -39.375 -1.186 1 92.56 299 ILE A N 1
ATOM 2289 C CA . ILE A 1 299 ? 6.359 -39.188 -1.078 1 92.56 299 ILE A CA 1
ATOM 2290 C C . ILE A 1 299 ? 6.699 -37.719 -1.306 1 92.56 299 ILE A C 1
ATOM 2292 O O . ILE A 1 299 ? 6.574 -37.188 -2.424 1 92.56 299 ILE A O 1
ATOM 2296 N N . ASN A 1 300 ? 7.137 -37.062 -0.257 1 91.5 300 ASN A N 1
ATOM 2297 C CA . ASN A 1 300 ? 7.48 -35.625 -0.355 1 91.5 300 ASN A CA 1
ATOM 2298 C C . ASN A 1 300 ? 8.992 -35.438 -0.406 1 91.5 300 ASN A C 1
ATOM 2300 O O . ASN A 1 300 ? 9.703 -35.812 0.527 1 91.5 300 ASN A O 1
ATOM 2304 N N . ILE A 1 301 ? 9.43 -34.906 -1.479 1 91.75 301 ILE A N 1
ATOM 2305 C CA . ILE A 1 301 ? 10.844 -34.562 -1.642 1 91.75 301 ILE A CA 1
ATOM 2306 C C . ILE A 1 301 ? 11.008 -33.031 -1.648 1 91.75 301 ILE A C 1
ATOM 2308 O O . ILE A 1 301 ? 10.539 -32.375 -2.566 1 91.75 301 ILE A O 1
ATOM 2312 N N . CYS A 1 302 ? 11.625 -32.531 -0.65 1 88.5 302 CYS A N 1
ATOM 2313 C CA . CYS A 1 302 ? 11.766 -31.078 -0.565 1 88.5 302 CYS A CA 1
ATOM 2314 C C . CYS A 1 302 ? 13.07 -30.688 0.118 1 88.5 302 CYS A C 1
ATOM 2316 O O . CYS A 1 302 ? 13.688 -31.516 0.794 1 88.5 302 CYS A O 1
ATOM 2318 N N . ARG A 1 303 ? 13.398 -29.438 -0.012 1 85 303 ARG A N 1
ATOM 2319 C CA . ARG A 1 303 ? 14.656 -28.938 0.526 1 85 303 ARG A CA 1
ATOM 2320 C C . ARG A 1 303 ? 14.531 -28.609 2.01 1 85 303 ARG A C 1
ATOM 2322 O O . ARG A 1 303 ? 15.531 -28.516 2.719 1 85 303 ARG A O 1
ATOM 2329 N N . ASP A 1 304 ? 13.32 -28.328 2.393 1 80.81 304 ASP A N 1
ATOM 2330 C CA . ASP A 1 304 ? 13.125 -27.844 3.756 1 80.81 304 ASP A CA 1
ATOM 2331 C C . ASP A 1 304 ? 11.891 -28.484 4.395 1 80.81 304 ASP A C 1
ATOM 2333 O O . ASP A 1 304 ? 10.898 -28.734 3.717 1 80.81 304 ASP A O 1
ATOM 2337 N N . GLU A 1 305 ? 12.055 -28.594 5.668 1 69.31 305 GLU A N 1
ATOM 2338 C CA . GLU A 1 305 ? 11 -29.25 6.43 1 69.31 305 GLU A CA 1
ATOM 2339 C C . GLU A 1 305 ? 9.734 -28.391 6.469 1 69.31 305 GLU A C 1
ATOM 2341 O O . GLU A 1 305 ? 8.641 -28.906 6.715 1 69.31 305 GLU A O 1
ATOM 2346 N N . TYR A 1 306 ? 9.938 -27.125 6.277 1 63.12 306 TYR A N 1
ATOM 2347 C CA . TYR A 1 306 ? 8.797 -26.203 6.285 1 63.12 306 TYR A CA 1
ATOM 2348 C C . TYR A 1 306 ? 7.695 -26.703 5.363 1 63.12 306 TYR A C 1
ATOM 2350 O O . TYR A 1 306 ? 6.512 -26.625 5.699 1 63.12 306 TYR A O 1
ATOM 2358 N N . TYR A 1 307 ? 8.031 -27.219 4.359 1 55.38 307 TYR A N 1
ATOM 2359 C CA . TYR A 1 307 ? 7.086 -27.672 3.35 1 55.38 307 TYR A CA 1
ATOM 2360 C C . TYR A 1 307 ? 6.262 -28.844 3.873 1 55.38 307 TYR A C 1
ATOM 2362 O O . TYR A 1 307 ? 5.145 -29.078 3.402 1 55.38 307 TYR A O 1
ATOM 2370 N N . ASN A 1 308 ? 6.801 -29.453 4.781 1 57.22 308 ASN A N 1
ATOM 2371 C CA . ASN A 1 308 ? 6.184 -30.719 5.195 1 57.22 308 ASN A CA 1
ATOM 2372 C C . ASN A 1 308 ? 5.449 -30.562 6.523 1 57.22 308 ASN A C 1
ATOM 2374 O O . ASN A 1 308 ? 4.789 -31.5 6.977 1 57.22 308 ASN A O 1
ATOM 2378 N N . SER A 1 309 ? 5.664 -29.484 6.977 1 54.88 309 SER A N 1
ATOM 2379 C CA . SER A 1 309 ? 5.102 -29.406 8.32 1 54.88 309 SER A CA 1
ATOM 2380 C C . SER A 1 309 ? 3.578 -29.344 8.281 1 54.88 309 SER A C 1
ATOM 2382 O O . SER A 1 309 ? 2.918 -29.5 9.312 1 54.88 309 SER A O 1
ATOM 2384 N N . ARG A 1 310 ? 3.109 -29.219 7.113 1 56.34 310 ARG A N 1
ATOM 2385 C CA . ARG A 1 310 ? 1.671 -28.984 7.086 1 56.34 310 ARG A CA 1
ATOM 2386 C C . ARG A 1 310 ? 0.913 -30.25 6.707 1 56.34 310 ARG A C 1
ATOM 2388 O O . ARG A 1 310 ? -0.317 -30.297 6.781 1 56.34 310 ARG A O 1
ATOM 2395 N N . ILE A 1 311 ? 1.667 -31.281 6.035 1 53.34 311 ILE A N 1
ATOM 2396 C CA . ILE A 1 311 ? 0.956 -32.438 5.535 1 53.34 311 ILE A CA 1
ATOM 2397 C C . ILE A 1 311 ? 0.651 -33.406 6.688 1 53.34 311 ILE A C 1
ATOM 2399 O O . ILE A 1 311 ? 1.564 -33.969 7.277 1 53.34 311 ILE A O 1
ATOM 2403 N N . THR A 1 312 ? -0.427 -33.031 7.43 1 54.09 312 THR A N 1
ATOM 2404 C CA . THR A 1 312 ? -0.787 -33.906 8.531 1 54.09 312 THR A CA 1
ATOM 2405 C C . THR A 1 312 ? -1.135 -35.312 8.023 1 54.09 312 THR A C 1
ATOM 2407 O O . THR A 1 312 ? -0.453 -36.281 8.352 1 54.09 312 THR A O 1
ATOM 2410 N N . SER A 1 313 ? -2.475 -35.562 7.562 1 54.84 313 SER A N 1
ATOM 2411 C CA . SER A 1 313 ? -3.223 -36.781 7.816 1 54.84 313 SER A CA 1
ATOM 2412 C C . SER A 1 313 ? -2.793 -37.906 6.867 1 54.84 313 SER A C 1
ATOM 2414 O O . SER A 1 313 ? -3.291 -39.031 6.953 1 54.84 313 SER A O 1
ATOM 2416 N N . LYS A 1 314 ? -1.886 -37.594 5.898 1 63.06 314 LYS A N 1
ATOM 2417 C CA . LYS A 1 314 ? -1.601 -38.688 4.965 1 63.06 314 LYS A CA 1
ATOM 2418 C C . LYS A 1 314 ? -0.277 -39.344 5.301 1 63.06 314 LYS A C 1
ATOM 2420 O O . LYS A 1 314 ? 0.662 -38.688 5.762 1 63.06 314 LYS A O 1
ATOM 2425 N N . PRO A 1 315 ? -0.385 -40.688 5.258 1 61.16 315 PRO A N 1
ATOM 2426 C CA . PRO A 1 315 ? 0.917 -41.344 5.387 1 61.16 315 PRO A CA 1
ATOM 2427 C C . PRO A 1 315 ? 1.961 -40.781 4.426 1 61.16 315 PRO A C 1
ATOM 2429 O O . PRO A 1 315 ? 1.699 -40.656 3.229 1 61.16 315 PRO A O 1
ATOM 2432 N N . ALA A 1 316 ? 2.947 -40.188 4.957 1 75.69 316 ALA A N 1
ATOM 2433 C CA . ALA A 1 316 ? 3.885 -39.5 4.07 1 75.69 316 ALA A CA 1
ATOM 2434 C C . ALA A 1 316 ? 5.328 -39.844 4.438 1 75.69 316 ALA A C 1
ATOM 2436 O O . ALA A 1 316 ? 5.672 -39.938 5.617 1 75.69 316 ALA A O 1
ATOM 2437 N N . LEU A 1 317 ? 6.039 -40.469 3.373 1 85.06 317 LEU A N 1
ATOM 2438 C CA . LEU A 1 317 ? 7.496 -40.438 3.438 1 85.06 317 LEU A CA 1
ATOM 2439 C C . LEU A 1 317 ? 8.031 -39.094 3.029 1 85.06 317 LEU A C 1
ATOM 2441 O O . LEU A 1 317 ? 7.77 -38.594 1.921 1 85.06 317 LEU A O 1
ATOM 2445 N N . THR A 1 318 ? 8.711 -38.438 3.941 1 87.12 318 THR A N 1
ATOM 2446 C CA . THR A 1 318 ? 9.273 -37.125 3.639 1 87.12 318 THR A CA 1
ATOM 2447 C C . THR A 1 318 ? 10.797 -37.188 3.592 1 87.12 318 THR A C 1
ATOM 2449 O O . THR A 1 318 ? 11.43 -37.688 4.523 1 87.12 318 THR A O 1
ATOM 2452 N N . VAL A 1 319 ? 11.281 -36.75 2.496 1 89 319 VAL A N 1
ATOM 2453 C CA . VAL A 1 319 ? 12.719 -36.688 2.279 1 89 319 VAL A CA 1
ATOM 2454 C C . VAL A 1 319 ? 13.172 -35.25 2.209 1 89 319 VAL A C 1
ATOM 2456 O O . VAL A 1 319 ? 12.719 -34.469 1.349 1 89 319 VAL A O 1
ATOM 2459 N N . ILE A 1 320 ? 14.047 -34.875 3.094 1 88.12 320 ILE A N 1
ATOM 2460 C CA . ILE A 1 320 ? 14.617 -33.531 3.08 1 88.12 320 ILE A CA 1
ATOM 2461 C C . ILE A 1 320 ? 15.961 -33.531 2.352 1 88.12 320 ILE A C 1
ATOM 2463 O O . ILE A 1 320 ? 17 -33.844 2.945 1 88.12 320 ILE A O 1
ATOM 2467 N N . ALA A 1 321 ? 15.922 -33.188 1.164 1 90.19 321 ALA A N 1
ATOM 2468 C CA . ALA A 1 321 ? 17.078 -33.156 0.282 1 90.19 321 ALA A CA 1
ATOM 2469 C C . ALA A 1 321 ? 16.797 -32.344 -0.977 1 90.19 321 ALA A C 1
ATOM 2471 O O . ALA A 1 321 ? 15.656 -31.969 -1.235 1 90.19 321 ALA A O 1
ATOM 2472 N N . GLU A 1 322 ? 17.844 -32.094 -1.706 1 91.5 322 GLU A N 1
ATOM 2473 C CA . GLU A 1 322 ? 17.672 -31.406 -2.977 1 91.5 322 GLU A CA 1
ATOM 2474 C C . GLU A 1 322 ? 16.875 -32.25 -3.963 1 91.5 322 GLU A C 1
ATOM 2476 O O . GLU A 1 322 ? 17.266 -33.375 -4.289 1 91.5 322 GLU A O 1
ATOM 2481 N N . PRO A 1 323 ? 15.82 -31.656 -4.48 1 93.88 323 PRO A N 1
ATOM 2482 C CA . PRO A 1 323 ? 14.961 -32.438 -5.363 1 93.88 323 PRO A CA 1
ATOM 2483 C C . PRO A 1 323 ? 15.703 -33 -6.582 1 93.88 323 PRO A C 1
ATOM 2485 O O . PRO A 1 323 ? 15.578 -34.188 -6.906 1 93.88 323 PRO A O 1
ATOM 2488 N N . GLY A 1 324 ? 16.469 -32.188 -7.23 1 95.25 324 GLY A N 1
ATOM 2489 C CA . GLY A 1 324 ? 17.203 -32.625 -8.414 1 95.25 324 GLY A CA 1
ATOM 2490 C C . GLY A 1 324 ? 18.172 -33.75 -8.133 1 95.25 324 GLY A C 1
ATOM 2491 O O . GLY A 1 324 ? 18.234 -34.719 -8.891 1 95.25 324 GLY A O 1
ATOM 2492 N N . GLU A 1 325 ? 18.828 -33.656 -7.07 1 94.81 325 GLU A N 1
ATOM 2493 C CA . GLU A 1 325 ? 19.781 -34.688 -6.676 1 94.81 325 GLU A CA 1
ATOM 2494 C C . GLU A 1 325 ? 19.078 -35.969 -6.328 1 94.81 325 GLU A C 1
ATOM 2496 O O . GLU A 1 325 ? 19.578 -37.062 -6.617 1 94.81 325 GLU A O 1
ATOM 2501 N N . THR A 1 326 ? 18.031 -35.844 -5.676 1 96.19 326 THR A N 1
ATOM 2502 C CA . THR A 1 326 ? 17.25 -37 -5.289 1 96.19 326 THR A CA 1
ATOM 2503 C C . THR A 1 326 ? 16.734 -37.75 -6.523 1 96.19 326 THR A C 1
ATOM 2505 O O . THR A 1 326 ? 16.828 -38.969 -6.605 1 96.19 326 THR A O 1
ATOM 2508 N N . LEU A 1 327 ? 16.188 -37.031 -7.484 1 97.56 327 LEU A N 1
ATOM 2509 C CA . LEU A 1 327 ? 15.672 -37.625 -8.711 1 97.56 327 LEU A CA 1
ATOM 2510 C C . LEU A 1 327 ? 16.781 -38.312 -9.484 1 97.56 327 LEU A C 1
ATOM 2512 O O . LEU A 1 327 ? 16.594 -39.406 -10.023 1 97.56 327 LEU A O 1
ATOM 2516 N N . SER A 1 328 ? 17.891 -37.688 -9.523 1 96.94 328 SER A N 1
ATOM 2517 C CA . SER A 1 328 ? 19.047 -38.281 -10.203 1 96.94 328 SER A CA 1
ATOM 2518 C C . SER A 1 328 ? 19.5 -39.562 -9.539 1 96.94 328 SER A C 1
ATOM 2520 O O . SER A 1 328 ? 19.828 -40.531 -10.219 1 96.94 328 SER A O 1
ATOM 2522 N N . ALA A 1 329 ? 19.531 -39.531 -8.266 1 96.94 329 ALA A N 1
ATOM 2523 C CA . ALA A 1 329 ? 19.938 -40.719 -7.504 1 96.94 329 ALA A CA 1
ATOM 2524 C C . ALA A 1 329 ? 18.969 -41.875 -7.73 1 96.94 329 ALA A C 1
ATOM 2526 O O . ALA A 1 329 ? 19.391 -43.031 -7.82 1 96.94 329 ALA A O 1
ATOM 2527 N N . LEU A 1 330 ? 17.75 -41.594 -7.75 1 97.12 330 LEU A N 1
ATOM 2528 C CA . LEU A 1 330 ? 16.734 -42.625 -7.996 1 97.12 330 LEU A CA 1
ATOM 2529 C C . LEU A 1 330 ? 16.922 -43.25 -9.375 1 97.12 330 LEU A C 1
ATOM 2531 O O . LEU A 1 330 ? 16.828 -44.469 -9.531 1 97.12 330 LEU A O 1
ATOM 2535 N N . CYS A 1 331 ? 17.172 -42.438 -10.43 1 96.94 331 CYS A N 1
ATOM 2536 C CA . CYS A 1 331 ? 17.406 -42.938 -11.781 1 96.94 331 CYS A CA 1
ATOM 2537 C C . CYS A 1 331 ? 18.609 -43.875 -11.82 1 96.94 331 CYS A C 1
ATOM 2539 O O . CYS A 1 331 ? 18.578 -44.906 -12.469 1 96.94 331 CYS A O 1
ATOM 2541 N N . THR A 1 332 ? 19.578 -43.438 -11.086 1 96.25 332 THR A N 1
ATOM 2542 C CA . THR A 1 332 ? 20.797 -44.25 -11.016 1 96.25 332 THR A CA 1
ATOM 2543 C C . THR A 1 332 ? 20.516 -45.594 -10.352 1 96.25 332 THR A C 1
ATOM 2545 O O . THR A 1 332 ? 20.969 -46.625 -10.828 1 96.25 332 THR A O 1
ATOM 2548 N N . LEU A 1 333 ? 19.812 -45.5 -9.344 1 96.25 333 LEU A N 1
ATOM 2549 C CA . LEU A 1 333 ? 19.484 -46.719 -8.609 1 96.25 333 LEU A CA 1
ATOM 2550 C C . LEU A 1 333 ? 18.656 -47.656 -9.461 1 96.25 333 LEU A C 1
ATOM 2552 O O . LEU A 1 333 ? 18.828 -48.875 -9.398 1 96.25 333 LEU A O 1
ATOM 2556 N N . ILE A 1 334 ? 17.719 -47.188 -10.203 1 96.19 334 ILE A N 1
ATOM 2557 C CA . ILE A 1 334 ? 16.875 -47.969 -11.086 1 96.19 334 ILE A CA 1
ATOM 2558 C C . ILE A 1 334 ? 17.734 -48.719 -12.102 1 96.19 334 ILE A C 1
ATOM 2560 O O . ILE A 1 334 ? 17.516 -49.906 -12.367 1 96.19 334 ILE A O 1
ATOM 2564 N N . LYS A 1 335 ? 18.656 -48 -12.648 1 95.12 335 LYS A N 1
ATOM 2565 C CA . LYS A 1 335 ? 19.562 -48.594 -13.633 1 95.12 335 LYS A CA 1
ATOM 2566 C C . LYS A 1 335 ? 20.469 -49.656 -12.992 1 95.12 335 LYS A C 1
ATOM 2568 O O . LYS A 1 335 ? 20.656 -50.719 -13.539 1 95.12 335 LYS A O 1
ATOM 2573 N N . GLU A 1 336 ? 20.922 -49.281 -11.859 1 95.44 336 GLU A N 1
ATOM 2574 C CA . GLU A 1 336 ? 21.844 -50.156 -11.156 1 95.44 336 GLU A CA 1
ATOM 2575 C C . GLU A 1 336 ? 21.172 -51.469 -10.773 1 95.44 336 GLU A C 1
ATOM 2577 O O . GLU A 1 336 ? 21.797 -52.531 -10.867 1 95.44 336 GLU A O 1
ATOM 2582 N N . LYS A 1 337 ? 20.016 -51.344 -10.367 1 94.56 337 LYS A N 1
ATOM 2583 C CA . LYS A 1 337 ? 19.297 -52.531 -9.883 1 94.56 337 LYS A CA 1
ATOM 2584 C C . LYS A 1 337 ? 18.547 -53.219 -11.023 1 94.56 337 LYS A C 1
ATOM 2586 O O . LYS A 1 337 ? 17.891 -54.25 -10.812 1 94.56 337 LYS A O 1
ATOM 2591 N N . ASN A 1 338 ? 18.609 -52.719 -12.148 1 93.06 338 ASN A N 1
ATOM 2592 C CA . ASN A 1 338 ? 17.906 -53.25 -13.312 1 93.06 338 ASN A CA 1
ATOM 2593 C C . ASN A 1 338 ? 16.422 -53.438 -13.031 1 93.06 338 ASN A C 1
ATOM 2595 O O . ASN A 1 338 ? 15.891 -54.531 -13.266 1 93.06 338 ASN A O 1
ATOM 2599 N N . ILE A 1 339 ? 15.914 -52.469 -12.461 1 91.44 339 ILE A N 1
ATOM 2600 C CA . ILE A 1 339 ? 14.508 -52.531 -12.094 1 91.44 339 ILE A CA 1
ATOM 2601 C C . ILE A 1 339 ? 13.641 -52.375 -13.344 1 91.44 339 ILE A C 1
ATOM 2603 O O . ILE A 1 339 ? 13.859 -51.438 -14.133 1 91.44 339 ILE A O 1
ATOM 2607 N N . VAL A 1 340 ? 12.727 -53.312 -13.5 1 85.19 340 VAL A N 1
ATOM 2608 C CA . VAL A 1 340 ? 11.734 -53.188 -14.57 1 85.19 340 VAL A CA 1
ATOM 2609 C C . VAL A 1 340 ? 10.453 -52.594 -14.016 1 85.19 340 VAL A C 1
ATOM 2611 O O . VAL A 1 340 ? 9.773 -53.219 -13.188 1 85.19 340 VAL A O 1
ATOM 2614 N N . LEU A 1 341 ? 10.188 -51.406 -14.398 1 85.5 341 LEU A N 1
ATOM 2615 C CA . LEU A 1 341 ? 8.992 -50.719 -13.922 1 85.5 341 LEU A CA 1
ATOM 2616 C C . LEU A 1 341 ? 7.77 -51.125 -14.734 1 85.5 341 LEU A C 1
ATOM 2618 O O . LEU A 1 341 ? 7.898 -51.531 -15.883 1 85.5 341 LEU A O 1
ATOM 2622 N N . LYS A 1 342 ? 6.641 -51.094 -14.07 1 86.94 342 LYS A N 1
ATOM 2623 C CA . LYS A 1 342 ? 5.367 -51.344 -14.734 1 86.94 342 LYS A CA 1
ATOM 2624 C C . LYS A 1 342 ? 5.121 -50.344 -15.867 1 86.94 342 LYS A C 1
ATOM 2626 O O . LYS A 1 342 ? 5.641 -49.25 -15.844 1 86.94 342 LYS A O 1
ATOM 2631 N N . SER A 1 343 ? 4.395 -50.969 -16.859 1 89 343 SER A N 1
ATOM 2632 C CA . SER A 1 343 ? 3.859 -50.031 -17.844 1 89 343 SER A CA 1
ATOM 2633 C C . SER A 1 343 ? 2.613 -49.344 -17.328 1 89 343 SER A C 1
ATOM 2635 O O . SER A 1 343 ? 1.705 -49.969 -16.797 1 89 343 SER A O 1
ATOM 2637 N N . TYR A 1 344 ? 2.66 -48.094 -17.234 1 94.94 344 TYR A N 1
ATOM 2638 C CA . TYR A 1 344 ? 1.506 -47.344 -16.766 1 94.94 344 TYR A CA 1
ATOM 2639 C C . TYR A 1 344 ? 0.584 -46.969 -17.922 1 94.94 344 TYR A C 1
ATOM 2641 O O . TYR A 1 344 ? -0.125 -45.969 -17.859 1 94.94 344 TYR A O 1
ATOM 2649 N N . SER A 1 345 ? 0.561 -47.781 -18.969 1 95.12 345 SER A N 1
ATOM 2650 C CA . SER A 1 345 ? -0.147 -47.438 -20.203 1 95.12 345 SER A CA 1
ATOM 2651 C C . SER A 1 345 ? -1.643 -47.281 -19.953 1 95.12 345 SER A C 1
ATOM 2653 O O . SER A 1 345 ? -2.264 -46.344 -20.469 1 95.12 345 SER A O 1
ATOM 2655 N N . SER A 1 346 ? -2.201 -48.156 -19.188 1 96.44 346 SER A N 1
ATOM 2656 C CA . SER A 1 346 ? -3.629 -48.062 -18.891 1 96.44 346 SER A CA 1
ATOM 2657 C C . SER A 1 346 ? -3.955 -46.781 -18.125 1 96.44 346 SER A C 1
ATOM 2659 O O . SER A 1 346 ? -4.973 -46.156 -18.391 1 96.44 346 SER A O 1
ATOM 2661 N N . TRP A 1 347 ? -3.168 -46.531 -17.188 1 97.31 347 TRP A N 1
ATOM 2662 C CA . TRP A 1 347 ? -3.316 -45.312 -16.391 1 97.31 347 TRP A CA 1
ATOM 2663 C C . TRP A 1 347 ? -3.162 -44.062 -17.266 1 97.31 347 TRP A C 1
ATOM 2665 O O . TRP A 1 347 ? -3.998 -43.156 -17.219 1 97.31 347 TRP A O 1
ATOM 2675 N N . ILE A 1 348 ? -2.199 -44.031 -18.125 1 97.44 348 ILE A N 1
ATOM 2676 C CA . ILE A 1 348 ? -1.907 -42.938 -19.031 1 97.44 348 ILE A CA 1
ATOM 2677 C C . ILE A 1 348 ? -3.047 -42.75 -20.031 1 97.44 348 ILE A C 1
ATOM 2679 O O . ILE A 1 348 ? -3.457 -41.625 -20.328 1 97.44 348 ILE A O 1
ATOM 2683 N N . ASP A 1 349 ? -3.535 -43.844 -20.5 1 97.44 349 ASP A N 1
ATOM 2684 C CA . ASP A 1 349 ? -4.641 -43.812 -21.453 1 97.44 349 ASP A CA 1
ATOM 2685 C C . ASP A 1 349 ? -5.883 -43.188 -20.828 1 97.44 349 ASP A C 1
ATOM 2687 O O . ASP A 1 349 ? -6.582 -42.406 -21.469 1 97.44 349 ASP A O 1
ATOM 2691 N N . LYS A 1 350 ? -6.117 -43.531 -19.625 1 97.25 350 LYS A N 1
ATOM 2692 C CA . LYS A 1 350 ? -7.262 -42.969 -18.922 1 97.25 350 LYS A CA 1
ATOM 2693 C C . LYS A 1 350 ? -7.09 -41.469 -18.734 1 97.25 350 LYS A C 1
ATOM 2695 O O . LYS A 1 350 ? -8.062 -40.719 -18.812 1 97.25 350 LYS A O 1
ATOM 2700 N N . LEU A 1 351 ? -5.918 -41.062 -18.391 1 97.44 351 LEU A N 1
ATOM 2701 C CA . LEU A 1 351 ? -5.633 -39.656 -18.219 1 97.44 351 LEU A CA 1
ATOM 2702 C C . LEU A 1 351 ? -5.824 -38.906 -19.531 1 97.44 351 LEU A C 1
ATOM 2704 O O . LEU A 1 351 ? -6.383 -37.812 -19.547 1 97.44 351 LEU A O 1
ATOM 2708 N N . LYS A 1 352 ? -5.41 -39.469 -20.609 1 97.06 352 LYS A N 1
ATOM 2709 C CA . LYS A 1 352 ? -5.555 -38.844 -21.922 1 97.06 352 LYS A CA 1
ATOM 2710 C C . LYS A 1 352 ? -7.027 -38.719 -22.312 1 97.06 352 LYS A C 1
ATOM 2712 O O . LYS A 1 352 ? -7.438 -37.719 -22.906 1 97.06 352 LYS A O 1
ATOM 2717 N N . GLU A 1 353 ? -7.715 -39.781 -22.016 1 97.25 353 GLU A N 1
ATOM 2718 C CA . GLU A 1 353 ? -9.148 -39.75 -22.266 1 97.25 353 GLU A CA 1
ATOM 2719 C C . GLU A 1 353 ? -9.828 -38.625 -21.484 1 97.25 353 GLU A C 1
ATOM 2721 O O . GLU A 1 353 ? -10.648 -37.875 -22.031 1 97.25 353 GLU A O 1
ATOM 2726 N N . ASN A 1 354 ? -9.555 -38.562 -20.25 1 96.06 354 ASN A N 1
ATOM 2727 C CA . ASN A 1 354 ? -10.086 -37.5 -19.406 1 96.06 354 ASN A CA 1
ATOM 2728 C C . ASN A 1 354 ? -9.719 -36.125 -19.922 1 96.06 354 ASN A C 1
ATOM 2730 O O . ASN A 1 354 ? -10.555 -35.219 -19.922 1 96.06 354 ASN A O 1
ATOM 2734 N N . ASP A 1 355 ? -8.5 -36 -20.359 1 95.31 355 ASP A N 1
ATOM 2735 C CA . ASP A 1 355 ? -8.031 -34.719 -20.922 1 95.31 355 ASP A CA 1
ATOM 2736 C C . ASP A 1 355 ? -8.828 -34.344 -22.172 1 95.31 355 ASP A C 1
ATOM 2738 O O . ASP A 1 355 ? -9.297 -33.219 -22.297 1 95.31 355 ASP A O 1
ATOM 2742 N N . ALA A 1 356 ? -8.922 -35.25 -23.031 1 94.81 356 ALA A N 1
ATOM 2743 C CA . ALA A 1 356 ? -9.633 -35.031 -24.281 1 94.81 356 ALA A CA 1
ATOM 2744 C C . ALA A 1 356 ? -11.078 -34.594 -24.031 1 94.81 356 ALA A C 1
ATOM 2746 O O . ALA A 1 356 ? -11.57 -33.656 -24.656 1 94.81 356 ALA A O 1
ATOM 2747 N N . ASP A 1 357 ? -11.719 -35.312 -23.109 1 95.12 357 ASP A N 1
ATOM 2748 C CA . ASP A 1 357 ? -13.102 -35 -22.766 1 95.12 357 ASP A CA 1
ATOM 2749 C C . ASP A 1 357 ? -13.219 -33.594 -22.203 1 95.12 357 ASP A C 1
ATOM 2751 O O . ASP A 1 357 ? -14.125 -32.812 -22.562 1 95.12 357 ASP A O 1
ATOM 2755 N N . TYR A 1 358 ? -12.391 -33.281 -21.344 1 93.81 358 TYR A N 1
ATOM 2756 C CA . TYR A 1 358 ? -12.422 -31.984 -20.688 1 93.81 358 TYR A CA 1
ATOM 2757 C C . TYR A 1 358 ? -12.219 -30.859 -21.703 1 93.81 358 TYR A C 1
ATOM 2759 O O . TYR A 1 358 ? -12.977 -29.875 -21.703 1 93.81 358 TYR A O 1
ATOM 2767 N N . TRP A 1 359 ? -11.258 -30.984 -22.531 1 92.31 359 TRP A N 1
ATOM 2768 C CA . TRP A 1 359 ? -10.898 -29.906 -23.453 1 92.31 359 TRP A CA 1
ATOM 2769 C C . TRP A 1 359 ? -11.938 -29.766 -24.562 1 92.31 359 TRP A C 1
ATOM 2771 O O . TRP A 1 359 ? -12.195 -28.656 -25.031 1 92.31 359 TRP A O 1
ATOM 2781 N N . GLU A 1 360 ? -12.5 -30.844 -24.922 1 92.62 360 GLU A N 1
ATOM 2782 C CA . GLU A 1 360 ? -13.602 -30.766 -25.875 1 92.62 360 GLU A CA 1
ATOM 2783 C C . GLU A 1 360 ? -14.781 -29.984 -25.297 1 92.62 360 GLU A C 1
ATOM 2785 O O . GLU A 1 360 ? -15.383 -29.156 -25.984 1 92.62 360 GLU A O 1
ATOM 2790 N N . ASN A 1 361 ? -15.039 -30.219 -24.109 1 90.25 361 ASN A N 1
ATOM 2791 C CA . ASN A 1 361 ? -16.125 -29.516 -23.438 1 90.25 361 ASN A CA 1
ATOM 2792 C C . ASN A 1 361 ? -15.844 -28.031 -23.312 1 90.25 361 ASN A C 1
ATOM 2794 O O . ASN A 1 361 ? -16.734 -27.203 -23.531 1 90.25 361 ASN A O 1
ATOM 2798 N N . ILE A 1 362 ? -14.68 -27.672 -22.906 1 87.5 362 ILE A N 1
ATOM 2799 C CA . ILE A 1 362 ? -14.305 -26.281 -22.703 1 87.5 362 ILE A CA 1
ATOM 2800 C C . ILE A 1 362 ? -14.305 -25.562 -24.047 1 87.5 362 ILE A C 1
ATOM 2802 O O . ILE A 1 362 ? -14.781 -24.422 -24.156 1 87.5 362 ILE A O 1
ATOM 2806 N N . SER A 1 363 ? -13.789 -26.141 -25.062 1 86.5 363 SER A N 1
ATOM 2807 C CA . SER A 1 363 ? -13.703 -25.547 -26.391 1 86.5 363 SER A CA 1
ATOM 2808 C C . SER A 1 363 ? -15.086 -25.297 -26.984 1 86.5 363 SER A C 1
ATOM 2810 O O . SER A 1 363 ? -15.281 -24.328 -27.719 1 86.5 363 SER A O 1
ATOM 2812 N N . SER A 1 364 ? -15.992 -26.062 -26.609 1 85.75 364 SER A N 1
ATOM 2813 C CA . SER A 1 364 ? -17.344 -25.953 -27.156 1 85.75 364 SER A CA 1
ATOM 2814 C C . SER A 1 364 ? -18.078 -24.75 -26.562 1 85.75 364 SER A C 1
ATOM 2816 O O . SER A 1 364 ? -19.094 -24.312 -27.094 1 85.75 364 SER A O 1
ATOM 2818 N N . GLN A 1 365 ? -17.484 -24.25 -25.547 1 81.12 365 GLN A N 1
ATOM 2819 C CA . GLN A 1 365 ? -18.125 -23.125 -24.859 1 81.12 365 GLN A CA 1
ATOM 2820 C C . GLN A 1 365 ? -17.719 -21.797 -25.5 1 81.12 365 GLN A C 1
ATOM 2822 O O . GLN A 1 365 ? -18.312 -20.766 -25.219 1 81.12 365 GLN A O 1
ATOM 2827 N N . ALA A 1 366 ? -16.812 -21.844 -26.375 1 80.25 366 ALA A N 1
ATOM 2828 C CA . ALA A 1 366 ? -16.297 -20.625 -26.984 1 80.25 366 ALA A CA 1
ATOM 2829 C C . ALA A 1 366 ? -17.359 -19.953 -27.859 1 80.25 366 ALA A C 1
ATOM 2831 O O . ALA A 1 366 ? -17.812 -20.531 -28.859 1 80.25 366 ALA A O 1
ATOM 2832 N N . GLY A 1 367 ? -18.156 -19.031 -27.25 1 72.25 367 GLY A N 1
ATOM 2833 C CA . GLY A 1 367 ? -19.266 -18.391 -27.938 1 72.25 367 GLY A CA 1
ATOM 2834 C C . GLY A 1 367 ? -18.828 -17.266 -28.859 1 72.25 367 GLY A C 1
ATOM 2835 O O . GLY A 1 367 ? -17.641 -16.891 -28.875 1 72.25 367 GLY A O 1
ATOM 2836 N N . ASN A 1 368 ? -19.828 -16.828 -29.688 1 71.19 368 ASN A N 1
ATOM 2837 C CA . ASN A 1 368 ? -19.516 -15.875 -30.75 1 71.19 368 ASN A CA 1
ATOM 2838 C C . ASN A 1 368 ? -20.047 -14.484 -30.438 1 71.19 368 ASN A C 1
ATOM 2840 O O . ASN A 1 368 ? -19.594 -13.492 -31.016 1 71.19 368 ASN A O 1
ATOM 2844 N N . GLU A 1 369 ? -20.906 -14.328 -29.531 1 81.12 369 GLU A N 1
ATOM 2845 C CA . GLU A 1 369 ? -21.5 -13.008 -29.344 1 81.12 369 GLU A CA 1
ATOM 2846 C C . GLU A 1 369 ? -20.625 -12.125 -28.453 1 81.12 369 GLU A C 1
ATOM 2848 O O . GLU A 1 369 ? -20.328 -10.984 -28.812 1 81.12 369 GLU A O 1
ATOM 2853 N N . ARG A 1 370 ? -20.234 -12.602 -27.328 1 91.19 370 ARG A N 1
ATOM 2854 C CA . ARG A 1 370 ? -19.297 -11.945 -26.422 1 91.19 370 ARG A CA 1
ATOM 2855 C C . ARG A 1 370 ? -17.969 -12.688 -26.391 1 91.19 370 ARG A C 1
ATOM 2857 O O . ARG A 1 370 ? -17.922 -13.906 -26.609 1 91.19 370 ARG A O 1
ATOM 2864 N N . ILE A 1 371 ? -16.938 -11.977 -26.281 1 95.31 371 ILE A N 1
ATOM 2865 C CA . ILE A 1 371 ? -15.617 -12.578 -26.375 1 95.31 371 ILE A CA 1
ATOM 2866 C C . ILE A 1 371 ? -15.398 -13.531 -25.203 1 95.31 371 ILE A C 1
ATOM 2868 O O . ILE A 1 371 ? -15.422 -13.125 -24.047 1 95.31 371 ILE A O 1
ATOM 2872 N N . HIS A 1 372 ? -15.312 -14.82 -25.547 1 94.94 372 HIS A N 1
ATOM 2873 C CA . HIS A 1 372 ? -14.922 -15.812 -24.547 1 94.94 372 HIS A CA 1
ATOM 2874 C C . HIS A 1 372 ? -13.422 -15.742 -24.266 1 94.94 372 HIS A C 1
ATOM 2876 O O . HIS A 1 372 ? -12.617 -15.586 -25.172 1 94.94 372 HIS A O 1
ATOM 2882 N N . PRO A 1 373 ? -12.953 -15.875 -23 1 94.25 373 PRO A N 1
ATOM 2883 C CA . PRO A 1 373 ? -11.539 -15.781 -22.656 1 94.25 373 PRO A CA 1
ATOM 2884 C C . PRO A 1 373 ? -10.664 -16.75 -23.438 1 94.25 373 PRO A C 1
ATOM 2886 O O . PRO A 1 373 ? -9.5 -16.469 -23.719 1 94.25 373 PRO A O 1
ATOM 2889 N N . ILE A 1 374 ? -11.188 -17.859 -23.859 1 94 374 ILE A N 1
ATOM 2890 C CA . ILE A 1 374 ? -10.453 -18.859 -24.625 1 94 374 ILE A CA 1
ATOM 2891 C C . ILE A 1 374 ? -9.93 -18.25 -25.922 1 94 374 ILE A C 1
ATOM 2893 O O . ILE A 1 374 ? -8.828 -18.562 -26.359 1 94 374 ILE A O 1
ATOM 2897 N N . ASN A 1 375 ? -10.742 -17.359 -26.484 1 94.56 375 ASN A N 1
ATOM 2898 C CA . ASN A 1 375 ? -10.352 -16.734 -27.734 1 94.56 375 ASN A CA 1
ATOM 2899 C C . ASN A 1 375 ? -9.203 -15.75 -27.547 1 94.56 375 ASN A C 1
ATOM 2901 O O . ASN A 1 375 ? -8.344 -15.617 -28.422 1 94.56 375 ASN A O 1
ATOM 2905 N N . ILE A 1 376 ? -9.188 -15.055 -26.453 1 96.25 376 ILE A N 1
ATOM 2906 C CA . ILE A 1 376 ? -8.109 -14.125 -26.141 1 96.25 376 ILE A CA 1
ATOM 2907 C C . ILE A 1 376 ? -6.805 -14.891 -25.953 1 96.25 376 ILE A C 1
ATOM 2909 O O . ILE A 1 376 ? -5.781 -14.547 -26.562 1 96.25 376 ILE A O 1
ATOM 2913 N N . ILE A 1 377 ? -6.828 -15.906 -25.125 1 96.12 377 ILE A N 1
ATOM 2914 C CA . ILE A 1 377 ? -5.629 -16.641 -24.734 1 96.12 377 ILE A CA 1
ATOM 2915 C C . ILE A 1 377 ? -5.078 -17.406 -25.938 1 96.12 377 ILE A C 1
ATOM 2917 O O . ILE A 1 377 ? -3.865 -17.453 -26.156 1 96.12 377 ILE A O 1
ATOM 2921 N N . ARG A 1 378 ? -5.969 -18 -26.766 1 93.62 378 ARG A N 1
ATOM 2922 C CA . ARG A 1 378 ? -5.535 -18.641 -28 1 93.62 378 ARG A CA 1
ATOM 2923 C C . ARG A 1 378 ? -4.855 -17.641 -28.922 1 93.62 378 ARG A C 1
ATOM 2925 O O . ARG A 1 378 ? -3.834 -17.938 -29.547 1 93.62 378 ARG A O 1
ATOM 2932 N N . GLY A 1 379 ? -5.484 -16.453 -29.016 1 94.62 379 GLY A N 1
ATOM 2933 C CA . GLY A 1 379 ? -4.879 -15.406 -29.812 1 94.62 379 GLY A CA 1
ATOM 2934 C C . GLY A 1 379 ? -3.492 -15.016 -29.344 1 94.62 379 GLY A C 1
ATOM 2935 O O . GLY A 1 379 ? -2.586 -14.82 -30.156 1 94.62 379 GLY A O 1
ATOM 2936 N N . ILE A 1 380 ? -3.33 -14.914 -28.031 1 96.69 380 ILE A N 1
ATOM 2937 C CA . ILE A 1 380 ? -2.029 -14.594 -27.438 1 96.69 380 ILE A CA 1
ATOM 2938 C C . ILE A 1 380 ? -1.027 -15.695 -27.797 1 96.69 380 ILE A C 1
ATOM 2940 O O . ILE A 1 380 ? 0.081 -15.406 -28.25 1 96.69 380 ILE A O 1
ATOM 2944 N N . MET A 1 381 ? -1.405 -16.938 -27.578 1 94.94 381 MET A N 1
ATOM 2945 C CA . MET A 1 381 ? -0.518 -18.078 -27.781 1 94.94 381 MET A CA 1
ATOM 2946 C C . MET A 1 381 ? -0.097 -18.203 -29.234 1 94.94 381 MET A C 1
ATOM 2948 O O . MET A 1 381 ? 1.007 -18.656 -29.531 1 94.94 381 MET A O 1
ATOM 2952 N N . GLU A 1 382 ? -0.932 -17.75 -30.141 1 92.12 382 GLU A N 1
ATOM 2953 C CA . GLU A 1 382 ? -0.605 -17.781 -31.562 1 92.12 382 GLU A CA 1
ATOM 2954 C C . GLU A 1 382 ? 0.463 -16.734 -31.891 1 92.12 382 GLU A C 1
ATOM 2956 O O . GLU A 1 382 ? 1.255 -16.938 -32.812 1 92.12 382 GLU A O 1
ATOM 2961 N N . TYR A 1 383 ? 0.466 -15.797 -31.141 1 91.31 383 TYR A N 1
ATOM 2962 C CA . TYR A 1 383 ? 1.312 -14.672 -31.531 1 91.31 383 TYR A CA 1
ATOM 2963 C C . TYR A 1 383 ? 2.633 -14.695 -30.766 1 91.31 383 TYR A C 1
ATOM 2965 O O . TYR A 1 383 ? 3.615 -14.086 -31.203 1 91.31 383 TYR A O 1
ATOM 2973 N N . ILE A 1 384 ? 2.705 -15.398 -29.641 1 92.06 384 ILE A N 1
ATOM 2974 C CA . ILE A 1 384 ? 3.938 -15.383 -28.859 1 92.06 384 ILE A CA 1
ATOM 2975 C C . ILE A 1 384 ? 4.742 -16.656 -29.141 1 92.06 384 ILE A C 1
ATOM 2977 O O . ILE A 1 384 ? 4.203 -17.641 -29.656 1 92.06 384 ILE A O 1
ATOM 2981 N N . ASP A 1 385 ? 6.059 -16.578 -28.844 1 94.19 385 ASP A N 1
ATOM 2982 C CA . ASP A 1 385 ? 6.957 -17.719 -28.969 1 94.19 385 ASP A CA 1
ATOM 2983 C C . ASP A 1 385 ? 7.148 -18.438 -27.625 1 94.19 385 ASP A C 1
ATOM 2985 O O . ASP A 1 385 ? 6.773 -17.906 -26.578 1 94.19 385 ASP A O 1
ATOM 2989 N N . ASP A 1 386 ? 7.766 -19.562 -27.719 1 93.62 386 ASP A N 1
ATOM 2990 C CA . ASP A 1 386 ? 7.977 -20.375 -26.516 1 93.62 386 ASP A CA 1
ATOM 2991 C C . ASP A 1 386 ? 8.891 -19.672 -25.531 1 93.62 386 ASP A C 1
ATOM 2993 O O . ASP A 1 386 ? 8.867 -19.969 -24.328 1 93.62 386 ASP A O 1
ATOM 2997 N N . ASP A 1 387 ? 9.602 -18.688 -26.031 1 95.31 387 ASP A N 1
ATOM 2998 C CA . ASP A 1 387 ? 10.57 -18.016 -25.172 1 95.31 387 ASP A CA 1
ATOM 2999 C C . ASP A 1 387 ? 9.977 -16.75 -24.562 1 95.31 387 ASP A C 1
ATOM 3001 O O . ASP A 1 387 ? 10.578 -16.141 -23.672 1 95.31 387 ASP A O 1
ATOM 3005 N N . ASP A 1 388 ? 8.836 -16.359 -25.016 1 97.75 388 ASP A N 1
ATOM 3006 C CA . ASP A 1 388 ? 8.203 -15.148 -24.5 1 97.75 388 ASP A CA 1
ATOM 3007 C C . ASP A 1 388 ? 7.605 -15.391 -23.109 1 97.75 388 ASP A C 1
ATOM 3009 O O . ASP A 1 388 ? 7.488 -16.531 -22.672 1 97.75 388 ASP A O 1
ATOM 3013 N N . ILE A 1 389 ? 7.336 -14.32 -22.406 1 98.19 389 ILE A N 1
ATOM 3014 C CA . ILE A 1 389 ? 6.941 -14.414 -21 1 98.19 389 ILE A CA 1
ATOM 3015 C C . ILE A 1 389 ? 5.492 -13.961 -20.844 1 98.19 389 ILE A C 1
ATOM 3017 O O . ILE A 1 389 ? 5.086 -12.945 -21.406 1 98.19 389 ILE A O 1
ATOM 3021 N N . VAL A 1 390 ? 4.738 -14.734 -20.109 1 98.25 390 VAL A N 1
ATOM 3022 C CA . VAL A 1 390 ? 3.363 -14.398 -19.75 1 98.25 390 VAL A CA 1
ATOM 3023 C C . VAL A 1 390 ? 3.264 -14.133 -18.25 1 98.25 390 VAL A C 1
ATOM 3025 O O . VAL A 1 390 ? 3.762 -14.922 -17.438 1 98.25 390 VAL A O 1
ATOM 3028 N N . VAL A 1 391 ? 2.713 -13.023 -17.922 1 98.38 391 VAL A N 1
ATOM 3029 C CA . VAL A 1 391 ? 2.408 -12.664 -16.531 1 98.38 391 VAL A CA 1
ATOM 3030 C C . VAL A 1 391 ? 0.899 -12.711 -16.312 1 98.38 391 VAL A C 1
ATOM 3032 O O . VAL A 1 391 ? 0.13 -12.172 -17.109 1 98.38 391 VAL A O 1
ATOM 3035 N N . LEU A 1 392 ? 0.485 -13.391 -15.297 1 97.44 392 LEU A N 1
ATOM 3036 C CA . LEU A 1 392 ? -0.929 -13.477 -14.945 1 97.44 392 LEU A CA 1
ATOM 3037 C C . LEU A 1 392 ? -1.226 -12.695 -13.672 1 97.44 392 LEU A C 1
ATOM 3039 O O . LEU A 1 392 ? -0.434 -12.719 -12.727 1 97.44 392 LEU A O 1
ATOM 3043 N N . ASP A 1 393 ? -2.344 -11.969 -13.656 1 97.62 393 ASP A N 1
ATOM 3044 C CA . ASP A 1 393 ? -2.779 -11.195 -12.492 1 97.62 393 ASP A CA 1
ATOM 3045 C C . ASP A 1 393 ? -4.301 -11.07 -12.461 1 97.62 393 ASP A C 1
ATOM 3047 O O . ASP A 1 393 ? -4.969 -11.273 -13.477 1 97.62 393 ASP A O 1
ATOM 3051 N N . GLY A 1 394 ? -4.746 -10.805 -11.242 1 94 394 GLY A N 1
ATOM 3052 C CA . GLY A 1 394 ? -6.188 -10.797 -11.039 1 94 394 GLY A CA 1
ATOM 3053 C C . GLY A 1 394 ? -6.738 -12.164 -10.656 1 94 394 GLY A C 1
ATOM 3054 O O . GLY A 1 394 ? -5.977 -13.109 -10.438 1 94 394 GLY A O 1
ATOM 3055 N N . SER A 1 395 ? -8.117 -12.266 -10.586 1 92.5 395 SER A N 1
ATOM 3056 C CA . SER A 1 395 ? -8.711 -13.539 -10.203 1 92.5 395 SER A CA 1
ATOM 3057 C C . SER A 1 395 ? -9.25 -14.281 -11.414 1 92.5 395 SER A C 1
ATOM 3059 O O . SER A 1 395 ? -8.57 -15.133 -11.992 1 92.5 395 SER A O 1
ATOM 3061 N N . ASN A 1 396 ? -10.242 -13.719 -12.062 1 93.19 396 ASN A N 1
ATOM 3062 C CA . ASN A 1 396 ? -10.805 -14.406 -13.219 1 93.19 396 ASN A CA 1
ATOM 3063 C C . ASN A 1 396 ? -9.781 -14.539 -14.344 1 93.19 396 ASN A C 1
ATOM 3065 O O . ASN A 1 396 ? -9.672 -15.594 -14.969 1 93.19 396 ASN A O 1
ATOM 3069 N N . ALA A 1 397 ? -9.055 -13.492 -14.602 1 95.5 397 ALA A N 1
ATOM 3070 C CA . ALA A 1 397 ? -8.023 -13.531 -15.633 1 95.5 397 ALA A CA 1
ATOM 3071 C C . ALA A 1 397 ? -6.965 -14.586 -15.32 1 95.5 397 ALA A C 1
ATOM 3073 O O . ALA A 1 397 ? -6.578 -15.359 -16.203 1 95.5 397 ALA A O 1
ATOM 3074 N N . MET A 1 398 ? -6.547 -14.602 -14.109 1 94.44 398 MET A N 1
ATOM 3075 C CA . MET A 1 398 ? -5.523 -15.562 -13.695 1 94.44 398 MET A CA 1
ATOM 3076 C C . MET A 1 398 ? -6.051 -16.984 -13.766 1 94.44 398 MET A C 1
ATOM 3078 O O . MET A 1 398 ? -5.34 -17.891 -14.195 1 94.44 398 MET A O 1
ATOM 3082 N N . PHE A 1 399 ? -7.352 -17.203 -13.359 1 93.69 399 PHE A N 1
ATOM 3083 C CA . PHE A 1 399 ? -7.93 -18.531 -13.391 1 93.69 399 PHE A CA 1
ATOM 3084 C C . PHE A 1 399 ? -8.008 -19.062 -14.82 1 93.69 399 PHE A C 1
ATOM 3086 O O . PHE A 1 399 ? -7.613 -20.188 -15.102 1 93.69 399 PHE A O 1
ATOM 3093 N N . TRP A 1 400 ? -8.461 -18.234 -15.719 1 94.44 400 TRP A N 1
ATOM 3094 C CA . TRP A 1 400 ? -8.523 -18.625 -17.125 1 94.44 400 TRP A CA 1
ATOM 3095 C C . TRP A 1 400 ? -7.121 -18.828 -17.688 1 94.44 400 TRP A C 1
ATOM 3097 O O . TRP A 1 400 ? -6.875 -19.797 -18.406 1 94.44 400 TRP A O 1
ATOM 3107 N N . GLY A 1 401 ? -6.258 -17.859 -17.391 1 95.31 401 GLY A N 1
ATOM 3108 C CA . GLY A 1 401 ? -4.891 -17.953 -17.875 1 95.31 401 GLY A CA 1
ATOM 3109 C C . GLY A 1 401 ? -4.172 -19.203 -17.406 1 95.31 401 GLY A C 1
ATOM 3110 O O . GLY A 1 401 ? -3.518 -19.891 -18.203 1 95.31 401 GLY A O 1
ATOM 3111 N N . SER A 1 402 ? -4.293 -19.5 -16.125 1 93.69 402 SER A N 1
ATOM 3112 C CA . SER A 1 402 ? -3.637 -20.672 -15.555 1 93.69 402 SER A CA 1
ATOM 3113 C C . SER A 1 402 ? -4.152 -21.969 -16.188 1 93.69 402 SER A C 1
ATOM 3115 O O . SER A 1 402 ? -3.402 -22.938 -16.344 1 93.69 402 SER A O 1
ATOM 3117 N N . LEU A 1 403 ? -5.375 -21.938 -16.547 1 93.44 403 LEU A N 1
ATOM 3118 C CA . LEU A 1 403 ? -6 -23.109 -17.156 1 93.44 403 LEU A CA 1
ATOM 3119 C C . LEU A 1 403 ? -5.582 -23.266 -18.609 1 93.44 403 LEU A C 1
ATOM 3121 O O . LEU A 1 403 ? -5.289 -24.375 -19.062 1 93.44 403 LEU A O 1
ATOM 3125 N N . LEU A 1 404 ? -5.434 -22.156 -19.344 1 94.06 404 LEU A N 1
ATOM 3126 C CA . LEU A 1 404 ? -5.484 -22.266 -20.797 1 94.06 404 LEU A CA 1
ATOM 3127 C C . LEU A 1 404 ? -4.105 -22.047 -21.406 1 94.06 404 LEU A C 1
ATOM 3129 O O . LEU A 1 404 ? -3.824 -22.516 -22.5 1 94.06 404 LEU A O 1
ATOM 3133 N N . PHE A 1 405 ? -3.227 -21.328 -20.797 1 95.31 405 PHE A N 1
ATOM 3134 C CA . PHE A 1 405 ? -1.894 -21.109 -21.344 1 95.31 405 PHE A CA 1
ATOM 3135 C C . PHE A 1 405 ? -1.058 -22.391 -21.25 1 95.31 405 PHE A C 1
ATOM 3137 O O . PHE A 1 405 ? -1.18 -23.141 -20.297 1 95.31 405 PHE A O 1
ATOM 3144 N N . SER A 1 406 ? -0.229 -22.594 -22.188 1 94.06 406 SER A N 1
ATOM 3145 C CA . SER A 1 406 ? 0.732 -23.703 -22.203 1 94.06 406 SER A CA 1
ATOM 3146 C C . SER A 1 406 ? 2.164 -23.172 -22.266 1 94.06 406 SER A C 1
ATOM 3148 O O . SER A 1 406 ? 2.447 -22.203 -22.969 1 94.06 406 SER A O 1
ATOM 3150 N N . PHE A 1 407 ? 3.039 -23.812 -21.578 1 95.5 407 PHE A N 1
ATOM 3151 C CA . PHE A 1 407 ? 4.434 -23.406 -21.5 1 95.5 407 PHE A CA 1
ATOM 3152 C C . PHE A 1 407 ? 5.367 -24.578 -21.766 1 95.5 407 PHE A C 1
ATOM 3154 O O . PHE A 1 407 ? 5.227 -25.641 -21.141 1 95.5 407 PHE A O 1
ATOM 3161 N N . ASN A 1 408 ? 6.367 -24.359 -22.594 1 95.81 408 ASN A N 1
ATOM 3162 C CA . ASN A 1 408 ? 7.25 -25.453 -22.969 1 95.81 408 ASN A CA 1
ATOM 3163 C C . ASN A 1 408 ? 8.688 -25.188 -22.547 1 95.81 408 ASN A C 1
ATOM 3165 O O . ASN A 1 408 ? 9.578 -26 -22.797 1 95.81 408 ASN A O 1
ATOM 3169 N N . LYS A 1 409 ? 8.906 -24.125 -21.922 1 96 409 LYS A N 1
ATOM 3170 C CA . LYS A 1 409 ? 10.203 -23.766 -21.359 1 96 409 LYS A CA 1
ATOM 3171 C C . LYS A 1 409 ? 10.062 -23.203 -19.953 1 96 409 LYS A C 1
ATOM 3173 O O . LYS A 1 409 ? 9.039 -22.594 -19.625 1 96 409 LYS A O 1
ATOM 3178 N N . PRO A 1 410 ? 11.086 -23.438 -19.109 1 95.69 410 PRO A N 1
ATOM 3179 C CA . PRO A 1 410 ? 11.008 -22.906 -17.75 1 95.69 410 PRO A CA 1
ATOM 3180 C C . PRO A 1 410 ? 11.102 -21.391 -17.703 1 95.69 410 PRO A C 1
ATOM 3182 O O . PRO A 1 410 ? 11.781 -20.781 -18.531 1 95.69 410 PRO A O 1
ATOM 3185 N N . GLY A 1 411 ? 10.43 -20.797 -16.75 1 94.31 411 GLY A N 1
ATOM 3186 C CA . GLY A 1 411 ? 10.602 -19.375 -16.453 1 94.31 411 GLY A CA 1
ATOM 3187 C C . GLY A 1 411 ? 9.758 -18.484 -17.328 1 94.31 411 GLY A C 1
ATOM 3188 O O . GLY A 1 411 ? 9.969 -17.266 -17.359 1 94.31 411 GLY A O 1
ATOM 3189 N N . ARG A 1 412 ? 8.812 -19.031 -18.016 1 95.38 412 ARG A N 1
ATOM 3190 C CA . ARG A 1 412 ? 8.047 -18.234 -18.969 1 95.38 412 ARG A CA 1
ATOM 3191 C C . ARG A 1 412 ? 6.707 -17.812 -18.391 1 95.38 412 ARG A C 1
ATOM 3193 O O . ARG A 1 412 ? 5.996 -16.984 -18.984 1 95.38 412 ARG A O 1
ATOM 3200 N N . LEU A 1 413 ? 6.422 -18.266 -17.203 1 95.75 413 LEU A N 1
ATOM 3201 C CA . LEU A 1 413 ? 5.188 -17.922 -16.516 1 95.75 413 LEU A CA 1
ATOM 3202 C C . LEU A 1 413 ? 5.488 -17.219 -15.188 1 95.75 413 LEU A C 1
ATOM 3204 O O . LEU A 1 413 ? 6.277 -17.719 -14.391 1 95.75 413 LEU A O 1
ATOM 3208 N N . ILE A 1 414 ? 4.922 -16.094 -15.047 1 95.94 414 ILE A N 1
ATOM 3209 C CA . ILE A 1 414 ? 4.883 -15.414 -13.75 1 95.94 414 ILE A CA 1
ATOM 3210 C C . ILE A 1 414 ? 3.438 -15.32 -13.266 1 95.94 414 ILE A C 1
ATOM 3212 O O . ILE A 1 414 ? 2.57 -14.812 -13.984 1 95.94 414 ILE A O 1
ATOM 3216 N N . ILE A 1 415 ? 3.211 -15.812 -12.141 1 90.88 415 ILE A N 1
ATOM 3217 C CA . ILE A 1 415 ? 1.887 -15.688 -11.539 1 90.88 415 ILE A CA 1
ATOM 3218 C C . ILE A 1 415 ? 1.906 -14.594 -10.477 1 90.88 415 ILE A C 1
ATOM 3220 O O . ILE A 1 415 ? 2.648 -14.688 -9.492 1 90.88 415 ILE A O 1
ATOM 3224 N N . GLY A 1 416 ? 1.103 -13.562 -10.641 1 92.25 416 GLY A N 1
ATOM 3225 C CA . GLY A 1 416 ? 1.021 -12.461 -9.688 1 92.25 416 GLY A CA 1
ATOM 3226 C C . GLY A 1 416 ? 0.532 -12.891 -8.32 1 92.25 416 GLY A C 1
ATOM 3227 O O . GLY A 1 416 ? 1.315 -12.969 -7.371 1 92.25 416 GLY A O 1
ATOM 3228 N N . PRO A 1 417 ? -0.694 -13.305 -8.266 1 88.38 417 PRO A N 1
ATOM 3229 C CA . PRO A 1 417 ? -1.194 -13.789 -6.977 1 88.38 417 PRO A CA 1
ATOM 3230 C C . PRO A 1 417 ? -0.616 -15.148 -6.59 1 88.38 417 PRO A C 1
ATOM 3232 O O . PRO A 1 417 ? -1.366 -16.078 -6.285 1 88.38 417 PRO A O 1
ATOM 3235 N N . ASP A 1 418 ? 0.684 -15.211 -6.48 1 86.12 418 ASP A N 1
ATOM 3236 C CA . ASP A 1 418 ? 1.358 -16.438 -6.098 1 86.12 418 ASP A CA 1
ATOM 3237 C C . ASP A 1 418 ? 1.51 -16.547 -4.582 1 86.12 418 ASP A C 1
ATOM 3239 O O . ASP A 1 418 ? 1.297 -15.562 -3.867 1 86.12 418 ASP A O 1
ATOM 3243 N N . GLY A 1 419 ? 1.735 -17.75 -4.121 1 88.62 419 GLY A N 1
ATOM 3244 C CA . GLY A 1 419 ? 1.814 -17.984 -2.686 1 88.62 419 GLY A CA 1
ATOM 3245 C C . GLY A 1 419 ? 0.459 -17.984 -2.004 1 88.62 419 GLY A C 1
ATOM 3246 O O . GLY A 1 419 ? -0.576 -18.062 -2.67 1 88.62 419 GLY A O 1
ATOM 3247 N N . THR A 1 420 ? 0.503 -17.891 -0.724 1 91.75 420 THR A N 1
ATOM 3248 C CA . THR A 1 420 ? -0.755 -18.031 0.001 1 91.75 420 THR A CA 1
ATOM 3249 C C . THR A 1 420 ? -1.348 -16.656 0.316 1 91.75 420 THR A C 1
ATOM 3251 O O . THR A 1 420 ? -2.494 -16.562 0.756 1 91.75 420 THR A O 1
ATOM 3254 N N . LEU A 1 421 ? -0.614 -15.57 0.01 1 94.44 421 LEU A N 1
ATOM 3255 C CA . LEU A 1 421 ? -1.19 -14.25 0.238 1 94.44 421 LEU A CA 1
ATOM 3256 C C . LEU A 1 421 ? -2.146 -13.867 -0.888 1 94.44 421 LEU A C 1
ATOM 3258 O O . LEU A 1 421 ? -3.193 -13.266 -0.644 1 94.44 421 LEU A O 1
ATOM 3262 N N . GLY A 1 422 ? -1.701 -14.109 -2.143 1 92.94 422 GLY A N 1
ATOM 3263 C CA . GLY A 1 422 ? -2.561 -13.977 -3.309 1 92.94 422 GLY A CA 1
ATOM 3264 C C . GLY A 1 422 ? -3.012 -12.555 -3.561 1 92.94 422 GLY A C 1
ATOM 3265 O O . GLY A 1 422 ? -4.199 -12.297 -3.768 1 92.94 422 GLY A O 1
ATOM 3266 N N . PRO A 1 423 ? -2.131 -11.562 -3.527 1 94.62 423 PRO A N 1
ATOM 3267 C CA . PRO A 1 423 ? -2.561 -10.188 -3.803 1 94.62 423 PRO A CA 1
ATOM 3268 C C . PRO A 1 423 ? -2.871 -9.953 -5.281 1 94.62 423 PRO A C 1
ATOM 3270 O O . PRO A 1 423 ? -2.195 -10.5 -6.152 1 94.62 423 PRO A O 1
ATOM 3273 N N . MET A 1 424 ? -3.871 -9.172 -5.531 1 93.94 424 MET A N 1
ATOM 3274 C CA . MET A 1 424 ? -4.137 -8.68 -6.875 1 93.94 424 MET A CA 1
ATOM 3275 C C . MET A 1 424 ? -3.359 -7.391 -7.141 1 93.94 424 MET A C 1
ATOM 3277 O O . MET A 1 424 ? -2.914 -6.723 -6.203 1 93.94 424 MET A O 1
ATOM 3281 N N . GLY A 1 425 ? -3.174 -7.117 -8.359 1 96.5 425 GLY A N 1
ATOM 3282 C CA . GLY A 1 425 ? -2.68 -5.805 -8.742 1 96.5 425 GLY A CA 1
ATOM 3283 C C . GLY A 1 425 ? -1.167 -5.742 -8.836 1 96.5 425 GLY A C 1
ATOM 3284 O O . GLY A 1 425 ? -0.591 -4.656 -8.938 1 96.5 425 GLY A O 1
ATOM 3285 N N . CYS A 1 426 ? -0.491 -6.848 -8.828 1 97 426 CYS A N 1
ATOM 3286 C CA . CYS A 1 426 ? 0.966 -6.879 -8.898 1 97 426 CYS A CA 1
ATOM 3287 C C . CYS A 1 426 ? 1.445 -7.016 -10.336 1 97 426 CYS A C 1
ATOM 3289 O O . CYS A 1 426 ? 2.643 -6.906 -10.609 1 97 426 CYS A O 1
ATOM 3291 N N . GLY A 1 427 ? 0.592 -7.203 -11.289 1 98.5 427 GLY A N 1
ATOM 3292 C CA . GLY A 1 427 ? 0.907 -7.648 -12.641 1 98.5 427 GLY A CA 1
ATOM 3293 C C . GLY A 1 427 ? 1.812 -6.688 -13.391 1 98.5 427 GLY A C 1
ATOM 3294 O O . GLY A 1 427 ? 2.809 -7.102 -13.984 1 98.5 427 GLY A O 1
ATOM 3295 N N . ILE A 1 428 ? 1.526 -5.402 -13.375 1 98.81 428 ILE A N 1
ATOM 3296 C CA . ILE A 1 428 ? 2.27 -4.438 -14.172 1 98.81 428 ILE A CA 1
ATOM 3297 C C . ILE A 1 428 ? 3.717 -4.367 -13.688 1 98.81 428 ILE A C 1
ATOM 3299 O O . ILE A 1 428 ? 4.652 -4.535 -14.477 1 98.81 428 ILE A O 1
ATOM 3303 N N . PRO A 1 429 ? 3.947 -4.199 -12.367 1 98.81 429 PRO A N 1
ATOM 3304 C CA . PRO A 1 429 ? 5.34 -4.191 -11.906 1 98.81 429 PRO A CA 1
ATOM 3305 C C . PRO A 1 429 ? 6.07 -5.496 -12.219 1 98.81 429 PRO A C 1
ATOM 3307 O O . PRO A 1 429 ? 7.25 -5.48 -12.578 1 98.81 429 PRO A O 1
ATOM 3310 N N . LEU A 1 430 ? 5.402 -6.633 -12.07 1 98.75 430 LEU A N 1
ATOM 3311 C CA . LEU A 1 430 ? 6.008 -7.918 -12.406 1 98.75 430 LEU A CA 1
ATOM 3312 C C . LEU A 1 430 ? 6.426 -7.957 -13.875 1 98.75 430 LEU A C 1
ATOM 3314 O O . LEU A 1 430 ? 7.531 -8.398 -14.195 1 98.75 430 LEU A O 1
ATOM 3318 N N . ALA A 1 431 ? 5.555 -7.5 -14.758 1 98.88 431 ALA A N 1
ATOM 3319 C CA . ALA A 1 431 ? 5.812 -7.504 -16.188 1 98.88 431 ALA A CA 1
ATOM 3320 C C . ALA A 1 431 ? 6.961 -6.562 -16.547 1 98.88 431 ALA A C 1
ATOM 3322 O O . ALA A 1 431 ? 7.781 -6.871 -17.406 1 98.88 431 ALA A O 1
ATOM 3323 N N . LEU A 1 432 ? 6.996 -5.395 -15.875 1 98.88 432 LEU A N 1
ATOM 3324 C CA . LEU A 1 432 ? 8.078 -4.441 -16.109 1 98.88 432 LEU A CA 1
ATOM 3325 C C . LEU A 1 432 ? 9.43 -5.066 -15.805 1 98.88 432 LEU A C 1
ATOM 3327 O O . LEU A 1 432 ? 10.367 -4.953 -16.594 1 98.88 432 LEU A O 1
ATOM 3331 N N . ALA A 1 433 ? 9.516 -5.703 -14.664 1 98.75 433 ALA A N 1
ATOM 3332 C CA . ALA A 1 433 ? 10.773 -6.34 -14.273 1 98.75 433 ALA A CA 1
ATOM 3333 C C . ALA A 1 433 ? 11.141 -7.465 -15.234 1 98.75 433 ALA A C 1
ATOM 3335 O O . ALA A 1 433 ? 12.312 -7.641 -15.578 1 98.75 433 ALA A O 1
ATOM 3336 N N . ALA A 1 434 ? 10.133 -8.234 -15.641 1 98.56 434 ALA A N 1
ATOM 3337 C CA . ALA A 1 434 ? 10.367 -9.328 -16.578 1 98.56 434 ALA A CA 1
ATOM 3338 C C . ALA A 1 434 ? 10.945 -8.805 -17.891 1 98.56 434 ALA A C 1
ATOM 3340 O O . ALA A 1 434 ? 11.859 -9.406 -18.469 1 98.56 434 ALA A O 1
ATOM 3341 N N . LYS A 1 435 ? 10.398 -7.711 -18.391 1 98.81 435 LYS A N 1
ATOM 3342 C CA . LYS A 1 435 ? 10.859 -7.117 -19.641 1 98.81 435 LYS A CA 1
ATOM 3343 C C . LYS A 1 435 ? 12.273 -6.566 -19.5 1 98.81 435 LYS A C 1
ATOM 3345 O O . LYS A 1 435 ? 13.102 -6.719 -20.391 1 98.81 435 LYS A O 1
ATOM 3350 N N . LEU A 1 436 ? 12.555 -5.914 -18.375 1 98.5 436 LEU A N 1
ATOM 3351 C CA . LEU A 1 436 ? 13.891 -5.383 -18.141 1 98.5 436 LEU A CA 1
ATOM 3352 C C . LEU A 1 436 ? 14.922 -6.508 -18.094 1 98.5 436 LEU A C 1
ATOM 3354 O O . LEU A 1 436 ? 16.047 -6.352 -18.562 1 98.5 436 LEU A O 1
ATOM 3358 N N . ALA A 1 437 ? 14.539 -7.66 -17.516 1 97.75 437 ALA A N 1
ATOM 3359 C CA . ALA A 1 437 ? 15.43 -8.812 -17.406 1 97.75 437 ALA A CA 1
ATOM 3360 C C . ALA A 1 437 ? 15.594 -9.508 -18.75 1 97.75 437 ALA A C 1
ATOM 3362 O O . ALA A 1 437 ? 16.594 -10.188 -18.984 1 97.75 437 ALA A O 1
ATOM 3363 N N . ASN A 1 438 ? 14.57 -9.383 -19.641 1 97.56 438 ASN A N 1
ATOM 3364 C CA . ASN A 1 438 ? 14.562 -10.016 -20.953 1 97.56 438 ASN A CA 1
ATOM 3365 C C . ASN A 1 438 ? 14.164 -9.031 -22.047 1 97.56 438 ASN A C 1
ATOM 3367 O O . ASN A 1 438 ? 13.109 -9.164 -22.656 1 97.56 438 ASN A O 1
ATOM 3371 N N . PRO A 1 439 ? 15.055 -8.117 -22.406 1 97.12 439 PRO A N 1
ATOM 3372 C CA . PRO A 1 439 ? 14.703 -7.023 -23.312 1 97.12 439 PRO A CA 1
ATOM 3373 C C . PRO A 1 439 ? 14.336 -7.504 -24.719 1 97.12 439 PRO A C 1
ATOM 3375 O O . PRO A 1 439 ? 13.586 -6.832 -25.438 1 97.12 439 PRO A O 1
ATOM 3378 N N . ASP A 1 440 ? 14.773 -8.719 -25.094 1 96.44 440 ASP A N 1
ATOM 3379 C CA . ASP A 1 440 ? 14.57 -9.195 -26.469 1 96.44 440 ASP A CA 1
ATOM 3380 C C . ASP A 1 440 ? 13.312 -10.062 -26.562 1 96.44 440 ASP A C 1
ATOM 3382 O O . ASP A 1 440 ? 12.922 -10.477 -27.656 1 96.44 440 ASP A O 1
ATOM 3386 N N . LYS A 1 441 ? 12.641 -10.32 -25.453 1 97.44 441 LYS A N 1
ATOM 3387 C CA . LYS A 1 441 ? 11.453 -11.164 -25.438 1 97.44 441 LYS A CA 1
ATOM 3388 C C . LYS A 1 441 ? 10.188 -10.328 -25.328 1 97.44 441 LYS A C 1
ATOM 3390 O O . LYS A 1 441 ? 10.219 -9.203 -24.828 1 97.44 441 LYS A O 1
ATOM 3395 N N . LYS A 1 442 ? 9.102 -10.883 -25.875 1 98.12 442 LYS A N 1
ATOM 3396 C CA . LYS A 1 442 ? 7.789 -10.297 -25.609 1 98.12 442 LYS A CA 1
ATOM 3397 C C . LYS A 1 442 ? 7.312 -10.625 -24.203 1 98.12 442 LYS A C 1
ATOM 3399 O O . LYS A 1 442 ? 7.535 -11.734 -23.703 1 98.12 442 LYS A O 1
ATOM 3404 N N . VAL A 1 443 ? 6.824 -9.633 -23.562 1 98.56 443 VAL A N 1
ATOM 3405 C CA . VAL A 1 443 ? 6.215 -9.836 -22.266 1 98.56 443 VAL A CA 1
ATOM 3406 C C . VAL A 1 443 ? 4.746 -9.422 -22.297 1 98.56 443 VAL A C 1
ATOM 3408 O O . VAL A 1 443 ? 4.434 -8.258 -22.562 1 98.56 443 VAL A O 1
ATOM 3411 N N . ILE A 1 444 ? 3.826 -10.375 -22.047 1 98.69 444 ILE A N 1
ATOM 3412 C CA . ILE A 1 444 ? 2.385 -10.156 -22.047 1 98.69 444 ILE A CA 1
ATOM 3413 C C . ILE A 1 444 ? 1.83 -10.297 -20.641 1 98.69 444 ILE A C 1
ATOM 3415 O O . ILE A 1 444 ? 2.008 -11.336 -20 1 98.69 444 ILE A O 1
ATOM 3419 N N . LEU A 1 445 ? 1.244 -9.266 -20.188 1 98.81 445 LEU A N 1
ATOM 3420 C CA . LEU A 1 445 ? 0.468 -9.344 -18.953 1 98.81 445 LEU A CA 1
ATOM 3421 C C . LEU A 1 445 ? -1.012 -9.562 -19.25 1 98.81 445 LEU A C 1
ATOM 3423 O O . LEU A 1 445 ? -1.633 -8.758 -19.953 1 98.81 445 LEU A O 1
ATOM 3427 N N . TYR A 1 446 ? -1.573 -10.688 -18.844 1 98.62 446 TYR A N 1
ATOM 3428 C CA . TYR A 1 446 ? -3.01 -10.945 -18.844 1 98.62 446 TYR A CA 1
ATOM 3429 C C . TYR A 1 446 ? -3.605 -10.719 -17.453 1 98.62 446 TYR A C 1
ATOM 3431 O O . TYR A 1 446 ? -3.318 -11.461 -16.516 1 98.62 446 TYR A O 1
ATOM 3439 N N . THR A 1 447 ? -4.41 -9.641 -17.297 1 98.44 447 THR A N 1
ATOM 3440 C CA . THR A 1 447 ? -4.879 -9.211 -15.984 1 98.44 447 THR A CA 1
ATOM 3441 C C . THR A 1 447 ? -6.352 -8.82 -16.047 1 98.44 447 THR A C 1
ATOM 3443 O O . THR A 1 447 ? -6.93 -8.703 -17.125 1 98.44 447 THR A O 1
ATOM 3446 N N . GLY A 1 448 ? -7.02 -8.742 -14.867 1 97.25 448 GLY A N 1
ATOM 3447 C CA . GLY A 1 448 ? -8.398 -8.297 -14.781 1 97.25 448 GLY A CA 1
ATOM 3448 C C . GLY A 1 448 ? -8.531 -6.785 -14.711 1 97.25 448 GLY A C 1
ATOM 3449 O O . GLY A 1 448 ? -7.57 -6.086 -14.398 1 97.25 448 GLY A O 1
ATOM 3450 N N . ASP A 1 449 ? -9.773 -6.32 -15 1 97.31 449 ASP A N 1
ATOM 3451 C CA . ASP A 1 449 ? -10.023 -4.879 -14.961 1 97.31 449 ASP A CA 1
ATOM 3452 C C . ASP A 1 449 ? -9.922 -4.34 -13.539 1 97.31 449 ASP A C 1
ATOM 3454 O O . ASP A 1 449 ? -9.469 -3.211 -13.328 1 97.31 449 ASP A O 1
ATOM 3458 N N . GLY A 1 450 ? -10.336 -5.086 -12.5 1 97.12 450 GLY A N 1
ATOM 3459 C CA . GLY A 1 450 ? -10.102 -4.688 -11.125 1 97.12 450 GLY A CA 1
ATOM 3460 C C . GLY A 1 450 ? -8.625 -4.656 -10.758 1 97.12 450 GLY A C 1
ATOM 3461 O O . GLY A 1 450 ? -8.148 -3.678 -10.18 1 97.12 450 GLY A O 1
ATOM 3462 N N . SER A 1 451 ? -7.945 -5.703 -11.141 1 97.38 451 SER A N 1
ATOM 3463 C CA . SER A 1 451 ? -6.539 -5.871 -10.805 1 97.38 451 SER A CA 1
ATOM 3464 C C . SER A 1 451 ? -5.68 -4.797 -11.461 1 97.38 451 SER A C 1
ATOM 3466 O O . SER A 1 451 ? -4.715 -4.312 -10.867 1 97.38 451 SER A O 1
ATOM 3468 N N . PHE A 1 452 ? -5.996 -4.332 -12.664 1 98.06 452 PHE A N 1
ATOM 3469 C CA . PHE A 1 452 ? -5.25 -3.316 -13.391 1 98.06 452 PHE A CA 1
ATOM 3470 C C . PHE A 1 452 ? -5.16 -2.025 -12.594 1 98.06 452 PHE A C 1
ATOM 3472 O O . PHE A 1 452 ? -4.121 -1.36 -12.586 1 98.06 452 PHE A O 1
ATOM 3479 N N . GLY A 1 453 ? -6.137 -1.746 -11.898 1 97 453 GLY A N 1
ATOM 3480 C CA . GLY A 1 453 ? -6.27 -0.471 -11.211 1 97 453 GLY A CA 1
ATOM 3481 C C . GLY A 1 453 ? -5.312 -0.322 -10.039 1 97 453 GLY A C 1
ATOM 3482 O O . GLY A 1 453 ? -4.922 0.794 -9.688 1 97 453 GLY A O 1
ATOM 3483 N N . PHE A 1 454 ? -4.836 -1.361 -9.406 1 97.25 454 PHE A N 1
ATOM 3484 C CA . PHE A 1 454 ? -4.004 -1.301 -8.211 1 97.25 454 PHE A CA 1
ATOM 3485 C C . PHE A 1 454 ? -2.693 -0.581 -8.5 1 97.25 454 PHE A C 1
ATOM 3487 O O . PHE A 1 454 ? -2.225 0.214 -7.684 1 97.25 454 PHE A O 1
ATOM 3494 N N . ASN A 1 455 ? -2.074 -0.909 -9.609 1 97.25 455 ASN A N 1
ATOM 3495 C CA . ASN A 1 455 ? -0.805 -0.299 -9.992 1 97.25 455 ASN A CA 1
ATOM 3496 C C . ASN A 1 455 ? -0.856 0.251 -11.414 1 97.25 455 ASN A C 1
ATOM 3498 O O . ASN A 1 455 ? 0.15 0.239 -12.133 1 97.25 455 ASN A O 1
ATOM 3502 N N . ALA A 1 456 ? -2.002 0.762 -11.828 1 97.75 456 ALA A N 1
ATOM 3503 C CA . ALA A 1 456 ? -2.193 1.279 -13.18 1 97.75 456 ALA A CA 1
ATOM 3504 C C . ALA A 1 456 ? -1.189 2.385 -13.492 1 97.75 456 ALA A C 1
ATOM 3506 O O . ALA A 1 456 ? -0.743 2.523 -14.633 1 97.75 456 ALA A O 1
ATOM 3507 N N . ILE A 1 457 ? -0.812 3.129 -12.508 1 97.44 457 ILE A N 1
ATOM 3508 C CA . ILE A 1 457 ? 0.026 4.305 -12.711 1 97.44 457 ILE A CA 1
ATOM 3509 C C . ILE A 1 457 ? 1.426 3.873 -13.141 1 97.44 457 ILE A C 1
ATOM 3511 O O . ILE A 1 457 ? 2.188 4.672 -13.695 1 97.44 457 ILE A O 1
ATOM 3515 N N . GLU A 1 458 ? 1.795 2.654 -12.914 1 98.56 458 GLU A N 1
ATOM 3516 C CA . GLU A 1 458 ? 3.111 2.178 -13.328 1 98.56 458 GLU A CA 1
ATOM 3517 C C . GLU A 1 458 ? 3.203 2.055 -14.844 1 98.56 458 GLU A C 1
ATOM 3519 O O . GLU A 1 458 ? 4.285 1.847 -15.391 1 98.56 458 GLU A O 1
ATOM 3524 N N . MET A 1 459 ? 2.096 2.227 -15.539 1 98.56 459 MET A N 1
ATOM 3525 C CA . MET A 1 459 ? 2.186 2.428 -16.984 1 98.56 459 MET A CA 1
ATOM 3526 C C . MET A 1 459 ? 2.943 3.711 -17.312 1 98.56 459 MET A C 1
ATOM 3528 O O . MET A 1 459 ? 3.602 3.803 -18.344 1 98.56 459 MET A O 1
ATOM 3532 N N . ASP A 1 460 ? 2.844 4.688 -16.406 1 98 460 ASP A N 1
ATOM 3533 C CA . ASP A 1 460 ? 3.68 5.879 -16.531 1 98 460 ASP A CA 1
ATOM 3534 C C . ASP A 1 460 ? 5.16 5.52 -16.453 1 98 460 ASP A C 1
ATOM 3536 O O . ASP A 1 460 ? 5.977 6.055 -17.203 1 98 460 ASP A O 1
ATOM 3540 N N . THR A 1 461 ? 5.512 4.629 -15.531 1 98.19 461 THR A N 1
ATOM 3541 C CA . THR A 1 461 ? 6.883 4.141 -15.422 1 98.19 461 THR A CA 1
ATOM 3542 C C . THR A 1 461 ? 7.312 3.463 -16.719 1 98.19 461 THR A C 1
ATOM 3544 O O . THR A 1 461 ? 8.414 3.705 -17.219 1 98.19 461 THR A O 1
ATOM 3547 N N . ALA A 1 462 ? 6.43 2.615 -17.234 1 98.75 462 ALA A N 1
ATOM 3548 C CA . ALA A 1 462 ? 6.719 1.906 -18.484 1 98.75 462 ALA A CA 1
ATOM 3549 C C . ALA A 1 462 ? 7.023 2.885 -19.609 1 98.75 462 ALA A C 1
ATOM 3551 O O . ALA A 1 462 ? 7.98 2.695 -20.375 1 98.75 462 ALA A O 1
ATOM 3552 N N . VAL A 1 463 ? 6.211 3.934 -19.703 1 98.31 463 VAL A N 1
ATOM 3553 C CA . VAL A 1 463 ? 6.348 4.906 -20.781 1 98.31 463 VAL A CA 1
ATOM 3554 C C . VAL A 1 463 ? 7.609 5.738 -20.578 1 98.31 463 VAL A C 1
ATOM 3556 O O . VAL A 1 463 ? 8.406 5.918 -21.5 1 98.31 463 VAL A O 1
ATOM 3559 N N . ARG A 1 464 ? 7.824 6.219 -19.344 1 96.94 464 ARG A N 1
ATOM 3560 C CA . ARG A 1 464 ? 8.961 7.078 -19.031 1 96.94 464 ARG A CA 1
ATOM 3561 C C . ARG A 1 464 ? 10.281 6.359 -19.297 1 96.94 464 ARG A C 1
ATOM 3563 O O . ARG A 1 464 ? 11.242 6.973 -19.75 1 96.94 464 ARG A O 1
ATOM 3570 N N . LEU A 1 465 ? 10.289 5.07 -19.016 1 97.06 465 LEU A N 1
ATOM 3571 C CA . LEU A 1 465 ? 11.539 4.32 -19.125 1 97.06 465 LEU A CA 1
ATOM 3572 C C . LEU A 1 465 ? 11.562 3.494 -20.406 1 97.06 465 LEU A C 1
ATOM 3574 O O . LEU A 1 465 ? 12.5 2.715 -20.625 1 97.06 465 LEU A O 1
ATOM 3578 N N . ASN A 1 466 ? 10.562 3.594 -21.266 1 97.56 466 ASN A N 1
ATOM 3579 C CA . ASN A 1 466 ? 10.453 2.916 -22.562 1 97.56 466 ASN A CA 1
ATOM 3580 C C . ASN A 1 466 ? 10.555 1.4 -22.406 1 97.56 466 ASN A C 1
ATOM 3582 O O . ASN A 1 466 ? 11.391 0.76 -23.031 1 97.56 466 ASN A O 1
ATOM 3586 N N . ILE A 1 467 ? 9.766 0.86 -21.531 1 98.62 467 ILE A N 1
ATOM 3587 C CA . ILE A 1 467 ? 9.695 -0.582 -21.328 1 98.62 467 ILE A CA 1
ATOM 3588 C C . ILE A 1 467 ? 8.461 -1.147 -22.016 1 98.62 467 ILE A C 1
ATOM 3590 O O . ILE A 1 467 ? 7.363 -1.129 -21.453 1 98.62 467 ILE A O 1
ATOM 3594 N N . PRO A 1 468 ? 8.547 -1.707 -23.141 1 98.69 468 PRO A N 1
ATOM 3595 C CA . PRO A 1 468 ? 7.402 -2.045 -23.984 1 98.69 468 PRO A CA 1
ATOM 3596 C C . PRO A 1 468 ? 6.754 -3.373 -23.594 1 98.69 468 PRO A C 1
ATOM 3598 O O . PRO A 1 468 ? 6.828 -4.344 -24.359 1 98.69 468 PRO A O 1
ATOM 3601 N N . ILE A 1 469 ? 6.008 -3.408 -22.562 1 98.81 469 ILE A N 1
ATOM 3602 C CA . ILE A 1 469 ? 5.168 -4.551 -22.219 1 98.81 469 ILE A CA 1
ATOM 3603 C C . ILE A 1 469 ? 3.805 -4.41 -22.891 1 98.81 469 ILE A C 1
ATOM 3605 O O . ILE A 1 469 ? 3.406 -3.309 -23.281 1 98.81 469 ILE A O 1
ATOM 3609 N N . THR A 1 470 ? 3.141 -5.516 -23.078 1 98.88 470 THR A N 1
ATOM 3610 C CA . THR A 1 470 ? 1.768 -5.523 -23.578 1 98.88 470 THR A CA 1
ATOM 3611 C C . THR A 1 470 ? 0.809 -6.031 -22.5 1 98.88 470 THR A C 1
ATOM 3613 O O . THR A 1 470 ? 0.904 -7.184 -22.078 1 98.88 470 THR A O 1
ATOM 3616 N N . VAL A 1 471 ? -0.084 -5.141 -22.109 1 98.88 471 VAL A N 1
ATOM 3617 C CA . VAL A 1 471 ? -1.085 -5.492 -21.109 1 98.88 471 VAL A CA 1
ATOM 3618 C C . VAL A 1 471 ? -2.42 -5.781 -21.781 1 98.88 471 VAL A C 1
ATOM 3620 O O . VAL A 1 471 ? -2.947 -4.941 -22.516 1 98.88 471 VAL A O 1
ATOM 3623 N N . ILE A 1 472 ? -2.932 -6.934 -21.562 1 98.81 472 ILE A N 1
ATOM 3624 C CA . ILE A 1 472 ? -4.277 -7.293 -22 1 98.81 472 ILE A CA 1
ATOM 3625 C C . ILE A 1 472 ? -5.207 -7.348 -20.781 1 98.81 472 ILE A C 1
ATOM 3627 O O . ILE A 1 472 ? -5.035 -8.195 -19.906 1 98.81 472 ILE A O 1
ATOM 3631 N N . VAL A 1 473 ? -6.164 -6.469 -20.766 1 98.56 473 VAL A N 1
ATOM 3632 C CA . VAL A 1 473 ? -7.102 -6.375 -19.656 1 98.56 473 VAL A CA 1
ATOM 3633 C C . VAL A 1 473 ? -8.352 -7.195 -19.969 1 98.56 473 VAL A C 1
ATOM 3635 O O . VAL A 1 473 ? -9.078 -6.902 -20.906 1 98.56 473 VAL A O 1
ATOM 3638 N N . HIS A 1 474 ? -8.477 -8.289 -19.188 1 97.5 474 HIS A N 1
ATOM 3639 C CA . HIS A 1 474 ? -9.727 -9.047 -19.125 1 97.5 474 HIS A CA 1
ATOM 3640 C C . HIS A 1 474 ? -10.828 -8.227 -18.453 1 97.5 474 HIS A C 1
ATOM 3642 O O . HIS A 1 474 ? -11.008 -8.289 -17.234 1 97.5 474 HIS A O 1
ATOM 3648 N N . ASN A 1 475 ? -11.609 -7.461 -19.297 1 97.5 475 ASN A N 1
ATOM 3649 C CA . ASN A 1 475 ? -12.578 -6.512 -18.766 1 97.5 475 ASN A CA 1
ATOM 3650 C C . ASN A 1 475 ? -13.977 -7.125 -18.688 1 97.5 475 ASN A C 1
ATOM 3652 O O . ASN A 1 475 ? -14.711 -7.141 -19.672 1 97.5 475 ASN A O 1
ATOM 3656 N N . ASP A 1 476 ? -14.328 -7.539 -17.516 1 95.56 476 ASP A N 1
ATOM 3657 C CA . ASP A 1 476 ? -15.664 -8.086 -17.312 1 95.56 476 ASP A CA 1
ATOM 3658 C C . ASP A 1 476 ? -16.547 -7.105 -16.547 1 95.56 476 ASP A C 1
ATOM 3660 O O . ASP A 1 476 ? -17.562 -7.5 -15.953 1 95.56 476 ASP A O 1
ATOM 3664 N N . LEU A 1 477 ? -16.109 -5.844 -16.422 1 96.38 477 LEU A N 1
ATOM 3665 C CA . LEU A 1 477 ? -16.891 -4.695 -15.977 1 96.38 477 LEU A CA 1
ATOM 3666 C C . LEU A 1 477 ? -17.125 -4.75 -14.469 1 96.38 477 LEU A C 1
ATOM 3668 O O . LEU A 1 477 ? -18 -4.055 -13.945 1 96.38 477 LEU A O 1
ATOM 3672 N N . ALA A 1 478 ? -16.375 -5.562 -13.719 1 96.12 478 ALA A N 1
ATOM 3673 C CA . ALA A 1 478 ? -16.656 -5.75 -12.297 1 96.12 478 ALA A CA 1
ATOM 3674 C C . ALA A 1 478 ? -15.445 -6.301 -11.562 1 96.12 478 ALA A C 1
ATOM 3676 O O . ALA A 1 478 ? -14.469 -6.711 -12.188 1 96.12 478 ALA A O 1
ATOM 3677 N N . TRP A 1 479 ? -15.531 -6.129 -10.227 1 95.88 479 TRP A N 1
ATOM 3678 C CA . TRP A 1 479 ? -14.805 -7.117 -9.438 1 95.88 479 TRP A CA 1
ATOM 3679 C C . TRP A 1 479 ? -15.391 -8.508 -9.633 1 95.88 479 TRP A C 1
ATOM 3681 O O . TRP A 1 479 ? -16.078 -9.023 -8.75 1 95.88 479 TRP A O 1
ATOM 3691 N N . GLY A 1 480 ? -15.086 -9.086 -10.734 1 93.19 480 GLY A N 1
ATOM 3692 C CA . GLY A 1 480 ? -15.82 -10.227 -11.266 1 93.19 480 GLY A CA 1
ATOM 3693 C C . GLY A 1 480 ? -15.812 -11.43 -10.336 1 93.19 480 GLY A C 1
ATOM 3694 O O . GLY A 1 480 ? -16.828 -12.086 -10.156 1 93.19 480 GLY A O 1
ATOM 3695 N N . PHE A 1 481 ? -14.68 -11.75 -9.812 1 93.19 481 PHE A N 1
ATOM 3696 C CA . PHE A 1 481 ? -14.594 -12.891 -8.906 1 93.19 481 PHE A CA 1
ATOM 3697 C C . PHE A 1 481 ? -15.422 -12.648 -7.645 1 93.19 481 PHE A C 1
ATOM 3699 O O . PHE A 1 481 ? -16.125 -13.547 -7.176 1 93.19 481 PHE A O 1
ATOM 3706 N N . CYS A 1 482 ? -15.352 -11.484 -7.102 1 93.5 482 CYS A N 1
ATOM 3707 C CA . CYS A 1 482 ? -16.125 -11.141 -5.914 1 93.5 482 CYS A CA 1
ATOM 3708 C C . CYS A 1 482 ? -17.625 -11.156 -6.207 1 93.5 482 CYS A C 1
ATOM 3710 O O . CYS A 1 482 ? -18.422 -11.586 -5.371 1 93.5 482 CYS A O 1
ATOM 3712 N N . LYS A 1 483 ? -17.969 -10.648 -7.32 1 93.19 483 LYS A N 1
ATOM 3713 C CA . LYS A 1 483 ? -19.359 -10.688 -7.754 1 93.19 483 LYS A CA 1
ATOM 3714 C C . LYS A 1 483 ? -19.875 -12.125 -7.789 1 93.19 483 LYS A C 1
ATOM 3716 O O . LYS A 1 483 ? -20.953 -12.414 -7.254 1 93.19 483 LYS A O 1
ATOM 3721 N N . SER A 1 484 ? -19.094 -12.969 -8.359 1 91.25 484 SER A N 1
ATOM 3722 C CA . SER A 1 484 ? -19.469 -14.375 -8.422 1 91.25 484 SER A CA 1
ATOM 3723 C C . SER A 1 484 ? -19.562 -14.984 -7.027 1 91.25 484 SER A C 1
ATOM 3725 O O . SER A 1 484 ? -20.469 -15.773 -6.75 1 91.25 484 SER A O 1
ATOM 3727 N N . THR A 1 485 ? -18.625 -14.633 -6.23 1 91.38 485 THR A N 1
ATOM 3728 C CA . THR A 1 485 ? -18.625 -15.125 -4.859 1 91.38 485 THR A CA 1
ATOM 3729 C C . THR A 1 485 ? -19.922 -14.719 -4.141 1 91.38 485 THR A C 1
ATOM 3731 O O . THR A 1 485 ? -20.562 -15.539 -3.486 1 91.38 485 THR A O 1
ATOM 3734 N N . GLN A 1 486 ? -20.266 -13.469 -4.246 1 93 486 GLN A N 1
ATOM 3735 C CA . GLN A 1 486 ? -21.469 -12.969 -3.598 1 93 486 GLN A CA 1
ATOM 3736 C C . GLN A 1 486 ? -22.719 -13.656 -4.152 1 93 486 GLN A C 1
ATOM 3738 O O . GLN A 1 486 ? -23.609 -14.062 -3.393 1 93 486 GLN A O 1
ATOM 3743 N N . GLN A 1 487 ? -22.734 -13.883 -5.43 1 90.69 487 GLN A N 1
ATOM 3744 C CA . GLN A 1 487 ? -23.891 -14.516 -6.07 1 90.69 487 GLN A CA 1
ATOM 3745 C C . GLN A 1 487 ? -24.016 -15.977 -5.637 1 90.69 487 GLN A C 1
ATOM 3747 O O . GLN A 1 487 ? -25.125 -16.438 -5.316 1 90.69 487 GLN A O 1
ATOM 3752 N N . VAL A 1 488 ? -22.906 -16.641 -5.594 1 88.5 488 VAL A N 1
ATOM 3753 C CA . VAL A 1 488 ? -22.906 -18.078 -5.324 1 88.5 488 VAL A CA 1
ATOM 3754 C C . VAL A 1 488 ? -23.188 -18.328 -3.844 1 88.5 488 VAL A C 1
ATOM 3756 O O . VAL A 1 488 ? -23.953 -19.234 -3.492 1 88.5 488 VAL A O 1
ATOM 3759 N N . LEU A 1 489 ? -22.625 -17.516 -3.051 1 89.06 489 LEU A N 1
ATOM 3760 C CA . LEU A 1 489 ? -22.672 -17.812 -1.623 1 89.06 489 LEU A CA 1
ATOM 3761 C C . LEU A 1 489 ? -23.859 -17.156 -0.956 1 89.06 489 LEU A C 1
ATOM 3763 O O . LEU A 1 489 ? -24.359 -17.625 0.069 1 89.06 489 LEU A O 1
ATOM 3767 N N . TYR A 1 490 ? -24.312 -16.047 -1.506 1 91.44 490 TYR A N 1
ATOM 3768 C CA . TYR A 1 490 ? -25.281 -15.258 -0.751 1 91.44 490 TYR A CA 1
ATOM 3769 C C . TYR A 1 490 ? -26.531 -14.977 -1.586 1 91.44 490 TYR A C 1
ATOM 3771 O O . TYR A 1 490 ? -27.469 -14.328 -1.116 1 91.44 490 TYR A O 1
ATOM 3779 N N . GLY A 1 491 ? -26.531 -15.43 -2.76 1 89.31 491 GLY A N 1
ATOM 3780 C CA . GLY A 1 491 ? -27.703 -15.289 -3.611 1 89.31 491 GLY A CA 1
ATOM 3781 C C . GLY A 1 491 ? -27.469 -14.391 -4.809 1 89.31 491 GLY A C 1
ATOM 3782 O O . GLY A 1 491 ? -26.781 -13.383 -4.707 1 89.31 491 GLY A O 1
ATOM 3783 N N . GLU A 1 492 ? -28.031 -14.688 -5.883 1 88.44 492 GLU A N 1
ATOM 3784 C CA . GLU A 1 492 ? -27.828 -14.031 -7.172 1 88.44 492 GLU A CA 1
ATOM 3785 C C . GLU A 1 492 ? -28.172 -12.547 -7.102 1 88.44 492 GLU A C 1
ATOM 3787 O O . GLU A 1 492 ? -27.562 -11.727 -7.793 1 88.44 492 GLU A O 1
ATOM 3792 N N . GLN A 1 493 ? -29.047 -12.211 -6.273 1 89.31 493 GLN A N 1
ATOM 3793 C CA . GLN A 1 493 ? -29.516 -10.836 -6.191 1 89.31 493 GLN A CA 1
ATOM 3794 C C . GLN A 1 493 ? -28.672 -10.023 -5.207 1 89.31 493 GLN A C 1
ATOM 3796 O O . GLN A 1 493 ? -28.781 -8.797 -5.16 1 89.31 493 GLN A O 1
ATOM 3801 N N . ASN A 1 494 ? -27.859 -10.672 -4.477 1 90.44 494 ASN A N 1
ATOM 3802 C CA . ASN A 1 494 ? -27.109 -10.016 -3.416 1 90.44 494 ASN A CA 1
ATOM 3803 C C . ASN A 1 494 ? -25.703 -9.641 -3.881 1 90.44 494 ASN A C 1
ATOM 3805 O O . ASN A 1 494 ? -24.719 -10.211 -3.414 1 90.44 494 ASN A O 1
ATOM 3809 N N . VAL A 1 495 ? -25.625 -8.719 -4.809 1 91.88 495 VAL A N 1
ATOM 3810 C CA . VAL A 1 495 ? -24.359 -8.203 -5.301 1 91.88 495 VAL A CA 1
ATOM 3811 C C . VAL A 1 495 ? -24.188 -6.746 -4.871 1 91.88 495 VAL A C 1
ATOM 3813 O O . VAL A 1 495 ? -25.078 -5.914 -5.105 1 91.88 495 VAL A O 1
ATOM 3816 N N . SER A 1 496 ? -23.125 -6.539 -4.145 1 94.19 496 SER A N 1
ATOM 3817 C CA . SER A 1 496 ? -22.859 -5.199 -3.619 1 94.19 496 SER A CA 1
ATOM 3818 C C . SER A 1 496 ? -21.422 -4.766 -3.891 1 94.19 496 SER A C 1
ATOM 3820 O O . SER A 1 496 ? -20.484 -5.543 -3.686 1 94.19 496 SER A O 1
ATOM 3822 N N . SER A 1 497 ? -21.281 -3.504 -4.43 1 95.38 497 SER A N 1
ATOM 3823 C CA . SER A 1 497 ? -20 -2.822 -4.551 1 95.38 497 SER A CA 1
ATOM 3824 C C . SER A 1 497 ? -19.031 -3.613 -5.434 1 95.38 497 SER A C 1
ATOM 3826 O O . SER A 1 497 ? -17.844 -3.719 -5.121 1 95.38 497 SER A O 1
ATOM 3828 N N . CYS A 1 498 ? -19.516 -4.234 -6.516 1 95.31 498 CYS A N 1
ATOM 3829 C CA . CYS A 1 498 ? -18.656 -5.027 -7.398 1 95.31 498 CYS A CA 1
ATOM 3830 C C . CYS A 1 498 ? -18.609 -4.414 -8.789 1 95.31 498 CYS A C 1
ATOM 3832 O O . CYS A 1 498 ? -17.734 -4.773 -9.594 1 95.31 498 CYS A O 1
ATOM 3834 N N . ASP A 1 499 ? -19.422 -3.42 -9.078 1 94.75 499 ASP A N 1
ATOM 3835 C CA . ASP A 1 499 ? -19.547 -2.881 -10.43 1 94.75 499 ASP A CA 1
ATOM 3836 C C . ASP A 1 499 ? -18.469 -1.837 -10.703 1 94.75 499 ASP A C 1
ATOM 3838 O O . ASP A 1 499 ? -18.359 -0.851 -9.977 1 94.75 499 ASP A O 1
ATOM 3842 N N . LEU A 1 500 ? -17.75 -2.012 -11.797 1 95.56 500 LEU A N 1
ATOM 3843 C CA . LEU A 1 500 ? -16.734 -1.051 -12.219 1 95.56 500 LEU A CA 1
ATOM 3844 C C . LEU A 1 500 ? -17.156 -0.329 -13.492 1 95.56 500 LEU A C 1
ATOM 3846 O O . LEU A 1 500 ? -16.719 0.789 -13.758 1 95.56 500 LEU A O 1
ATOM 3850 N N . GLY A 1 501 ? -18.031 -0.989 -14.312 1 94.19 501 GLY A N 1
ATOM 3851 C CA . GLY A 1 501 ? -18.359 -0.471 -15.633 1 94.19 501 GLY A CA 1
ATOM 3852 C C . GLY A 1 501 ? -17.203 -0.595 -16.625 1 94.19 501 GLY A C 1
ATOM 3853 O O . GLY A 1 501 ? -16.172 -1.179 -16.297 1 94.19 501 GLY A O 1
ATOM 3854 N N . ILE A 1 502 ? -17.484 -0.072 -17.812 1 91.81 502 ILE A N 1
ATOM 3855 C CA . ILE A 1 502 ? -16.422 -0.124 -18.812 1 91.81 502 ILE A CA 1
ATOM 3856 C C . ILE A 1 502 ? -15.406 0.988 -18.562 1 91.81 502 ILE A C 1
ATOM 3858 O O . ILE A 1 502 ? -15.711 2.168 -18.75 1 91.81 502 ILE A O 1
ATOM 3862 N N . ARG A 1 503 ? -14.344 0.695 -17.891 1 93.88 503 ARG A N 1
ATOM 3863 C CA . ARG A 1 503 ? -13.289 1.671 -17.656 1 93.88 503 ARG A CA 1
ATOM 3864 C C . ARG A 1 503 ? -12.359 1.78 -18.859 1 93.88 503 ARG A C 1
ATOM 3866 O O . ARG A 1 503 ? -11.891 0.767 -19.391 1 93.88 503 ARG A O 1
ATOM 3873 N N . PRO A 1 504 ? -12.102 2.945 -19.281 1 97.75 504 PRO A N 1
ATOM 3874 C CA . PRO A 1 504 ? -11.32 3.141 -20.5 1 97.75 504 PRO A CA 1
ATOM 3875 C C . PRO A 1 504 ? -9.82 3.086 -20.266 1 97.75 504 PRO A C 1
ATOM 3877 O O . PRO A 1 504 ? -9.102 4.043 -20.578 1 97.75 504 PRO A O 1
ATOM 3880 N N . TYR A 1 505 ? -9.312 1.98 -19.938 1 98.25 505 TYR A N 1
ATOM 3881 C CA . TYR A 1 505 ? -7.906 1.822 -19.578 1 98.25 505 TYR A CA 1
ATOM 3882 C C . TYR A 1 505 ? -7.012 2.061 -20.781 1 98.25 505 TYR A C 1
ATOM 3884 O O . TYR A 1 505 ? -5.906 2.594 -20.656 1 98.25 505 TYR A O 1
ATOM 3892 N N . GLU A 1 506 ? -7.461 1.628 -21.984 1 98.69 506 GLU A N 1
ATOM 3893 C CA . GLU A 1 506 ? -6.688 1.842 -23.203 1 98.69 506 GLU A CA 1
ATOM 3894 C C . GLU A 1 506 ? -6.488 3.33 -23.469 1 98.69 506 GLU A C 1
ATOM 3896 O O . GLU A 1 506 ? -5.406 3.748 -23.891 1 98.69 506 GLU A O 1
ATOM 3901 N N . LYS A 1 507 ? -7.504 4.129 -23.234 1 98.56 507 LYS A N 1
ATOM 3902 C CA . LYS A 1 507 ? -7.398 5.57 -23.438 1 98.56 507 LYS A CA 1
ATOM 3903 C C . LYS A 1 507 ? -6.473 6.207 -22.406 1 98.56 507 LYS A C 1
ATOM 3905 O O . LYS A 1 507 ? -5.734 7.141 -22.719 1 98.56 507 LYS A O 1
ATOM 3910 N N . MET A 1 508 ? -6.582 5.727 -21.203 1 98.12 508 MET A N 1
ATOM 3911 C CA . MET A 1 508 ? -5.688 6.211 -20.156 1 98.12 508 MET A CA 1
ATOM 3912 C C . MET A 1 508 ? -4.23 5.992 -20.531 1 98.12 508 MET A C 1
ATOM 3914 O O . MET A 1 508 ? -3.408 6.902 -20.406 1 98.12 508 MET A O 1
ATOM 3918 N N . VAL A 1 509 ? -3.906 4.793 -21 1 98.62 509 VAL A N 1
ATOM 3919 C CA . VAL A 1 509 ? -2.535 4.449 -21.359 1 98.62 509 VAL A CA 1
ATOM 3920 C C . VAL A 1 509 ? -2.096 5.27 -22.578 1 98.62 509 VAL A C 1
ATOM 3922 O O . VAL A 1 509 ? -0.954 5.734 -22.625 1 98.62 509 VAL A O 1
ATOM 3925 N N . GLU A 1 510 ? -2.979 5.469 -23.5 1 98.56 510 GLU A N 1
ATOM 3926 C CA . GLU A 1 510 ? -2.68 6.328 -24.641 1 98.56 510 GLU A CA 1
ATOM 3927 C C . GLU A 1 510 ? -2.355 7.75 -24.188 1 98.56 510 GLU A C 1
ATOM 3929 O O . GLU A 1 510 ? -1.414 8.367 -24.688 1 98.56 510 GLU A O 1
ATOM 3934 N N . ALA A 1 511 ? -3.162 8.219 -23.266 1 98.19 511 ALA A N 1
ATOM 3935 C CA . ALA A 1 511 ? -2.963 9.57 -22.75 1 98.19 511 ALA A CA 1
ATOM 3936 C C . ALA A 1 511 ? -1.589 9.711 -22.094 1 98.19 511 ALA A C 1
ATOM 3938 O O . ALA A 1 511 ? -0.972 10.773 -22.156 1 98.19 511 ALA A O 1
ATOM 3939 N N . LEU A 1 512 ? -1.077 8.672 -21.562 1 97.62 512 LEU A N 1
ATOM 3940 C CA . LEU A 1 512 ? 0.218 8.688 -20.906 1 97.62 512 LEU A CA 1
ATOM 3941 C C . LEU A 1 512 ? 1.355 8.586 -21.906 1 97.62 512 LEU A C 1
ATOM 3943 O O . LEU A 1 512 ? 2.52 8.797 -21.562 1 97.62 512 LEU A O 1
ATOM 3947 N N . GLY A 1 513 ? 1.082 8.195 -23.109 1 98.06 513 GLY A N 1
ATOM 3948 C CA . GLY A 1 513 ? 2.105 8.117 -24.141 1 98.06 513 GLY A CA 1
ATOM 3949 C C . GLY A 1 513 ? 2.311 6.711 -24.672 1 98.06 513 GLY A C 1
ATOM 3950 O O . GLY A 1 513 ? 3.189 6.477 -25.516 1 98.06 513 GLY A O 1
ATOM 3951 N N . GLY A 1 514 ? 1.485 5.73 -24.234 1 98.62 514 GLY A N 1
ATOM 3952 C CA . GLY A 1 514 ? 1.555 4.363 -24.734 1 98.62 514 GLY A CA 1
ATOM 3953 C C . GLY A 1 514 ? 0.615 4.098 -25.891 1 98.62 514 GLY A C 1
ATOM 3954 O O . GLY A 1 514 ? 0.128 5.035 -26.531 1 98.62 514 GLY A O 1
ATOM 3955 N N . TYR A 1 515 ? 0.487 2.824 -26.219 1 98.81 515 TYR A N 1
ATOM 3956 C CA . TYR A 1 515 ? -0.473 2.369 -27.219 1 98.81 515 TYR A CA 1
ATOM 3957 C C . TYR A 1 515 ? -1.734 1.827 -26.562 1 98.81 515 TYR A C 1
ATOM 3959 O O . TYR A 1 515 ? -1.657 1.075 -25.578 1 98.81 515 TYR A O 1
ATOM 3967 N N . GLY A 1 516 ? -2.854 2.264 -26.969 1 98.81 516 GLY A N 1
ATOM 3968 C CA . GLY A 1 516 ? -4.125 1.788 -26.438 1 98.81 516 GLY A CA 1
ATOM 3969 C C . GLY A 1 516 ? -5.098 1.365 -27.531 1 98.81 516 GLY A C 1
ATOM 3970 O O . GLY A 1 516 ? -5.191 2.014 -28.562 1 98.81 516 GLY A O 1
ATOM 3971 N N . GLU A 1 517 ? -5.82 0.267 -27.25 1 98.75 517 GLU A N 1
ATOM 3972 C CA . GLU A 1 517 ? -6.844 -0.203 -28.188 1 98.75 517 GLU A CA 1
ATOM 3973 C C . GLU A 1 517 ? -7.961 -0.941 -27.453 1 98.75 517 GLU A C 1
ATOM 3975 O O . GLU A 1 517 ? -7.695 -1.76 -26.562 1 98.75 517 GLU A O 1
ATOM 3980 N N . PHE A 1 518 ? -9.172 -0.604 -27.734 1 98.5 518 PHE A N 1
ATOM 3981 C CA . PHE A 1 518 ? -10.336 -1.315 -27.219 1 98.5 518 PHE A CA 1
ATOM 3982 C C . PHE A 1 518 ? -10.758 -2.426 -28.172 1 98.5 518 PHE A C 1
ATOM 3984 O O . PHE A 1 518 ? -10.773 -2.234 -29.391 1 98.5 518 PHE A O 1
ATOM 3991 N N . VAL A 1 519 ? -11.039 -3.615 -27.656 1 98.25 519 VAL A N 1
ATOM 3992 C CA . VAL A 1 519 ? -11.453 -4.758 -28.469 1 98.25 519 VAL A CA 1
ATOM 3993 C C . VAL A 1 519 ? -12.789 -5.293 -27.953 1 98.25 519 VAL A C 1
ATOM 3995 O O . VAL A 1 519 ? -12.898 -5.727 -26.812 1 98.25 519 VAL A O 1
ATOM 3998 N N . GLY A 1 520 ? -13.812 -5.363 -28.797 1 96.12 520 GLY A N 1
ATOM 3999 C CA . GLY A 1 520 ? -15.125 -5.867 -28.438 1 96.12 520 GLY A CA 1
ATOM 4000 C C . GLY A 1 520 ? -15.586 -7.02 -29.297 1 96.12 520 GLY A C 1
ATOM 4001 O O . GLY A 1 520 ? -16.703 -7.52 -29.141 1 96.12 520 GLY A O 1
ATOM 4002 N N . ARG A 1 521 ? -14.695 -7.379 -30.281 1 95.25 521 ARG A N 1
ATOM 4003 C CA . ARG A 1 521 ? -15.031 -8.453 -31.219 1 95.25 521 ARG A CA 1
ATOM 4004 C C . ARG A 1 521 ? -13.875 -9.438 -31.359 1 95.25 521 ARG A C 1
ATOM 4006 O O . ARG A 1 521 ? -12.711 -9.039 -31.375 1 95.25 521 ARG A O 1
ATOM 4013 N N . ASN A 1 522 ? -14.266 -10.688 -31.594 1 94 522 ASN A N 1
ATOM 4014 C 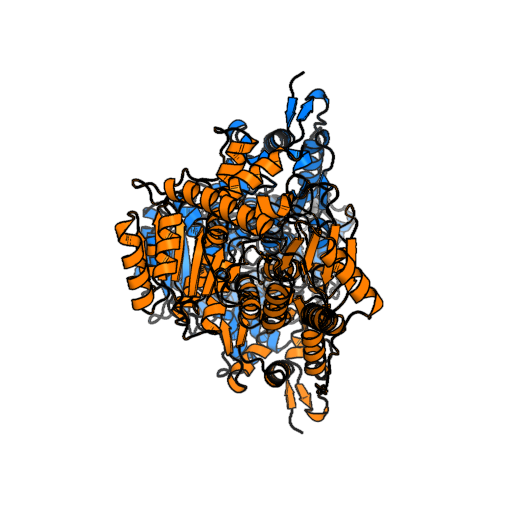CA . ASN A 1 522 ? -13.289 -11.766 -31.672 1 94 522 ASN A CA 1
ATOM 4015 C C . ASN A 1 522 ? -12.281 -11.523 -32.812 1 94 522 ASN A C 1
ATOM 4017 O O . ASN A 1 522 ? -11.094 -11.805 -32.656 1 94 522 ASN A O 1
ATOM 4021 N N . ASP A 1 523 ? -12.727 -10.992 -33.906 1 94.5 523 ASP A N 1
ATOM 4022 C CA . ASP A 1 523 ? -11.867 -10.867 -35.094 1 94.5 523 ASP A CA 1
ATOM 4023 C C . ASP A 1 523 ? -10.828 -9.773 -34.906 1 94.5 523 ASP A C 1
ATOM 4025 O O . ASP A 1 523 ? -9.891 -9.648 -35.719 1 94.5 523 ASP A O 1
ATOM 4029 N N . ARG A 1 524 ? -10.914 -9.023 -33.844 1 96.56 524 ARG A N 1
ATOM 4030 C CA . ARG A 1 524 ? -10 -7.914 -33.594 1 96.56 524 ARG A CA 1
ATOM 4031 C C . ARG A 1 524 ? -8.938 -8.297 -32.562 1 96.56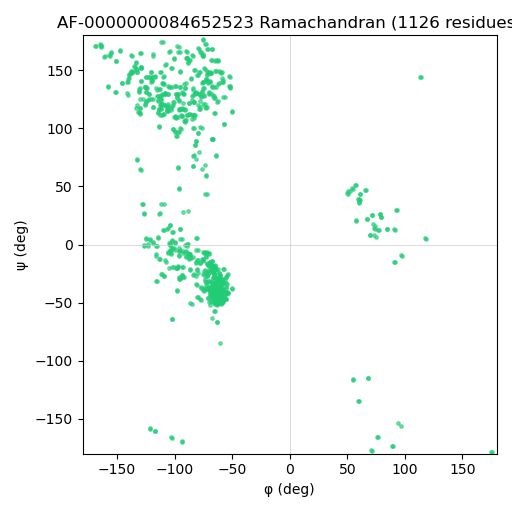 524 ARG A C 1
ATOM 4033 O O . ARG A 1 524 ? -7.957 -7.574 -32.375 1 96.56 524 ARG A O 1
ATOM 4040 N N . ILE A 1 525 ? -9.016 -9.469 -32 1 96.12 525 ILE A N 1
ATOM 4041 C CA . ILE A 1 525 ? -8.109 -9.883 -30.938 1 96.12 525 ILE A CA 1
ATOM 4042 C C . ILE A 1 525 ? -6.688 -9.977 -31.484 1 96.12 525 ILE A C 1
ATOM 4044 O O . ILE A 1 525 ? -5.777 -9.32 -30.969 1 96.12 525 ILE A O 1
ATOM 4048 N N . ILE A 1 526 ? -6.434 -10.766 -32.5 1 95.75 526 ILE A N 1
ATOM 4049 C CA . ILE A 1 526 ? -5.094 -11.023 -33.031 1 95.75 526 ILE A CA 1
ATOM 4050 C C . ILE A 1 526 ? -4.508 -9.734 -33.594 1 95.75 526 ILE A C 1
ATOM 4052 O O . ILE A 1 526 ? -3.383 -9.359 -33.281 1 95.75 526 ILE A O 1
ATOM 4056 N N . PRO A 1 527 ? -5.277 -8.938 -34.438 1 97.5 527 PRO A N 1
ATOM 4057 C CA . PRO A 1 527 ? -4.75 -7.664 -34.938 1 97.5 527 PRO A CA 1
ATOM 4058 C C . PRO A 1 527 ? -4.355 -6.711 -33.812 1 97.5 527 PRO A C 1
ATOM 4060 O O . PRO A 1 527 ? -3.34 -6.02 -33.906 1 97.5 527 PRO A O 1
ATOM 4063 N N . ALA A 1 528 ? -5.125 -6.676 -32.781 1 98.31 528 ALA A N 1
ATOM 4064 C CA . ALA A 1 528 ? -4.836 -5.781 -31.656 1 98.31 528 ALA A CA 1
ATOM 4065 C C . ALA A 1 528 ? -3.527 -6.168 -30.969 1 98.31 528 ALA A C 1
ATOM 4067 O O . ALA A 1 528 ? -2.725 -5.301 -30.625 1 98.31 528 ALA A O 1
ATOM 4068 N N . ILE A 1 529 ? -3.332 -7.418 -30.766 1 97.75 529 ILE A N 1
ATOM 4069 C CA . ILE A 1 529 ? -2.107 -7.91 -30.141 1 97.75 529 ILE A CA 1
ATOM 4070 C C . ILE A 1 529 ? -0.907 -7.562 -31.031 1 97.75 529 ILE A C 1
ATOM 4072 O O . ILE A 1 529 ? 0.106 -7.062 -30.531 1 97.75 529 ILE A O 1
ATOM 4076 N N . LYS A 1 530 ? -1.015 -7.84 -32.312 1 97.06 530 LYS A N 1
ATOM 4077 C CA . LYS A 1 530 ? 0.05 -7.539 -33.25 1 97.06 530 LYS A CA 1
ATOM 4078 C C . LYS A 1 530 ? 0.382 -6.051 -33.25 1 97.06 530 LYS A C 1
ATOM 4080 O O . LYS A 1 530 ? 1.553 -5.668 -33.188 1 97.06 530 LYS A O 1
ATOM 4085 N N . ASN A 1 531 ? -0.646 -5.238 -33.375 1 98.31 531 ASN A N 1
ATOM 4086 C CA . ASN A 1 531 ? -0.456 -3.791 -33.375 1 98.31 531 ASN A CA 1
ATOM 4087 C C . ASN A 1 531 ? 0.233 -3.303 -32.094 1 98.31 531 ASN A C 1
ATOM 4089 O O . ASN A 1 531 ? 1.11 -2.439 -32.156 1 98.31 531 ASN A O 1
ATOM 4093 N N . ALA A 1 532 ? -0.198 -3.83 -31.016 1 98.31 532 ALA A N 1
ATOM 4094 C CA . ALA A 1 532 ? 0.369 -3.439 -29.719 1 98.31 532 ALA A CA 1
ATOM 4095 C C . ALA A 1 532 ? 1.86 -3.754 -29.656 1 98.31 532 ALA A C 1
ATOM 4097 O O . ALA A 1 532 ? 2.666 -2.9 -29.281 1 98.31 532 ALA A O 1
ATOM 4098 N N . ILE A 1 533 ? 2.246 -4.906 -30.016 1 96.5 533 ILE A N 1
ATOM 4099 C CA . ILE A 1 533 ? 3.637 -5.344 -29.953 1 96.5 533 ILE A CA 1
ATOM 4100 C C . ILE A 1 533 ? 4.457 -4.578 -31 1 96.5 533 ILE A C 1
ATOM 4102 O O . ILE A 1 533 ? 5.562 -4.117 -30.703 1 96.5 533 ILE A O 1
ATOM 4106 N N . ASP A 1 534 ? 3.906 -4.375 -32.188 1 96.62 534 ASP A N 1
ATOM 4107 C CA . ASP A 1 534 ? 4.613 -3.711 -33.281 1 96.62 534 ASP A CA 1
ATOM 4108 C C . ASP A 1 534 ? 4.801 -2.225 -33 1 96.62 534 ASP A C 1
ATOM 4110 O O . ASP A 1 534 ? 5.68 -1.578 -33.562 1 96.62 534 ASP A O 1
ATOM 4114 N N . SER A 1 535 ? 3.98 -1.698 -32.125 1 98 535 SER A N 1
ATOM 4115 C CA . SER A 1 535 ? 4.09 -0.283 -31.797 1 98 535 SER A CA 1
ATOM 4116 C C . SER A 1 535 ? 5.418 0.02 -31.109 1 98 535 SER A C 1
ATOM 4118 O O . SER A 1 535 ? 5.887 1.161 -31.141 1 98 535 SER A O 1
ATOM 4120 N N . GLY A 1 536 ? 5.953 -0.94 -30.406 1 97.75 536 GLY A N 1
ATOM 4121 C CA . GLY A 1 536 ? 7.188 -0.741 -29.672 1 97.75 536 GLY A CA 1
ATOM 4122 C C . GLY A 1 536 ? 7 0.079 -28.406 1 97.75 536 GLY A C 1
ATOM 4123 O O . GLY A 1 536 ? 7.969 0.411 -27.719 1 97.75 536 GLY A O 1
ATOM 4124 N N . LYS A 1 537 ? 5.773 0.376 -28.078 1 98.56 537 LYS A N 1
ATOM 4125 C CA . LYS A 1 537 ? 5.426 1.16 -26.891 1 98.56 537 LYS A CA 1
ATOM 4126 C C . LYS A 1 537 ? 4.793 0.282 -25.812 1 98.56 537 LYS A C 1
ATOM 4128 O O . LYS A 1 537 ? 4.305 -0.811 -26.109 1 98.56 537 LYS A O 1
ATOM 4133 N N . PRO A 1 538 ? 4.914 0.741 -24.531 1 98.75 538 PRO A N 1
ATOM 4134 C CA . PRO A 1 538 ? 3.99 0.102 -23.594 1 98.75 538 PRO A CA 1
ATOM 4135 C C . PRO A 1 538 ? 2.539 0.15 -24.062 1 98.75 538 PRO A C 1
ATOM 4137 O O . PRO A 1 538 ? 2.076 1.19 -24.531 1 98.75 538 PRO A O 1
ATOM 4140 N N . ALA A 1 539 ? 1.833 -1.003 -23.938 1 98.88 539 ALA A N 1
ATOM 4141 C CA . ALA A 1 539 ? 0.533 -1.083 -24.594 1 98.88 539 ALA A CA 1
ATOM 4142 C C . ALA A 1 539 ? -0.526 -1.65 -23.656 1 98.88 539 ALA A C 1
ATOM 4144 O O . ALA A 1 539 ? -0.208 -2.408 -22.734 1 98.88 539 ALA A O 1
ATOM 4145 N N . CYS A 1 540 ? -1.728 -1.224 -23.906 1 98.88 540 CYS A N 1
ATOM 4146 C CA . CYS A 1 540 ? -2.904 -1.734 -23.203 1 98.88 540 CYS A CA 1
ATOM 4147 C C . CYS A 1 540 ? -4.004 -2.1 -24.203 1 98.88 540 CYS A C 1
ATOM 4149 O O . CYS A 1 540 ? -4.492 -1.241 -24.938 1 98.88 540 CYS A O 1
ATOM 4151 N N . ILE A 1 541 ? -4.305 -3.334 -24.281 1 98.88 541 ILE A N 1
ATOM 4152 C CA . ILE A 1 541 ? -5.469 -3.824 -25.016 1 98.88 541 ILE A CA 1
ATOM 4153 C C . ILE A 1 541 ? -6.605 -4.117 -24.031 1 98.88 541 ILE A C 1
ATOM 4155 O O . ILE A 1 541 ? -6.527 -5.055 -23.234 1 98.88 541 ILE A O 1
ATOM 4159 N N . ASN A 1 542 ? -7.617 -3.299 -24.094 1 98.75 542 ASN A N 1
ATOM 4160 C CA . ASN A 1 542 ? -8.797 -3.43 -23.25 1 98.75 542 ASN A CA 1
ATOM 4161 C C . ASN A 1 542 ? -9.875 -4.277 -23.922 1 98.75 542 ASN A C 1
ATOM 4163 O O . ASN A 1 542 ? -10.602 -3.791 -24.797 1 98.75 542 ASN A O 1
ATOM 4167 N N . VAL A 1 543 ? -10.039 -5.535 -23.422 1 98.31 543 VAL A N 1
ATOM 4168 C CA . VAL A 1 543 ? -10.914 -6.484 -24.109 1 98.31 543 VAL A CA 1
ATOM 4169 C C . VAL A 1 543 ? -12.211 -6.652 -23.312 1 98.31 543 VAL A C 1
ATOM 4171 O O . VAL A 1 543 ? -12.188 -7.086 -22.156 1 98.31 543 VAL A O 1
ATOM 4174 N N . LEU A 1 544 ? -13.336 -6.34 -23.938 1 97.75 544 LEU A N 1
ATOM 4175 C CA . LEU A 1 544 ? -14.633 -6.578 -23.312 1 97.75 544 LEU A CA 1
ATOM 4176 C C . LEU A 1 544 ? -15.016 -8.047 -23.406 1 97.75 544 LEU A C 1
ATOM 4178 O O . LEU A 1 544 ? -15.516 -8.508 -24.438 1 97.75 544 LEU A O 1
ATOM 4182 N N . VAL A 1 545 ? -14.836 -8.758 -22.344 1 96.25 545 VAL A N 1
ATOM 4183 C CA . VAL A 1 545 ? -15.094 -10.195 -22.328 1 96.25 545 VAL A CA 1
ATOM 4184 C C . VAL A 1 545 ? -16.547 -10.453 -21.922 1 96.25 545 VAL A C 1
ATOM 4186 O O . VAL A 1 545 ? -17.25 -9.539 -21.516 1 96.25 545 VAL A O 1
ATOM 4189 N N . ASP A 1 546 ? -17 -11.688 -22.141 1 93.69 546 ASP A N 1
ATOM 4190 C CA . ASP A 1 546 ? -18.297 -12.102 -21.609 1 93.69 546 ASP A CA 1
ATOM 4191 C C . ASP A 1 546 ? -18.344 -11.938 -20.094 1 93.69 546 ASP A C 1
ATOM 4193 O O . ASP A 1 546 ? -17.797 -12.758 -19.359 1 93.69 546 ASP A O 1
ATOM 4197 N N . TYR A 1 547 ? -19.016 -10.906 -19.688 1 89.75 547 TYR A N 1
ATOM 4198 C CA . TYR A 1 547 ? -18.969 -10.508 -18.281 1 89.75 547 TYR A CA 1
ATOM 4199 C C . TYR A 1 547 ? -19.922 -11.359 -17.453 1 89.75 547 TYR A C 1
ATOM 4201 O O . TYR A 1 547 ? -20.062 -11.141 -16.25 1 89.75 547 TYR A O 1
ATOM 4209 N N . ASP A 1 548 ? -20.578 -12.375 -17.984 1 86.75 548 ASP A N 1
ATOM 4210 C CA . ASP A 1 548 ? -21.438 -13.305 -17.266 1 86.75 548 ASP A CA 1
ATOM 4211 C C . ASP A 1 548 ? -20.75 -14.648 -17.062 1 86.75 548 ASP A C 1
ATOM 4213 O O . ASP A 1 548 ? -21.297 -15.547 -16.406 1 86.75 548 ASP A O 1
ATOM 4217 N N . LEU A 1 549 ? -19.547 -14.719 -17.562 1 86.5 549 LEU A N 1
ATOM 4218 C CA . LEU A 1 549 ? -18.812 -15.977 -17.484 1 86.5 549 LEU A CA 1
ATOM 4219 C C . LEU A 1 549 ? -17.828 -15.961 -16.328 1 86.5 549 LEU A C 1
ATOM 4221 O O . LEU A 1 549 ? -17.156 -14.945 -16.078 1 86.5 549 LEU A O 1
ATOM 4225 N N . PHE A 1 550 ? -17.844 -17.109 -15.641 1 83 550 PHE A N 1
ATOM 4226 C CA . PHE A 1 550 ? -16.828 -17.328 -14.609 1 83 550 PHE A CA 1
ATOM 4227 C C . PHE A 1 550 ? -15.945 -18.516 -14.953 1 83 550 PHE A C 1
ATOM 4229 O O . PHE A 1 550 ? -16.406 -19.484 -15.547 1 83 550 PHE A O 1
ATOM 4236 N N . ALA A 1 551 ? -14.648 -18.344 -14.57 1 82.88 551 ALA A N 1
ATOM 4237 C CA . ALA A 1 551 ? -13.727 -19.438 -14.812 1 82.88 551 ALA A CA 1
ATOM 4238 C C . ALA A 1 551 ? -14.109 -20.672 -13.992 1 82.88 551 ALA A C 1
ATOM 4240 O O . ALA A 1 551 ? -14.609 -20.547 -12.875 1 82.88 551 ALA A O 1
ATOM 4241 N N . PRO A 1 552 ? -13.797 -21.859 -14.547 1 82.81 552 PRO A N 1
ATOM 4242 C CA . PRO A 1 552 ? -14.062 -23.078 -13.773 1 82.81 552 PRO A CA 1
ATOM 4243 C C . PRO A 1 552 ? -13.414 -23.047 -12.391 1 82.81 552 PRO A C 1
ATOM 4245 O O . PRO A 1 552 ? -14.039 -23.469 -11.406 1 82.81 552 PRO A O 1
ATOM 4248 N N . GLY A 1 553 ? -12.273 -22.562 -12.383 1 84.06 553 GLY A N 1
ATOM 4249 C CA . GLY A 1 553 ? -11.586 -22.453 -11.109 1 84.06 553 GLY A CA 1
ATOM 4250 C C . GLY A 1 553 ? -12.305 -21.547 -10.117 1 84.06 553 GLY A C 1
ATOM 4251 O O . GLY A 1 553 ? -12.352 -21.844 -8.922 1 84.06 553 GLY A O 1
ATOM 4252 N N . ALA A 1 554 ? -12.844 -20.5 -10.602 1 83.12 554 ALA A N 1
ATOM 4253 C CA . ALA A 1 554 ? -13.594 -19.578 -9.758 1 83.12 554 ALA A CA 1
ATOM 4254 C C . ALA A 1 554 ? -14.852 -20.25 -9.203 1 83.12 554 ALA A C 1
ATOM 4256 O O . ALA A 1 554 ? -15.18 -20.078 -8.023 1 83.12 554 ALA A O 1
ATOM 4257 N N . ILE A 1 555 ? -15.477 -20.984 -10.031 1 79.69 555 ILE A N 1
ATOM 4258 C CA . ILE A 1 555 ? -16.688 -21.703 -9.625 1 79.69 555 ILE A CA 1
ATOM 4259 C C . ILE A 1 555 ? -16.344 -22.734 -8.555 1 79.69 555 ILE A C 1
ATOM 4261 O O . ILE A 1 555 ? -17 -22.781 -7.508 1 79.69 555 ILE A O 1
ATOM 4265 N N . MET A 1 556 ? -15.367 -23.469 -8.836 1 81 556 MET A N 1
ATOM 4266 C CA . MET A 1 556 ? -14.945 -24.5 -7.891 1 81 556 MET A CA 1
ATOM 4267 C C . MET A 1 556 ? -14.531 -23.891 -6.559 1 81 556 MET A C 1
ATOM 4269 O O . MET A 1 556 ? -14.875 -24.406 -5.496 1 81 556 MET A O 1
ATOM 4273 N N . PHE A 1 557 ? -13.766 -22.844 -6.648 1 78.69 557 PHE A N 1
ATOM 4274 C CA . PHE A 1 557 ? -13.312 -22.172 -5.441 1 78.69 557 PHE A CA 1
ATOM 4275 C C . PHE A 1 557 ? -14.5 -21.688 -4.613 1 78.69 557 PHE A C 1
ATOM 4277 O O . PHE A 1 557 ? -14.562 -21.922 -3.406 1 78.69 557 PHE A O 1
ATOM 4284 N N . ASN A 1 558 ? -15.406 -21.109 -5.184 1 80.44 558 ASN A N 1
ATOM 4285 C CA . ASN A 1 558 ? -16.578 -20.594 -4.484 1 80.44 558 ASN A CA 1
ATOM 4286 C C . ASN A 1 558 ? -17.438 -21.719 -3.92 1 80.44 558 ASN A C 1
ATOM 4288 O O . ASN A 1 558 ? -17.984 -21.594 -2.826 1 80.44 558 ASN A O 1
ATOM 4292 N N . GLU A 1 559 ? -17.484 -22.844 -4.66 1 76.94 559 GLU A N 1
ATOM 4293 C CA . GLU A 1 559 ? -18.219 -24 -4.172 1 76.94 559 GLU A CA 1
ATOM 4294 C C . GLU A 1 559 ? -17.531 -24.625 -2.963 1 76.94 559 GLU A C 1
ATOM 4296 O O . GLU A 1 559 ? -18.203 -25.094 -2.041 1 76.94 559 GLU A O 1
ATOM 4301 N N . SER A 1 560 ? -16.266 -24.578 -3.088 1 76.31 560 SER A N 1
ATOM 4302 C CA . SER A 1 560 ? -15.516 -25.094 -1.952 1 76.31 560 SER A CA 1
ATOM 4303 C C . SER A 1 560 ? -15.727 -24.234 -0.708 1 76.31 560 SER A C 1
ATOM 4305 O O . SER A 1 560 ? -15.766 -24.75 0.41 1 76.31 560 SER A O 1
ATOM 4307 N N . LEU A 1 561 ? -15.797 -22.984 -0.941 1 70.94 561 LEU A N 1
ATOM 4308 C CA . LEU A 1 561 ? -16.078 -22.078 0.166 1 70.94 561 LEU A CA 1
ATOM 4309 C C . LEU A 1 561 ? -17.453 -22.344 0.755 1 70.94 561 LEU A C 1
ATOM 4311 O O . LEU A 1 561 ? -17.656 -22.25 1.97 1 70.94 561 LEU A O 1
ATOM 4315 N N . LYS A 1 562 ? -18.344 -22.641 -0.084 1 71.5 562 LYS A N 1
ATOM 4316 C CA . LYS A 1 562 ? -19.703 -22.953 0.333 1 71.5 562 LYS A CA 1
ATOM 4317 C C . LYS A 1 562 ? -19.75 -24.203 1.19 1 71.5 562 LYS A C 1
ATOM 4319 O O . LYS A 1 562 ? -20.516 -24.281 2.152 1 71.5 562 LYS A O 1
ATOM 4324 N N . ALA A 1 563 ? -18.875 -25.062 0.896 1 66.44 563 ALA A N 1
ATOM 4325 C CA . ALA A 1 563 ? -18.859 -26.359 1.588 1 66.44 563 ALA A CA 1
ATOM 4326 C C . ALA A 1 563 ? -18.172 -26.234 2.943 1 66.44 563 ALA A C 1
ATOM 4328 O O . ALA A 1 563 ? -18.391 -27.062 3.834 1 66.44 563 ALA A O 1
ATOM 4329 N N . MET A 1 564 ? -17.312 -25.328 3.076 1 57.03 564 MET A N 1
ATOM 4330 C CA . MET A 1 564 ? -16.609 -25.109 4.332 1 57.03 564 MET A CA 1
ATOM 4331 C C . MET A 1 564 ? -17.516 -24.453 5.367 1 57.03 564 MET A C 1
ATOM 4333 O O . MET A 1 564 ? -17.094 -24.203 6.496 1 57.03 564 MET A O 1
ATOM 4337 N N . LYS A 1 565 ? -18.656 -25.234 5.93 1 52.72 565 LYS A N 1
ATOM 4338 C CA . LYS A 1 565 ? -19.5 -24.719 7.008 1 52.72 565 LYS A CA 1
ATOM 4339 C C . LYS A 1 565 ? -18.688 -24.453 8.266 1 52.72 565 LYS A C 1
ATOM 4341 O O . LYS A 1 565 ? -17.859 -25.281 8.664 1 52.72 565 LYS A O 1
ATOM 4346 N N . MET B 1 1 ? -37.875 -18.234 15.836 1 62.59 1 MET B N 1
ATOM 4347 C CA . MET B 1 1 ? -37.156 -17.016 16.203 1 62.59 1 MET B CA 1
ATOM 4348 C C . MET B 1 1 ? -36.375 -16.469 15 1 62.59 1 MET B C 1
ATOM 4350 O O . MET B 1 1 ? -36 -17.219 14.102 1 62.59 1 MET B O 1
ATOM 4354 N N . SER B 1 2 ? -36.406 -15.148 14.836 1 89 2 SER B N 1
ATOM 4355 C CA . SER B 1 2 ? -35.75 -14.531 13.68 1 89 2 SER B CA 1
ATOM 4356 C C . SER B 1 2 ? -34.25 -14.664 13.75 1 89 2 SER B C 1
ATOM 4358 O O . SER B 1 2 ? -33.656 -14.625 14.844 1 89 2 SER B O 1
ATOM 4360 N N . LYS B 1 3 ? -33.562 -15.141 12.695 1 95.5 3 LYS B N 1
ATOM 4361 C CA . LYS B 1 3 ? -32.125 -15.344 12.617 1 95.5 3 LYS B CA 1
ATOM 4362 C C . LYS B 1 3 ? -31.422 -14.156 11.969 1 95.5 3 LYS B C 1
ATOM 4364 O O . LYS B 1 3 ? -32.062 -13.398 11.219 1 95.5 3 LYS B O 1
ATOM 4369 N N . ILE B 1 4 ? -30.219 -13.992 12.43 1 96.81 4 ILE B N 1
ATOM 4370 C CA . ILE B 1 4 ? -29.422 -12.914 11.867 1 96.81 4 ILE B CA 1
ATOM 4371 C C . ILE B 1 4 ? -27.969 -13.375 11.711 1 96.81 4 ILE B C 1
ATOM 4373 O O . ILE B 1 4 ? -27.438 -14.094 12.562 1 96.81 4 ILE B O 1
ATOM 4377 N N . THR B 1 5 ? -27.328 -13 10.609 1 97.12 5 THR B N 1
ATOM 4378 C CA . THR B 1 5 ? -25.953 -13.375 10.367 1 97.12 5 THR B CA 1
ATOM 4379 C C . THR B 1 5 ? -25 -12.328 10.938 1 97.12 5 THR B C 1
ATOM 4381 O O . THR B 1 5 ? -25.406 -11.195 11.211 1 97.12 5 THR B O 1
ATOM 4384 N N . GLY B 1 6 ? -23.75 -12.727 11.148 1 98.19 6 GLY B N 1
ATOM 4385 C CA . GLY B 1 6 ? -22.75 -11.805 11.648 1 98.19 6 GLY B CA 1
ATOM 4386 C C . GLY B 1 6 ? -22.547 -10.594 10.75 1 98.19 6 GLY B C 1
ATOM 4387 O O . GLY B 1 6 ? -22.359 -9.477 11.234 1 98.19 6 GLY B O 1
ATOM 4388 N N . GLY B 1 7 ? -22.531 -10.82 9.453 1 98.19 7 GLY B N 1
ATOM 4389 C CA . GLY B 1 7 ? -22.391 -9.719 8.516 1 98.19 7 GLY B CA 1
ATOM 4390 C C . GLY B 1 7 ? -23.516 -8.703 8.633 1 98.19 7 GLY B C 1
ATOM 4391 O O . GLY B 1 7 ? -23.266 -7.492 8.625 1 98.19 7 GLY B O 1
ATOM 4392 N N . GLU B 1 8 ? -24.688 -9.203 8.641 1 97.81 8 GLU B N 1
ATOM 4393 C CA . GLU B 1 8 ? -25.844 -8.328 8.797 1 97.81 8 GLU B CA 1
ATOM 4394 C C . GLU B 1 8 ? -25.797 -7.598 10.141 1 97.81 8 GLU B C 1
ATOM 4396 O O . GLU B 1 8 ? -26.109 -6.406 10.211 1 97.81 8 GLU B O 1
ATOM 4401 N N . LEU B 1 9 ? -25.469 -8.312 11.133 1 98 9 LEU B N 1
ATOM 4402 C CA . LEU B 1 9 ? -25.359 -7.754 12.477 1 98 9 LEU B CA 1
ATOM 4403 C C . LEU B 1 9 ? -24.359 -6.609 12.516 1 98 9 LEU B C 1
ATOM 4405 O O . LEU B 1 9 ? -24.594 -5.602 13.188 1 98 9 LEU B O 1
ATOM 4409 N N . LEU B 1 10 ? -23.234 -6.738 11.898 1 98.56 10 LEU B N 1
ATOM 4410 C CA . LEU B 1 10 ? -22.219 -5.691 11.828 1 98.56 10 LEU B CA 1
ATOM 4411 C C . LEU B 1 10 ? -22.797 -4.43 11.188 1 98.56 10 LEU B C 1
ATOM 4413 O O . LEU B 1 10 ? -22.562 -3.32 11.688 1 98.56 10 LEU B O 1
ATOM 4417 N N . VAL B 1 11 ? -23.469 -4.586 10.094 1 98.44 11 VAL B N 1
ATOM 4418 C CA . VAL B 1 11 ? -24.062 -3.457 9.383 1 98.44 11 VAL B CA 1
ATOM 4419 C C . VAL B 1 11 ? -25.047 -2.729 10.305 1 98.44 11 VAL B C 1
ATOM 4421 O O . VAL B 1 11 ? -25.016 -1.499 10.414 1 98.44 11 VAL B O 1
ATOM 4424 N N . LEU B 1 12 ? -25.859 -3.484 10.969 1 97.88 12 LEU B N 1
ATOM 4425 C CA . LEU B 1 12 ? -26.844 -2.898 11.883 1 97.88 12 LEU B CA 1
ATOM 4426 C C . LEU B 1 12 ? -26.141 -2.178 13.031 1 97.88 12 LEU B C 1
ATOM 4428 O O . LEU B 1 12 ? -26.578 -1.107 13.453 1 97.88 12 LEU B O 1
ATOM 4432 N N . ALA B 1 13 ? -25.094 -2.771 13.523 1 97.5 13 ALA B N 1
ATOM 4433 C CA . ALA B 1 13 ? -24.328 -2.158 14.617 1 97.5 13 ALA B CA 1
ATOM 4434 C C . ALA B 1 13 ? -23.766 -0.811 14.188 1 97.5 13 ALA B C 1
ATOM 4436 O O . ALA B 1 13 ? -23.797 0.156 14.953 1 97.5 13 ALA B O 1
ATOM 4437 N N . LEU B 1 14 ? -23.188 -0.733 13.016 1 97.81 14 LEU B N 1
ATOM 4438 C CA . LEU B 1 14 ? -22.672 0.528 12.5 1 97.81 14 LEU B CA 1
ATOM 4439 C C . LEU B 1 14 ? -23.781 1.561 12.359 1 97.81 14 LEU B C 1
ATOM 4441 O O . LEU B 1 14 ? -23.625 2.713 12.766 1 97.81 14 LEU B O 1
ATOM 4445 N N . ARG B 1 15 ? -24.891 1.138 11.812 1 97 15 ARG B N 1
ATOM 4446 C CA . ARG B 1 15 ? -26.031 2.035 11.602 1 97 15 ARG B CA 1
ATOM 4447 C C . ARG B 1 15 ? -26.562 2.566 12.922 1 97 15 ARG B C 1
ATOM 4449 O O . ARG B 1 15 ? -26.922 3.744 13.023 1 97 15 ARG B O 1
ATOM 4456 N N . LYS B 1 16 ? -26.609 1.719 13.875 1 94.62 16 LYS B N 1
ATOM 4457 C CA . LYS B 1 16 ? -27.094 2.127 15.195 1 94.62 16 LYS B CA 1
ATOM 4458 C C . LYS B 1 16 ? -26.156 3.143 15.828 1 94.62 16 LYS B C 1
ATOM 4460 O O . LYS B 1 16 ? -26.547 3.906 16.719 1 94.62 16 LYS B O 1
ATOM 4465 N N . ASN B 1 17 ? -24.922 3.143 15.375 1 93.5 17 ASN B N 1
ATOM 4466 C CA . ASN B 1 17 ? -23.969 4.137 15.828 1 93.5 17 ASN B CA 1
ATOM 4467 C C . ASN B 1 17 ? -23.891 5.332 14.883 1 93.5 17 ASN B C 1
ATOM 4469 O O . ASN B 1 17 ? -22.906 6.059 14.859 1 93.5 17 ASN B O 1
ATOM 4473 N N . ASN B 1 18 ? -24.828 5.473 13.977 1 93.44 18 ASN B N 1
ATOM 4474 C CA . ASN B 1 18 ? -25.047 6.602 13.078 1 93.44 18 ASN B CA 1
ATOM 4475 C C . ASN B 1 18 ? -23.969 6.664 12 1 93.44 18 ASN B C 1
ATOM 4477 O O . ASN B 1 18 ? -23.547 7.754 11.594 1 93.44 18 ASN B O 1
ATOM 4481 N N . ILE B 1 19 ? -23.422 5.547 11.742 1 96.69 19 ILE B N 1
ATOM 4482 C CA . ILE B 1 19 ? -22.516 5.445 10.602 1 96.69 19 ILE B CA 1
ATOM 4483 C C . ILE B 1 19 ? -23.312 5.121 9.336 1 96.69 19 ILE B C 1
ATOM 4485 O O . ILE B 1 19 ? -23.984 4.09 9.273 1 96.69 19 ILE B O 1
ATOM 4489 N N . LYS B 1 20 ? -23.203 5.969 8.383 1 96.38 20 LYS B N 1
ATOM 4490 C CA . LYS B 1 20 ? -23.969 5.785 7.156 1 96.38 20 LYS B CA 1
ATOM 4491 C C . LYS B 1 20 ? -23.047 5.539 5.965 1 96.38 20 LYS B C 1
ATOM 4493 O O . LYS B 1 20 ? -23.453 4.926 4.977 1 96.38 20 LYS B O 1
ATOM 4498 N N . ASN B 1 21 ? -21.859 6.125 6.02 1 96.75 21 ASN B N 1
ATOM 4499 C CA . ASN B 1 21 ? -20.875 6.004 4.949 1 96.75 21 ASN B CA 1
ATOM 4500 C C . ASN B 1 21 ? -19.625 5.258 5.422 1 96.75 21 ASN B C 1
ATOM 4502 O O . ASN B 1 21 ? -19.094 5.555 6.488 1 96.75 21 ASN B O 1
ATOM 4506 N N . VAL B 1 22 ? -19.297 4.293 4.695 1 98.38 22 VAL B N 1
ATOM 4507 C CA . VAL B 1 22 ? -18.047 3.59 4.953 1 98.38 22 VAL B CA 1
ATOM 4508 C C . VAL B 1 22 ? -17.234 3.473 3.66 1 98.38 22 VAL B C 1
ATOM 4510 O O . VAL B 1 22 ? -17.797 3.553 2.564 1 98.38 22 VAL B O 1
ATOM 4513 N N . PHE B 1 23 ? -15.953 3.412 3.777 1 98.81 23 PHE B N 1
ATOM 4514 C CA . PHE B 1 23 ? -15.047 3.309 2.641 1 98.81 23 PHE B CA 1
ATOM 4515 C C . PHE B 1 23 ? -14.43 1.918 2.564 1 98.81 23 PHE B C 1
ATOM 4517 O O . PHE B 1 23 ? -13.992 1.371 3.58 1 98.81 23 PHE B O 1
ATOM 4524 N N . GLY B 1 24 ? -14.469 1.306 1.406 1 98.31 24 GLY B N 1
ATOM 4525 C CA . GLY B 1 24 ? -13.93 -0.045 1.413 1 98.31 24 GLY B CA 1
ATOM 4526 C C . GLY B 1 24 ? -13.742 -0.619 0.022 1 98.31 24 GLY B C 1
ATOM 4527 O O . GLY B 1 24 ? -14.078 0.025 -0.973 1 98.31 24 GLY B O 1
ATOM 4528 N N . LEU B 1 25 ? -13.109 -1.729 -0.028 1 98 25 LEU B N 1
ATOM 4529 C CA . LEU B 1 25 ? -12.93 -2.566 -1.21 1 98 25 LEU B CA 1
ATOM 4530 C C . LEU B 1 25 ? -13.414 -3.99 -0.945 1 98 25 LEU B C 1
ATOM 4532 O O . LEU B 1 25 ? -13.016 -4.609 0.044 1 98 25 LEU B O 1
ATOM 4536 N N . VAL B 1 26 ? -14.203 -4.504 -1.826 1 97.12 26 VAL B N 1
ATOM 4537 C CA . VAL B 1 26 ? -14.844 -5.801 -1.65 1 97.12 26 VAL B CA 1
ATOM 4538 C C . VAL B 1 26 ? -13.805 -6.91 -1.721 1 97.12 26 VAL B C 1
ATOM 4540 O O . VAL B 1 26 ? -12.773 -6.766 -2.387 1 97.12 26 VAL B O 1
ATOM 4543 N N . GLY B 1 27 ? -13.977 -7.938 -1.047 1 95.38 27 GLY B N 1
ATOM 4544 C CA . GLY B 1 27 ? -13.188 -9.156 -1.02 1 95.38 27 GLY B CA 1
ATOM 4545 C C . GLY B 1 27 ? -13.906 -10.32 -0.363 1 95.38 27 GLY B C 1
ATOM 4546 O O . GLY B 1 27 ? -14.977 -10.141 0.225 1 95.38 27 GLY B O 1
ATOM 4547 N N . ASN B 1 28 ? -13.305 -11.43 -0.461 1 92.19 28 ASN B N 1
ATOM 4548 C CA . ASN B 1 28 ? -13.93 -12.664 0.023 1 92.19 28 ASN B CA 1
ATOM 4549 C C . ASN B 1 28 ? -14.266 -12.57 1.51 1 92.19 28 ASN B C 1
ATOM 4551 O O . ASN B 1 28 ? -15.391 -12.859 1.916 1 92.19 28 ASN B O 1
ATOM 4555 N N . HIS B 1 29 ? -13.383 -12.109 2.26 1 95.56 29 HIS B N 1
ATOM 4556 C CA . HIS B 1 29 ? -13.508 -12.203 3.711 1 95.56 29 HIS B CA 1
ATOM 4557 C C . HIS B 1 29 ? -14.523 -11.195 4.242 1 95.56 29 HIS B C 1
ATOM 4559 O O . HIS B 1 29 ? -14.969 -11.297 5.391 1 95.56 29 HIS B O 1
ATOM 4565 N N . VAL B 1 30 ? -14.922 -10.219 3.432 1 97.75 30 VAL B N 1
ATOM 4566 C CA . VAL B 1 30 ? -15.828 -9.203 3.965 1 97.75 30 VAL B CA 1
ATOM 4567 C C . VAL B 1 30 ? -17.109 -9.188 3.148 1 97.75 30 VAL B C 1
ATOM 4569 O O . VAL B 1 30 ? -18 -8.367 3.406 1 97.75 30 VAL B O 1
ATOM 4572 N N . SER B 1 31 ? -17.281 -10.07 2.205 1 96.75 31 SER B N 1
ATOM 4573 C CA . SER B 1 31 ? -18.469 -10.148 1.362 1 96.75 31 SER B CA 1
ATOM 4574 C C . SER B 1 31 ? -19.734 -10.281 2.203 1 96.75 31 SER B C 1
ATOM 4576 O O . SER B 1 31 ? -20.781 -9.727 1.857 1 96.75 31 SER B O 1
ATOM 4578 N N . PRO B 1 32 ? -19.688 -11.047 3.375 1 96.62 32 PRO B N 1
ATOM 4579 C CA . PRO B 1 32 ? -20.891 -11.164 4.191 1 96.62 32 PRO B CA 1
ATOM 4580 C C . PRO B 1 32 ? -21.391 -9.82 4.715 1 96.62 32 PRO B C 1
ATOM 4582 O O . PRO B 1 32 ? -22.578 -9.664 5.008 1 96.62 32 PRO B O 1
ATOM 4585 N N . ILE B 1 33 ? -20.5 -8.852 4.871 1 98.38 33 ILE B N 1
ATOM 4586 C CA . ILE B 1 33 ? -20.875 -7.508 5.289 1 98.38 33 ILE B CA 1
ATOM 4587 C C . ILE B 1 33 ? -21.484 -6.75 4.109 1 98.38 33 ILE B C 1
ATOM 4589 O O . ILE B 1 33 ? -22.562 -6.16 4.227 1 98.38 33 ILE B O 1
ATOM 4593 N N . PHE B 1 34 ? -20.828 -6.801 2.98 1 98.12 34 PHE B N 1
ATOM 4594 C CA . PHE B 1 34 ? -21.172 -6.02 1.797 1 98.12 34 PHE B CA 1
ATOM 4595 C C . PHE B 1 34 ? -22.562 -6.367 1.291 1 98.12 34 PHE B C 1
ATOM 4597 O O . PHE B 1 34 ? -23.328 -5.48 0.913 1 98.12 34 PHE B O 1
ATOM 4604 N N . VAL B 1 35 ? -22.953 -7.602 1.33 1 97.12 35 VAL B N 1
ATOM 4605 C CA . VAL B 1 35 ? -24.188 -8.047 0.719 1 97.12 35 VAL B CA 1
ATOM 4606 C C . VAL B 1 35 ? -25.375 -7.527 1.522 1 97.12 35 VAL B C 1
ATOM 4608 O O . VAL B 1 35 ? -26.5 -7.465 1.015 1 97.12 35 VAL B O 1
ATOM 4611 N N . HIS B 1 36 ? -25.156 -7.102 2.777 1 96.75 36 HIS B N 1
ATOM 4612 C CA . HIS B 1 36 ? -26.25 -6.633 3.619 1 96.75 36 HIS B CA 1
ATOM 4613 C C . HIS B 1 36 ? -26.266 -5.109 3.709 1 96.75 36 HIS B C 1
ATOM 4615 O O . HIS B 1 36 ? -27.203 -4.527 4.27 1 96.75 36 HIS B O 1
ATOM 4621 N N . ALA B 1 37 ? -25.281 -4.43 3.193 1 96.88 37 ALA B N 1
ATOM 4622 C CA . ALA B 1 37 ? -25.062 -3.004 3.422 1 96.88 37 ALA B CA 1
ATOM 4623 C C . ALA B 1 37 ? -26.219 -2.178 2.865 1 96.88 37 ALA B C 1
ATOM 4625 O O . ALA B 1 37 ? -26.828 -1.388 3.588 1 96.88 37 ALA B O 1
ATOM 4626 N N . GLN B 1 38 ? -26.594 -2.387 1.626 1 93.31 38 GLN B N 1
ATOM 4627 C CA . GLN B 1 38 ? -27.609 -1.582 0.958 1 93.31 38 GLN B CA 1
ATOM 4628 C C . GLN B 1 38 ? -28.969 -1.747 1.632 1 93.31 38 GLN B C 1
ATOM 4630 O O . GLN B 1 38 ? -29.688 -0.769 1.829 1 93.31 38 GLN B O 1
ATOM 4635 N N . LYS B 1 39 ? -29.25 -2.943 1.937 1 94.06 39 LYS B N 1
ATOM 4636 C CA . LYS B 1 39 ? -30.531 -3.262 2.564 1 94.06 39 LYS B CA 1
ATOM 4637 C C . LYS B 1 39 ? -30.75 -2.434 3.826 1 94.06 39 LYS B C 1
ATOM 4639 O O . LYS B 1 39 ? -31.875 -2.033 4.129 1 94.06 39 LYS B O 1
ATOM 4644 N N . HIS B 1 40 ? -29.688 -2.166 4.496 1 96.38 40 HIS B N 1
ATOM 4645 C CA . HIS B 1 40 ? -29.812 -1.506 5.789 1 96.38 40 HIS B CA 1
ATOM 4646 C C . HIS B 1 40 ? -29.312 -0.067 5.73 1 96.38 40 HIS B C 1
ATOM 4648 O O . HIS B 1 40 ? -29.047 0.542 6.766 1 96.38 40 HIS B O 1
ATOM 4654 N N . GLY B 1 41 ? -29.094 0.446 4.582 1 96.25 41 GLY B N 1
ATOM 4655 C CA . GLY B 1 41 ? -28.812 1.858 4.398 1 96.25 41 GLY B CA 1
ATOM 4656 C C . GLY B 1 41 ? -27.375 2.217 4.723 1 96.25 41 GLY B C 1
ATOM 4657 O O . GLY B 1 41 ? -27.094 3.301 5.238 1 96.25 41 GLY B O 1
ATOM 4658 N N . LEU B 1 42 ? -26.484 1.291 4.652 1 97.31 42 LEU B N 1
ATOM 4659 C CA . LEU B 1 42 ? -25.047 1.569 4.746 1 97.31 42 LEU B CA 1
ATOM 4660 C C . LEU B 1 42 ? -24.438 1.75 3.361 1 97.31 42 LEU B C 1
ATOM 4662 O O . LEU B 1 42 ? -24.453 0.822 2.549 1 97.31 42 LEU B O 1
ATOM 4666 N N . ASP B 1 43 ? -23.938 2.918 3.072 1 96.88 43 ASP B N 1
ATOM 4667 C CA . ASP B 1 43 ? -23.328 3.211 1.777 1 96.88 43 ASP B CA 1
ATOM 4668 C C . ASP B 1 43 ? -21.844 2.891 1.785 1 96.88 43 ASP B C 1
ATOM 4670 O O . ASP B 1 43 ? -21.062 3.561 2.467 1 96.88 43 ASP B O 1
ATOM 4674 N N . ILE B 1 44 ? -21.5 1.897 1.051 1 97.38 44 ILE B N 1
ATOM 4675 C CA . ILE B 1 44 ? -20.078 1.546 0.937 1 97.38 44 ILE B CA 1
ATOM 4676 C C . ILE B 1 44 ? -19.484 2.197 -0.308 1 97.38 44 ILE B C 1
ATOM 4678 O O . ILE B 1 44 ? -19.891 1.893 -1.432 1 97.38 44 ILE B O 1
ATOM 4682 N N . ILE B 1 45 ? -18.531 3.096 -0.148 1 98.19 45 ILE B N 1
ATOM 4683 C CA . ILE B 1 45 ? -17.828 3.756 -1.238 1 98.19 45 ILE B CA 1
ATOM 4684 C C . ILE B 1 45 ? -16.688 2.865 -1.722 1 98.19 45 ILE B C 1
ATOM 4686 O O . ILE B 1 45 ? -15.695 2.664 -1.007 1 98.19 45 ILE B O 1
ATOM 4690 N N . ASP B 1 46 ? -16.859 2.375 -2.9 1 97.5 46 ASP B N 1
ATOM 4691 C CA . ASP B 1 46 ? -15.914 1.44 -3.496 1 97.5 46 ASP B CA 1
ATOM 4692 C C . ASP B 1 46 ? -14.672 2.168 -4.008 1 97.5 46 ASP B C 1
ATOM 4694 O O . ASP B 1 46 ? -14.781 3.131 -4.773 1 97.5 46 ASP B O 1
ATOM 4698 N N . VAL B 1 47 ? -13.516 1.721 -3.6 1 98.25 47 VAL B N 1
ATOM 4699 C CA . VAL B 1 47 ? -12.242 2.322 -4 1 98.25 47 VAL B CA 1
ATOM 4700 C C . VAL B 1 47 ? -11.492 1.372 -4.93 1 98.25 47 VAL B C 1
ATOM 4702 O O . VAL B 1 47 ? -11.961 0.265 -5.207 1 98.25 47 VAL B O 1
ATOM 4705 N N . ARG B 1 48 ? -10.352 1.834 -5.473 1 97.69 48 ARG B N 1
ATOM 4706 C CA . ARG B 1 48 ? -9.547 1.024 -6.383 1 97.69 48 ARG B CA 1
ATOM 4707 C C . ARG B 1 48 ? -8.398 0.346 -5.645 1 97.69 48 ARG B C 1
ATOM 4709 O O . ARG B 1 48 ? -7.828 -0.632 -6.137 1 97.69 48 ARG B O 1
ATOM 4716 N N . HIS B 1 49 ? -8.055 0.805 -4.504 1 98.25 49 HIS B N 1
ATOM 4717 C CA . HIS B 1 49 ? -6.992 0.279 -3.652 1 98.25 49 HIS B CA 1
ATOM 4718 C C . HIS B 1 49 ? -7.344 0.428 -2.176 1 98.25 49 HIS B C 1
ATOM 4720 O O . HIS B 1 49 ? -7.832 1.479 -1.753 1 98.25 49 HIS B O 1
ATOM 4726 N N . GLU B 1 50 ? -7.086 -0.514 -1.372 1 98.5 50 GLU B N 1
ATOM 4727 C CA . GLU B 1 50 ? -7.473 -0.486 0.036 1 98.5 50 GLU B CA 1
ATOM 4728 C C . GLU B 1 50 ? -6.789 0.665 0.771 1 98.5 50 GLU B C 1
ATOM 4730 O O . GLU B 1 50 ? -7.352 1.229 1.712 1 98.5 50 GLU B O 1
ATOM 4735 N N . GLN B 1 51 ? -5.57 1.046 0.394 1 98.44 51 GLN B N 1
ATOM 4736 C CA . GLN B 1 51 ? -4.914 2.211 0.98 1 98.44 51 GLN B CA 1
ATOM 4737 C C . GLN B 1 51 ? -5.805 3.447 0.886 1 98.44 51 GLN B C 1
ATOM 4739 O O . GLN B 1 51 ? -5.867 4.246 1.822 1 98.44 51 GLN B O 1
ATOM 4744 N N . ALA B 1 52 ? -6.465 3.621 -0.264 1 98.62 52 ALA B N 1
ATOM 4745 C CA . ALA B 1 52 ? -7.34 4.77 -0.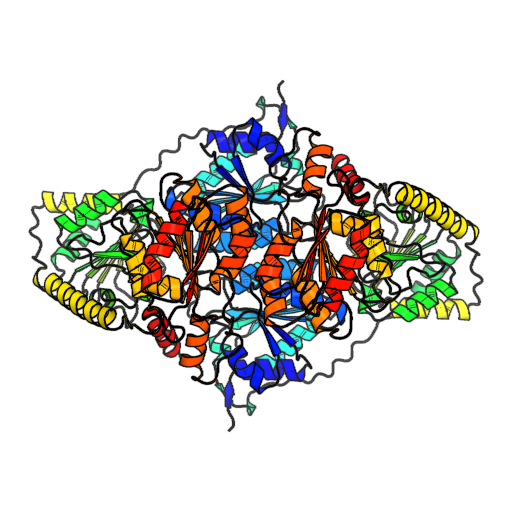483 1 98.62 52 ALA B CA 1
ATOM 4746 C C . ALA B 1 52 ? -8.523 4.746 0.478 1 98.62 52 ALA B C 1
ATOM 4748 O O . ALA B 1 52 ? -8.977 5.797 0.938 1 98.62 52 ALA B O 1
ATOM 4749 N N . ALA B 1 53 ? -9.023 3.539 0.795 1 98.81 53 ALA B N 1
ATOM 4750 C CA . ALA B 1 53 ? -10.133 3.428 1.74 1 98.81 53 ALA B CA 1
ATOM 4751 C C . ALA B 1 53 ? -9.75 3.998 3.104 1 98.81 53 ALA B C 1
ATOM 4753 O O . ALA B 1 53 ? -10.531 4.719 3.725 1 98.81 53 ALA B O 1
ATOM 4754 N N . ILE B 1 54 ? -8.562 3.682 3.527 1 98.81 54 ILE B N 1
ATOM 4755 C CA . ILE B 1 54 ? -8.109 4.141 4.836 1 98.81 54 ILE B CA 1
ATOM 4756 C C . ILE B 1 54 ? -7.891 5.648 4.809 1 98.81 54 ILE B C 1
ATOM 4758 O O . ILE B 1 54 ? -8.289 6.359 5.734 1 98.81 54 ILE B O 1
ATOM 4762 N N . HIS B 1 55 ? -7.289 6.164 3.736 1 98.69 55 HIS B N 1
ATOM 4763 C CA . HIS B 1 55 ? -7.086 7.605 3.615 1 98.69 55 HIS B CA 1
ATOM 4764 C C . HIS B 1 55 ? -8.414 8.344 3.545 1 98.69 55 HIS B C 1
ATOM 4766 O O . HIS B 1 55 ? -8.539 9.461 4.043 1 98.69 55 HIS B O 1
ATOM 4772 N N . MET B 1 56 ? -9.391 7.734 2.898 1 98.88 56 MET B N 1
ATOM 4773 C CA . MET B 1 56 ? -10.703 8.359 2.85 1 98.88 56 MET B CA 1
ATOM 4774 C C . MET B 1 56 ? -11.336 8.406 4.238 1 98.88 56 MET B C 1
ATOM 4776 O O . MET B 1 56 ? -11.93 9.414 4.621 1 98.88 56 MET B O 1
ATOM 4780 N N . ALA B 1 57 ? -11.211 7.301 5 1 98.75 57 ALA B N 1
ATOM 4781 C CA . ALA B 1 57 ? -11.688 7.316 6.379 1 98.75 57 ALA B CA 1
ATOM 4782 C C . ALA B 1 57 ? -11 8.422 7.184 1 98.75 57 ALA B C 1
ATOM 4784 O O . ALA B 1 57 ? -11.648 9.102 7.98 1 98.75 57 ALA B O 1
ATOM 4785 N N . ASP B 1 58 ? -9.734 8.594 6.961 1 98 58 ASP B N 1
ATOM 4786 C CA . ASP B 1 58 ? -8.953 9.648 7.598 1 98 58 ASP B CA 1
ATOM 4787 C C . ASP B 1 58 ? -9.484 11.031 7.215 1 98 58 ASP B C 1
ATOM 4789 O O . ASP B 1 58 ? -9.734 11.867 8.078 1 98 58 ASP B O 1
ATOM 4793 N N . GLY B 1 59 ? -9.664 11.25 5.906 1 97.69 59 GLY B N 1
ATOM 4794 C CA . GLY B 1 59 ? -10.203 12.516 5.43 1 97.69 59 GLY B CA 1
ATOM 4795 C C . GLY B 1 59 ? -11.578 12.828 5.988 1 97.69 59 GLY B C 1
ATOM 4796 O O . GLY B 1 59 ? -11.867 13.969 6.352 1 97.69 59 GLY B O 1
ATOM 4797 N N . TRP B 1 60 ? -12.398 11.766 6.039 1 97.94 60 TRP B N 1
ATOM 4798 C CA . TRP B 1 60 ? -13.734 11.914 6.609 1 97.94 60 TRP B CA 1
ATOM 4799 C C . TRP B 1 60 ? -13.656 12.406 8.055 1 97.94 60 TRP B C 1
ATOM 4801 O O . TRP B 1 60 ? -14.367 13.344 8.43 1 97.94 60 TRP B O 1
ATOM 4811 N N . SER B 1 61 ? -12.805 11.789 8.789 1 96.44 61 SER B N 1
ATOM 4812 C CA . SER B 1 61 ? -12.648 12.148 10.195 1 96.44 61 SER B CA 1
ATOM 4813 C C . SER B 1 61 ? -12.141 13.578 10.344 1 96.44 61 SER B C 1
ATOM 4815 O O . SER B 1 61 ? -12.633 14.328 11.188 1 96.44 61 SER B O 1
ATOM 4817 N N . GLN B 1 62 ? -11.234 14.016 9.539 1 95.69 62 GLN B N 1
ATOM 4818 C CA . GLN B 1 62 ? -10.602 15.328 9.648 1 95.69 62 GLN B CA 1
ATOM 4819 C C . GLN B 1 62 ? -11.602 16.438 9.344 1 95.69 62 GLN B C 1
ATOM 4821 O O . GLN B 1 62 ? -11.539 17.516 9.938 1 95.69 62 GLN B O 1
ATOM 4826 N N . VAL B 1 63 ? -12.523 16.125 8.469 1 95.69 63 VAL B N 1
ATOM 4827 C CA . VAL B 1 63 ? -13.391 17.219 8.031 1 95.69 63 VAL B CA 1
ATOM 4828 C C . VAL B 1 63 ? -14.68 17.219 8.859 1 95.69 63 VAL B C 1
ATOM 4830 O O . VAL B 1 63 ? -15.258 18.281 9.125 1 95.69 63 VAL B O 1
ATOM 4833 N N . THR B 1 64 ? -15.094 16.031 9.344 1 94.81 64 THR B N 1
ATOM 4834 C CA . THR B 1 64 ? -16.375 15.938 10.039 1 94.81 64 THR B CA 1
ATOM 4835 C C . THR B 1 64 ? -16.172 15.977 11.555 1 94.81 64 THR B C 1
ATOM 4837 O O . THR B 1 64 ? -17.109 16.188 12.305 1 94.81 64 THR B O 1
ATOM 4840 N N . ARG B 1 65 ? -14.906 15.664 11.992 1 93.31 65 ARG B N 1
ATOM 4841 C CA . ARG B 1 65 ? -14.547 15.523 13.398 1 93.31 65 ARG B CA 1
ATOM 4842 C C . ARG B 1 65 ? -15.18 14.273 14.008 1 93.31 65 ARG B C 1
ATOM 4844 O O . ARG B 1 65 ? -15.234 14.133 15.234 1 93.31 65 ARG B O 1
ATOM 4851 N N . ASN B 1 66 ? -15.805 13.445 13.109 1 92.88 66 ASN B N 1
ATOM 4852 C CA . ASN B 1 66 ? -16.359 12.156 13.5 1 92.88 66 ASN B CA 1
ATOM 4853 C C . ASN B 1 66 ? -15.469 11 13.031 1 92.88 66 ASN B C 1
ATOM 4855 O O . ASN B 1 66 ? -14.602 11.188 12.172 1 92.88 66 ASN B O 1
ATOM 4859 N N . ILE B 1 67 ? -15.758 9.852 13.602 1 96.38 67 ILE B N 1
ATOM 4860 C CA . ILE B 1 67 ? -14.969 8.68 13.266 1 96.38 67 ILE B CA 1
ATOM 4861 C C . ILE B 1 67 ? -15.188 8.305 11.805 1 96.38 67 ILE B C 1
ATOM 4863 O O . ILE B 1 67 ? -16.312 8.336 11.312 1 96.38 67 ILE B O 1
ATOM 4867 N N . GLY B 1 68 ? -14.078 8.148 11.039 1 98.25 68 GLY B N 1
ATOM 4868 C CA . GLY B 1 68 ? -14.156 7.516 9.734 1 98.25 68 GLY B CA 1
ATOM 4869 C C . GLY B 1 68 ? -14.062 6.004 9.789 1 98.25 68 GLY B C 1
ATOM 4870 O O . GLY B 1 68 ? -13.344 5.453 10.625 1 98.25 68 GLY B O 1
ATOM 4871 N N . VAL B 1 69 ? -14.82 5.273 8.938 1 98.81 69 VAL B N 1
ATOM 4872 C CA . VAL B 1 69 ? -14.852 3.814 8.984 1 98.81 69 VAL B CA 1
ATOM 4873 C C . VAL B 1 69 ? -14.438 3.246 7.629 1 98.81 69 VAL B C 1
ATOM 4875 O O . VAL B 1 69 ? -14.922 3.689 6.586 1 98.81 69 VAL B O 1
ATOM 4878 N N . ALA B 1 70 ? -13.508 2.322 7.652 1 98.88 70 ALA B N 1
ATOM 4879 C CA . ALA B 1 70 ? -13.094 1.591 6.461 1 98.88 70 ALA B CA 1
ATOM 4880 C C . ALA B 1 70 ? -13.273 0.087 6.645 1 98.88 70 ALA B C 1
ATOM 4882 O O . ALA B 1 70 ? -13.125 -0.431 7.754 1 98.88 70 ALA B O 1
ATOM 4883 N N . ILE B 1 71 ? -13.656 -0.626 5.574 1 98.88 71 ILE B N 1
ATOM 4884 C CA . ILE B 1 71 ? -13.82 -2.076 5.57 1 98.88 71 ILE B CA 1
ATOM 4885 C C . ILE B 1 71 ? -12.984 -2.684 4.445 1 98.88 71 ILE B C 1
ATOM 4887 O O . ILE B 1 71 ? -13.172 -2.35 3.273 1 98.88 71 ILE B O 1
ATOM 4891 N N . VAL B 1 72 ? -12.062 -3.562 4.785 1 98.62 72 VAL B N 1
ATOM 4892 C CA . VAL B 1 72 ? -11.203 -4.191 3.781 1 98.62 72 VAL B CA 1
ATOM 4893 C C . VAL B 1 72 ? -11.102 -5.688 4.055 1 98.62 72 VAL B C 1
ATOM 4895 O O . VAL B 1 72 ? -11.32 -6.137 5.184 1 98.62 72 VAL B O 1
ATOM 4898 N N . THR B 1 73 ? -10.852 -6.488 3.035 1 97.94 73 THR B N 1
ATOM 4899 C CA . THR B 1 73 ? -10.672 -7.926 3.172 1 97.94 73 THR B CA 1
ATOM 4900 C C . THR B 1 73 ? -9.336 -8.242 3.846 1 97.94 73 THR B C 1
ATOM 4902 O O . THR B 1 73 ? -8.547 -7.336 4.117 1 97.94 73 THR B O 1
ATOM 4905 N N . GLY B 1 74 ? -9.141 -9.484 4.25 1 97 74 GLY B N 1
ATOM 4906 C CA . GLY B 1 74 ? -7.926 -9.914 4.922 1 97 74 GLY B CA 1
ATOM 4907 C C . GLY B 1 74 ? -6.746 -10.062 3.979 1 97 74 GLY B C 1
ATOM 4908 O O . GLY B 1 74 ? -6.898 -9.953 2.762 1 97 74 GLY B O 1
ATOM 4909 N N . GLY B 1 75 ? -5.535 -10.391 4.559 1 97 75 GLY B N 1
ATOM 4910 C CA . GLY B 1 75 ? -4.348 -10.625 3.75 1 97 75 GLY B CA 1
ATOM 4911 C C . GLY B 1 75 ? -3.838 -9.367 3.064 1 97 75 GLY B C 1
ATOM 4912 O O . GLY B 1 75 ? -3.502 -8.383 3.729 1 97 75 GLY B O 1
ATOM 4913 N N . PRO B 1 76 ? -3.891 -9.352 1.786 1 97.44 76 PRO B N 1
ATOM 4914 C CA . PRO B 1 76 ? -3.385 -8.18 1.068 1 97.44 76 PRO B CA 1
ATOM 4915 C C . PRO B 1 76 ? -4.227 -6.93 1.314 1 97.44 76 PRO B C 1
ATOM 4917 O O . PRO B 1 76 ? -3.701 -5.812 1.305 1 97.44 76 PRO B O 1
ATOM 4920 N N . GLY B 1 77 ? -5.551 -7.141 1.493 1 98.19 77 GLY B N 1
ATOM 4921 C CA . GLY B 1 77 ? -6.371 -5.988 1.835 1 98.19 77 GLY B CA 1
ATOM 4922 C C . GLY B 1 77 ? -5.902 -5.273 3.09 1 98.19 77 GLY B C 1
ATOM 4923 O O . GLY B 1 77 ? -5.82 -4.043 3.117 1 98.19 77 GLY B O 1
ATOM 4924 N N . PHE B 1 78 ? -5.562 -6.129 4.109 1 98.44 78 PHE B N 1
ATOM 4925 C CA . PHE B 1 78 ? -5.031 -5.586 5.355 1 98.44 78 PHE B CA 1
ATOM 4926 C C . PHE B 1 78 ? -3.646 -4.988 5.141 1 98.44 78 PHE B C 1
ATOM 4928 O O . PHE B 1 78 ? -3.383 -3.855 5.551 1 98.44 78 PHE B O 1
ATOM 4935 N N . THR B 1 79 ? -2.748 -5.688 4.5 1 98.56 79 THR B N 1
ATOM 4936 C CA . THR B 1 79 ? -1.382 -5.188 4.371 1 98.56 79 THR B CA 1
ATOM 4937 C C . THR B 1 79 ? -1.351 -3.904 3.551 1 98.56 79 THR B C 1
ATOM 4939 O O . THR B 1 79 ? -0.532 -3.018 3.805 1 98.56 79 THR B O 1
ATOM 4942 N N . ASN B 1 80 ? -2.221 -3.736 2.605 1 98.5 80 ASN B N 1
ATOM 4943 C CA . ASN B 1 80 ? -2.344 -2.508 1.828 1 98.5 80 ASN B CA 1
ATOM 4944 C C . ASN B 1 80 ? -2.854 -1.353 2.686 1 98.5 80 ASN B C 1
ATOM 4946 O O . ASN B 1 80 ? -2.738 -0.189 2.295 1 98.5 80 ASN B O 1
ATOM 4950 N N . SER B 1 81 ? -3.465 -1.64 3.816 1 98.5 81 SER B N 1
ATOM 4951 C CA . SER B 1 81 ? -4.078 -0.634 4.676 1 98.5 81 SER B CA 1
ATOM 4952 C C . SER B 1 81 ? -3.068 -0.067 5.672 1 98.5 81 SER B C 1
ATOM 4954 O O . SER B 1 81 ? -3.314 0.97 6.289 1 98.5 81 SER B O 1
ATOM 4956 N N . ILE B 1 82 ? -1.949 -0.655 5.809 1 98.69 82 ILE B N 1
ATOM 4957 C CA . ILE B 1 82 ? -1.048 -0.416 6.934 1 98.69 82 ILE B CA 1
ATOM 4958 C C . ILE B 1 82 ? -0.559 1.03 6.902 1 98.69 82 ILE B C 1
ATOM 4960 O O . ILE B 1 82 ? -0.521 1.7 7.938 1 98.69 82 ILE B O 1
ATOM 4964 N N . THR B 1 83 ? -0.188 1.56 5.75 1 98.5 83 THR B N 1
ATOM 4965 C CA . THR B 1 83 ? 0.303 2.932 5.676 1 98.5 83 THR B CA 1
ATOM 4966 C C . THR B 1 83 ? -0.741 3.91 6.207 1 98.5 83 THR B C 1
ATOM 4968 O O . THR B 1 83 ? -0.416 4.816 6.977 1 98.5 83 THR B O 1
ATOM 4971 N N . GLY B 1 84 ? -1.99 3.713 5.758 1 98.44 84 GLY B N 1
ATOM 4972 C CA . GLY B 1 84 ? -3.057 4.586 6.219 1 98.44 84 GLY B CA 1
ATOM 4973 C C . GLY B 1 84 ? -3.307 4.488 7.715 1 98.44 84 GLY B C 1
ATOM 4974 O O . GLY B 1 84 ? -3.564 5.496 8.375 1 98.44 84 GLY B O 1
ATOM 4975 N N . ILE B 1 85 ? -3.209 3.264 8.281 1 98.75 85 ILE B N 1
ATOM 4976 C CA . ILE B 1 85 ? -3.439 3.045 9.711 1 98.75 85 ILE B CA 1
ATOM 4977 C C . ILE B 1 85 ? -2.334 3.715 10.516 1 98.75 85 ILE B C 1
ATOM 4979 O O . ILE B 1 85 ? -2.609 4.434 11.484 1 98.75 85 ILE B O 1
ATOM 4983 N N . VAL B 1 86 ? -1.091 3.543 10.109 1 98.38 86 VAL B N 1
ATOM 4984 C CA . VAL B 1 86 ? 0.044 4.117 10.82 1 98.38 86 VAL B CA 1
ATOM 4985 C C . VAL B 1 86 ? 0.001 5.641 10.719 1 98.38 86 VAL B C 1
ATOM 4987 O O . VAL B 1 86 ? 0.319 6.34 11.688 1 98.38 86 VAL B O 1
ATOM 4990 N N . LYS B 1 87 ? -0.402 6.137 9.555 1 97.56 87 LYS B N 1
ATOM 4991 C CA . LYS B 1 87 ? -0.56 7.582 9.406 1 97.56 87 LYS B CA 1
ATOM 4992 C C . LYS B 1 87 ? -1.588 8.125 10.391 1 97.56 87 LYS B C 1
ATOM 4994 O O . LYS B 1 87 ? -1.343 9.133 11.055 1 97.56 87 LYS B O 1
ATOM 4999 N N . ALA B 1 88 ? -2.715 7.461 10.453 1 97.38 88 ALA B N 1
ATOM 5000 C CA . ALA B 1 88 ? -3.775 7.902 11.352 1 97.38 88 ALA B CA 1
ATOM 5001 C C . ALA B 1 88 ? -3.305 7.879 12.805 1 97.38 88 ALA B C 1
ATOM 5003 O O . ALA B 1 88 ? -3.678 8.742 13.602 1 97.38 88 ALA B O 1
ATOM 5004 N N . TYR B 1 89 ? -2.516 6.891 13.102 1 96.38 89 TYR B N 1
ATOM 5005 C CA . TYR B 1 89 ? -1.978 6.762 14.453 1 96.38 89 TYR B CA 1
ATOM 5006 C C . TYR B 1 89 ? -1.043 7.922 14.773 1 96.38 89 TYR B C 1
ATOM 5008 O O . TYR B 1 89 ? -1.165 8.547 15.828 1 96.38 89 TYR B O 1
ATOM 5016 N N . MET B 1 90 ? -0.196 8.25 13.852 1 93.69 90 MET B N 1
ATOM 5017 C CA . MET B 1 90 ? 0.826 9.266 14.086 1 93.69 90 MET B CA 1
ATOM 5018 C C . MET B 1 90 ? 0.229 10.664 14 1 93.69 90 MET B C 1
ATOM 5020 O O . MET B 1 90 ? 0.825 11.633 14.484 1 93.69 90 MET B O 1
ATOM 5024 N N . ALA B 1 91 ? -0.949 10.781 13.445 1 92.62 91 ALA B N 1
ATOM 5025 C CA . ALA B 1 91 ? -1.637 12.062 13.328 1 92.62 91 ALA B CA 1
ATOM 5026 C C . ALA B 1 91 ? -2.764 12.18 14.352 1 92.62 91 ALA B C 1
ATOM 5028 O O . ALA B 1 91 ? -3.439 13.203 14.438 1 92.62 91 ALA B O 1
ATOM 5029 N N . ASN B 1 92 ? -3.014 11.141 15.086 1 91.12 92 ASN B N 1
ATOM 5030 C CA . ASN B 1 92 ? -4.07 11.078 16.094 1 91.12 92 ASN B CA 1
ATOM 5031 C C . ASN B 1 92 ? -5.445 11.297 15.469 1 91.12 92 ASN B C 1
ATOM 5033 O O . ASN B 1 92 ? -6.246 12.086 15.977 1 91.12 92 ASN B O 1
ATOM 5037 N N . THR B 1 93 ? -5.703 10.688 14.352 1 94.75 93 THR B N 1
ATOM 5038 C CA . THR B 1 93 ? -7.012 10.742 13.711 1 94.75 93 THR B CA 1
ATOM 5039 C C . THR B 1 93 ? -7.828 9.5 14.047 1 94.75 93 THR B C 1
ATOM 5041 O O . THR B 1 93 ? -7.371 8.375 13.836 1 94.75 93 THR B O 1
ATOM 5044 N N . PRO B 1 94 ? -8.992 9.656 14.531 1 96.44 94 PRO B N 1
ATOM 5045 C CA . PRO B 1 94 ? -9.797 8.484 14.891 1 96.44 94 PRO B CA 1
ATOM 5046 C C . PRO B 1 94 ? -10.445 7.816 13.68 1 96.44 94 PRO B C 1
ATOM 5048 O O . PRO B 1 94 ? -11.273 8.422 13.008 1 96.44 94 PRO B O 1
ATOM 5051 N N . ILE B 1 95 ? -10.086 6.625 13.422 1 98.38 95 ILE B N 1
ATOM 5052 C CA . ILE B 1 95 ? -10.719 5.816 12.383 1 98.38 95 ILE B CA 1
ATOM 5053 C C . ILE B 1 95 ? -10.93 4.395 12.898 1 98.38 95 ILE B C 1
ATOM 5055 O O . ILE B 1 95 ? -10.211 3.932 13.781 1 98.38 95 ILE B O 1
ATOM 5059 N N . LEU B 1 96 ? -11.984 3.781 12.438 1 98.81 96 LEU B N 1
ATOM 5060 C CA . LEU B 1 96 ? -12.242 2.363 12.656 1 98.81 96 LEU B CA 1
ATOM 5061 C C . LEU B 1 96 ? -12.008 1.567 11.375 1 98.81 96 LEU B C 1
ATOM 5063 O O . LEU B 1 96 ? -12.648 1.823 10.352 1 98.81 96 LEU B O 1
ATOM 5067 N N . VAL B 1 97 ? -11.07 0.684 11.469 1 98.88 97 VAL B N 1
ATOM 5068 C CA . VAL B 1 97 ? -10.797 -0.202 10.344 1 98.88 97 VAL B CA 1
ATOM 5069 C C . VAL B 1 97 ? -11.305 -1.608 10.656 1 98.88 97 VAL B C 1
ATOM 5071 O O . VAL B 1 97 ? -10.836 -2.248 11.602 1 98.88 97 VAL B O 1
ATOM 5074 N N . ILE B 1 98 ? -12.266 -2.037 9.906 1 98.88 98 ILE B N 1
ATOM 5075 C CA . ILE B 1 98 ? -12.781 -3.4 9.984 1 98.88 98 ILE B CA 1
ATOM 5076 C C . ILE B 1 98 ? -12.125 -4.266 8.914 1 98.88 98 ILE B C 1
ATOM 5078 O O . ILE B 1 98 ? -12.188 -3.943 7.723 1 98.88 98 ILE B O 1
ATOM 5082 N N . VAL B 1 99 ? -11.508 -5.352 9.352 1 98.75 99 VAL B N 1
ATOM 5083 C CA . VAL B 1 99 ? -10.773 -6.203 8.43 1 98.75 99 VAL B CA 1
ATOM 5084 C C . VAL B 1 99 ? -11.266 -7.645 8.547 1 98.75 99 VAL B C 1
ATOM 5086 O O . VAL B 1 99 ? -11.5 -8.141 9.648 1 98.75 99 VAL B O 1
ATOM 5089 N N . GLY B 1 100 ? -11.469 -8.297 7.391 1 98.06 100 GLY B N 1
ATOM 5090 C CA . GLY B 1 100 ? -11.781 -9.719 7.387 1 98.06 100 GLY B CA 1
ATOM 5091 C C . GLY B 1 100 ? -10.562 -10.602 7.605 1 98.06 100 GLY B C 1
ATOM 5092 O O . GLY B 1 100 ? -9.43 -10.125 7.535 1 98.06 100 GLY B O 1
ATOM 5093 N N . SER B 1 101 ? -10.82 -11.844 7.895 1 96.19 101 SER B N 1
ATOM 5094 C CA . SER B 1 101 ? -9.734 -12.82 7.992 1 96.19 101 SER B CA 1
ATOM 5095 C C . SER B 1 101 ? -10.242 -14.234 7.723 1 96.19 101 SER B C 1
ATOM 5097 O O . SER B 1 101 ? -11.453 -14.461 7.656 1 96.19 101 SER B O 1
ATOM 5099 N N . THR B 1 102 ? -9.289 -15.102 7.492 1 91.88 102 THR B N 1
ATOM 5100 C CA . THR B 1 102 ? -9.594 -16.5 7.262 1 91.88 102 THR B CA 1
ATOM 5101 C C . THR B 1 102 ? -10.148 -17.156 8.523 1 91.88 102 THR B C 1
ATOM 5103 O O . THR B 1 102 ? -10.18 -16.531 9.586 1 91.88 102 THR B O 1
ATOM 5106 N N . VAL B 1 103 ? -10.664 -18.328 8.352 1 90.25 103 VAL B N 1
ATOM 5107 C CA . VAL B 1 103 ? -11.195 -19.094 9.477 1 90.25 103 VAL B CA 1
ATOM 5108 C C . VAL B 1 103 ? -10.055 -19.516 10.398 1 90.25 103 VAL B C 1
ATOM 5110 O O . VAL B 1 103 ? -8.992 -19.922 9.938 1 90.25 103 VAL B O 1
ATOM 5113 N N . PRO B 1 104 ? -10.289 -19.359 11.656 1 86.69 104 PRO B N 1
ATOM 5114 C CA . PRO B 1 104 ? -9.234 -19.719 12.602 1 86.69 104 PRO B CA 1
ATOM 5115 C C . PRO B 1 104 ? -8.727 -21.156 12.406 1 86.69 104 PRO B C 1
ATOM 5117 O O . PRO B 1 104 ? -7.551 -21.438 12.633 1 86.69 104 PRO B O 1
ATOM 5120 N N . GLN B 1 105 ? -9.516 -22.016 11.875 1 80.81 105 GLN B N 1
ATOM 5121 C CA . GLN B 1 105 ? -9.18 -23.438 11.711 1 80.81 105 GLN B CA 1
ATOM 5122 C C . GLN B 1 105 ? -8.133 -23.625 10.617 1 80.81 105 GLN B C 1
ATOM 5124 O O . GLN B 1 105 ? -7.508 -24.672 10.523 1 80.81 105 GLN B O 1
ATOM 5129 N N . GLN B 1 106 ? -7.961 -22.656 9.828 1 80.88 106 GLN B N 1
ATOM 5130 C CA . GLN B 1 106 ? -7.008 -22.766 8.734 1 80.88 106 GLN B CA 1
ATOM 5131 C C . GLN B 1 106 ? -5.703 -22.047 9.055 1 80.88 106 GLN B C 1
ATOM 5133 O O . GLN B 1 106 ? -4.824 -21.922 8.203 1 80.88 106 GLN B O 1
ATOM 5138 N N . ARG B 1 107 ? -5.605 -21.688 10.25 1 83.88 107 ARG B N 1
ATOM 5139 C CA . ARG B 1 107 ? -4.359 -21.047 10.664 1 83.88 107 ARG B CA 1
ATOM 5140 C C . ARG B 1 107 ? -3.209 -22.047 10.688 1 83.88 107 ARG B C 1
ATOM 5142 O O . ARG B 1 107 ? -3.387 -23.203 11.094 1 83.88 107 ARG B O 1
ATOM 5149 N N . ASP B 1 108 ? -2.104 -21.672 10.086 1 81.5 108 ASP B N 1
ATOM 5150 C CA . ASP B 1 108 ? -0.814 -22.359 10.156 1 81.5 108 ASP B CA 1
ATOM 5151 C C . ASP B 1 108 ? -0.81 -23.609 9.281 1 81.5 108 ASP B C 1
ATOM 5153 O O . ASP B 1 108 ? 0.096 -24.438 9.383 1 81.5 108 ASP B O 1
ATOM 5157 N N . VAL B 1 109 ? -1.78 -23.766 8.43 1 81.88 109 VAL B N 1
ATOM 5158 C CA . VAL B 1 109 ? -1.8 -24.984 7.629 1 81.88 109 VAL B CA 1
ATOM 5159 C C . VAL B 1 109 ? -1.591 -24.641 6.156 1 81.88 109 VAL B C 1
ATOM 5161 O O . VAL B 1 109 ? -1.727 -25.5 5.285 1 81.88 109 VAL B O 1
ATOM 5164 N N . GLY B 1 110 ? -1.316 -23.406 5.918 1 84.75 110 GLY B N 1
ATOM 5165 C CA . GLY B 1 110 ? -1.137 -23 4.531 1 84.75 110 GLY B CA 1
ATOM 5166 C C . GLY B 1 110 ? -2.414 -22.5 3.887 1 84.75 110 GLY B C 1
ATOM 5167 O O . GLY B 1 110 ? -2.58 -22.594 2.668 1 84.75 110 GLY B O 1
ATOM 5168 N N . GLY B 1 111 ? -3.25 -21.938 4.711 1 86.06 111 GLY B N 1
ATOM 5169 C CA . GLY B 1 111 ? -4.512 -21.406 4.227 1 86.06 111 GLY B CA 1
ATOM 5170 C C . GLY B 1 111 ? -4.359 -20.078 3.492 1 86.06 111 GLY B C 1
ATOM 5171 O O . GLY B 1 111 ? -3.314 -19.438 3.588 1 86.06 111 GLY B O 1
ATOM 5172 N N . LEU B 1 112 ? -5.398 -19.766 2.766 1 89 112 LEU B N 1
ATOM 5173 C CA . LEU B 1 112 ? -5.418 -18.516 2.018 1 89 112 LEU B CA 1
ATOM 5174 C C . LEU B 1 112 ? -5.348 -17.312 2.959 1 89 112 LEU B C 1
ATOM 5176 O O . LEU B 1 112 ? -6.164 -17.188 3.875 1 89 112 LEU B O 1
ATOM 5180 N N . GLN B 1 113 ? -4.379 -16.469 2.781 1 93.56 113 GLN B N 1
ATOM 5181 C CA . GLN B 1 113 ? -4.246 -15.172 3.455 1 93.56 113 GLN B CA 1
ATOM 5182 C C . GLN B 1 113 ? -4.156 -15.352 4.969 1 93.56 113 GLN B C 1
ATOM 5184 O O . GLN B 1 113 ? -4.754 -14.586 5.727 1 93.56 113 GLN B O 1
ATOM 5189 N N . ASP B 1 114 ? -3.504 -16.406 5.359 1 91.88 114 ASP B N 1
ATOM 5190 C CA . ASP B 1 114 ? -3.273 -16.703 6.77 1 91.88 114 ASP B CA 1
ATOM 5191 C C . ASP B 1 114 ? -2.08 -15.914 7.309 1 91.88 114 ASP B C 1
ATOM 5193 O O . ASP B 1 114 ? -0.952 -16.406 7.309 1 91.88 114 ASP B O 1
ATOM 5197 N N . ILE B 1 115 ? -2.285 -14.734 7.797 1 94.69 115 ILE B N 1
ATOM 5198 C CA . ILE B 1 115 ? -1.238 -13.914 8.398 1 94.69 115 ILE B CA 1
ATOM 5199 C C . ILE B 1 115 ? -1.731 -13.336 9.727 1 94.69 115 ILE B C 1
ATOM 5201 O O . ILE B 1 115 ? -2.939 -13.25 9.961 1 94.69 115 ILE B O 1
ATOM 5205 N N . ASP B 1 116 ? -0.79 -12.992 10.586 1 95.81 116 ASP B N 1
ATOM 5206 C CA . ASP B 1 116 ? -1.106 -12.359 11.867 1 95.81 116 ASP B CA 1
ATOM 5207 C C . ASP B 1 116 ? -1.32 -10.859 11.703 1 95.81 116 ASP B C 1
ATOM 5209 O O . ASP B 1 116 ? -0.437 -10.055 12.023 1 95.81 116 ASP B O 1
ATOM 5213 N N . GLN B 1 117 ? -2.543 -10.555 11.367 1 97.38 117 GLN B N 1
ATOM 5214 C CA . GLN B 1 117 ? -2.873 -9.172 11.039 1 97.38 117 GLN B CA 1
ATOM 5215 C C . GLN B 1 117 ? -2.775 -8.273 12.273 1 97.38 117 GLN B C 1
ATOM 5217 O O . GLN B 1 117 ? -2.168 -7.203 12.219 1 97.38 117 GLN B O 1
ATOM 5222 N N . ILE B 1 118 ? -3.279 -8.68 13.391 1 97.31 118 ILE B N 1
ATOM 5223 C CA . ILE B 1 118 ? -3.307 -7.887 14.609 1 97.31 118 ILE B CA 1
ATOM 5224 C C . ILE B 1 118 ? -1.885 -7.703 15.141 1 97.31 118 ILE B C 1
ATOM 5226 O O . ILE B 1 118 ? -1.509 -6.605 15.562 1 97.31 118 ILE B O 1
ATOM 5230 N N . GLY B 1 119 ? -1.087 -8.781 15.094 1 96.44 119 GLY B N 1
ATOM 5231 C CA . GLY B 1 119 ? 0.293 -8.695 15.547 1 96.44 119 GLY B CA 1
ATOM 5232 C C . GLY B 1 119 ? 1.109 -7.676 14.766 1 96.44 119 GLY B C 1
ATOM 5233 O O . GLY B 1 119 ? 1.981 -7.012 15.328 1 96.44 119 GLY B O 1
ATOM 5234 N N . MET B 1 120 ? 0.837 -7.48 13.555 1 96.62 120 MET B N 1
ATOM 5235 C CA . MET B 1 120 ? 1.604 -6.59 12.688 1 96.62 120 MET B CA 1
ATOM 5236 C C . MET B 1 120 ? 1.32 -5.129 13.016 1 96.62 120 MET B C 1
ATOM 5238 O O . MET B 1 120 ? 2.186 -4.27 12.836 1 96.62 120 MET B O 1
ATOM 5242 N N . ILE B 1 121 ? 0.071 -4.82 13.508 1 97.56 121 ILE B N 1
ATOM 5243 C CA . ILE B 1 121 ? -0.328 -3.42 13.547 1 97.56 121 ILE B CA 1
ATOM 5244 C C . ILE B 1 121 ? -0.54 -2.979 14.992 1 97.56 121 ILE B C 1
ATOM 5246 O O . ILE B 1 121 ? -0.788 -1.799 15.258 1 97.56 121 ILE B O 1
ATOM 5250 N N . ARG B 1 122 ? -0.373 -3.826 15.922 1 96.56 122 ARG B N 1
ATOM 5251 C CA . ARG B 1 122 ? -0.75 -3.607 17.312 1 96.56 122 ARG B CA 1
ATOM 5252 C C . ARG B 1 122 ? -0.092 -2.35 17.875 1 96.56 122 ARG B C 1
ATOM 5254 O O . ARG B 1 122 ? -0.735 -1.564 18.578 1 96.56 122 ARG B O 1
ATOM 5261 N N . GLU B 1 123 ? 1.147 -2.117 17.578 1 95.25 123 GLU B N 1
ATOM 5262 C CA . GLU B 1 123 ? 1.91 -1.013 18.156 1 95.25 123 GLU B CA 1
ATOM 5263 C C . GLU B 1 123 ? 1.498 0.322 17.531 1 95.25 123 GLU B C 1
ATOM 5265 O O . GLU B 1 123 ? 1.837 1.384 18.062 1 95.25 123 GLU B O 1
ATOM 5270 N N . TYR B 1 124 ? 0.689 0.268 16.547 1 97 124 TYR B N 1
ATOM 5271 C CA . TYR B 1 124 ? 0.329 1.489 15.836 1 97 124 TYR B CA 1
ATOM 5272 C C . TYR B 1 124 ? -1.185 1.649 15.766 1 97 124 TYR B C 1
ATOM 5274 O O . TYR B 1 124 ? -1.712 2.168 14.773 1 97 124 TYR B O 1
ATOM 5282 N N . THR B 1 125 ? -1.86 1.083 16.703 1 97.56 125 THR B N 1
ATOM 5283 C CA . THR B 1 125 ? -3.281 1.294 16.953 1 97.56 125 THR B CA 1
ATOM 5284 C C . THR B 1 125 ? -3.527 1.638 18.422 1 97.56 125 THR B C 1
ATOM 5286 O O . THR B 1 125 ? -2.734 1.272 19.281 1 97.56 125 THR B O 1
ATOM 5289 N N . LYS B 1 126 ? -4.598 2.379 18.672 1 95.44 126 LYS B N 1
ATOM 5290 C CA . LYS B 1 126 ? -5.027 2.58 20.062 1 95.44 126 LYS B CA 1
ATOM 5291 C C . LYS B 1 126 ? -5.547 1.281 20.672 1 95.44 126 LYS B C 1
ATOM 5293 O O . LYS B 1 126 ? -5.375 1.041 21.859 1 95.44 126 LYS B O 1
ATOM 5298 N N . TRP B 1 127 ? -6.188 0.63 19.781 1 97.12 127 TRP B N 1
ATOM 5299 C CA . TRP B 1 127 ? -6.773 -0.647 20.172 1 97.12 127 TRP B CA 1
ATOM 5300 C C . TRP B 1 127 ? -7.016 -1.531 18.953 1 97.12 127 TRP B C 1
ATOM 5302 O O . TRP B 1 127 ? -7.418 -1.043 17.906 1 97.12 127 TRP B O 1
ATOM 5312 N N . SER B 1 128 ? -6.691 -2.756 19.047 1 98.44 128 SER B N 1
ATOM 5313 C CA . SER B 1 128 ? -6.965 -3.748 18 1 98.44 128 SER B CA 1
ATOM 5314 C C . SER B 1 128 ? -7.387 -5.082 18.609 1 98.44 128 SER B C 1
ATOM 5316 O O . SER B 1 128 ? -6.906 -5.461 19.688 1 98.44 128 SER B O 1
ATOM 5318 N N . ALA B 1 129 ? -8.336 -5.75 17.953 1 98.06 129 ALA B N 1
ATOM 5319 C CA . ALA B 1 129 ? -8.844 -7.012 18.484 1 98.06 129 ALA B CA 1
ATOM 5320 C C . ALA B 1 129 ? -9.445 -7.871 17.375 1 98.06 129 ALA B C 1
ATOM 5322 O O . ALA B 1 129 ? -9.734 -7.375 16.281 1 98.06 129 ALA B O 1
ATOM 5323 N N . SER B 1 130 ? -9.586 -9.156 17.688 1 97.69 130 SER B N 1
ATOM 5324 C CA . SER B 1 130 ? -10.312 -10.102 16.859 1 97.69 130 SER B CA 1
ATOM 5325 C C . SER B 1 130 ? -11.617 -10.539 17.516 1 97.69 130 SER B C 1
ATOM 5327 O O . SER B 1 130 ? -11.664 -10.742 18.734 1 97.69 130 SER B O 1
ATOM 5329 N N . VAL B 1 131 ? -12.664 -10.641 16.734 1 97.75 131 VAL B N 1
ATOM 5330 C CA . VAL B 1 131 ? -13.969 -11.062 17.234 1 97.75 131 VAL B CA 1
ATOM 5331 C C . VAL B 1 131 ? -14.156 -12.555 16.984 1 97.75 131 VAL B C 1
ATOM 5333 O O . VAL B 1 131 ? -14.07 -13.016 15.844 1 97.75 131 VAL B O 1
ATOM 5336 N N . PHE B 1 132 ? -14.547 -13.328 18.047 1 96.19 132 PHE B N 1
ATOM 5337 C CA . PHE B 1 132 ? -14.703 -14.766 17.859 1 96.19 132 PHE B CA 1
ATOM 5338 C C . PHE B 1 132 ? -16.094 -15.219 18.281 1 96.19 132 PHE B C 1
ATOM 5340 O O . PHE B 1 132 ? -16.375 -16.422 18.328 1 96.19 132 PHE B O 1
ATOM 5347 N N . ASP B 1 133 ? -16.969 -14.297 18.625 1 96.75 133 ASP B N 1
ATOM 5348 C CA . ASP B 1 133 ? -18.375 -14.555 18.969 1 96.75 133 ASP B CA 1
ATOM 5349 C C . ASP B 1 133 ? -19.312 -13.633 18.203 1 96.75 133 ASP B C 1
ATOM 5351 O O . ASP B 1 133 ? -19.328 -12.422 18.438 1 96.75 133 ASP B O 1
ATOM 5355 N N . THR B 1 134 ? -20.156 -14.258 17.375 1 97.94 134 THR B N 1
ATOM 5356 C CA . THR B 1 134 ? -21.031 -13.5 16.484 1 97.94 134 THR B CA 1
ATOM 5357 C C . THR B 1 134 ? -21.953 -12.578 17.281 1 97.94 134 THR B C 1
ATOM 5359 O O . THR B 1 134 ? -22.172 -11.43 16.891 1 97.94 134 THR B O 1
ATOM 5362 N N . GLY B 1 135 ? -22.453 -13.008 18.359 1 97.56 135 GLY B N 1
ATOM 5363 C CA . GLY B 1 135 ? -23.391 -12.242 19.172 1 97.56 135 GLY B CA 1
ATOM 5364 C C . GLY B 1 135 ? -22.766 -11.016 19.812 1 97.56 135 GLY B C 1
ATOM 5365 O O . GLY B 1 135 ? -23.484 -10.109 20.234 1 97.56 135 GLY B O 1
ATOM 5366 N N . ARG B 1 136 ? -21.469 -10.914 19.828 1 97.31 136 ARG B N 1
ATOM 5367 C CA . ARG B 1 136 ? -20.766 -9.828 20.5 1 97.31 136 ARG B CA 1
ATOM 5368 C C . ARG B 1 136 ? -20.328 -8.758 19.516 1 97.31 136 ARG B C 1
ATOM 5370 O O . ARG B 1 136 ? -19.703 -7.762 19.891 1 97.31 136 ARG B O 1
ATOM 5377 N N . ILE B 1 137 ? -20.641 -8.906 18.25 1 98.25 137 ILE B N 1
ATOM 5378 C CA . ILE B 1 137 ? -20.219 -7.973 17.219 1 98.25 137 ILE B CA 1
ATOM 5379 C C . ILE B 1 137 ? -20.656 -6.559 17.578 1 98.25 137 ILE B C 1
ATOM 5381 O O . ILE B 1 137 ? -19.859 -5.625 17.578 1 98.25 137 ILE B O 1
ATOM 5385 N N . PRO B 1 138 ? -21.891 -6.316 18 1 97.31 138 PRO B N 1
ATOM 5386 C CA . PRO B 1 138 ? -22.281 -4.953 18.359 1 97.31 138 PRO B CA 1
ATOM 5387 C C . PRO B 1 138 ? -21.5 -4.402 19.547 1 97.31 138 PRO B C 1
ATOM 5389 O O . PRO B 1 138 ? -21.156 -3.215 19.562 1 97.31 138 PRO B O 1
ATOM 5392 N N . GLU B 1 139 ? -21.188 -5.25 20.5 1 96.12 139 GLU B N 1
ATOM 5393 C CA . GLU B 1 139 ? -20.375 -4.848 21.641 1 96.12 139 GLU B CA 1
ATOM 5394 C C . GLU B 1 139 ? -18.984 -4.406 21.203 1 96.12 139 GLU B C 1
ATOM 5396 O O . GLU B 1 139 ? -18.484 -3.377 21.656 1 96.12 139 GLU B O 1
ATOM 5401 N N . TYR B 1 140 ? -18.375 -5.145 20.328 1 97.44 140 TYR B N 1
ATOM 5402 C CA . TYR B 1 140 ? -17.047 -4.828 19.844 1 97.44 140 TYR B CA 1
ATOM 5403 C C . TYR B 1 140 ? -17.047 -3.52 19.062 1 97.44 140 TYR B C 1
ATOM 5405 O O . TYR B 1 140 ? -16.109 -2.725 19.172 1 97.44 140 TYR B O 1
ATOM 5413 N N . ILE B 1 141 ? -18.078 -3.336 18.297 1 97.25 141 ILE B N 1
ATOM 5414 C CA . ILE B 1 141 ? -18.188 -2.088 17.547 1 97.25 141 ILE B CA 1
ATOM 5415 C C . ILE B 1 141 ? -18.266 -0.91 18.516 1 97.25 141 ILE B C 1
ATOM 5417 O O . ILE B 1 141 ? -17.578 0.101 18.328 1 97.25 141 ILE B O 1
ATOM 5421 N N . SER B 1 142 ? -19.031 -1.048 19.516 1 94.69 142 SER B N 1
ATOM 5422 C CA . SER B 1 142 ? -19.172 0.007 20.5 1 94.69 142 SER B CA 1
ATOM 5423 C C . SER B 1 142 ? -17.844 0.273 21.219 1 94.69 142 SER B C 1
ATOM 5425 O O . SER B 1 142 ? -17.453 1.427 21.406 1 94.69 142 SER B O 1
ATOM 5427 N N . ILE B 1 143 ? -17.172 -0.786 21.609 1 94.5 143 ILE B N 1
ATOM 5428 C CA . ILE B 1 143 ? -15.867 -0.661 22.266 1 94.5 143 ILE B CA 1
ATOM 5429 C C . ILE B 1 143 ? -14.891 0.059 21.344 1 94.5 143 ILE B C 1
ATOM 5431 O O . ILE B 1 143 ? -14.203 0.991 21.766 1 94.5 143 ILE B O 1
ATOM 5435 N N . ALA B 1 144 ? -14.867 -0.359 20.094 1 96.19 144 ALA B N 1
ATOM 5436 C CA . ALA B 1 144 ? -13.945 0.203 19.109 1 96.19 144 ALA B CA 1
ATOM 5437 C C . ALA B 1 144 ? -14.188 1.697 18.922 1 96.19 144 ALA B C 1
ATOM 5439 O O . ALA B 1 144 ? -13.242 2.492 18.922 1 96.19 144 ALA B O 1
ATOM 5440 N N . MET B 1 145 ? -15.359 2.074 18.766 1 94.19 145 MET B N 1
ATOM 5441 C CA . MET B 1 145 ? -15.703 3.473 18.531 1 94.19 145 MET B CA 1
ATOM 5442 C C . MET B 1 145 ? -15.344 4.332 19.75 1 94.19 145 MET B C 1
ATOM 5444 O O . MET B 1 145 ? -14.82 5.434 19.594 1 94.19 145 MET B O 1
ATOM 5448 N N . LYS B 1 146 ? -15.602 3.824 20.922 1 91.56 146 LYS B N 1
ATOM 5449 C CA . LYS B 1 146 ? -15.25 4.543 22.141 1 91.56 146 LYS B CA 1
ATOM 5450 C C . LYS B 1 146 ? -13.734 4.688 22.281 1 91.56 146 LYS B C 1
ATOM 5452 O O . LYS B 1 146 ? -13.234 5.762 22.625 1 91.56 146 LYS B O 1
ATOM 5457 N N . LYS B 1 147 ? -13.031 3.646 21.984 1 93.56 147 LYS B N 1
ATOM 5458 C CA . LYS B 1 147 ? -11.578 3.648 22.094 1 93.56 147 LYS B CA 1
ATOM 5459 C C . LYS B 1 147 ? -10.953 4.613 21.094 1 93.56 147 LYS B C 1
ATOM 5461 O O . LYS B 1 147 ? -9.953 5.273 21.391 1 93.56 147 LYS B O 1
ATOM 5466 N N . ALA B 1 148 ? -11.5 4.715 19.969 1 94.88 148 ALA B N 1
ATOM 5467 C CA . ALA B 1 148 ? -10.938 5.551 18.906 1 94.88 148 ALA B CA 1
ATOM 5468 C C . ALA B 1 148 ? -10.961 7.023 19.297 1 94.88 148 ALA B C 1
ATOM 5470 O O . ALA B 1 148 ? -10.078 7.789 18.906 1 94.88 148 ALA B O 1
ATOM 5471 N N . VAL B 1 149 ? -11.898 7.473 20.141 1 89.38 149 VAL B N 1
ATOM 5472 C CA . VAL B 1 149 ? -12.094 8.906 20.359 1 89.38 149 VAL B CA 1
ATOM 5473 C C . VAL B 1 149 ? -11.703 9.266 21.797 1 89.38 149 VAL B C 1
ATOM 5475 O O . VAL B 1 149 ? -11.562 10.445 22.125 1 89.38 149 VAL B O 1
ATOM 5478 N N . SER B 1 150 ? -11.508 8.25 22.656 1 84.38 150 SER B N 1
ATOM 5479 C CA . SER B 1 150 ? -11.172 8.508 24.047 1 84.38 150 SER B CA 1
ATOM 5480 C C . SER B 1 150 ? -9.711 8.93 24.203 1 84.38 150 SER B C 1
ATOM 5482 O O . SER B 1 150 ? -8.836 8.406 23.516 1 84.38 150 SER B O 1
ATOM 5484 N N . GLY B 1 151 ? -9.492 9.961 25.109 1 81.62 151 GLY B N 1
ATOM 5485 C CA . GLY B 1 151 ? -8.125 10.422 25.281 1 81.62 151 GLY B CA 1
ATOM 5486 C C . GLY B 1 151 ? -7.516 10.961 24 1 81.62 151 GLY B C 1
ATOM 5487 O O . GLY B 1 151 ? -8.133 11.773 23.312 1 81.62 151 GLY B O 1
ATOM 5488 N N . LEU B 1 152 ? -6.34 10.5 23.844 1 84.75 152 LEU B N 1
ATOM 5489 C CA . LEU B 1 152 ? -5.727 10.805 22.547 1 84.75 152 LEU B CA 1
ATOM 5490 C C . LEU B 1 152 ? -6.379 9.992 21.438 1 84.75 152 LEU B C 1
ATOM 5492 O O . LEU B 1 152 ? -6.387 8.766 21.484 1 84.75 152 LEU B O 1
ATOM 5496 N N . ARG B 1 153 ? -6.953 10.641 20.547 1 90.88 153 ARG B N 1
ATOM 5497 C CA . ARG B 1 153 ? -7.668 9.961 19.469 1 90.88 153 ARG B CA 1
ATOM 5498 C C . ARG B 1 153 ? -6.707 9.164 18.594 1 90.88 153 ARG B C 1
ATOM 5500 O O . ARG B 1 153 ? -5.496 9.406 18.609 1 90.88 153 ARG B O 1
ATOM 5507 N N . GLY B 1 154 ? -7.234 8.164 17.875 1 94.88 154 GLY B N 1
ATOM 5508 C CA . GLY B 1 154 ? -6.395 7.359 17 1 94.88 154 GLY B CA 1
ATOM 5509 C C . GLY B 1 154 ? -7.137 6.211 16.344 1 94.88 154 GLY B C 1
ATOM 5510 O O . GLY B 1 154 ? -8.336 6.043 16.562 1 94.88 154 GLY B O 1
ATOM 5511 N N . PRO B 1 155 ? -6.434 5.43 15.57 1 98.19 155 PRO B N 1
ATOM 5512 C CA . PRO B 1 155 ? -7.066 4.324 14.844 1 98.19 155 PRO B CA 1
ATOM 5513 C C . PRO B 1 155 ? -7.297 3.098 15.727 1 98.19 155 PRO B C 1
ATOM 5515 O O . PRO B 1 155 ? -6.504 2.826 16.625 1 98.19 155 PRO B O 1
ATOM 5518 N N . VAL B 1 156 ? -8.367 2.426 15.453 1 98.62 156 VAL B N 1
ATOM 5519 C CA . VAL B 1 156 ? -8.656 1.11 16.016 1 98.62 156 VAL B CA 1
ATOM 5520 C C . VAL B 1 156 ? -8.906 0.109 14.891 1 98.62 156 VAL B C 1
ATOM 5522 O O . VAL B 1 156 ? -9.414 0.476 13.828 1 98.62 156 VAL B O 1
ATOM 5525 N N . VAL B 1 157 ? -8.477 -1.15 15.086 1 98.88 157 VAL B N 1
ATOM 5526 C CA . VAL B 1 157 ? -8.625 -2.195 14.078 1 98.88 157 VAL B CA 1
ATOM 5527 C C . VAL B 1 157 ? -9.398 -3.371 14.664 1 98.88 157 VAL B C 1
ATOM 5529 O O . VAL B 1 157 ? -9.047 -3.893 15.727 1 98.88 157 VAL B O 1
ATOM 5532 N N . LEU B 1 158 ? -10.453 -3.713 14.008 1 98.69 158 LEU B N 1
ATOM 5533 C CA . LEU B 1 158 ? -11.266 -4.867 14.383 1 98.69 158 LEU B CA 1
ATOM 5534 C C . LEU B 1 158 ? -11.203 -5.945 13.305 1 98.69 158 LEU B C 1
ATOM 5536 O O . LEU B 1 158 ? -11.633 -5.727 12.172 1 98.69 158 LEU B O 1
ATOM 5540 N N . GLU B 1 159 ? -10.625 -7.059 13.633 1 98.62 159 GLU B N 1
ATOM 5541 C CA . GLU B 1 159 ? -10.57 -8.219 12.758 1 98.62 159 GLU B CA 1
ATOM 5542 C C . GLU B 1 159 ? -11.734 -9.172 13.023 1 98.62 159 GLU B C 1
ATOM 5544 O O . GLU B 1 159 ? -11.992 -9.531 14.172 1 98.62 159 GLU B O 1
ATOM 5549 N N . ILE B 1 160 ? -12.438 -9.562 11.977 1 98.56 160 ILE B N 1
ATOM 5550 C CA . ILE B 1 160 ? -13.547 -10.492 12.141 1 98.56 160 ILE B CA 1
ATOM 5551 C C . ILE B 1 160 ? -13.414 -11.641 11.141 1 98.56 160 ILE B C 1
ATOM 5553 O O . ILE B 1 160 ? -13.609 -11.445 9.938 1 98.56 160 ILE B O 1
ATOM 5557 N N . PRO B 1 161 ? -13.164 -12.859 11.609 1 97.06 161 PRO B N 1
ATOM 5558 C CA . PRO B 1 161 ? -13.055 -14.016 10.711 1 97.06 161 PRO B CA 1
ATOM 5559 C C . PRO B 1 161 ? -14.336 -14.273 9.922 1 97.06 161 PRO B C 1
ATOM 5561 O O . PRO B 1 161 ? -15.438 -14.078 10.438 1 97.06 161 PRO B O 1
ATOM 5564 N N . ILE B 1 162 ? -14.172 -14.773 8.766 1 95.69 162 ILE B N 1
ATOM 5565 C CA . ILE B 1 162 ? -15.273 -14.898 7.824 1 95.69 162 ILE B CA 1
ATOM 5566 C C . ILE B 1 162 ? -16.328 -15.852 8.383 1 95.69 162 ILE B C 1
ATOM 5568 O O . ILE B 1 162 ? -17.531 -15.672 8.156 1 95.69 162 ILE B O 1
ATOM 5572 N N . ASN B 1 163 ? -15.953 -16.891 9.133 1 94.44 163 ASN B N 1
ATOM 5573 C CA . ASN B 1 163 ? -16.922 -17.828 9.695 1 94.44 163 ASN B CA 1
ATOM 5574 C C . ASN B 1 163 ? -17.812 -17.156 10.742 1 94.44 163 ASN B C 1
ATOM 5576 O O . ASN B 1 163 ? -18.969 -17.531 10.922 1 94.44 163 ASN B O 1
ATOM 5580 N N . ILE B 1 164 ? -17.266 -16.125 11.414 1 97.12 164 ILE B N 1
ATOM 5581 C CA . ILE B 1 164 ? -18.047 -15.352 12.375 1 97.12 164 ILE B CA 1
ATOM 5582 C C . ILE B 1 164 ? -19.047 -14.461 11.648 1 97.12 164 ILE B C 1
ATOM 5584 O O . ILE B 1 164 ? -20.188 -14.305 12.094 1 97.12 164 ILE B O 1
ATOM 5588 N N . LEU B 1 165 ? -18.656 -13.906 10.547 1 97.62 165 LEU B N 1
ATOM 5589 C CA . LEU B 1 165 ? -19.516 -13.047 9.734 1 97.62 165 LEU B CA 1
ATOM 5590 C C . LEU B 1 165 ? -20.625 -13.844 9.062 1 97.62 165 LEU B C 1
ATOM 5592 O O . LEU B 1 165 ? -21.734 -13.344 8.883 1 97.62 165 LEU B O 1
ATOM 5596 N N . LYS B 1 166 ? -20.359 -15.117 8.719 1 95.62 166 LYS B N 1
ATOM 5597 C CA . LYS B 1 166 ? -21.312 -15.953 8.008 1 95.62 166 LYS B CA 1
ATOM 5598 C C . LYS B 1 166 ? -22.25 -16.656 8.984 1 95.62 166 LYS B C 1
ATOM 5600 O O . LYS B 1 166 ? -23.359 -17.062 8.609 1 95.62 166 LYS B O 1
ATOM 5605 N N . ASN B 1 167 ? -21.828 -16.781 10.211 1 95.56 167 ASN B N 1
ATOM 5606 C CA . ASN B 1 167 ? -22.609 -17.5 11.211 1 95.56 167 ASN B CA 1
ATOM 5607 C C . ASN B 1 167 ? -23.969 -16.859 11.445 1 95.56 167 ASN B C 1
ATOM 5609 O O . ASN B 1 167 ? -24.078 -15.625 11.461 1 95.56 167 ASN B O 1
ATOM 5613 N N . SER B 1 168 ? -25.016 -17.703 11.578 1 96.69 168 SER B N 1
ATOM 5614 C CA . SER B 1 168 ? -26.375 -17.281 11.883 1 96.69 168 SER B CA 1
ATOM 5615 C C . SER B 1 168 ? -26.75 -17.594 13.328 1 96.69 168 SER B C 1
ATOM 5617 O O . SER B 1 168 ? -26.547 -18.719 13.789 1 96.69 168 SER B O 1
ATOM 5619 N N . ILE B 1 169 ? -27.266 -16.578 14 1 97.06 169 ILE B N 1
ATOM 5620 C CA . ILE B 1 169 ? -27.656 -16.781 15.391 1 97.06 169 ILE B CA 1
ATOM 5621 C C . ILE B 1 169 ? -29.078 -16.266 15.602 1 97.06 169 ILE B C 1
ATOM 5623 O O . ILE B 1 169 ? -29.625 -15.562 14.742 1 97.06 169 ILE B O 1
ATOM 5627 N N . ASP B 1 170 ? -29.625 -16.688 16.734 1 96.5 170 ASP B N 1
ATOM 5628 C CA . ASP B 1 170 ? -30.906 -16.125 17.109 1 96.5 170 ASP B CA 1
ATOM 5629 C C . ASP B 1 170 ? -30.766 -14.656 17.547 1 96.5 170 ASP B C 1
ATOM 5631 O O . ASP B 1 170 ? -29.812 -14.305 18.234 1 96.5 170 ASP B O 1
ATOM 5635 N N . GLU B 1 171 ? -31.672 -13.828 17.172 1 94.88 171 GLU B N 1
ATOM 5636 C CA . GLU B 1 171 ? -31.625 -12.406 17.484 1 94.88 171 GLU B CA 1
ATOM 5637 C C . GLU B 1 171 ? -31.562 -12.172 19 1 94.88 171 GLU B C 1
ATOM 5639 O O . GLU B 1 171 ? -30.969 -11.195 19.453 1 94.88 171 GLU B O 1
ATOM 5644 N N . GLU B 1 172 ? -32.125 -13.062 19.734 1 92.94 172 GLU B N 1
ATOM 5645 C CA . GLU B 1 172 ? -32.156 -12.938 21.188 1 92.94 172 GLU B CA 1
ATOM 5646 C C . GLU B 1 172 ? -30.766 -13.102 21.797 1 92.94 172 GLU B C 1
ATOM 5648 O O . GLU B 1 172 ? -30.516 -12.664 22.906 1 92.94 172 GLU B O 1
ATOM 5653 N N . GLU B 1 173 ? -29.922 -13.625 21.016 1 93.5 173 GLU B N 1
ATOM 5654 C CA . GLU B 1 173 ? -28.562 -13.891 21.484 1 93.5 173 GLU B CA 1
ATOM 5655 C C . GLU B 1 173 ? -27.656 -12.695 21.266 1 93.5 173 GLU B C 1
ATOM 5657 O O . GLU B 1 173 ? -26.516 -12.664 21.75 1 93.5 173 GLU B O 1
ATOM 5662 N N . VAL B 1 174 ? -28.156 -11.719 20.594 1 94.81 174 VAL B N 1
ATOM 5663 C CA . VAL B 1 174 ? -27.359 -10.547 20.266 1 94.81 174 VAL B CA 1
ATOM 5664 C C . VAL B 1 174 ? -27.219 -9.656 21.5 1 94.81 174 VAL B C 1
ATOM 5666 O O . VAL B 1 174 ? -28.203 -9.375 22.188 1 94.81 174 VAL B O 1
ATOM 5669 N N . ASN B 1 175 ? -25.984 -9.234 21.797 1 91.12 175 ASN B N 1
ATOM 5670 C CA . ASN B 1 175 ? -25.688 -8.328 22.906 1 91.12 175 ASN B CA 1
ATOM 5671 C C . ASN B 1 175 ? -25.547 -6.887 22.422 1 91.12 175 ASN B C 1
ATOM 5673 O O . ASN B 1 175 ? -24.453 -6.441 22.094 1 91.12 175 ASN B O 1
ATOM 5677 N N . TRP B 1 176 ? -26.625 -6.148 22.469 1 93.12 176 TRP B N 1
ATOM 5678 C CA . TRP B 1 176 ? -26.578 -4.738 22.109 1 93.12 176 TRP B CA 1
ATOM 5679 C C . TRP B 1 176 ? -26.109 -3.885 23.281 1 93.12 176 TRP B C 1
ATOM 5681 O O . TRP B 1 176 ? -26.688 -3.955 24.375 1 93.12 176 TRP B O 1
ATOM 5691 N N . PRO B 1 177 ? -24.984 -3.113 23.031 1 88.75 177 PRO B N 1
ATOM 5692 C CA . PRO B 1 177 ? -24.531 -2.266 24.141 1 88.75 177 PRO B CA 1
ATOM 5693 C C . PRO B 1 177 ? -25.453 -1.084 24.391 1 88.75 177 PRO B C 1
ATOM 5695 O O . PRO B 1 177 ? -26.156 -0.625 23.484 1 88.75 177 PRO B O 1
ATOM 5698 N N . GLU B 1 178 ? -25.5 -0.667 25.703 1 77.5 178 GLU B N 1
ATOM 5699 C CA . GLU B 1 178 ? -26.203 0.562 26.047 1 77.5 178 GLU B CA 1
ATOM 5700 C C . GLU B 1 178 ? -25.312 1.784 25.859 1 77.5 178 GLU B C 1
ATOM 5702 O O . GLU B 1 178 ? -24.109 1.742 26.156 1 77.5 178 GLU B O 1
ATOM 5707 N N . ASN B 1 179 ? -25.453 2.641 24.922 1 63.41 179 ASN B N 1
ATOM 5708 C CA . ASN B 1 179 ? -24.609 3.775 24.547 1 63.41 179 ASN B CA 1
ATOM 5709 C C . ASN B 1 179 ? -24.703 4.906 25.562 1 63.41 179 ASN B C 1
ATOM 5711 O O . ASN B 1 179 ? -25.438 5.871 25.359 1 63.41 179 ASN B O 1
ATOM 5715 N N . ASN B 1 180 ? -24.688 4.684 26.906 1 56.91 180 ASN B N 1
ATOM 5716 C CA . ASN B 1 180 ? -24.844 5.824 27.797 1 56.91 180 ASN B CA 1
ATOM 5717 C C . ASN B 1 180 ? -23.5 6.355 28.281 1 56.91 180 ASN B C 1
ATOM 5719 O O . ASN B 1 180 ? -23.062 6.078 29.391 1 56.91 180 ASN B O 1
ATOM 5723 N N . THR B 1 181 ? -22.578 6.531 27.266 1 56.19 181 THR B N 1
ATOM 5724 C CA . THR B 1 181 ? -21.328 6.957 27.859 1 56.19 181 THR B CA 1
ATOM 5725 C C . THR B 1 181 ? -21.25 8.477 27.953 1 56.19 181 THR B C 1
ATOM 5727 O O . THR B 1 181 ? -21.422 9.18 26.953 1 56.19 181 THR B O 1
ATOM 5730 N N . ILE B 1 182 ? -21.391 9 29.266 1 53.66 182 ILE B N 1
ATOM 5731 C CA . ILE B 1 182 ? -21.109 10.398 29.562 1 53.66 182 ILE B CA 1
ATOM 5732 C C . ILE B 1 182 ? -19.609 10.594 29.781 1 53.66 182 ILE B C 1
ATOM 5734 O O . ILE B 1 182 ? -19 9.914 30.609 1 53.66 182 ILE B O 1
ATOM 5738 N N . ILE B 1 183 ? -18.938 11.312 28.828 1 57.34 183 ILE B N 1
ATOM 5739 C CA . ILE B 1 183 ? -17.531 11.602 29.047 1 57.34 183 ILE B CA 1
ATOM 5740 C C . ILE B 1 183 ? -17.375 12.938 29.766 1 57.34 183 ILE B C 1
ATOM 5742 O O . ILE B 1 183 ? -17.859 13.969 29.297 1 57.34 183 ILE B O 1
ATOM 5746 N N . SER B 1 184 ? -16.828 12.922 31 1 58.59 184 SER B N 1
ATOM 5747 C CA . SER B 1 184 ? -16.578 14.148 31.766 1 58.59 184 SER B CA 1
ATOM 5748 C C . SER B 1 184 ? -15.312 14.844 31.281 1 58.59 184 SER B C 1
ATOM 5750 O O . SER B 1 184 ? -14.297 14.188 31.031 1 58.59 184 SER B O 1
ATOM 5752 N N . LYS B 1 185 ? -15.523 16.188 31.016 1 70.19 185 LYS B N 1
ATOM 5753 C CA . LYS B 1 185 ? -14.359 17.016 30.703 1 70.19 185 LYS B CA 1
ATOM 5754 C C . LYS B 1 185 ? -13.672 17.5 31.984 1 70.19 185 LYS B C 1
ATOM 5756 O O . LYS B 1 185 ? -14.344 17.828 32.969 1 70.19 185 LYS B O 1
ATOM 5761 N N . SER B 1 186 ? -12.398 17.359 31.906 1 78.44 186 SER B N 1
ATOM 5762 C CA . SER B 1 186 ? -11.617 17.719 33.094 1 78.44 186 SER B CA 1
ATOM 5763 C C . SER B 1 186 ? -11.086 19.141 33 1 78.44 186 SER B C 1
ATOM 5765 O O . SER B 1 186 ? -10.758 19.609 31.906 1 78.44 186 SER B O 1
ATOM 5767 N N . SER B 1 187 ? -11.211 19.906 34.125 1 82.25 187 SER B N 1
ATOM 5768 C CA . SER B 1 187 ? -10.586 21.219 34.281 1 82.25 187 SER B CA 1
ATOM 5769 C C . SER B 1 187 ? -9.492 21.172 35.344 1 82.25 187 SER B C 1
ATOM 5771 O O . SER B 1 187 ? -9.594 20.406 36.312 1 82.25 187 SER B O 1
ATOM 5773 N N . PRO B 1 188 ? -8.477 22.047 35.094 1 88.62 188 PRO B N 1
ATOM 5774 C CA . PRO B 1 188 ? -7.441 22.078 36.125 1 88.62 188 PRO B CA 1
ATOM 5775 C C . PRO B 1 188 ? -7.941 22.672 37.438 1 88.62 188 PRO B C 1
ATOM 5777 O O . PRO B 1 188 ? -8.945 23.391 37.438 1 88.62 188 PRO B O 1
ATOM 5780 N N . ASN B 1 189 ? -7.25 22.359 38.5 1 89.38 189 ASN B N 1
ATOM 5781 C CA . ASN B 1 189 ? -7.605 22.953 39.781 1 89.38 189 ASN B CA 1
ATOM 5782 C C . ASN B 1 189 ? -7.203 24.438 39.844 1 89.38 189 ASN B C 1
ATOM 5784 O O . ASN B 1 189 ? -6.441 24.906 39 1 89.38 189 ASN B O 1
ATOM 5788 N N . ARG B 1 190 ? -7.633 25.062 40.906 1 92 190 ARG B N 1
ATOM 5789 C CA . ARG B 1 190 ? -7.473 26.516 41.062 1 92 190 ARG B CA 1
ATOM 5790 C C . ARG B 1 190 ? -6.008 26.891 41.25 1 92 190 ARG B C 1
ATOM 5792 O O . ARG B 1 190 ? -5.547 27.906 40.719 1 92 190 ARG B O 1
ATOM 5799 N N . GLU B 1 191 ? -5.301 26.125 41.906 1 93.38 191 GLU B N 1
ATOM 5800 C CA . GLU B 1 191 ? -3.889 26.406 42.156 1 93.38 191 GLU B CA 1
ATOM 5801 C C . GLU B 1 191 ? -3.096 26.406 40.844 1 93.38 191 GLU B C 1
ATOM 5803 O O . GLU B 1 191 ? -2.25 27.281 40.625 1 93.38 191 GLU B O 1
ATOM 5808 N N . THR B 1 192 ? -3.406 25.391 40.094 1 93.69 192 THR B N 1
ATOM 5809 C CA . THR B 1 192 ? -2.744 25.297 38.781 1 93.69 192 THR B CA 1
ATOM 5810 C C . THR B 1 192 ? -3.1 26.484 37.906 1 93.69 192 THR B C 1
ATOM 5812 O O . THR B 1 192 ? -2.234 27.047 37.219 1 93.69 192 THR B O 1
ATOM 5815 N N . LEU B 1 193 ? -4.301 26.906 37.938 1 95.69 193 LEU B N 1
ATOM 5816 C CA . LEU B 1 193 ? -4.754 28.047 37.188 1 95.69 193 LEU B CA 1
ATOM 5817 C C . LEU B 1 193 ? -4.047 29.328 37.625 1 95.69 193 LEU B C 1
ATOM 5819 O O . LEU B 1 193 ? -3.666 30.156 36.812 1 95.69 193 LEU B O 1
ATOM 5823 N N . ASP B 1 194 ? -3.797 29.406 38.906 1 95 194 ASP B N 1
ATOM 5824 C CA . ASP B 1 194 ? -3.113 30.578 39.469 1 95 194 ASP B CA 1
ATOM 5825 C C . ASP B 1 194 ? -1.665 30.641 39 1 95 194 ASP B C 1
ATOM 5827 O O . ASP B 1 194 ? -1.158 31.719 38.656 1 95 194 ASP B O 1
ATOM 5831 N N . ILE B 1 195 ? -1.126 29.547 38.969 1 94.38 195 ILE B N 1
ATOM 5832 C CA . ILE B 1 195 ? 0.263 29.469 38.531 1 94.38 195 ILE B CA 1
ATOM 5833 C C . ILE B 1 195 ? 0.364 29.891 37.062 1 94.38 195 ILE B C 1
ATOM 5835 O O . ILE B 1 195 ? 1.258 30.656 36.688 1 94.38 195 ILE B O 1
ATOM 5839 N N . ILE B 1 196 ? -0.535 29.391 36.219 1 95.25 196 ILE B N 1
ATOM 5840 C CA . ILE B 1 196 ? -0.564 29.75 34.812 1 95.25 196 ILE B CA 1
ATOM 5841 C C . ILE B 1 196 ? -0.776 31.25 34.656 1 95.25 196 ILE B C 1
ATOM 5843 O O . ILE B 1 196 ? -0.06 31.906 33.906 1 95.25 196 ILE B O 1
ATOM 5847 N N . LEU B 1 197 ? -1.696 31.734 35.406 1 94.75 197 LEU B N 1
ATOM 5848 C CA . LEU B 1 197 ? -2.055 33.156 35.312 1 94.75 197 LEU B CA 1
ATOM 5849 C C . LEU B 1 197 ? -0.888 34.031 35.719 1 94.75 197 LEU B C 1
ATOM 5851 O O . LEU B 1 197 ? -0.608 35.062 35.094 1 94.75 197 LEU B O 1
ATOM 5855 N N . ASN B 1 198 ? -0.203 33.688 36.75 1 94.19 198 ASN B N 1
ATOM 5856 C CA . ASN B 1 198 ? 0.952 34.469 37.219 1 94.19 198 ASN B CA 1
ATOM 5857 C C . ASN B 1 198 ? 2.064 34.469 36.156 1 94.19 198 ASN B C 1
ATOM 5859 O O . ASN B 1 198 ? 2.723 35.5 35.969 1 94.19 198 ASN B O 1
ATOM 5863 N N . THR B 1 199 ? 2.199 33.344 35.562 1 93.81 199 THR B N 1
ATOM 5864 C CA . THR B 1 199 ? 3.201 33.25 34.5 1 93.81 199 THR B CA 1
ATOM 5865 C C . THR B 1 199 ? 2.838 34.156 33.344 1 93.81 199 THR B C 1
ATOM 5867 O O . THR B 1 199 ? 3.707 34.812 32.75 1 93.81 199 THR B O 1
ATOM 5870 N N . ILE B 1 200 ? 1.596 34.188 33 1 94.69 200 ILE B N 1
ATOM 5871 C CA . ILE B 1 200 ? 1.108 35 31.875 1 94.69 200 ILE B CA 1
ATOM 5872 C C . ILE B 1 200 ? 1.255 36.5 32.219 1 94.69 200 ILE B C 1
ATOM 5874 O O . ILE B 1 200 ? 1.697 37.281 31.359 1 94.69 200 ILE B O 1
ATOM 5878 N N . VAL B 1 201 ? 0.952 36.844 33.406 1 93.69 201 VAL B N 1
ATOM 5879 C CA . VAL B 1 201 ? 0.982 38.219 33.844 1 93.69 201 VAL B CA 1
ATOM 5880 C C . VAL B 1 201 ? 2.414 38.75 33.812 1 93.69 201 VAL B C 1
ATOM 5882 O O . VAL B 1 201 ? 2.645 39.906 33.469 1 93.69 201 VAL B O 1
ATOM 5885 N N . ASP B 1 202 ? 3.336 37.969 34.062 1 93.69 202 ASP B N 1
ATOM 5886 C CA . ASP B 1 202 ? 4.742 38.344 34.156 1 93.69 202 ASP B CA 1
ATOM 5887 C C . ASP B 1 202 ? 5.395 38.312 32.75 1 93.69 202 ASP B C 1
ATOM 5889 O O . ASP B 1 202 ? 6.492 38.844 32.594 1 93.69 202 ASP B O 1
ATOM 5893 N N . ALA B 1 203 ? 4.738 37.781 31.812 1 95.44 203 ALA B N 1
ATOM 5894 C CA . ALA B 1 203 ? 5.324 37.594 30.484 1 95.44 203 ALA B CA 1
ATOM 5895 C C . ALA B 1 203 ? 5.465 38.938 29.766 1 95.44 203 ALA B C 1
ATOM 5897 O O . ALA B 1 203 ? 4.586 39.781 29.844 1 95.44 203 ALA B O 1
ATOM 5898 N N . GLU B 1 204 ? 6.555 39.094 29.047 1 95.94 204 GLU B N 1
ATOM 5899 C CA . GLU B 1 204 ? 6.789 40.281 28.219 1 95.94 204 GLU B CA 1
ATOM 5900 C C . GLU B 1 204 ? 6.438 40.031 26.766 1 95.94 204 GLU B C 1
ATOM 5902 O O . GLU B 1 204 ? 5.957 40.938 26.062 1 95.94 204 GLU B O 1
ATOM 5907 N N . LYS B 1 205 ? 6.777 38.844 26.312 1 97.44 205 LYS B N 1
ATOM 5908 C CA . LYS B 1 205 ? 6.535 38.438 24.922 1 97.44 205 LYS B CA 1
ATOM 5909 C C . LYS B 1 205 ? 5.836 37.062 24.875 1 97.44 205 LYS B C 1
ATOM 5911 O O . LYS B 1 205 ? 6.359 36.125 24.281 1 97.44 205 LYS B O 1
ATOM 5916 N N . PRO B 1 206 ? 4.609 37 25.391 1 97.38 206 PRO B N 1
ATOM 5917 C CA . PRO B 1 206 ? 3.904 35.719 25.344 1 97.38 206 PRO B CA 1
ATOM 5918 C C . PRO B 1 206 ? 3.406 35.344 23.953 1 97.38 206 PRO B C 1
ATOM 5920 O O . PRO B 1 206 ? 3.168 36.25 23.125 1 97.38 206 PRO B O 1
ATOM 5923 N N . LEU B 1 207 ? 3.314 34.094 23.688 1 97.62 207 LEU B N 1
ATOM 5924 C CA . LEU B 1 207 ? 2.803 33.531 22.422 1 97.62 207 LEU B CA 1
ATOM 5925 C C . LEU B 1 207 ? 1.951 32.312 22.672 1 97.62 207 LEU B C 1
ATOM 5927 O O . LEU B 1 207 ? 2.359 31.391 23.391 1 97.62 207 LEU B O 1
ATOM 5931 N N . ILE B 1 208 ? 0.785 32.281 22.125 1 97.75 208 ILE B N 1
ATOM 5932 C CA . ILE B 1 208 ? -0.068 31.094 22.156 1 97.75 208 ILE B CA 1
ATOM 5933 C C . ILE B 1 208 ? 0.165 30.266 20.891 1 97.75 208 ILE B C 1
ATOM 5935 O O . ILE B 1 208 ? 0.242 30.812 19.781 1 97.75 208 ILE B O 1
ATOM 5939 N N . ILE B 1 209 ? 0.384 28.969 21.047 1 96.19 209 ILE B N 1
ATOM 5940 C CA . ILE B 1 209 ? 0.368 28 19.953 1 96.19 209 ILE B CA 1
ATOM 5941 C C . ILE B 1 209 ? -0.834 27.062 20.109 1 96.19 209 ILE B C 1
ATOM 5943 O O . ILE B 1 209 ? -0.973 26.391 21.125 1 96.19 209 ILE B O 1
ATOM 5947 N N . ALA B 1 210 ? -1.705 27.109 19.141 1 96.94 210 ALA B N 1
ATOM 5948 C CA . ALA B 1 210 ? -2.887 26.25 19.203 1 96.94 210 ALA B CA 1
ATOM 5949 C C . ALA B 1 210 ? -2.758 25.078 18.219 1 96.94 210 ALA B C 1
ATOM 5951 O O . ALA B 1 210 ? -2.332 25.266 17.078 1 96.94 210 ALA B O 1
ATOM 5952 N N . GLY B 1 211 ? -3.145 23.875 18.719 1 93.88 211 GLY B N 1
ATOM 5953 C CA . GLY B 1 211 ? -2.984 22.672 17.922 1 93.88 211 GLY B CA 1
ATOM 5954 C C . GLY B 1 211 ? -4.289 21.938 17.672 1 93.88 211 GLY B C 1
ATOM 5955 O O . GLY B 1 211 ? -5.367 22.531 17.766 1 93.88 211 GLY B O 1
ATOM 5956 N N . ASP B 1 212 ? -4.203 20.703 17.375 1 91.81 212 ASP B N 1
ATOM 5957 C CA . ASP B 1 212 ? -5.273 19.859 16.844 1 91.81 212 ASP B CA 1
ATOM 5958 C C . ASP B 1 212 ? -6.391 19.688 17.859 1 91.81 212 ASP B C 1
ATOM 5960 O O . ASP B 1 212 ? -7.559 19.547 17.5 1 91.81 212 ASP B O 1
ATOM 5964 N N . GLU B 1 213 ? -6.078 19.766 19.125 1 91.75 213 GLU B N 1
ATOM 5965 C CA . GLU B 1 213 ? -7.074 19.469 20.141 1 91.75 213 GLU B CA 1
ATOM 5966 C C . GLU B 1 213 ? -8.125 20.578 20.234 1 91.75 213 GLU B C 1
ATOM 5968 O O . GLU B 1 213 ? -9.227 20.359 20.734 1 91.75 213 GLU B O 1
ATOM 5973 N N . ILE B 1 214 ? -7.73 21.75 19.797 1 95.31 214 ILE B N 1
ATOM 5974 C CA . ILE B 1 214 ? -8.703 22.828 19.766 1 95.31 214 ILE B CA 1
ATOM 5975 C C . ILE B 1 214 ? -9.828 22.484 18.797 1 95.31 214 ILE B C 1
ATOM 5977 O O . ILE B 1 214 ? -11.008 22.656 19.109 1 95.31 214 ILE B O 1
ATOM 5981 N N . TYR B 1 215 ? -9.438 21.953 17.656 1 95.06 215 TYR B N 1
ATOM 5982 C CA . TYR B 1 215 ? -10.398 21.594 16.609 1 95.06 215 TYR B CA 1
ATOM 5983 C C . TYR B 1 215 ? -11.242 20.391 17.031 1 95.06 215 TYR B C 1
ATOM 5985 O O . TYR B 1 215 ? -12.469 20.469 17.031 1 95.06 215 TYR B O 1
ATOM 5993 N N . TYR B 1 216 ? -10.602 19.391 17.469 1 91.62 216 TYR B N 1
ATOM 5994 C CA . TYR B 1 216 ? -11.305 18.141 17.766 1 91.62 216 TYR B CA 1
ATOM 5995 C C . TYR B 1 216 ? -12.094 18.281 19.062 1 91.62 216 TYR B C 1
ATOM 5997 O O . TYR B 1 216 ? -13.062 17.531 19.297 1 91.62 216 TYR B O 1
ATOM 6005 N N . GLY B 1 217 ? -11.664 19.219 19.891 1 90.69 217 GLY B N 1
ATOM 6006 C CA . GLY B 1 217 ? -12.367 19.469 21.125 1 90.69 217 GLY B CA 1
ATOM 6007 C C . GLY B 1 217 ? -13.492 20.484 20.984 1 90.69 217 GLY B C 1
ATOM 6008 O O . GLY B 1 217 ? -14.172 20.797 21.969 1 90.69 217 GLY B O 1
ATOM 6009 N N . HIS B 1 218 ? -13.711 21.016 19.781 1 94.12 218 HIS B N 1
ATOM 6010 C CA . HIS B 1 218 ? -14.711 22.031 19.531 1 94.12 218 HIS B CA 1
ATOM 6011 C C . HIS B 1 218 ? -14.523 23.234 20.438 1 94.12 218 HIS B C 1
ATOM 6013 O O . HIS B 1 218 ? -15.484 23.719 21.062 1 94.12 218 HIS B O 1
ATOM 6019 N N . SER B 1 219 ? -13.312 23.703 20.516 1 96.19 219 SER B N 1
ATOM 6020 C CA . SER B 1 219 ? -12.969 24.734 21.484 1 96.19 219 SER B CA 1
ATOM 6021 C C . SER B 1 219 ? -12.609 26.047 20.797 1 96.19 219 SER B C 1
ATOM 6023 O O . SER B 1 219 ? -11.805 26.812 21.312 1 96.19 219 SER B O 1
ATOM 6025 N N . GLU B 1 220 ? -13.133 26.266 19.625 1 97.5 220 GLU B N 1
ATOM 6026 C CA . GLU B 1 220 ? -12.805 27.453 18.859 1 97.5 220 GLU B CA 1
ATOM 6027 C C . GLU B 1 220 ? -13.211 28.719 19.609 1 97.5 220 GLU B C 1
ATOM 6029 O O . GLU B 1 220 ? -12.43 29.672 19.719 1 97.5 220 GLU B O 1
ATOM 6034 N N . ASN B 1 221 ? -14.422 28.734 20.172 1 97.94 221 ASN B N 1
ATOM 6035 C CA . ASN B 1 221 ? -14.922 29.906 20.875 1 97.94 221 ASN B CA 1
ATOM 6036 C C . ASN B 1 221 ? -14.094 30.219 22.125 1 97.94 221 ASN B C 1
ATOM 6038 O O . ASN B 1 221 ? -13.797 31.375 22.406 1 97.94 221 ASN B O 1
ATOM 6042 N N . GLU B 1 222 ? -13.742 29.188 22.828 1 97.88 222 GLU B N 1
ATOM 6043 C CA . GLU B 1 222 ? -12.914 29.344 24.031 1 97.88 222 GLU B CA 1
ATOM 6044 C C . GLU B 1 222 ? -11.539 29.906 23.672 1 97.88 222 GLU B C 1
ATOM 6046 O O . GLU B 1 222 ? -11 30.75 24.391 1 97.88 222 GLU B O 1
ATOM 6051 N N . LEU B 1 223 ? -11.023 29.438 22.562 1 98.38 223 LEU B N 1
ATOM 6052 C CA . LEU B 1 223 ? -9.719 29.906 22.109 1 98.38 223 LEU B CA 1
ATOM 6053 C C . LEU B 1 223 ? -9.766 31.391 21.766 1 98.38 223 LEU B C 1
ATOM 6055 O O . LEU B 1 223 ? -8.922 32.156 22.219 1 98.38 223 LEU B O 1
ATOM 6059 N N . VAL B 1 224 ? -10.758 31.797 20.969 1 98.44 224 VAL B N 1
ATOM 6060 C CA . VAL B 1 224 ? -10.891 33.188 20.516 1 98.44 224 VAL B CA 1
ATOM 6061 C C . VAL B 1 224 ? -11.102 34.094 21.734 1 98.44 224 VAL B C 1
ATOM 6063 O O . VAL B 1 224 ? -10.477 35.125 21.844 1 98.44 224 VAL B O 1
ATOM 6066 N N . LYS B 1 225 ? -11.938 33.656 22.625 1 98.31 225 LYS B N 1
ATOM 6067 C CA . LYS B 1 225 ? -12.203 34.438 23.828 1 98.31 225 LYS B CA 1
ATOM 6068 C C . LYS B 1 225 ? -10.93 34.625 24.656 1 98.31 225 LYS B C 1
ATOM 6070 O O . LYS B 1 225 ? -10.672 35.719 25.172 1 98.31 225 LYS B O 1
ATOM 6075 N N . PHE B 1 226 ? -10.172 33.625 24.812 1 98.06 226 PHE B N 1
ATOM 6076 C CA . PHE B 1 226 ? -8.938 33.688 25.578 1 98.06 226 PHE B CA 1
ATOM 6077 C C . PHE B 1 226 ? -7.941 34.656 24.938 1 98.06 226 PHE B C 1
ATOM 6079 O O . PHE B 1 226 ? -7.324 35.469 25.625 1 98.06 226 PHE B O 1
ATOM 6086 N N . VAL B 1 227 ? -7.797 34.531 23.625 1 98.12 227 VAL B N 1
ATOM 6087 C CA . VAL B 1 227 ? -6.891 35.406 22.875 1 98.12 227 VAL B CA 1
ATOM 6088 C C . VAL B 1 227 ? -7.316 36.844 23.031 1 98.12 227 VAL B C 1
ATOM 6090 O O . VAL B 1 227 ? -6.484 37.719 23.328 1 98.12 227 VAL B O 1
ATOM 6093 N N . GLU B 1 228 ? -8.562 37.156 22.906 1 97.19 228 GLU B N 1
ATOM 6094 C CA . GLU B 1 228 ? -9.086 38.5 22.984 1 97.19 228 GLU B CA 1
ATOM 6095 C C . GLU B 1 228 ? -9.016 39.062 24.422 1 97.19 228 GLU B C 1
ATOM 6097 O O . GLU B 1 228 ? -8.742 40.25 24.625 1 97.19 228 GLU B O 1
ATOM 6102 N N . THR B 1 229 ? -9.266 38.156 25.375 1 96.62 229 THR B N 1
ATOM 6103 C CA . THR B 1 229 ? -9.227 38.562 26.781 1 96.62 229 THR B CA 1
ATOM 6104 C C . THR B 1 229 ? -7.801 38.906 27.203 1 96.62 229 THR B C 1
ATOM 6106 O O . THR B 1 229 ? -7.582 39.875 27.922 1 96.62 229 THR B O 1
ATOM 6109 N N . THR B 1 230 ? -6.848 38.188 26.734 1 96.81 230 THR B N 1
ATOM 6110 C CA . THR B 1 230 ? -5.477 38.344 27.203 1 96.81 230 THR B CA 1
ATOM 6111 C C . THR B 1 230 ? -4.699 39.312 26.312 1 96.81 230 THR B C 1
ATOM 6113 O O . THR B 1 230 ? -3.686 39.875 26.734 1 96.81 230 THR B O 1
ATOM 6116 N N . GLY B 1 231 ? -5.145 39.406 25.062 1 96.56 231 GLY B N 1
ATOM 6117 C CA . GLY B 1 231 ? -4.418 40.219 24.094 1 96.56 231 GLY B CA 1
ATOM 6118 C C . GLY B 1 231 ? -3.123 39.562 23.641 1 96.56 231 GLY B C 1
ATOM 6119 O O . GLY B 1 231 ? -2.283 40.219 23.016 1 96.56 231 GLY B O 1
ATOM 6120 N N . ILE B 1 232 ? -2.922 38.312 23.922 1 97.81 232 ILE B N 1
ATOM 6121 C CA . ILE B 1 232 ? -1.694 37.594 23.578 1 97.81 232 ILE B CA 1
ATOM 6122 C C . ILE B 1 232 ? -1.753 37.125 22.125 1 97.81 232 ILE B C 1
ATOM 6124 O O . ILE B 1 232 ? -2.76 36.594 21.672 1 97.81 232 ILE B O 1
ATOM 6128 N N . PRO B 1 233 ? -0.671 37.406 21.281 1 97.88 233 PRO B N 1
ATOM 6129 C CA . PRO B 1 233 ? -0.652 36.906 19.906 1 97.88 233 PRO B CA 1
ATOM 6130 C C . PRO B 1 233 ? -0.656 35.375 19.828 1 97.88 233 PRO B C 1
ATOM 6132 O O . PRO B 1 233 ? -0.254 34.719 20.797 1 97.88 233 PRO B O 1
ATOM 6135 N N . ILE B 1 234 ? -1.101 34.906 18.641 1 98.19 234 ILE B N 1
ATOM 6136 C CA . ILE B 1 234 ? -1.291 33.469 18.516 1 98.19 234 ILE B CA 1
ATOM 6137 C C . ILE B 1 234 ? -0.812 33 17.141 1 98.19 234 ILE B C 1
ATOM 6139 O O . ILE B 1 234 ? -0.906 33.75 16.156 1 98.19 234 ILE B O 1
ATOM 6143 N N . VAL B 1 235 ? -0.269 31.781 17.125 1 97.12 235 VAL B N 1
ATOM 6144 C CA . VAL B 1 235 ? -0.055 31.031 15.898 1 97.12 235 VAL B CA 1
ATOM 6145 C C . VAL B 1 235 ? -0.823 29.703 15.961 1 97.12 235 VAL B C 1
ATOM 6147 O O . VAL B 1 235 ? -1.055 29.172 17.047 1 97.12 235 VAL B O 1
ATOM 6150 N N . THR B 1 236 ? -1.279 29.234 14.805 1 96.5 236 THR B N 1
ATOM 6151 C CA . THR B 1 236 ? -2.066 28 14.742 1 96.5 236 THR B CA 1
ATOM 6152 C C . THR B 1 236 ? -1.373 26.953 13.875 1 96.5 236 THR B C 1
ATOM 6154 O O . THR B 1 236 ? -0.726 27.297 12.883 1 96.5 236 THR B O 1
ATOM 6157 N N . VAL B 1 237 ? -1.538 25.719 14.32 1 92.94 237 VAL B N 1
ATOM 6158 C CA . VAL B 1 237 ? -0.844 24.625 13.664 1 92.94 237 VAL B CA 1
ATOM 6159 C C . VAL B 1 237 ? -1.854 23.562 13.227 1 92.94 237 VAL B C 1
ATOM 6161 O O . VAL B 1 237 ? -2.785 23.234 13.969 1 92.94 237 VAL B O 1
ATOM 6164 N N . ASN B 1 238 ? -1.713 23.078 12.008 1 91.06 238 ASN B N 1
ATOM 6165 C CA . ASN B 1 238 ? -2.467 21.953 11.461 1 91.06 238 ASN B CA 1
ATOM 6166 C C . ASN B 1 238 ? -3.973 22.188 11.578 1 91.06 238 ASN B C 1
ATOM 6168 O O . ASN B 1 238 ? -4.496 23.172 11.086 1 91.06 238 ASN B O 1
ATOM 6172 N N . LYS B 1 239 ? -4.672 21.312 12.391 1 92.62 239 LYS B N 1
ATOM 6173 C CA . LYS B 1 239 ? -6.133 21.375 12.414 1 92.62 239 LYS B CA 1
ATOM 6174 C C . LYS B 1 239 ? -6.621 22.609 13.148 1 92.62 239 LYS B C 1
ATOM 6176 O O . LYS B 1 239 ? -7.781 23.016 13.016 1 92.62 239 LYS B O 1
ATOM 6181 N N . ALA B 1 240 ? -5.75 23.328 13.82 1 95.5 240 ALA B N 1
ATOM 6182 C CA . ALA B 1 240 ? -6.148 24.547 14.516 1 95.5 240 ALA B CA 1
ATOM 6183 C C . ALA B 1 240 ? -6.246 25.719 13.547 1 95.5 240 ALA B C 1
ATOM 6185 O O . ALA B 1 240 ? -6.805 26.766 13.883 1 95.5 240 ALA B O 1
ATOM 6186 N N . ARG B 1 241 ? -5.711 25.5 12.359 1 95.62 241 ARG B N 1
ATOM 6187 C CA . ARG B 1 241 ? -5.871 26.547 11.344 1 95.62 241 ARG B CA 1
ATOM 6188 C C . ARG B 1 241 ? -7.348 26.844 11.094 1 95.62 241 ARG B C 1
ATOM 6190 O O . ARG B 1 241 ? -8.141 25.922 10.867 1 95.62 241 ARG B O 1
ATOM 6197 N N . GLY B 1 242 ? -7.688 28.094 11.195 1 95.94 242 GLY B N 1
ATOM 6198 C CA . GLY B 1 242 ? -9.07 28.484 10.977 1 95.94 242 GLY B CA 1
ATOM 6199 C C . GLY B 1 242 ? -9.891 28.5 12.258 1 95.94 242 GLY B C 1
ATOM 6200 O O . GLY B 1 242 ? -10.984 29.062 12.297 1 95.94 242 GLY B O 1
ATOM 6201 N N . CYS B 1 243 ? -9.375 27.875 13.328 1 97.12 243 CYS B N 1
ATOM 6202 C CA . CYS B 1 243 ? -10.102 27.922 14.586 1 97.12 243 CYS B CA 1
ATOM 6203 C C . CYS B 1 243 ? -10.172 29.344 15.133 1 97.12 243 CYS B C 1
ATOM 6205 O O . CYS B 1 243 ? -11.102 29.688 15.852 1 97.12 243 CYS B O 1
ATOM 6207 N N . ILE B 1 244 ? -9.195 30.062 14.969 1 97.62 244 ILE B N 1
ATOM 6208 C CA . ILE B 1 244 ? -9.211 31.531 14.945 1 97.62 244 ILE B CA 1
ATOM 6209 C C . ILE B 1 244 ? -8.906 32.031 13.531 1 97.62 244 ILE B C 1
ATOM 6211 O O . ILE B 1 244 ? -8.016 31.484 12.859 1 97.62 244 ILE B O 1
ATOM 6215 N N . PRO B 1 245 ? -9.734 32.906 13.023 1 96.94 245 PRO B N 1
ATOM 6216 C CA . PRO B 1 245 ? -9.484 33.344 11.641 1 96.94 245 PRO B CA 1
ATOM 6217 C C . PRO B 1 245 ? -8.055 33.812 11.422 1 96.94 245 PRO B C 1
ATOM 6219 O O . PRO B 1 245 ? -7.512 34.562 12.25 1 96.94 245 PRO B O 1
ATOM 6222 N N . ASP B 1 246 ? -7.516 33.375 10.32 1 95.19 246 ASP B N 1
ATOM 6223 C CA . ASP B 1 246 ? -6.184 33.844 9.953 1 95.19 246 ASP B CA 1
ATOM 6224 C C . ASP B 1 246 ? -6.148 35.375 9.852 1 95.19 246 ASP B C 1
ATOM 6226 O O . ASP B 1 246 ? -5.102 36 10.055 1 95.19 246 ASP B O 1
ATOM 6230 N N . SER B 1 247 ? -7.293 36 9.664 1 94.81 247 SER B N 1
ATOM 6231 C CA . SER B 1 247 ? -7.395 37.438 9.484 1 94.81 247 SER B CA 1
ATOM 6232 C C . SER B 1 247 ? -7.492 38.156 10.828 1 94.81 247 SER B C 1
ATOM 6234 O O . SER B 1 247 ? -7.453 39.406 10.883 1 94.81 247 SER B O 1
ATOM 6236 N N . HIS B 1 248 ? -7.652 37.406 11.898 1 97.12 248 HIS B N 1
ATOM 6237 C CA . HIS B 1 248 ? -7.711 38.031 13.219 1 97.12 248 HIS B CA 1
ATOM 6238 C C . HIS B 1 248 ? -6.449 38.844 13.5 1 97.12 248 HIS B C 1
ATOM 6240 O O . HIS B 1 248 ? -5.34 38.406 13.188 1 97.12 248 HIS B O 1
ATOM 6246 N N . SER B 1 249 ? -6.566 39.969 14.094 1 95.94 249 SER B N 1
ATOM 6247 C CA . SER B 1 249 ? -5.473 40.906 14.273 1 95.94 249 SER B CA 1
ATOM 6248 C C . SER B 1 249 ? -4.383 40.344 15.172 1 95.94 249 SER B C 1
ATOM 6250 O O . SER B 1 249 ? -3.229 40.781 15.102 1 95.94 249 SER B O 1
ATOM 6252 N N . LEU B 1 250 ? -4.727 39.344 15.938 1 97.44 250 LEU B N 1
ATOM 6253 C CA . LEU B 1 250 ? -3.744 38.75 16.859 1 97.44 250 LEU B CA 1
ATOM 6254 C C . LEU B 1 250 ? -3.244 37.406 16.344 1 97.44 250 LEU B C 1
ATOM 6256 O O . LEU B 1 250 ? -2.459 36.75 17.016 1 97.44 250 LEU B O 1
ATOM 6260 N N . CYS B 1 251 ? -3.715 37 15.188 1 96.94 251 CYS B N 1
ATOM 6261 C CA . CYS B 1 251 ? -3.258 35.75 14.594 1 96.94 251 CYS B CA 1
ATOM 6262 C C . CYS B 1 251 ? -2.1 35.969 13.633 1 96.94 251 CYS B C 1
ATOM 6264 O O . CYS B 1 251 ? -2.234 36.719 12.664 1 96.94 251 CYS B O 1
ATOM 6266 N N . PHE B 1 252 ? -1.021 35.438 13.898 1 92.62 252 PHE B N 1
ATOM 6267 C CA . PHE B 1 252 ? 0.172 35.656 13.086 1 92.62 252 PHE B CA 1
ATOM 6268 C C . PHE B 1 252 ? 0.519 34.375 12.297 1 92.62 252 PHE B C 1
ATOM 6270 O O . PHE B 1 252 ? 1.695 34.062 12.109 1 92.62 252 PHE B O 1
ATOM 6277 N N . GLY B 1 253 ? -0.429 33.719 11.914 1 78 253 GLY B N 1
ATOM 6278 C CA . GLY B 1 253 ? -0.306 32.844 10.766 1 78 253 GLY B CA 1
ATOM 6279 C C . GLY B 1 253 ? -0.025 31.406 11.156 1 78 253 GLY B C 1
ATOM 6280 O O . GLY B 1 253 ? -0.394 30.969 12.25 1 78 253 GLY B O 1
ATOM 6281 N N . ASN B 1 254 ? 0.597 30.594 10.227 1 81.56 254 ASN B N 1
ATOM 6282 C CA . ASN B 1 254 ? 0.937 29.172 10.258 1 81.56 254 ASN B CA 1
ATOM 6283 C C . ASN B 1 254 ? 2.125 28.906 11.18 1 81.56 254 ASN B C 1
ATOM 6285 O O . ASN B 1 254 ? 3.23 29.391 10.922 1 81.56 254 ASN B O 1
ATOM 6289 N N . GLY B 1 255 ? 1.868 28.109 12.125 1 79.44 255 GLY B N 1
ATOM 6290 C CA . GLY B 1 255 ? 2.721 28.031 13.297 1 79.44 255 GLY B CA 1
ATOM 6291 C C . GLY B 1 255 ? 3.824 27 13.172 1 79.44 255 GLY B C 1
ATOM 6292 O O . GLY B 1 255 ? 4.734 26.953 14 1 79.44 255 GLY B O 1
ATOM 6293 N N . ARG B 1 256 ? 3.85 26.156 12.062 1 87.62 256 ARG B N 1
ATOM 6294 C CA . ARG B 1 256 ? 4.906 25.156 12.008 1 87.62 256 ARG B CA 1
ATOM 6295 C C . ARG B 1 256 ? 6.23 25.781 11.57 1 87.62 256 ARG B C 1
ATOM 6297 O O . ARG B 1 256 ? 6.246 26.719 10.766 1 87.62 256 ARG B O 1
ATOM 6304 N N . VAL B 1 257 ? 7.277 25.203 12.094 1 88 257 VAL B N 1
ATOM 6305 C CA . VAL B 1 257 ? 8.609 25.641 11.664 1 88 257 VAL B CA 1
ATOM 6306 C C . VAL B 1 257 ? 8.805 25.312 10.188 1 88 257 VAL B C 1
ATOM 6308 O O . VAL B 1 257 ? 9.5 26.031 9.477 1 88 257 VAL B O 1
ATOM 6311 N N . LEU B 1 258 ? 8.109 24.312 9.695 1 84.12 258 LEU B N 1
ATOM 6312 C CA . LEU B 1 258 ? 8.289 23.766 8.352 1 84.12 258 LEU B CA 1
ATOM 6313 C C . LEU B 1 258 ? 7.809 24.766 7.293 1 84.12 258 LEU B C 1
ATOM 6315 O O . LEU B 1 258 ? 8.156 24.625 6.117 1 84.12 258 LEU B O 1
ATOM 6319 N N . GLU B 1 259 ? 7.086 25.734 7.691 1 87.12 259 GLU B N 1
ATOM 6320 C CA . GLU B 1 259 ? 6.637 26.766 6.754 1 87.12 259 GLU B CA 1
ATOM 6321 C C . GLU B 1 259 ? 7.73 27.797 6.496 1 87.12 259 GLU B C 1
ATOM 6323 O O . GLU B 1 259 ? 7.699 28.5 5.484 1 87.12 259 GLU B O 1
ATOM 6328 N N . ALA B 1 260 ? 8.633 27.844 7.414 1 89.56 260 ALA B N 1
ATOM 6329 C CA . ALA B 1 260 ? 9.719 28.828 7.32 1 89.56 260 ALA B CA 1
ATOM 6330 C C . ALA B 1 260 ? 9.164 30.219 7.043 1 89.56 260 ALA B C 1
ATOM 6332 O O . ALA B 1 260 ? 9.633 30.906 6.133 1 89.56 260 ALA B O 1
ATOM 6333 N N . GLY B 1 261 ? 8.117 30.547 7.77 1 91 261 GLY B N 1
ATOM 6334 C CA . GLY B 1 261 ? 7.461 31.828 7.598 1 91 261 GLY B CA 1
ATOM 6335 C C . GLY B 1 261 ? 7.805 32.844 8.688 1 91 261 GLY B C 1
ATOM 6336 O O . GLY B 1 261 ? 8.805 32.688 9.383 1 91 261 GLY B O 1
ATOM 6337 N N . PRO B 1 262 ? 7.031 33.875 8.734 1 91.12 262 PRO B N 1
ATOM 6338 C CA . PRO B 1 262 ? 7.32 34.938 9.711 1 91.12 262 PRO B CA 1
ATOM 6339 C C . PRO B 1 262 ? 7.121 34.469 11.148 1 91.12 262 PRO B C 1
ATOM 6341 O O . PRO B 1 262 ? 7.68 35.062 12.078 1 91.12 262 PRO B O 1
ATOM 6344 N N . GLN B 1 263 ? 6.387 33.375 11.32 1 92.88 263 GLN B N 1
ATOM 6345 C CA . GLN B 1 263 ? 6.129 32.875 12.664 1 92.88 263 GLN B CA 1
ATOM 6346 C C . GLN B 1 263 ? 7.422 32.438 13.352 1 92.88 263 GLN B C 1
ATOM 6348 O O . GLN B 1 263 ? 7.465 32.312 14.57 1 92.88 263 GLN B O 1
ATOM 6353 N N . LEU B 1 264 ? 8.461 32.156 12.578 1 93.25 264 LEU B N 1
ATOM 6354 C CA . LEU B 1 264 ? 9.734 31.734 13.148 1 93.25 264 LEU B CA 1
ATOM 6355 C C . LEU B 1 264 ? 10.273 32.781 14.125 1 93.25 264 LEU B C 1
ATOM 6357 O O . LEU B 1 264 ? 10.859 32.438 15.148 1 93.25 264 LEU B O 1
ATOM 6361 N N . TYR B 1 265 ? 10.078 34.031 13.781 1 94.56 265 TYR B N 1
ATOM 6362 C CA . TYR B 1 265 ? 10.5 35.125 14.664 1 94.56 265 TYR B CA 1
ATOM 6363 C C . TYR B 1 265 ? 9.734 35.062 15.984 1 94.56 265 TYR B C 1
ATOM 6365 O O . TYR B 1 265 ? 10.328 35.188 17.062 1 94.56 265 TYR B O 1
ATOM 6373 N N . ALA B 1 266 ? 8.43 34.906 15.859 1 95.81 266 ALA B N 1
ATOM 6374 C CA . ALA B 1 266 ? 7.582 34.844 17.047 1 95.81 266 ALA B CA 1
ATOM 6375 C C . ALA B 1 266 ? 7.988 33.688 17.938 1 95.81 266 ALA B C 1
ATOM 6377 O O . ALA B 1 266 ? 8.094 33.812 19.156 1 95.81 266 ALA B O 1
ATOM 6378 N N . LEU B 1 267 ? 8.211 32.5 17.359 1 94.75 267 LEU B N 1
ATOM 6379 C CA . LEU B 1 267 ? 8.594 31.312 18.094 1 94.75 267 LEU B CA 1
ATOM 6380 C C . LEU B 1 267 ? 9.914 31.516 18.828 1 94.75 267 LEU B C 1
ATOM 6382 O O . LEU B 1 267 ? 10.062 31.125 19.984 1 94.75 267 LEU B O 1
ATOM 6386 N N . HIS B 1 268 ? 10.812 32.125 18.156 1 94.31 268 HIS B N 1
ATOM 6387 C CA . HIS B 1 268 ? 12.164 32.281 18.688 1 94.31 268 HIS B CA 1
ATOM 6388 C C . HIS B 1 268 ? 12.195 33.344 19.781 1 94.31 268 HIS B C 1
ATOM 6390 O O . HIS B 1 268 ? 12.898 33.188 20.781 1 94.31 268 HIS B O 1
ATOM 6396 N N . GLU B 1 269 ? 11.453 34.438 19.688 1 95.94 269 GLU B N 1
ATOM 6397 C CA . GLU B 1 269 ? 11.609 35.594 20.531 1 95.94 269 GLU B CA 1
ATOM 6398 C C . GLU B 1 269 ? 10.68 35.531 21.75 1 95.94 269 GLU B C 1
ATOM 6400 O O . GLU B 1 269 ? 10.906 36.219 22.75 1 95.94 269 GLU B O 1
ATOM 6405 N N . ALA B 1 270 ? 9.688 34.75 21.688 1 96.38 270 ALA B N 1
ATOM 6406 C CA . ALA B 1 270 ? 8.742 34.656 22.797 1 96.38 270 ALA B CA 1
ATOM 6407 C C . ALA B 1 270 ? 9.445 34.25 24.094 1 96.38 270 ALA B C 1
ATOM 6409 O O . ALA B 1 270 ? 10.367 33.438 24.062 1 96.38 270 ALA B O 1
ATOM 6410 N N . ASP B 1 271 ? 9.008 34.844 25.172 1 95.69 271 ASP B N 1
ATOM 6411 C CA . ASP B 1 271 ? 9.586 34.469 26.453 1 95.69 271 ASP B CA 1
ATOM 6412 C C . ASP B 1 271 ? 8.734 33.438 27.156 1 95.69 271 ASP B C 1
ATOM 6414 O O . ASP B 1 271 ? 9.242 32.656 27.969 1 95.69 271 ASP B O 1
ATOM 6418 N N . VAL B 1 272 ? 7.43 33.406 26.906 1 95.25 272 VAL B N 1
ATOM 6419 C CA . VAL B 1 272 ? 6.504 32.406 27.422 1 95.25 272 VAL B CA 1
ATOM 6420 C C . VAL B 1 272 ? 5.676 31.844 26.266 1 95.25 272 VAL B C 1
ATOM 6422 O O . VAL B 1 272 ? 5.039 32.594 25.516 1 95.25 272 VAL B O 1
ATOM 6425 N N . ILE B 1 273 ? 5.734 30.562 26.172 1 95 273 ILE B N 1
ATOM 6426 C CA . ILE B 1 273 ? 4.949 29.859 25.156 1 95 273 ILE B CA 1
ATOM 6427 C C . ILE B 1 273 ? 3.811 29.094 25.828 1 95 273 ILE B C 1
ATOM 6429 O O . ILE B 1 273 ? 4.047 28.234 26.672 1 95 273 ILE B O 1
ATOM 6433 N N . ILE B 1 274 ? 2.613 29.438 25.453 1 95.56 274 ILE B N 1
ATOM 6434 C CA . ILE B 1 274 ? 1.431 28.703 25.891 1 95.56 274 ILE B CA 1
ATOM 6435 C C . ILE B 1 274 ? 0.978 27.75 24.797 1 95.56 274 ILE B C 1
ATOM 6437 O O . ILE B 1 274 ? 0.239 28.141 23.891 1 95.56 274 ILE B O 1
ATOM 6441 N N . ASN B 1 275 ? 1.38 26.5 24.922 1 93.88 275 ASN B N 1
ATOM 6442 C CA . ASN B 1 275 ? 1.042 25.453 23.969 1 93.88 275 ASN B CA 1
ATOM 6443 C C . ASN B 1 275 ? -0.287 24.797 24.297 1 93.88 275 ASN B C 1
ATOM 6445 O O . ASN B 1 275 ? -0.406 24.125 25.344 1 93.88 275 ASN B O 1
ATOM 6449 N N . VAL B 1 276 ? -1.256 25.016 23.438 1 94.69 276 VAL B N 1
ATOM 6450 C CA . VAL B 1 276 ? -2.605 24.547 23.734 1 94.69 276 VAL B CA 1
ATOM 6451 C C . VAL B 1 276 ? -3.008 23.453 22.734 1 94.69 276 VAL B C 1
ATOM 6453 O O . VAL B 1 276 ? -3.432 23.75 21.625 1 94.69 276 VAL B O 1
ATOM 6456 N N . GLY B 1 277 ? -2.932 22.203 23.188 1 91.56 277 GLY B N 1
ATOM 6457 C CA . GLY B 1 277 ? -3.475 21.094 22.438 1 91.56 277 GLY B CA 1
ATOM 6458 C C . GLY B 1 277 ? -2.576 20.656 21.297 1 91.56 277 GLY B C 1
ATOM 6459 O O . GLY B 1 277 ? -3.062 20.203 20.25 1 91.56 277 GLY B O 1
ATOM 6460 N N . LEU B 1 278 ? -1.28 20.859 21.359 1 89.75 278 LEU B N 1
ATOM 6461 C CA . LEU B 1 278 ? -0.362 20.469 20.297 1 89.75 278 LEU B CA 1
ATOM 6462 C C . LEU B 1 278 ? 0.756 19.594 20.844 1 89.75 278 LEU B C 1
ATOM 6464 O O . LEU B 1 278 ? 1.307 19.875 21.906 1 89.75 278 LEU B O 1
ATOM 6468 N N . ASN B 1 279 ? 0.95 18.578 20.031 1 84 279 ASN B N 1
ATOM 6469 C CA . ASN B 1 279 ? 2.168 17.812 20.281 1 84 279 ASN B CA 1
ATOM 6470 C C . ASN B 1 279 ? 3.371 18.438 19.578 1 84 279 ASN B C 1
ATOM 6472 O O . ASN B 1 279 ? 3.369 18.594 18.359 1 84 279 ASN B O 1
ATOM 6476 N N . ILE B 1 280 ? 4.375 18.734 20.328 1 87.19 280 ILE B N 1
ATOM 6477 C CA . ILE B 1 280 ? 5.559 19.359 19.75 1 87.19 280 ILE B CA 1
ATOM 6478 C C . ILE B 1 280 ? 6.473 18.281 19.172 1 87.19 280 ILE B C 1
ATOM 6480 O O . ILE B 1 280 ? 7.277 17.688 19.891 1 87.19 280 ILE B O 1
ATOM 6484 N N . ASP B 1 281 ? 6.395 18.125 17.906 1 87.81 281 ASP B N 1
ATOM 6485 C CA . ASP B 1 281 ? 7.203 17.125 17.219 1 87.81 281 ASP B CA 1
ATOM 6486 C C . ASP B 1 281 ? 8.164 17.781 16.234 1 87.81 281 ASP B C 1
ATOM 6488 O O . ASP B 1 281 ? 8.5 18.969 16.375 1 87.81 281 ASP B O 1
ATOM 6492 N N . TYR B 1 282 ? 8.664 17.016 15.266 1 86.56 282 TYR B N 1
ATOM 6493 C CA . TYR B 1 282 ? 9.68 17.531 14.352 1 86.56 282 TYR B CA 1
ATOM 6494 C C . TYR B 1 282 ? 9.148 18.719 13.555 1 86.56 282 TYR B C 1
ATOM 6496 O O . TYR B 1 282 ? 9.922 19.578 13.141 1 86.56 282 TYR B O 1
ATOM 6504 N N . GLN B 1 283 ? 7.867 18.797 13.398 1 89.12 283 GLN B N 1
ATOM 6505 C CA . GLN B 1 283 ? 7.273 19.906 12.656 1 89.12 283 GLN B CA 1
ATOM 6506 C C . GLN B 1 283 ? 7.484 21.219 13.391 1 89.12 283 GLN B C 1
ATOM 6508 O O . GLN B 1 283 ? 7.5 22.281 12.766 1 89.12 283 GLN B O 1
ATOM 6513 N N . MET B 1 284 ? 7.648 21.094 14.695 1 88.75 284 MET B N 1
ATOM 6514 C CA . MET B 1 284 ? 7.906 22.266 15.531 1 88.75 284 MET B CA 1
ATOM 6515 C C . MET B 1 284 ? 9.375 22.328 15.93 1 88.75 284 MET B C 1
ATOM 6517 O O . MET B 1 284 ? 9.727 23.016 16.906 1 88.75 284 MET B O 1
ATOM 6521 N N . GLY B 1 285 ? 10.164 21.594 15.219 1 85.88 285 GLY B N 1
ATOM 6522 C CA . GLY B 1 285 ? 11.594 21.609 15.492 1 85.88 285 GLY B CA 1
ATOM 6523 C C . GLY B 1 285 ? 11.945 21 16.844 1 85.88 285 GLY B C 1
ATOM 6524 O O . GLY B 1 285 ? 12.938 21.391 17.453 1 85.88 285 GLY B O 1
ATOM 6525 N N . LEU B 1 286 ? 11.109 20.203 17.359 1 83.06 286 LEU B N 1
ATOM 6526 C CA . LEU B 1 286 ? 11.289 19.516 18.641 1 83.06 286 LEU B CA 1
ATOM 6527 C C . LEU B 1 286 ? 11.5 20.531 19.766 1 83.06 286 LEU B C 1
ATOM 6529 O O . LEU B 1 286 ? 12.141 20.219 20.781 1 83.06 286 LEU B O 1
ATOM 6533 N N . ALA B 1 287 ? 11.086 21.797 19.562 1 85.94 287 ALA B N 1
ATOM 6534 C CA . ALA B 1 287 ? 11.234 22.891 20.516 1 85.94 287 ALA B CA 1
ATOM 6535 C C . ALA B 1 287 ? 12.711 23.156 20.812 1 85.94 287 ALA B C 1
ATOM 6537 O O . ALA B 1 287 ? 13.07 23.453 21.953 1 85.94 287 ALA B O 1
ATOM 6538 N N . LYS B 1 288 ? 13.477 23.047 19.828 1 84.25 288 LYS B N 1
ATOM 6539 C CA . LYS B 1 288 ? 14.914 23.203 20 1 84.25 288 LYS B CA 1
ATOM 6540 C C . LYS B 1 288 ? 15.438 24.375 19.172 1 84.25 288 LYS B C 1
ATOM 6542 O O . LYS B 1 288 ? 14.703 24.953 18.359 1 84.25 288 LYS B O 1
ATOM 6547 N N . LEU B 1 289 ? 16.656 24.734 19.594 1 82.56 289 LEU B N 1
ATOM 6548 C CA . LEU B 1 289 ? 17.359 25.703 18.75 1 82.56 289 LEU B CA 1
ATOM 6549 C C . LEU B 1 289 ? 17.406 25.219 17.312 1 82.56 289 LEU B C 1
ATOM 6551 O O . LEU B 1 289 ? 17.5 24.016 17.047 1 82.56 289 LEU B O 1
ATOM 6555 N N . PRO B 1 290 ? 17.328 26.125 16.391 1 84.75 290 PRO B N 1
ATOM 6556 C CA . PRO B 1 290 ? 17.281 27.578 16.516 1 84.75 290 PRO B CA 1
ATOM 6557 C C . PRO B 1 290 ? 15.867 28.141 16.547 1 84.75 290 PRO B C 1
ATOM 6559 O O . PRO B 1 290 ? 15.68 29.359 16.594 1 84.75 290 PRO B O 1
ATOM 6562 N N . PHE B 1 291 ? 14.961 27.234 16.562 1 87.62 291 PHE B N 1
ATOM 6563 C CA . PHE B 1 291 ? 13.594 27.703 16.391 1 87.62 291 PHE B CA 1
ATOM 6564 C C . PHE B 1 291 ? 13.023 28.219 17.703 1 87.62 291 PHE B C 1
ATOM 6566 O O . PHE B 1 291 ? 12.242 29.172 17.719 1 87.62 291 PHE B O 1
ATOM 6573 N N . PHE B 1 292 ? 13.445 27.578 18.703 1 89.69 292 PHE B N 1
ATOM 6574 C CA . PHE B 1 292 ? 13.117 28 20.062 1 89.69 292 PHE B CA 1
ATOM 6575 C C . PHE B 1 292 ? 14.375 28.312 20.859 1 89.69 292 PHE B C 1
ATOM 6577 O O . PHE B 1 292 ? 15.391 27.609 20.719 1 89.69 292 PHE B O 1
ATOM 6584 N N . ARG B 1 293 ? 14.367 29.312 21.641 1 88.62 293 ARG B N 1
ATOM 6585 C CA . ARG B 1 293 ? 15.578 29.719 22.344 1 88.62 293 ARG B CA 1
ATOM 6586 C C . AR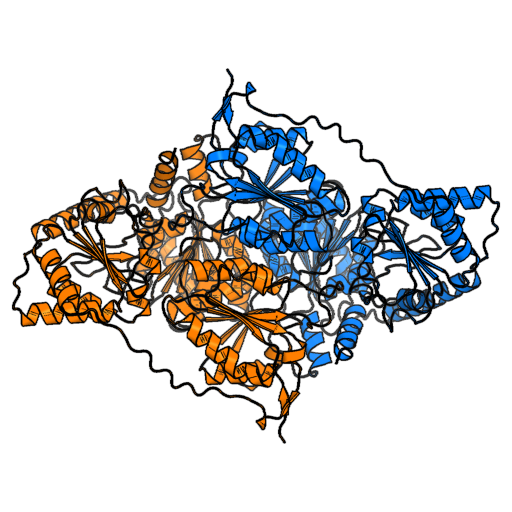G B 1 293 ? 15.617 29.125 23.75 1 88.62 293 ARG B C 1
ATOM 6588 O O . ARG B 1 293 ? 14.586 28.688 24.281 1 88.62 293 ARG B O 1
ATOM 6595 N N . ALA B 1 294 ? 16.812 29.219 24.297 1 84.69 294 ALA B N 1
ATOM 6596 C CA . ALA B 1 294 ? 17 28.781 25.672 1 84.69 294 ALA B CA 1
ATOM 6597 C C . ALA B 1 294 ? 16.297 29.719 26.641 1 84.69 294 ALA B C 1
ATOM 6599 O O . ALA B 1 294 ? 16.25 30.938 26.422 1 84.69 294 ALA B O 1
ATOM 6600 N N . GLY B 1 295 ? 15.719 29.234 27.609 1 86.06 295 GLY B N 1
ATOM 6601 C CA . GLY B 1 295 ? 15.156 30.047 28.672 1 86.06 295 GLY B CA 1
ATOM 6602 C C . GLY B 1 295 ? 13.672 30.312 28.5 1 86.06 295 GLY B C 1
ATOM 6603 O O . GLY B 1 295 ? 13.023 30.844 29.406 1 86.06 295 GLY B O 1
ATOM 6604 N N . GLN B 1 296 ? 13.172 29.953 27.375 1 91.5 296 GLN B N 1
ATOM 6605 C CA . GLN B 1 296 ? 11.734 30.109 27.172 1 91.5 296 GLN B CA 1
ATOM 6606 C C . GLN B 1 296 ? 10.945 29.234 28.125 1 91.5 296 GLN B C 1
ATOM 6608 O O . GLN B 1 296 ? 11.336 28.094 28.406 1 91.5 296 GLN B O 1
ATOM 6613 N N . LYS B 1 297 ? 9.938 29.797 28.688 1 91.5 297 LYS B N 1
ATOM 6614 C CA . LYS B 1 297 ? 9.031 29.031 29.547 1 91.5 297 LYS B CA 1
ATOM 6615 C C . LYS B 1 297 ? 7.859 28.469 28.734 1 91.5 297 LYS B C 1
ATOM 6617 O O . LYS B 1 297 ? 7.309 29.172 27.875 1 91.5 297 LYS B O 1
ATOM 6622 N N . PHE B 1 298 ? 7.535 27.203 29.047 1 91.81 298 PHE B N 1
ATOM 6623 C CA . PHE B 1 298 ? 6.422 26.562 28.359 1 91.81 298 PHE B CA 1
ATOM 6624 C C . PHE B 1 298 ? 5.293 26.234 29.328 1 91.81 298 PHE B C 1
ATOM 6626 O O . PHE B 1 298 ? 5.539 25.797 30.453 1 91.81 298 PHE B O 1
ATOM 6633 N N . ILE B 1 299 ? 4.129 26.562 28.938 1 92.56 299 ILE B N 1
ATOM 6634 C CA . ILE B 1 299 ? 2.896 26.047 29.516 1 92.56 299 ILE B CA 1
ATOM 6635 C C . ILE B 1 299 ? 2.189 25.141 28.531 1 92.56 299 ILE B C 1
ATOM 6637 O O . ILE B 1 299 ? 1.673 25.594 27.5 1 92.56 299 ILE B O 1
ATOM 6641 N N . ASN B 1 300 ? 2.158 23.859 28.844 1 91.5 300 ASN B N 1
ATOM 6642 C CA . ASN B 1 300 ? 1.521 22.891 27.969 1 91.5 300 ASN B CA 1
ATOM 6643 C C . ASN B 1 300 ? 0.152 22.453 28.484 1 91.5 300 ASN B C 1
ATOM 6645 O O . ASN B 1 300 ? 0.047 21.922 29.594 1 91.5 300 ASN B O 1
ATOM 6649 N N . ILE B 1 301 ? -0.834 22.766 27.734 1 91.81 301 ILE B N 1
ATOM 6650 C CA . ILE B 1 301 ? -2.195 22.344 28.062 1 91.81 301 ILE B CA 1
ATOM 6651 C C . ILE B 1 301 ? -2.662 21.281 27.078 1 91.81 301 ILE B C 1
ATOM 6653 O O . ILE B 1 301 ? -2.826 21.562 25.891 1 91.81 301 ILE B O 1
ATOM 6657 N N . CYS B 1 302 ? -2.838 20.109 27.547 1 88.62 302 CYS B N 1
ATOM 6658 C CA . CYS B 1 302 ? -3.219 19.031 26.641 1 88.62 302 CYS B CA 1
ATOM 6659 C C . CYS B 1 302 ? -4.109 18.016 27.359 1 88.62 302 CYS B C 1
ATOM 6661 O O . CYS B 1 302 ? -4.156 17.969 28.578 1 88.62 302 CYS B O 1
ATOM 6663 N N . ARG B 1 303 ? -4.707 17.172 26.562 1 85.06 303 ARG B N 1
ATOM 6664 C CA . ARG B 1 303 ? -5.645 16.188 27.078 1 85.06 303 ARG B CA 1
ATOM 6665 C C . ARG B 1 303 ? -4.91 14.953 27.594 1 85.06 303 ARG B C 1
ATOM 6667 O O . ARG B 1 303 ? -5.465 14.18 28.375 1 85.06 303 ARG B O 1
ATOM 6674 N N . ASP B 1 304 ? -3.75 14.75 27.031 1 80.75 304 ASP B N 1
ATOM 6675 C CA . ASP B 1 304 ? -3.053 13.508 27.344 1 80.75 304 ASP B CA 1
ATOM 6676 C C . ASP B 1 304 ? -1.562 13.758 27.562 1 80.75 304 ASP B C 1
ATOM 6678 O O . ASP B 1 304 ? -0.967 14.617 26.922 1 80.75 304 ASP B O 1
ATOM 6682 N N . GLU B 1 305 ? -1.084 12.914 28.422 1 69.06 305 GLU B N 1
ATOM 6683 C CA . GLU B 1 305 ? 0.317 13.055 28.797 1 69.06 305 GLU B CA 1
ATOM 6684 C C . GLU B 1 305 ? 1.247 12.711 27.641 1 69.06 305 GLU B C 1
ATOM 6686 O O . GLU B 1 305 ? 2.41 13.117 27.625 1 69.06 305 GLU B O 1
ATOM 6691 N N . TYR B 1 306 ? 0.707 11.945 26.734 1 63.19 306 TYR B N 1
ATOM 6692 C CA . TYR B 1 306 ? 1.5 11.562 25.578 1 63.19 306 TYR B CA 1
ATOM 6693 C C . TYR B 1 306 ? 2.143 12.781 24.938 1 63.19 306 TYR B C 1
ATOM 6695 O O . TYR B 1 306 ? 3.297 12.727 24.5 1 63.19 306 TYR B O 1
ATOM 6703 N N . TYR B 1 307 ? 1.505 13.75 24.906 1 55.28 307 TYR B N 1
ATOM 6704 C CA . TYR B 1 307 ? 1.955 14.977 24.25 1 55.28 307 TYR B CA 1
ATOM 6705 C C . TYR B 1 307 ? 3.156 15.57 24.984 1 55.28 307 TYR B C 1
ATOM 6707 O O . TYR B 1 307 ? 3.953 16.297 24.375 1 55.28 307 TYR B O 1
ATOM 6715 N N . ASN B 1 308 ? 3.242 15.242 26.141 1 57.34 308 ASN B N 1
ATOM 6716 C CA . ASN B 1 308 ? 4.227 15.93 26.969 1 57.34 308 ASN B CA 1
ATOM 6717 C C . ASN B 1 308 ? 5.441 15.047 27.25 1 57.34 308 ASN B C 1
ATOM 6719 O O . ASN B 1 308 ? 6.41 15.492 27.859 1 57.34 308 ASN B O 1
ATOM 6723 N N . SER B 1 309 ? 5.262 13.961 26.844 1 54.72 309 SER B N 1
ATOM 6724 C CA . SER B 1 309 ? 6.352 13.07 27.234 1 54.72 309 SER B CA 1
ATOM 6725 C C . SER B 1 309 ? 7.625 13.383 26.453 1 54.72 309 SER B C 1
ATOM 6727 O O . SER B 1 309 ? 8.711 12.914 26.812 1 54.72 309 SER B O 1
ATOM 6729 N N . ARG B 1 310 ? 7.465 14.242 25.547 1 56.44 310 ARG B N 1
ATOM 6730 C CA . ARG B 1 310 ? 8.633 14.406 24.688 1 56.44 310 ARG B CA 1
ATOM 6731 C C . ARG B 1 310 ? 9.375 15.695 25.016 1 56.44 310 ARG B C 1
ATOM 6733 O O . ARG B 1 310 ? 10.477 15.922 24.516 1 56.44 310 ARG B O 1
ATOM 6740 N N . ILE B 1 311 ? 8.656 16.734 25.719 1 53.81 311 ILE B N 1
ATOM 6741 C CA . ILE B 1 311 ? 9.281 18.031 25.922 1 53.81 311 ILE B CA 1
ATOM 6742 C C . ILE B 1 311 ? 10.227 17.969 27.109 1 53.81 311 ILE B C 1
ATOM 6744 O O . ILE B 1 311 ? 9.781 17.891 28.266 1 53.81 311 ILE B O 1
ATOM 6748 N N . THR B 1 312 ? 11.359 17.328 26.938 1 54.75 312 THR B N 1
ATOM 6749 C CA . THR B 1 312 ? 12.242 17.234 28.094 1 54.75 312 THR B CA 1
ATOM 6750 C C . THR B 1 312 ? 12.797 18.594 28.469 1 54.75 312 THR B C 1
ATOM 6752 O O . THR B 1 312 ? 12.789 18.984 29.641 1 54.75 312 THR B O 1
ATOM 6755 N N . SER B 1 313 ? 13.633 19.312 27.578 1 54.66 313 SER B N 1
ATOM 6756 C CA . SER B 1 313 ? 14.688 20.141 28.156 1 54.66 313 SER B CA 1
ATOM 6757 C C . SER B 1 313 ? 14.141 21.484 28.625 1 54.66 313 SER B C 1
ATOM 6759 O O . SER B 1 313 ? 14.875 22.297 29.172 1 54.66 313 SER B O 1
ATOM 6761 N N . LYS B 1 314 ? 12.836 21.766 28.375 1 62.84 314 LYS B N 1
ATOM 6762 C CA . LYS B 1 314 ? 12.398 23.094 28.75 1 62.84 314 LYS B CA 1
ATOM 6763 C C . LYS B 1 314 ? 11.555 23.062 30.031 1 62.84 314 LYS B C 1
ATOM 6765 O O . LYS B 1 314 ? 10.828 22.094 30.266 1 62.84 314 LYS B O 1
ATOM 6770 N N . PRO B 1 315 ? 11.914 24.031 30.875 1 60.84 315 PRO B N 1
ATOM 6771 C CA . PRO B 1 315 ? 10.992 24.125 32.031 1 60.84 315 PRO B CA 1
ATOM 6772 C C . PRO B 1 315 ? 9.531 24.188 31.594 1 60.84 315 PRO B C 1
ATOM 6774 O O . PRO B 1 315 ? 9.172 25 30.734 1 60.84 315 PRO B O 1
ATOM 6777 N N . ALA B 1 316 ? 8.828 23.203 31.922 1 75.75 316 ALA B N 1
ATOM 6778 C CA . ALA B 1 316 ? 7.469 23.172 31.391 1 75.75 316 ALA B CA 1
ATOM 6779 C C . ALA B 1 316 ? 6.461 22.828 32.469 1 75.75 316 ALA B C 1
ATOM 6781 O O . ALA B 1 316 ? 6.727 21.984 33.344 1 75.75 316 ALA B O 1
ATOM 6782 N N . LEU B 1 317 ? 5.512 23.875 32.719 1 84.88 317 LEU B N 1
ATOM 6783 C CA . LEU B 1 317 ? 4.277 23.516 33.406 1 84.88 317 LEU B CA 1
ATOM 6784 C C . LEU B 1 317 ? 3.338 22.75 32.469 1 84.88 317 LEU B C 1
ATOM 6786 O O . LEU B 1 317 ? 2.955 23.266 31.406 1 84.88 317 LEU B O 1
ATOM 6790 N N . THR B 1 318 ? 3.043 21.531 32.844 1 87.06 318 THR B N 1
ATOM 6791 C CA . THR B 1 318 ? 2.146 20.719 32 1 87.06 318 THR B CA 1
ATOM 6792 C C . THR B 1 318 ? 0.823 20.484 32.719 1 87.06 318 THR B C 1
ATOM 6794 O O . THR B 1 318 ? 0.811 20.047 33.875 1 87.06 318 THR B O 1
ATOM 6797 N N . VAL B 1 319 ? -0.189 20.859 32.062 1 88.94 319 VAL B N 1
ATOM 6798 C CA . VAL B 1 319 ? -1.544 20.672 32.562 1 88.94 319 VAL B CA 1
ATOM 6799 C C . VAL B 1 319 ? -2.27 19.625 31.703 1 88.94 319 VAL B C 1
ATOM 6801 O O . VAL B 1 319 ? -2.43 19.812 30.5 1 88.94 319 VAL B O 1
ATOM 6804 N N . ILE B 1 320 ? -2.695 18.578 32.344 1 88 320 ILE B N 1
ATOM 6805 C CA . ILE B 1 320 ? -3.471 17.547 31.656 1 88 320 ILE B CA 1
ATOM 6806 C C . ILE B 1 320 ? -4.961 17.781 31.891 1 88 320 ILE B C 1
ATOM 6808 O O . ILE B 1 320 ? -5.508 17.359 32.906 1 88 320 ILE B O 1
ATOM 6812 N N . ALA B 1 321 ? -5.555 18.391 30.984 1 90.19 321 ALA B N 1
ATOM 6813 C CA . ALA B 1 321 ? -6.973 18.734 31.016 1 90.19 321 ALA B CA 1
ATOM 6814 C C . ALA B 1 321 ? -7.48 19.109 29.641 1 90.19 321 ALA B C 1
ATOM 6816 O O . ALA B 1 321 ? -6.688 19.281 28.703 1 90.19 321 ALA B O 1
ATOM 6817 N N . GLU B 1 322 ? -8.773 19.25 29.547 1 91.5 322 GLU B N 1
ATOM 6818 C CA . GLU B 1 322 ? -9.352 19.703 28.297 1 91.5 322 GLU B CA 1
ATOM 6819 C C . GLU B 1 322 ? -8.938 21.141 27.984 1 91.5 322 GLU B C 1
ATOM 6821 O O . GLU B 1 322 ? -9.195 22.047 28.766 1 91.5 322 GLU B O 1
ATOM 6826 N N . PRO B 1 323 ? -8.398 21.312 26.797 1 93.88 323 PRO B N 1
ATOM 6827 C CA . PRO B 1 323 ? -7.902 22.656 26.469 1 93.88 323 PRO B CA 1
ATOM 6828 C C . PRO B 1 323 ? -8.992 23.719 26.531 1 93.88 323 PRO B C 1
ATOM 6830 O O . PRO B 1 323 ? -8.789 24.781 27.125 1 93.88 323 PRO B O 1
ATOM 6833 N N . GLY B 1 324 ? -10.117 23.469 25.969 1 95.25 324 GLY B N 1
ATOM 6834 C CA . GLY B 1 324 ? -11.203 24.438 25.969 1 95.25 324 GLY B CA 1
ATOM 6835 C C . GLY B 1 324 ? -11.672 24.812 27.359 1 95.25 324 GLY B C 1
ATOM 6836 O O . GLY B 1 324 ? -11.883 25.984 27.656 1 95.25 324 GLY B O 1
ATOM 6837 N N . GLU B 1 325 ? -11.773 23.859 28.156 1 94.81 325 GLU B N 1
ATOM 6838 C CA . GLU B 1 325 ? -12.195 24.094 29.547 1 94.81 325 GLU B CA 1
ATOM 6839 C C . GLU B 1 325 ? -11.148 24.891 30.312 1 94.81 325 GLU B C 1
ATOM 6841 O O . GLU B 1 325 ? -11.492 25.719 31.156 1 94.81 325 GLU B O 1
ATOM 6846 N N . THR B 1 326 ? -9.977 24.547 30.078 1 96.19 326 THR B N 1
ATOM 6847 C CA . THR B 1 326 ? -8.883 25.25 30.75 1 96.19 326 THR B CA 1
ATOM 6848 C C . THR B 1 326 ? -8.852 26.719 30.359 1 96.19 326 THR B C 1
ATOM 6850 O O . THR B 1 326 ? -8.711 27.594 31.219 1 96.19 326 THR B O 1
ATOM 6853 N N . LEU B 1 327 ? -8.977 27 29.078 1 97.56 327 LEU B N 1
ATOM 6854 C CA . LEU B 1 327 ? -8.977 28.375 28.594 1 97.56 327 LEU B CA 1
ATOM 6855 C C . LEU B 1 327 ? -10.156 29.156 29.172 1 97.56 327 LEU B C 1
ATOM 6857 O O . LEU B 1 327 ? -10 30.328 29.562 1 97.56 327 LEU B O 1
ATOM 6861 N N . SER B 1 328 ? -11.258 28.547 29.234 1 96.88 328 SER B N 1
ATOM 6862 C CA . SER B 1 328 ? -12.445 29.172 29.812 1 96.88 328 SER B CA 1
ATOM 6863 C C . SER B 1 328 ? -12.25 29.5 31.281 1 96.88 328 SER B C 1
ATOM 6865 O O . SER B 1 328 ? -12.633 30.578 31.75 1 96.88 328 SER B O 1
ATOM 6867 N N . ALA B 1 329 ? -11.695 28.562 31.969 1 96.88 329 ALA B N 1
ATOM 6868 C CA . ALA B 1 329 ? -11.445 28.766 33.406 1 96.88 329 ALA B CA 1
ATOM 6869 C C . ALA B 1 329 ? -10.477 29.906 33.625 1 96.88 329 ALA B C 1
ATOM 6871 O O . ALA B 1 329 ? -10.633 30.672 34.594 1 96.88 329 ALA B O 1
ATOM 6872 N N . LEU B 1 330 ? -9.484 29.984 32.844 1 97.12 330 LEU B N 1
ATOM 6873 C CA . LEU B 1 330 ? -8.516 31.078 32.969 1 97.12 330 LEU B CA 1
ATOM 6874 C C . LEU B 1 330 ? -9.18 32.438 32.75 1 97.12 330 LEU B C 1
ATOM 6876 O O . LEU B 1 330 ? -8.906 33.375 33.469 1 97.12 330 LEU B O 1
ATOM 6880 N N . CYS B 1 331 ? -10.055 32.562 31.719 1 96.88 331 CYS B N 1
ATOM 6881 C CA . CYS B 1 331 ? -10.773 33.812 31.438 1 96.88 331 CYS B CA 1
ATOM 6882 C C . CYS B 1 331 ? -11.641 34.219 32.625 1 96.88 331 CYS B C 1
ATOM 6884 O O . CYS B 1 331 ? -11.695 35.375 33 1 96.88 331 CYS B O 1
ATOM 6886 N N . THR B 1 332 ? -12.234 33.188 33.188 1 96.19 332 THR B N 1
ATOM 6887 C CA . THR B 1 332 ? -13.078 33.438 34.344 1 96.19 332 THR B CA 1
ATOM 6888 C C . THR B 1 332 ? -12.242 33.969 35.5 1 96.19 332 THR B C 1
ATOM 6890 O O . THR B 1 332 ? -12.641 34.906 36.188 1 96.19 332 THR B O 1
ATOM 6893 N N . LEU B 1 333 ? -11.18 33.344 35.656 1 96.25 333 LEU B N 1
ATOM 6894 C CA . LEU B 1 333 ? -10.305 33.719 36.781 1 96.25 333 LEU B CA 1
ATOM 6895 C C . LEU B 1 333 ? -9.773 35.156 36.562 1 96.25 333 LEU B C 1
ATOM 6897 O O . LEU B 1 333 ? -9.648 35.906 37.531 1 96.25 333 LEU B O 1
ATOM 6901 N N . ILE B 1 334 ? -9.43 35.531 35.406 1 96.12 334 ILE B N 1
ATOM 6902 C CA . ILE B 1 334 ? -8.938 36.875 35.094 1 96.12 334 ILE B CA 1
ATOM 6903 C C . ILE B 1 334 ? -10 37.906 35.469 1 96.12 334 ILE B C 1
ATOM 6905 O O . ILE B 1 334 ? -9.688 38.938 36.031 1 96.12 334 ILE B O 1
ATOM 6909 N N . LYS B 1 335 ? -11.188 37.625 35.094 1 95.06 335 LYS B N 1
ATOM 6910 C CA . LYS B 1 335 ? -12.297 38.531 35.375 1 95.06 335 LYS B CA 1
ATOM 6911 C C . LYS B 1 335 ? -12.57 38.594 36.875 1 95.06 335 LYS B C 1
ATOM 6913 O O . LYS B 1 335 ? -12.75 39.688 37.438 1 95.06 335 LYS B O 1
ATOM 6918 N N . GLU B 1 336 ? -12.516 37.469 37.438 1 95.38 336 GLU B N 1
ATOM 6919 C CA . GLU B 1 336 ? -12.805 37.375 38.875 1 95.38 336 GLU B CA 1
ATOM 6920 C C . GLU B 1 336 ? -11.773 38.156 39.688 1 95.38 336 GLU B C 1
ATOM 6922 O O . GLU B 1 336 ? -12.117 38.812 40.688 1 95.38 336 GLU B O 1
ATOM 6927 N N . LYS B 1 337 ? -10.594 38.031 39.281 1 94.5 337 LYS B N 1
ATOM 6928 C CA . LYS B 1 337 ? -9.508 38.625 40.062 1 94.5 337 LYS B CA 1
ATOM 6929 C C . LYS B 1 337 ? -9.242 40.062 39.562 1 94.5 337 LYS B C 1
ATOM 6931 O O . LYS B 1 337 ? -8.359 40.75 40.094 1 94.5 337 LYS B O 1
ATOM 6936 N N . ASN B 1 338 ? -9.93 40.5 38.625 1 92.88 338 ASN B N 1
ATOM 6937 C CA . ASN B 1 338 ? -9.75 41.812 38.031 1 92.88 338 ASN B CA 1
ATOM 6938 C C . ASN B 1 338 ? -8.297 42.062 37.656 1 92.88 338 ASN B C 1
ATOM 6940 O O . ASN B 1 338 ? -7.715 43.094 38.031 1 92.88 338 ASN B O 1
ATOM 6944 N N . ILE B 1 339 ? -7.809 41.094 37.062 1 91.25 339 ILE B N 1
ATOM 6945 C CA . ILE B 1 339 ? -6.41 41.188 36.656 1 91.25 339 ILE B CA 1
ATOM 6946 C C . ILE B 1 339 ? -6.281 42.125 35.438 1 91.25 339 ILE B C 1
ATOM 6948 O O . ILE B 1 339 ? -7.023 42.031 34.469 1 91.25 339 ILE B O 1
ATOM 6952 N N . VAL B 1 340 ? -5.359 43.094 35.625 1 85.06 340 VAL B N 1
ATOM 6953 C CA . VAL B 1 340 ? -5.023 43.969 34.5 1 85.06 340 VAL B CA 1
ATOM 6954 C C . VAL B 1 340 ? -3.793 43.406 33.75 1 85.06 340 VAL B C 1
ATOM 6956 O O . VAL B 1 340 ? -2.693 43.406 34.312 1 85.06 340 VAL B O 1
ATOM 6959 N N . LEU B 1 341 ? -4.008 42.938 32.594 1 85.38 341 LEU B N 1
ATOM 6960 C CA . LEU B 1 341 ? -2.906 42.375 31.828 1 85.38 341 LEU B CA 1
ATOM 6961 C C . LEU B 1 341 ? -2.139 43.469 31.109 1 85.38 341 LEU B C 1
ATOM 6963 O O . LEU B 1 341 ? -2.689 44.562 30.828 1 85.38 341 LEU B O 1
ATOM 6967 N N . LYS B 1 342 ? -0.875 43.219 30.922 1 86.81 342 LYS B N 1
ATOM 6968 C CA . LYS B 1 342 ? -0.029 44.156 30.172 1 86.81 342 LYS B CA 1
ATOM 6969 C C . LYS B 1 342 ? -0.536 44.312 28.734 1 86.81 342 LYS B C 1
ATOM 6971 O O . LYS B 1 342 ? -1.195 43.406 28.203 1 86.81 342 LYS B O 1
ATOM 6976 N N . SER B 1 343 ? -0.258 45.562 28.281 1 89.25 343 SER B N 1
ATOM 6977 C CA . SER B 1 343 ? -0.436 45.719 26.844 1 89.25 343 SER B CA 1
ATOM 6978 C C . SER B 1 343 ? 0.739 45.125 26.078 1 89.25 343 SER B C 1
ATOM 6980 O O . SER B 1 343 ? 1.898 45.406 26.406 1 89.25 343 SER B O 1
ATOM 6982 N N . TYR B 1 344 ? 0.464 44.25 25.234 1 95 344 TYR B N 1
ATOM 6983 C CA . TYR B 1 344 ? 1.526 43.625 24.438 1 95 344 TYR B CA 1
ATOM 6984 C C . TYR B 1 344 ? 1.709 44.375 23.125 1 95 344 TYR B C 1
ATOM 6986 O O . TYR B 1 344 ? 2.145 43.781 22.125 1 95 344 TYR B O 1
ATOM 6994 N N . SER B 1 345 ? 1.405 45.656 23.109 1 95.12 345 SER B N 1
ATOM 6995 C CA . SER B 1 345 ? 1.379 46.438 21.875 1 95.12 345 SER B CA 1
ATOM 6996 C C . SER B 1 345 ? 2.748 46.469 21.203 1 95.12 345 SER B C 1
ATOM 6998 O O . SER B 1 345 ? 2.852 46.344 19.984 1 95.12 345 SER B O 1
ATOM 7000 N N . SER B 1 346 ? 3.773 46.656 21.984 1 96.5 346 SER B N 1
ATOM 7001 C CA . SER B 1 346 ? 5.117 46.688 21.422 1 96.5 346 SER B CA 1
ATOM 7002 C C . SER B 1 346 ? 5.484 45.344 20.797 1 96.5 346 SER B C 1
ATOM 7004 O O . SER B 1 346 ? 6.105 45.281 19.734 1 96.5 346 SER B O 1
ATOM 7006 N N . TRP B 1 347 ? 5.188 44.312 21.484 1 97.31 347 TRP B N 1
ATOM 7007 C CA . TRP B 1 347 ? 5.43 42.969 21 1 97.31 347 TRP B CA 1
ATOM 7008 C C . TRP B 1 347 ? 4.633 42.688 19.719 1 97.31 347 TRP B C 1
ATOM 7010 O O . TRP B 1 347 ? 5.184 42.219 18.734 1 97.31 347 TRP B O 1
ATOM 7020 N N . ILE B 1 348 ? 3.398 43.094 19.672 1 97.44 348 ILE B N 1
ATOM 7021 C CA . ILE B 1 348 ? 2.498 42.875 18.547 1 97.44 348 ILE B CA 1
ATOM 7022 C C . ILE B 1 348 ? 2.982 43.719 17.359 1 97.44 348 ILE B C 1
ATOM 7024 O O . ILE B 1 348 ? 2.963 43.25 16.219 1 97.44 348 ILE B O 1
ATOM 7028 N N . ASP B 1 349 ? 3.412 44.906 17.641 1 97.38 349 ASP B N 1
ATOM 7029 C CA . ASP B 1 349 ? 3.912 45.781 16.578 1 97.38 349 ASP B CA 1
ATOM 7030 C C . ASP B 1 349 ? 5.145 45.188 15.906 1 97.38 349 ASP B C 1
ATOM 7032 O O . ASP B 1 349 ? 5.293 45.25 14.688 1 97.38 349 ASP B O 1
ATOM 7036 N N . LYS B 1 350 ? 5.977 44.625 16.703 1 97.31 350 LYS B N 1
ATOM 7037 C CA . LYS B 1 350 ? 7.168 43.969 16.156 1 97.31 350 LYS B CA 1
ATOM 7038 C C . LYS B 1 350 ? 6.797 42.781 15.289 1 97.31 350 LYS B C 1
ATOM 7040 O O . LYS B 1 350 ? 7.441 42.5 14.266 1 97.31 350 LYS B O 1
ATOM 7045 N N . LEU B 1 351 ? 5.855 42.031 15.734 1 97.38 351 LEU B N 1
ATOM 7046 C CA . LEU B 1 351 ? 5.391 40.875 14.961 1 97.38 351 LEU B CA 1
ATOM 7047 C C . LEU B 1 351 ? 4.793 41.312 13.633 1 97.38 351 LEU B C 1
ATOM 7049 O O . LEU B 1 351 ? 5.035 40.688 12.602 1 97.38 351 LEU B O 1
ATOM 7053 N N . LYS B 1 352 ? 4.059 42.375 13.648 1 97.06 352 LYS B N 1
ATOM 7054 C CA . LYS B 1 352 ? 3.449 42.906 12.43 1 97.06 352 LYS B CA 1
ATOM 7055 C C . LYS B 1 352 ? 4.512 43.406 11.453 1 97.06 352 LYS B C 1
ATOM 7057 O O . LYS B 1 352 ? 4.383 43.219 10.242 1 97.06 352 LYS B O 1
ATOM 7062 N N . GLU B 1 353 ? 5.465 44.031 12.031 1 97.25 353 GLU B N 1
ATOM 7063 C CA . GLU B 1 353 ? 6.578 44.5 11.211 1 97.25 353 GLU B CA 1
ATOM 7064 C C . GLU B 1 353 ? 7.289 43.312 10.539 1 97.25 353 GLU B C 1
ATOM 7066 O O . GLU B 1 353 ? 7.59 43.375 9.344 1 97.25 353 GLU B O 1
ATOM 7071 N N . ASN B 1 354 ? 7.605 42.375 11.297 1 96.06 354 ASN B N 1
ATOM 7072 C CA . ASN B 1 354 ? 8.242 41.156 10.766 1 96.06 354 ASN B CA 1
ATOM 7073 C C . ASN B 1 354 ? 7.391 40.5 9.68 1 96.06 354 ASN B C 1
ATOM 7075 O O . ASN B 1 354 ? 7.914 40.062 8.664 1 96.06 354 ASN B O 1
ATOM 7079 N N . ASP B 1 355 ? 6.113 40.438 9.922 1 95.31 355 ASP B N 1
ATOM 7080 C CA . ASP B 1 355 ? 5.184 39.906 8.945 1 95.31 355 ASP B CA 1
ATOM 7081 C C . ASP B 1 355 ? 5.223 40.688 7.637 1 95.31 355 ASP B C 1
ATOM 7083 O O . ASP B 1 355 ? 5.324 40.094 6.559 1 95.31 355 ASP B O 1
ATOM 7087 N N . ALA B 1 356 ? 5.098 41.938 7.75 1 94.88 356 ALA B N 1
ATOM 7088 C CA . ALA B 1 356 ? 5.082 42.812 6.578 1 94.88 356 ALA B CA 1
ATOM 7089 C C . ALA B 1 356 ? 6.355 42.625 5.758 1 94.88 356 ALA B C 1
ATOM 7091 O O . ALA B 1 356 ? 6.301 42.531 4.527 1 94.88 356 ALA B O 1
ATOM 7092 N N . ASP B 1 357 ? 7.48 42.594 6.457 1 95.06 357 ASP B N 1
ATOM 7093 C CA . ASP B 1 357 ? 8.766 42.438 5.781 1 95.06 357 ASP B CA 1
ATOM 7094 C C . ASP B 1 357 ? 8.828 41.094 5.051 1 95.06 357 ASP B C 1
ATOM 7096 O O . ASP B 1 357 ? 9.281 41.031 3.904 1 95.06 357 ASP B O 1
ATOM 7100 N N . TYR B 1 358 ? 8.445 40.125 5.695 1 93.88 358 TYR B N 1
ATOM 7101 C CA . TYR B 1 358 ? 8.492 38.781 5.125 1 93.88 358 TYR B CA 1
ATOM 7102 C C . TYR B 1 358 ? 7.621 38.688 3.879 1 93.88 358 TYR B C 1
ATOM 7104 O O . TYR B 1 358 ? 8.062 38.188 2.842 1 93.88 358 TYR B O 1
ATOM 7112 N N . TRP B 1 359 ? 6.43 39.156 3.959 1 92.38 359 TRP B N 1
ATOM 7113 C CA . TRP B 1 359 ? 5.469 39 2.873 1 92.38 359 TRP B CA 1
ATOM 7114 C C . TRP B 1 359 ? 5.832 39.875 1.69 1 92.38 359 TRP B C 1
ATOM 7116 O O . TRP B 1 359 ? 5.594 39.531 0.535 1 92.38 359 TRP B O 1
ATOM 7126 N N . GLU B 1 360 ? 6.371 40.969 1.979 1 92.56 360 GLU B N 1
ATOM 7127 C CA . GLU B 1 360 ? 6.871 41.844 0.901 1 92.56 360 GLU B CA 1
ATOM 7128 C C . GLU B 1 360 ? 7.984 41.125 0.122 1 92.56 360 GLU B C 1
ATOM 7130 O O . GLU B 1 360 ? 8.016 41.188 -1.109 1 92.56 360 GLU B O 1
ATOM 7135 N N . ASN B 1 361 ? 8.805 40.5 0.815 1 90.31 361 ASN B N 1
ATOM 7136 C CA . ASN B 1 361 ? 9.906 39.781 0.193 1 90.31 361 ASN B CA 1
ATOM 7137 C C . ASN B 1 361 ? 9.414 38.625 -0.658 1 90.31 361 ASN B C 1
ATOM 7139 O O . ASN B 1 361 ? 9.898 38.406 -1.767 1 90.31 361 ASN B O 1
ATOM 7143 N N . ILE B 1 362 ? 8.516 37.844 -0.144 1 87.44 362 ILE B N 1
ATOM 7144 C CA . ILE B 1 362 ? 7.98 36.688 -0.843 1 87.44 362 ILE B CA 1
ATOM 7145 C C . ILE B 1 362 ? 7.211 37.125 -2.082 1 87.44 362 ILE B C 1
ATOM 7147 O O . ILE B 1 362 ? 7.332 36.531 -3.15 1 87.44 362 ILE B O 1
ATOM 7151 N N . SER B 1 363 ? 6.43 38.156 -1.978 1 86.44 363 SER B N 1
ATOM 7152 C CA . SER B 1 363 ? 5.613 38.656 -3.078 1 86.44 363 SER B CA 1
ATOM 7153 C C . SER B 1 363 ? 6.484 39.188 -4.215 1 86.44 363 SER B C 1
ATOM 7155 O O . SER B 1 363 ? 6.109 39.094 -5.387 1 86.44 363 SER B O 1
ATOM 7157 N N . SER B 1 364 ? 7.598 39.625 -3.9 1 85.69 364 SER B N 1
ATOM 7158 C CA . SER B 1 364 ? 8.492 40.219 -4.898 1 85.69 364 SER B CA 1
ATOM 7159 C C . SER B 1 364 ? 9.141 39.125 -5.754 1 85.69 364 SER B C 1
ATOM 7161 O O . SER B 1 364 ? 9.68 39.406 -6.828 1 85.69 364 SER B O 1
ATOM 7163 N N . GLN B 1 365 ? 8.984 37.938 -5.277 1 81.19 365 GLN B N 1
ATOM 7164 C CA . GLN B 1 365 ? 9.602 36.844 -5.992 1 81.19 365 GLN B CA 1
ATOM 7165 C C . GLN B 1 365 ? 8.672 36.312 -7.078 1 81.19 365 GLN B C 1
ATOM 7167 O O . GLN B 1 365 ? 9.094 35.5 -7.922 1 81.19 365 GLN B O 1
ATOM 7172 N N . ALA B 1 366 ? 7.496 36.75 -7.094 1 80.38 366 ALA B N 1
ATOM 7173 C CA . ALA B 1 366 ? 6.512 36.25 -8.039 1 80.38 366 ALA B CA 1
ATOM 7174 C C . ALA B 1 366 ? 6.887 36.625 -9.477 1 80.38 366 ALA B C 1
ATOM 7176 O O . ALA B 1 366 ? 6.945 37.781 -9.828 1 80.38 366 ALA B O 1
ATOM 7177 N N . GLY B 1 367 ? 7.648 35.719 -10.148 1 72.06 367 GLY B N 1
ATOM 7178 C CA . GLY B 1 367 ? 8.148 36 -11.484 1 72.06 367 GLY B CA 1
ATOM 7179 C C . GLY B 1 367 ? 7.109 35.781 -12.562 1 72.06 367 GLY B C 1
ATOM 7180 O O . GLY B 1 367 ? 6.004 35.312 -12.289 1 72.06 367 GLY B O 1
ATOM 7181 N N . ASN B 1 368 ? 7.512 36.281 -13.773 1 71.12 368 ASN B N 1
ATOM 7182 C CA . ASN B 1 368 ? 6.543 36.312 -14.867 1 71.12 368 ASN B CA 1
ATOM 7183 C C . ASN B 1 368 ? 6.852 35.281 -15.93 1 71.12 368 ASN B C 1
ATOM 7185 O O . ASN B 1 368 ? 5.984 34.906 -16.719 1 71.12 368 ASN B O 1
ATOM 7189 N N . GLU B 1 369 ? 7.98 34.688 -15.953 1 81.06 369 GLU B N 1
ATOM 7190 C CA . GLU B 1 369 ? 8.289 33.781 -17.062 1 81.06 369 GLU B CA 1
ATOM 7191 C C . GLU B 1 369 ? 7.766 32.375 -16.781 1 81.06 369 GLU B C 1
ATOM 7193 O O . GLU B 1 369 ? 7.105 31.797 -17.641 1 81.06 369 GLU B O 1
ATOM 7198 N N . ARG B 1 370 ? 8.062 31.844 -15.672 1 91.25 370 ARG B N 1
ATOM 7199 C CA . ARG B 1 370 ? 7.523 30.562 -15.203 1 91.25 370 ARG B CA 1
ATOM 7200 C C . ARG B 1 370 ? 6.551 30.781 -14.047 1 91.25 370 ARG B C 1
ATOM 7202 O O . ARG B 1 370 ? 6.676 31.734 -13.289 1 91.25 370 ARG B O 1
ATOM 7209 N N . ILE B 1 371 ? 5.566 30 -14.008 1 95.38 371 ILE B N 1
ATOM 7210 C CA . ILE B 1 371 ? 4.512 30.203 -13.023 1 95.38 371 ILE B CA 1
ATOM 7211 C C . ILE B 1 371 ? 5.07 29.984 -11.617 1 95.38 371 ILE B C 1
ATOM 7213 O O . ILE B 1 371 ? 5.539 28.891 -11.289 1 95.38 371 ILE B O 1
ATOM 7217 N N . HIS B 1 372 ? 5.113 31.078 -10.852 1 94.94 372 HIS B N 1
ATOM 7218 C CA . HIS B 1 372 ? 5.449 30.984 -9.438 1 94.94 372 HIS B CA 1
ATOM 7219 C C . HIS B 1 372 ? 4.281 30.422 -8.633 1 94.94 372 HIS B C 1
ATOM 7221 O O . HIS B 1 372 ? 3.127 30.797 -8.859 1 94.94 372 HIS B O 1
ATOM 7227 N N . PRO B 1 373 ? 4.484 29.531 -7.637 1 94.25 373 PRO B N 1
ATOM 7228 C CA . PRO B 1 373 ? 3.406 28.922 -6.855 1 94.25 373 PRO B CA 1
ATOM 7229 C C . PRO B 1 373 ? 2.498 29.953 -6.195 1 94.25 373 PRO B C 1
ATOM 7231 O O . PRO B 1 373 ? 1.307 29.703 -6 1 94.25 373 PRO B O 1
ATOM 7234 N N . ILE B 1 374 ? 2.998 31.109 -5.895 1 94 374 ILE B N 1
ATOM 7235 C CA . ILE B 1 374 ? 2.221 32.156 -5.262 1 94 374 ILE B CA 1
ATOM 7236 C C . ILE B 1 374 ? 1.043 32.562 -6.16 1 94 374 ILE B C 1
ATOM 7238 O O . ILE B 1 374 ? -0.047 32.844 -5.668 1 94 374 ILE B O 1
ATOM 7242 N N . ASN B 1 375 ? 1.291 32.5 -7.469 1 94.56 375 ASN B N 1
ATOM 7243 C CA . ASN B 1 375 ? 0.242 32.875 -8.406 1 94.56 375 ASN B CA 1
ATOM 7244 C C . ASN B 1 375 ? -0.867 31.828 -8.469 1 94.56 375 ASN B C 1
ATOM 7246 O O . ASN B 1 375 ? -2.039 32.188 -8.641 1 94.56 375 ASN B O 1
ATOM 7250 N N . ILE B 1 376 ? -0.517 30.594 -8.344 1 96.25 376 ILE B N 1
ATOM 7251 C CA . ILE B 1 376 ? -1.499 29.516 -8.328 1 96.25 376 ILE B CA 1
ATOM 7252 C C . ILE B 1 376 ? -2.377 29.625 -7.086 1 96.25 376 ILE B C 1
ATOM 7254 O O . ILE B 1 376 ? -3.607 29.609 -7.184 1 96.25 376 ILE B O 1
ATOM 7258 N N . ILE B 1 377 ? -1.766 29.75 -5.934 1 96.12 377 ILE B N 1
ATOM 7259 C CA . ILE B 1 377 ? -2.469 29.734 -4.656 1 96.12 377 ILE B CA 1
ATOM 7260 C C . ILE B 1 377 ? -3.338 30.969 -4.523 1 96.12 377 ILE B C 1
ATOM 7262 O O . ILE B 1 377 ? -4.473 30.906 -4.047 1 96.12 377 ILE B O 1
ATOM 7266 N N . ARG B 1 378 ? -2.818 32.156 -4.961 1 93.56 378 ARG B N 1
ATOM 7267 C CA . ARG B 1 378 ? -3.631 33.375 -4.992 1 93.56 378 ARG B CA 1
ATOM 7268 C C . ARG B 1 378 ? -4.852 33.188 -5.883 1 93.56 378 ARG B C 1
ATOM 7270 O O . ARG B 1 378 ? -5.953 33.625 -5.535 1 93.56 378 ARG B O 1
ATOM 7277 N N . GLY B 1 379 ? -4.602 32.562 -7.043 1 94.44 379 GLY B N 1
ATOM 7278 C CA . GLY B 1 379 ? -5.711 32.281 -7.938 1 94.44 379 GLY B CA 1
ATOM 7279 C C . GLY B 1 379 ? -6.77 31.406 -7.309 1 94.44 379 GLY B C 1
ATOM 7280 O O . GLY B 1 379 ? -7.969 31.641 -7.473 1 94.44 379 GLY B O 1
ATOM 7281 N N . ILE B 1 380 ? -6.32 30.375 -6.59 1 96.62 380 ILE B N 1
ATOM 7282 C CA . ILE B 1 380 ? -7.242 29.484 -5.895 1 96.62 380 ILE B CA 1
ATOM 7283 C C . ILE B 1 380 ? -8.039 30.266 -4.855 1 96.62 380 ILE B C 1
ATOM 7285 O O . ILE B 1 380 ? -9.266 30.156 -4.793 1 96.62 380 ILE B O 1
ATOM 7289 N N . MET B 1 381 ? -7.355 31.047 -4.043 1 94.94 381 MET B N 1
ATOM 7290 C CA . MET B 1 381 ? -7.969 31.781 -2.938 1 94.94 381 MET B CA 1
ATOM 7291 C C . MET B 1 381 ? -8.984 32.812 -3.451 1 94.94 381 MET B C 1
ATOM 7293 O O . MET B 1 381 ? -9.977 33.094 -2.781 1 94.94 381 MET B O 1
ATOM 7297 N N . GLU B 1 382 ? -8.766 33.312 -4.637 1 92 382 GLU B N 1
ATOM 7298 C CA . GLU B 1 382 ? -9.703 34.25 -5.242 1 92 382 GLU B CA 1
ATOM 7299 C C . GLU B 1 382 ? -10.992 33.562 -5.668 1 92 382 GLU B C 1
ATOM 7301 O O . GLU B 1 382 ? -12.062 34.156 -5.664 1 92 382 GLU B O 1
ATOM 7306 N N . TYR B 1 383 ? -10.844 32.375 -5.934 1 91.44 383 TYR B N 1
ATOM 7307 C CA . TYR B 1 383 ? -11.984 31.703 -6.543 1 91.44 383 TYR B CA 1
ATOM 7308 C C . TYR B 1 383 ? -12.773 30.922 -5.5 1 91.44 383 TYR B C 1
ATOM 7310 O O . TYR B 1 383 ? -13.953 30.609 -5.711 1 91.44 383 TYR B O 1
ATOM 7318 N N . ILE B 1 384 ? -12.172 30.594 -4.348 1 92.06 384 ILE B N 1
ATOM 7319 C CA . ILE B 1 384 ? -12.883 29.781 -3.369 1 92.06 384 ILE B CA 1
ATOM 7320 C C . ILE B 1 384 ? -13.438 30.672 -2.262 1 92.06 384 ILE B C 1
ATOM 7322 O O . ILE B 1 384 ? -13 31.812 -2.096 1 92.06 384 ILE B O 1
ATOM 7326 N N . ASP B 1 385 ? -14.445 30.125 -1.53 1 94.12 385 ASP B N 1
ATOM 7327 C CA . ASP B 1 385 ? -15.039 30.812 -0.385 1 94.12 385 ASP B CA 1
ATOM 7328 C C . ASP B 1 385 ? -14.43 30.312 0.926 1 94.12 385 ASP B C 1
ATOM 7330 O O . ASP B 1 385 ? -13.734 29.297 0.95 1 94.12 385 ASP B O 1
ATOM 7334 N N . ASP B 1 386 ? -14.766 31 1.951 1 93.62 386 ASP B N 1
ATOM 7335 C CA . ASP B 1 386 ? -14.227 30.688 3.268 1 93.62 386 ASP B CA 1
ATOM 7336 C C . ASP B 1 386 ? -14.703 29.312 3.74 1 93.62 386 ASP B C 1
ATOM 7338 O O . ASP B 1 386 ? -14.07 28.688 4.594 1 93.62 386 ASP B O 1
ATOM 7342 N N . ASP B 1 387 ? -15.758 28.859 3.102 1 95.31 387 ASP B N 1
ATOM 7343 C CA . ASP B 1 387 ? -16.328 27.594 3.551 1 95.31 387 ASP B CA 1
ATOM 7344 C C . ASP B 1 387 ? -15.805 26.422 2.723 1 95.31 387 ASP B C 1
ATOM 7346 O O . ASP B 1 387 ? -16.031 25.266 3.059 1 95.31 387 ASP B O 1
ATOM 7350 N N . ASP B 1 388 ? -15.109 26.703 1.664 1 97.75 388 ASP B N 1
ATOM 7351 C CA . ASP B 1 388 ? -14.578 25.641 0.807 1 97.75 388 ASP B CA 1
ATOM 7352 C C . ASP B 1 388 ? -13.375 24.969 1.455 1 97.75 388 ASP B C 1
ATOM 7354 O O . ASP B 1 388 ? -12.828 25.469 2.439 1 97.75 388 ASP B O 1
ATOM 7358 N N . ILE B 1 389 ? -13.039 23.797 0.977 1 98.19 389 ILE B N 1
ATOM 7359 C CA . ILE B 1 389 ? -12.039 22.953 1.62 1 98.19 389 ILE B CA 1
ATOM 7360 C C . ILE B 1 389 ? -10.805 22.844 0.722 1 98.19 389 ILE B C 1
ATOM 7362 O O . ILE B 1 389 ? -10.93 22.625 -0.486 1 98.19 389 ILE B O 1
ATOM 7366 N N . VAL B 1 390 ? -9.656 23.016 1.32 1 98.25 390 VAL B N 1
ATOM 7367 C CA . VAL B 1 390 ? -8.383 22.828 0.638 1 98.25 390 VAL B CA 1
ATOM 7368 C C . VAL B 1 390 ? -7.656 21.609 1.227 1 98.25 390 VAL B C 1
ATOM 7370 O O . VAL B 1 390 ? -7.551 21.484 2.447 1 98.25 390 VAL B O 1
ATOM 7373 N N . VAL B 1 391 ? -7.258 20.734 0.372 1 98.38 391 VAL B N 1
ATOM 7374 C CA . VAL B 1 391 ? -6.434 19.594 0.729 1 98.38 391 VAL B CA 1
ATOM 7375 C C . VAL B 1 391 ? -5.02 19.781 0.185 1 98.38 391 VAL B C 1
ATOM 7377 O O . VAL B 1 391 ? -4.84 20.141 -0.982 1 98.38 391 VAL B O 1
ATOM 7380 N N . LEU B 1 392 ? -4.047 19.609 1.023 1 97.5 392 LEU B N 1
ATOM 7381 C CA . LEU B 1 392 ? -2.65 19.734 0.619 1 97.5 392 LEU B CA 1
ATOM 7382 C C . LEU B 1 392 ? -1.967 18.375 0.63 1 97.5 392 LEU B C 1
ATOM 7384 O O . LEU B 1 392 ? -2.203 17.562 1.529 1 97.5 392 LEU B O 1
ATOM 7388 N N . ASP B 1 393 ? -1.156 18.094 -0.384 1 97.62 393 ASP B N 1
ATOM 7389 C CA . ASP B 1 393 ? -0.405 16.844 -0.496 1 97.62 393 ASP B CA 1
ATOM 7390 C C . ASP B 1 393 ? 0.895 17.047 -1.27 1 97.62 393 ASP B C 1
ATOM 7392 O O . ASP B 1 393 ? 1.043 18.047 -1.988 1 97.62 393 ASP B O 1
ATOM 7396 N N . GLY B 1 394 ? 1.789 16.109 -1.009 1 93.94 394 GLY B N 1
ATOM 7397 C CA . GLY B 1 394 ? 3.121 16.266 -1.568 1 93.94 394 GLY B CA 1
ATOM 7398 C C . GLY B 1 394 ? 4.059 17.047 -0.664 1 93.94 394 GLY B C 1
ATOM 7399 O O . GLY B 1 394 ? 3.707 17.375 0.469 1 93.94 394 GLY B O 1
ATOM 7400 N N . SER B 1 395 ? 5.293 17.359 -1.181 1 92.56 395 SER B N 1
ATOM 7401 C CA . SER B 1 395 ? 6.254 18.078 -0.354 1 92.56 395 SER B CA 1
ATOM 7402 C C . SER B 1 395 ? 6.316 19.547 -0.745 1 92.56 395 SER B C 1
ATOM 7404 O O . SER B 1 395 ? 5.645 20.391 -0.141 1 92.56 395 SER B O 1
ATOM 7406 N N . ASN B 1 396 ? 6.75 19.828 -1.951 1 93.19 396 ASN B N 1
ATOM 7407 C CA . ASN B 1 396 ? 6.844 21.219 -2.363 1 93.19 396 ASN B CA 1
ATOM 7408 C C . ASN B 1 396 ? 5.469 21.891 -2.408 1 93.19 396 ASN B C 1
ATOM 7410 O O . ASN B 1 396 ? 5.309 23.031 -1.956 1 93.19 396 ASN B O 1
ATOM 7414 N N . ALA B 1 397 ? 4.508 21.203 -2.934 1 95.5 397 ALA B N 1
ATOM 7415 C CA . ALA B 1 397 ? 3.148 21.734 -2.996 1 95.5 397 ALA B CA 1
ATOM 7416 C C . ALA B 1 397 ? 2.607 22.016 -1.598 1 95.5 397 ALA B C 1
ATOM 7418 O O . ALA B 1 397 ? 2.033 23.078 -1.354 1 95.5 397 ALA B O 1
ATOM 7419 N N . MET B 1 398 ? 2.812 21.094 -0.729 1 94.5 398 MET B N 1
ATOM 7420 C CA . MET B 1 398 ? 2.322 21.25 0.638 1 94.5 398 MET B CA 1
ATOM 7421 C C . MET B 1 398 ? 3.047 22.375 1.354 1 94.5 398 MET B C 1
ATOM 7423 O O . MET B 1 398 ? 2.426 23.156 2.082 1 94.5 398 MET B O 1
ATOM 7427 N N . PHE B 1 399 ? 4.398 22.516 1.121 1 93.69 399 PHE B N 1
ATOM 7428 C CA . PHE B 1 399 ? 5.164 23.562 1.77 1 93.69 399 PHE B CA 1
ATOM 7429 C C . PHE B 1 399 ? 4.68 24.938 1.316 1 93.69 399 PHE B C 1
ATOM 7431 O O . PHE B 1 399 ? 4.453 25.828 2.143 1 93.69 399 PHE B O 1
ATOM 7438 N N . TRP B 1 400 ? 4.48 25.094 0.04 1 94.44 400 TRP B N 1
ATOM 7439 C CA . TRP B 1 400 ? 3.965 26.359 -0.482 1 94.44 400 TRP B CA 1
ATOM 7440 C C . TRP B 1 400 ? 2.539 26.609 -0.001 1 94.44 400 TRP B C 1
ATOM 7442 O O . TRP B 1 400 ? 2.199 27.719 0.405 1 94.44 400 TRP B O 1
ATOM 7452 N N . GLY B 1 401 ? 1.734 25.547 -0.099 1 95.31 401 GLY B N 1
ATOM 7453 C CA . GLY B 1 401 ? 0.351 25.672 0.331 1 95.31 401 GLY B CA 1
ATOM 7454 C C . GLY B 1 401 ? 0.212 26.047 1.795 1 95.31 401 GLY B C 1
ATOM 7455 O O . GLY B 1 401 ? -0.574 26.938 2.145 1 95.31 401 GLY B O 1
ATOM 7456 N N . SER B 1 402 ? 0.975 25.375 2.654 1 93.62 402 SER B N 1
ATOM 7457 C CA . SER B 1 402 ? 0.917 25.641 4.086 1 93.62 402 SER B CA 1
ATOM 7458 C C . SER B 1 402 ? 1.336 27.078 4.398 1 93.62 402 SER B C 1
ATOM 7460 O O . SER B 1 402 ? 0.823 27.688 5.34 1 93.62 402 SER B O 1
ATOM 7462 N N . LEU B 1 403 ? 2.221 27.562 3.617 1 93.38 403 LEU B N 1
ATOM 7463 C CA . LEU B 1 403 ? 2.729 28.922 3.826 1 93.38 403 LEU B CA 1
ATOM 7464 C C . LEU B 1 403 ? 1.727 29.953 3.332 1 93.38 403 LEU B C 1
ATOM 7466 O O . LEU B 1 403 ? 1.502 30.969 3.996 1 93.38 403 LEU B O 1
ATOM 7470 N N . LEU B 1 404 ? 1.023 29.672 2.229 1 94 404 LEU B N 1
ATOM 7471 C CA . LEU B 1 404 ? 0.417 30.781 1.491 1 94 404 LEU B CA 1
ATOM 7472 C C . LEU B 1 404 ? -1.101 30.766 1.641 1 94 404 LEU B C 1
ATOM 7474 O O . LEU B 1 404 ? -1.752 31.797 1.511 1 94 404 LEU B O 1
ATOM 7478 N N . PHE B 1 405 ? -1.724 29.656 1.873 1 95.25 405 PHE B N 1
ATOM 7479 C CA . PHE B 1 405 ? -3.172 29.625 2.039 1 95.25 405 PHE B CA 1
ATOM 7480 C C . PHE B 1 405 ? -3.582 30.25 3.365 1 95.25 405 PHE B C 1
ATOM 7482 O O . PHE B 1 405 ? -2.869 30.125 4.363 1 95.25 405 PHE B O 1
ATOM 7489 N N . SER B 1 406 ? -4.684 30.875 3.387 1 94.06 406 SER B N 1
ATOM 7490 C CA . SER B 1 406 ? -5.289 31.438 4.59 1 94.06 406 SER B CA 1
ATOM 7491 C C . SER B 1 406 ? -6.66 30.828 4.859 1 94.06 406 SER B C 1
ATOM 7493 O O . SER B 1 406 ? -7.43 30.594 3.928 1 94.06 406 SER B O 1
ATOM 7495 N N . PHE B 1 407 ? -6.953 30.594 6.086 1 95.5 407 PHE B N 1
ATOM 7496 C CA . PHE B 1 407 ? -8.211 29.969 6.484 1 95.5 407 PHE B CA 1
ATOM 7497 C C . PHE B 1 407 ? -8.883 30.766 7.594 1 95.5 407 PHE B C 1
ATOM 7499 O O . PHE B 1 407 ? -8.258 31.078 8.602 1 95.5 407 PHE B O 1
ATOM 7506 N N . ASN B 1 408 ? -10.18 30.984 7.457 1 95.81 408 ASN B N 1
ATOM 7507 C CA . ASN B 1 408 ? -10.891 31.828 8.422 1 95.81 408 ASN B CA 1
ATOM 7508 C C . ASN B 1 408 ? -11.984 31.047 9.141 1 95.81 408 ASN B C 1
ATOM 7510 O O . ASN B 1 408 ? -12.688 31.594 9.992 1 95.81 408 ASN B O 1
ATOM 7514 N N . LYS B 1 409 ? -12.102 29.828 8.828 1 96.06 409 LYS B N 1
ATOM 7515 C CA . LYS B 1 409 ? -13.031 28.922 9.492 1 96.06 409 LYS B CA 1
ATOM 7516 C C . LYS B 1 409 ? -12.375 27.578 9.797 1 96.06 409 LYS B C 1
ATOM 7518 O O . LYS B 1 409 ? -11.484 27.141 9.07 1 96.06 409 LYS B O 1
ATOM 7523 N N . PRO B 1 410 ? -12.828 26.938 10.891 1 95.81 410 PRO B N 1
ATOM 7524 C CA . PRO B 1 410 ? -12.242 25.641 11.227 1 95.81 410 PRO B CA 1
ATOM 7525 C C . PRO B 1 410 ? -12.625 24.547 10.227 1 95.81 410 PRO B C 1
ATOM 7527 O O . PRO B 1 410 ? -13.727 24.578 9.664 1 95.81 410 PRO B O 1
ATOM 7530 N N . GLY B 1 411 ? -11.727 23.609 10.023 1 94.44 411 GLY B N 1
ATOM 7531 C CA . GLY B 1 411 ? -12.039 22.406 9.273 1 94.44 411 GLY B CA 1
ATOM 7532 C C . GLY B 1 411 ? -11.914 22.578 7.77 1 94.44 411 GLY B C 1
ATOM 7533 O O . GLY B 1 411 ? -12.359 21.734 7 1 94.44 411 GLY B O 1
ATOM 7534 N N . ARG B 1 412 ? -11.297 23.641 7.336 1 95.44 412 ARG B N 1
ATOM 7535 C CA . ARG B 1 412 ? -11.25 23.922 5.906 1 95.44 412 ARG B CA 1
ATOM 7536 C C . ARG B 1 412 ? -9.914 23.5 5.309 1 95.44 412 ARG B C 1
ATOM 7538 O O . ARG B 1 412 ? -9.75 23.5 4.086 1 95.44 412 ARG B O 1
ATOM 7545 N N . LEU B 1 413 ? -9.031 23.062 6.148 1 95.75 413 LEU B N 1
ATOM 7546 C CA . LEU B 1 413 ? -7.723 22.594 5.707 1 95.75 413 LEU B CA 1
ATOM 7547 C C . LEU B 1 413 ? -7.516 21.125 6.078 1 95.75 413 LEU B C 1
ATOM 7549 O O . LEU B 1 413 ? -7.719 20.734 7.23 1 95.75 413 LEU B O 1
ATOM 7553 N N . ILE B 1 414 ? -7.199 20.359 5.094 1 95.94 414 ILE B N 1
ATOM 7554 C CA . ILE B 1 414 ? -6.711 19 5.309 1 95.94 414 ILE B CA 1
ATOM 7555 C C . ILE B 1 414 ? -5.262 18.891 4.836 1 95.94 414 ILE B C 1
ATOM 7557 O O . ILE B 1 414 ? -4.949 19.234 3.691 1 95.94 414 ILE B O 1
ATOM 7561 N N . ILE B 1 415 ? -4.438 18.5 5.691 1 90.88 415 ILE B N 1
ATOM 7562 C CA . ILE B 1 415 ? -3.045 18.266 5.32 1 90.88 415 ILE B CA 1
ATOM 7563 C C . ILE B 1 415 ? -2.797 16.766 5.145 1 90.88 415 ILE B C 1
ATOM 7565 O O . ILE B 1 415 ? -2.975 15.992 6.086 1 90.88 415 ILE B O 1
ATOM 7569 N N . GLY B 1 416 ? -2.391 16.344 3.967 1 92.38 416 GLY B N 1
ATOM 7570 C CA . GLY B 1 416 ? -2.107 14.945 3.678 1 92.38 416 GLY B CA 1
ATOM 7571 C C . GLY B 1 416 ? -0.96 14.391 4.5 1 92.38 416 GLY B C 1
ATOM 7572 O O . GLY B 1 416 ? -1.176 13.609 5.43 1 92.38 416 GLY B O 1
ATOM 7573 N N . PRO B 1 417 ? 0.209 14.891 4.25 1 88.5 417 PRO B N 1
ATOM 7574 C CA . PRO B 1 417 ? 1.341 14.43 5.055 1 88.5 417 PRO B CA 1
ATOM 7575 C C . PRO B 1 417 ? 1.307 14.969 6.484 1 88.5 417 PRO B C 1
ATOM 7577 O O . PRO B 1 417 ? 2.289 15.547 6.953 1 88.5 417 PRO B O 1
ATOM 7580 N N . ASP B 1 418 ? 0.247 14.664 7.188 1 86.12 418 ASP B N 1
ATOM 7581 C CA . ASP B 1 418 ? 0.098 15.102 8.578 1 86.12 418 ASP B CA 1
ATOM 7582 C C . ASP B 1 418 ? 0.694 14.078 9.539 1 86.12 418 ASP B C 1
ATOM 7584 O O . ASP B 1 418 ? 1.002 12.945 9.141 1 86.12 418 ASP B O 1
ATOM 7588 N N . GLY B 1 419 ? 0.978 14.531 10.734 1 88.75 419 GLY B N 1
ATOM 7589 C CA . GLY B 1 419 ? 1.618 13.664 11.711 1 88.75 419 GLY B CA 1
ATOM 7590 C C . GLY B 1 419 ? 3.102 13.469 11.453 1 88.75 419 GLY B C 1
ATOM 7591 O O . GLY B 1 419 ? 3.703 14.203 10.672 1 88.75 419 GLY B O 1
ATOM 7592 N N . THR B 1 420 ? 3.639 12.5 12.109 1 91.81 420 THR B N 1
ATOM 7593 C CA . THR B 1 420 ? 5.086 12.344 12.016 1 91.81 420 THR B CA 1
ATOM 7594 C C . THR B 1 420 ? 5.453 11.312 10.961 1 91.81 420 THR B C 1
ATOM 7596 O O . THR B 1 420 ? 6.625 11.172 10.602 1 91.81 420 THR B O 1
ATOM 7599 N N . LEU B 1 421 ? 4.445 10.633 10.367 1 94.5 421 LEU B N 1
ATOM 7600 C CA . LEU B 1 421 ? 4.77 9.688 9.297 1 94.5 421 LEU B CA 1
ATOM 7601 C C . LEU B 1 421 ? 4.992 10.414 7.98 1 94.5 421 LEU B C 1
ATOM 7603 O O . LEU B 1 421 ? 5.879 10.055 7.207 1 94.5 421 LEU B O 1
ATOM 7607 N N . GLY B 1 422 ? 4.078 11.367 7.664 1 92.94 422 GLY B N 1
ATOM 7608 C CA . GLY B 1 422 ? 4.25 12.273 6.543 1 92.94 422 GLY B CA 1
ATOM 7609 C C . GLY B 1 422 ? 4.219 11.578 5.199 1 92.94 422 GLY B C 1
ATOM 7610 O O . GLY B 1 422 ? 5.094 11.797 4.355 1 92.94 422 GLY B O 1
ATOM 7611 N N . PRO B 1 423 ? 3.264 10.688 4.93 1 94.62 423 PRO B N 1
ATOM 7612 C CA . PRO B 1 423 ? 3.217 10.031 3.621 1 94.62 423 PRO B CA 1
ATOM 7613 C C . PRO B 1 423 ? 2.75 10.969 2.51 1 94.62 423 PRO B C 1
ATOM 7615 O O . PRO B 1 423 ? 1.88 11.812 2.732 1 94.62 423 PRO B O 1
ATOM 7618 N N . MET B 1 424 ? 3.332 10.828 1.368 1 94 424 MET B N 1
ATOM 7619 C CA . MET B 1 424 ? 2.83 11.484 0.165 1 94 424 MET B CA 1
ATOM 7620 C C . MET B 1 424 ? 1.769 10.633 -0.519 1 94 424 MET B C 1
ATOM 7622 O O . MET B 1 424 ? 1.677 9.43 -0.264 1 94 424 MET B O 1
ATOM 7626 N N . GLY B 1 425 ? 0.992 11.25 -1.293 1 96.62 425 GLY B N 1
ATOM 7627 C CA . GLY B 1 425 ? 0.113 10.516 -2.188 1 96.62 425 GLY B CA 1
ATOM 7628 C C . GLY B 1 425 ? -1.245 10.219 -1.581 1 96.62 425 GLY B C 1
ATOM 7629 O O . GLY B 1 425 ? -2.018 9.43 -2.129 1 96.62 425 GLY B O 1
ATOM 7630 N N . CYS B 1 426 ? -1.592 10.836 -0.493 1 97 426 CYS B N 1
ATOM 7631 C CA . CYS B 1 426 ? -2.869 10.602 0.172 1 97 426 CYS B CA 1
ATOM 7632 C C . CYS B 1 426 ? -3.92 11.594 -0.296 1 97 426 CYS B C 1
ATOM 7634 O O . CYS B 1 426 ? -5.102 11.461 0.032 1 97 426 CYS B O 1
ATOM 7636 N N . GLY B 1 427 ? -3.588 12.578 -1.076 1 98.5 427 GLY B N 1
ATOM 7637 C CA . GLY B 1 427 ? -4.391 13.758 -1.35 1 98.5 427 GLY B CA 1
ATOM 7638 C C . GLY B 1 427 ? -5.719 13.438 -2.01 1 98.5 427 GLY B C 1
ATOM 7639 O O . GLY B 1 427 ? -6.766 13.922 -1.58 1 98.5 427 GLY B O 1
ATOM 7640 N N . ILE B 1 428 ? -5.738 12.602 -3.031 1 98.81 428 ILE B N 1
ATOM 7641 C CA . ILE B 1 428 ? -6.953 12.352 -3.799 1 98.81 428 ILE B CA 1
ATOM 7642 C C . ILE B 1 428 ? -7.988 11.656 -2.914 1 98.81 428 ILE B C 1
ATOM 7644 O O . ILE B 1 428 ? -9.125 12.125 -2.799 1 98.81 428 ILE B O 1
ATOM 7648 N N . PRO B 1 429 ? -7.602 10.562 -2.203 1 98.81 429 PRO B N 1
ATOM 7649 C CA . PRO B 1 429 ? -8.594 9.953 -1.317 1 98.81 429 PRO B CA 1
ATOM 7650 C C . PRO B 1 429 ? -9.094 10.906 -0.234 1 98.81 429 PRO B C 1
ATOM 7652 O O . PRO B 1 429 ? -10.273 10.898 0.105 1 98.81 429 PRO B O 1
ATOM 7655 N N . LEU B 1 430 ? -8.219 11.727 0.329 1 98.75 430 LEU B N 1
ATOM 7656 C CA . LEU B 1 430 ? -8.617 12.711 1.328 1 98.75 430 LEU B CA 1
ATOM 7657 C C . LEU B 1 430 ? -9.648 13.68 0.752 1 98.75 430 LEU B C 1
ATOM 7659 O O . LEU B 1 430 ? -10.656 13.969 1.396 1 98.75 430 LEU B O 1
ATOM 7663 N N . ALA B 1 431 ? -9.398 14.164 -0.454 1 98.88 431 ALA B N 1
ATOM 7664 C CA . ALA B 1 431 ? -10.289 15.117 -1.115 1 98.88 431 ALA B CA 1
ATOM 7665 C C . ALA B 1 431 ? -11.641 14.477 -1.434 1 98.88 431 ALA B C 1
ATOM 7667 O O . ALA B 1 431 ? -12.68 15.125 -1.305 1 98.88 431 ALA B O 1
ATOM 7668 N N . LEU B 1 432 ? -11.609 13.203 -1.86 1 98.88 432 LEU B N 1
ATOM 7669 C CA . LEU B 1 432 ? -12.852 12.492 -2.156 1 98.88 432 LEU B CA 1
ATOM 7670 C C . LEU B 1 432 ? -13.742 12.414 -0.919 1 98.88 432 LEU B C 1
ATOM 7672 O O . LEU B 1 432 ? -14.938 12.695 -0.994 1 98.88 432 LEU B O 1
ATOM 7676 N N . ALA B 1 433 ? -13.148 12.031 0.183 1 98.75 433 ALA B N 1
ATOM 7677 C CA . ALA B 1 433 ? -13.914 11.93 1.423 1 98.75 433 ALA B CA 1
ATOM 7678 C C . ALA B 1 433 ? -14.438 13.297 1.857 1 98.75 433 ALA B C 1
ATOM 7680 O O . ALA B 1 433 ? -15.57 13.414 2.332 1 98.75 433 ALA B O 1
ATOM 7681 N N . ALA B 1 434 ? -13.594 14.328 1.709 1 98.56 434 ALA B N 1
ATOM 7682 C CA . ALA B 1 434 ? -14.008 15.688 2.068 1 98.56 434 ALA B CA 1
ATOM 7683 C C . ALA B 1 434 ? -15.219 16.125 1.253 1 98.56 434 ALA B C 1
ATOM 7685 O O . ALA B 1 434 ? -16.141 16.734 1.787 1 98.56 434 ALA B O 1
ATOM 7686 N N . LYS B 1 435 ? -15.203 15.836 -0.033 1 98.81 435 LYS B N 1
ATOM 7687 C CA . LYS B 1 435 ? -16.312 16.203 -0.917 1 98.81 435 LYS B CA 1
ATOM 7688 C C . LYS B 1 435 ? -17.578 15.438 -0.57 1 98.81 435 LYS B C 1
ATOM 7690 O O . LYS B 1 435 ? -18.672 16 -0.57 1 98.81 435 LYS B O 1
ATOM 7695 N N . LEU B 1 436 ? -17.438 14.141 -0.287 1 98.5 436 LEU B N 1
ATOM 7696 C CA . LEU B 1 436 ? -18.578 13.336 0.093 1 98.5 436 LEU B CA 1
ATOM 7697 C C . LEU B 1 436 ? -19.219 13.852 1.384 1 98.5 436 LEU B C 1
ATOM 7699 O O . LEU B 1 436 ? -20.438 13.844 1.531 1 98.5 436 LEU B O 1
ATOM 7703 N N . ALA B 1 437 ? -18.375 14.32 2.324 1 97.81 437 ALA B N 1
ATOM 7704 C CA . ALA B 1 437 ? -18.859 14.844 3.604 1 97.81 437 ALA B CA 1
ATOM 7705 C C . ALA B 1 437 ? -19.469 16.234 3.434 1 97.81 437 ALA B C 1
ATOM 7707 O O . ALA B 1 437 ? -20.312 16.641 4.242 1 97.81 437 ALA B O 1
ATOM 7708 N N . ASN B 1 438 ? -19.031 16.984 2.377 1 97.62 438 ASN B N 1
ATOM 7709 C CA . ASN B 1 438 ? -19.484 18.344 2.1 1 97.62 438 ASN B CA 1
ATOM 7710 C C . ASN B 1 438 ? -19.859 18.516 0.631 1 97.62 438 ASN B C 1
ATOM 7712 O O . ASN B 1 438 ? -19.203 19.25 -0.101 1 97.62 438 ASN B O 1
ATOM 7716 N N . PRO B 1 439 ? -20.984 17.953 0.203 1 97.12 439 PRO B N 1
ATOM 7717 C CA . PRO B 1 439 ? -21.328 17.906 -1.219 1 97.12 439 PRO B CA 1
ATOM 7718 C C . PRO B 1 439 ? -21.562 19.297 -1.813 1 97.12 439 PRO B C 1
ATOM 7720 O O . PRO B 1 439 ? -21.391 19.484 -3.02 1 97.12 439 PRO B O 1
ATOM 7723 N N . ASP B 1 440 ? -21.859 20.297 -0.966 1 96.44 440 ASP B N 1
ATOM 7724 C CA . ASP B 1 440 ? -22.219 21.625 -1.467 1 96.44 440 ASP B CA 1
ATOM 7725 C C . ASP B 1 440 ? -21 22.547 -1.504 1 96.44 440 ASP B C 1
ATOM 7727 O O . ASP B 1 440 ? -21.078 23.672 -1.992 1 96.44 440 ASP B O 1
ATOM 7731 N N . LYS B 1 441 ? -19.859 22.094 -1.018 1 97.44 441 LYS B N 1
ATOM 7732 C CA . LYS B 1 441 ? -18.656 22.906 -0.967 1 97.44 441 LYS B CA 1
ATOM 7733 C C . LYS B 1 441 ? -17.688 22.531 -2.088 1 97.44 441 LYS B C 1
ATOM 7735 O O . LYS B 1 441 ? -17.719 21.406 -2.588 1 97.44 441 LYS B O 1
ATOM 7740 N N . LYS B 1 442 ? -16.891 23.5 -2.5 1 98.06 442 LYS B N 1
ATOM 7741 C CA . LYS B 1 442 ? -15.758 23.188 -3.373 1 98.06 442 LYS B CA 1
ATOM 7742 C C . LYS B 1 442 ? -14.625 22.531 -2.594 1 98.06 442 LYS B C 1
ATOM 7744 O O . LYS B 1 442 ? -14.359 22.891 -1.447 1 98.06 442 LYS B O 1
ATOM 7749 N N . VAL B 1 443 ? -14.125 21.516 -3.17 1 98.56 443 VAL B N 1
ATOM 7750 C CA . VAL B 1 443 ? -12.953 20.859 -2.598 1 98.56 443 VAL B CA 1
ATOM 7751 C C . VAL B 1 443 ? -11.789 20.922 -3.592 1 98.56 443 VAL B C 1
ATOM 7753 O O . VAL B 1 443 ? -11.891 20.375 -4.695 1 98.56 443 VAL B O 1
ATOM 7756 N N . ILE B 1 444 ? -10.68 21.578 -3.211 1 98.69 444 ILE B N 1
ATOM 7757 C CA . ILE B 1 444 ? -9.492 21.75 -4.039 1 98.69 444 ILE B CA 1
ATOM 7758 C C . ILE B 1 444 ? -8.328 20.969 -3.428 1 98.69 444 ILE B C 1
ATOM 7760 O O . ILE B 1 444 ? -7.965 21.188 -2.27 1 98.69 444 ILE B O 1
ATOM 7764 N N . LEU B 1 445 ? -7.828 20.078 -4.172 1 98.81 445 LEU B N 1
ATOM 7765 C CA . LEU B 1 445 ? -6.574 19.422 -3.803 1 98.81 445 LEU B CA 1
ATOM 7766 C C . LEU B 1 445 ? -5.391 20.094 -4.5 1 98.81 445 LEU B C 1
ATOM 7768 O O . LEU B 1 445 ? -5.348 20.156 -5.73 1 98.81 445 LEU B O 1
ATOM 7772 N N . TYR B 1 446 ? -4.484 20.688 -3.75 1 98.69 446 TYR B N 1
ATOM 7773 C CA . TYR B 1 446 ? -3.191 21.172 -4.234 1 98.69 446 TYR B CA 1
ATOM 7774 C C . TYR B 1 446 ? -2.088 20.172 -3.92 1 98.69 446 TYR B C 1
ATOM 7776 O O . TYR B 1 446 ? -1.745 19.953 -2.754 1 98.69 446 TYR B O 1
ATOM 7784 N N . THR B 1 447 ? -1.55 19.484 -4.957 1 98.5 447 THR B N 1
ATOM 7785 C CA . THR B 1 447 ? -0.629 18.375 -4.762 1 98.5 447 THR B CA 1
ATOM 7786 C C . THR B 1 447 ? 0.533 18.453 -5.746 1 98.5 447 THR B C 1
ATOM 7788 O O . THR B 1 447 ? 0.498 19.25 -6.691 1 98.5 447 THR B O 1
ATOM 7791 N N . GLY B 1 448 ? 1.643 17.734 -5.469 1 97.25 448 GLY B N 1
ATOM 7792 C CA . GLY B 1 448 ? 2.775 17.656 -6.375 1 97.25 448 GLY B CA 1
ATOM 7793 C C . GLY B 1 448 ? 2.602 16.594 -7.453 1 97.25 448 GLY B C 1
ATOM 7794 O O . GLY B 1 448 ? 1.771 15.695 -7.32 1 97.25 448 GLY B O 1
ATOM 7795 N N . ASP B 1 449 ? 3.441 16.75 -8.516 1 97.38 449 ASP B N 1
ATOM 7796 C CA . ASP B 1 449 ? 3.361 15.789 -9.617 1 97.38 449 ASP B CA 1
ATOM 7797 C C . ASP B 1 449 ? 3.814 14.398 -9.172 1 97.38 449 ASP B C 1
ATOM 7799 O O . ASP B 1 449 ? 3.279 13.391 -9.633 1 97.38 449 ASP B O 1
ATOM 7803 N N . GLY B 1 450 ? 4.812 14.273 -8.281 1 97.19 450 GLY B N 1
ATOM 7804 C CA . GLY B 1 450 ? 5.164 12.984 -7.703 1 97.19 450 GLY B CA 1
ATOM 7805 C C . GLY B 1 450 ? 4.066 12.398 -6.84 1 97.19 450 GLY B C 1
ATOM 7806 O O . GLY B 1 450 ? 3.707 11.227 -6.988 1 97.19 450 GLY B O 1
ATOM 7807 N N . SER B 1 451 ? 3.527 13.242 -6 1 97.44 451 SER B N 1
ATOM 7808 C CA . SER B 1 451 ? 2.504 12.82 -5.043 1 97.44 451 SER B CA 1
ATOM 7809 C C . SER B 1 451 ? 1.235 12.367 -5.754 1 97.44 451 SER B C 1
ATOM 7811 O O . SER B 1 451 ? 0.583 11.414 -5.324 1 97.44 451 SER B O 1
ATOM 7813 N N . PHE B 1 452 ? 0.858 12.953 -6.883 1 98.06 452 PHE B N 1
ATOM 7814 C CA . PHE B 1 452 ? -0.341 12.617 -7.641 1 98.06 452 PHE B CA 1
ATOM 7815 C C . PHE B 1 452 ? -0.318 11.156 -8.07 1 98.06 452 PHE B C 1
ATOM 7817 O O . PHE B 1 452 ? -1.351 10.477 -8.047 1 98.06 452 PHE B O 1
ATOM 7824 N N . GLY B 1 453 ? 0.78 10.688 -8.336 1 97 453 GLY B N 1
ATOM 7825 C CA . GLY B 1 453 ? 0.942 9.367 -8.922 1 97 453 GLY B CA 1
ATOM 7826 C C . GLY B 1 453 ? 0.635 8.242 -7.949 1 97 453 GLY B C 1
ATOM 7827 O O . GLY B 1 453 ? 0.241 7.148 -8.359 1 97 453 GLY B O 1
ATOM 7828 N N . PHE B 1 454 ? 0.736 8.406 -6.656 1 97.31 454 PHE B N 1
ATOM 7829 C CA . PHE B 1 454 ? 0.564 7.348 -5.668 1 97.31 454 PHE B CA 1
ATOM 7830 C C . PHE B 1 454 ? -0.848 6.777 -5.727 1 97.31 454 PHE B C 1
ATOM 7832 O O . PHE B 1 454 ? -1.036 5.562 -5.637 1 97.31 454 PHE B O 1
ATOM 7839 N N . ASN B 1 455 ? -1.829 7.652 -5.797 1 97.31 455 ASN B N 1
ATOM 7840 C CA . ASN B 1 455 ? -3.227 7.234 -5.848 1 97.31 455 ASN B CA 1
ATOM 7841 C C . ASN B 1 455 ? -3.959 7.867 -7.027 1 97.31 455 ASN B C 1
ATOM 7843 O O . ASN B 1 455 ? -5.152 8.164 -6.938 1 97.31 455 ASN B O 1
ATOM 7847 N N . ALA B 1 456 ? -3.271 8.047 -8.141 1 97.81 456 ALA B N 1
ATOM 7848 C CA . ALA B 1 456 ? -3.844 8.68 -9.32 1 97.81 456 ALA B CA 1
ATOM 7849 C C . ALA B 1 456 ? -5.086 7.934 -9.797 1 97.81 456 ALA B C 1
ATOM 7851 O O . ALA B 1 456 ? -6.031 8.547 -10.305 1 97.81 456 ALA B O 1
ATOM 7852 N N . ILE B 1 457 ? -5.109 6.66 -9.609 1 97.56 457 ILE B N 1
ATOM 7853 C CA . ILE B 1 457 ? -6.176 5.824 -10.156 1 97.56 457 ILE B CA 1
ATOM 7854 C C . ILE B 1 457 ? -7.488 6.133 -9.438 1 97.56 457 ILE B C 1
ATOM 7856 O O . ILE B 1 457 ? -8.57 5.82 -9.953 1 97.56 457 ILE B O 1
ATOM 7860 N N . GLU B 1 458 ? -7.449 6.723 -8.289 1 98.56 458 GLU B N 1
ATOM 7861 C CA . GLU B 1 458 ? -8.672 7.062 -7.574 1 98.56 458 GLU B CA 1
ATOM 7862 C C . GLU B 1 458 ? -9.43 8.188 -8.273 1 98.56 458 GLU B C 1
ATOM 7864 O O . GLU B 1 458 ? -10.57 8.484 -7.922 1 98.56 458 GLU B O 1
ATOM 7869 N N . MET B 1 459 ? -8.828 8.797 -9.289 1 98.56 459 MET B N 1
ATOM 7870 C CA . MET B 1 459 ? -9.617 9.648 -10.172 1 98.56 459 MET B CA 1
ATOM 7871 C C . MET B 1 459 ? -10.695 8.844 -10.891 1 98.56 459 MET B C 1
ATOM 7873 O O . MET B 1 459 ? -11.766 9.367 -11.211 1 98.56 459 MET B O 1
ATOM 7877 N N . ASP B 1 460 ? -10.398 7.566 -11.133 1 98 460 ASP B N 1
ATOM 7878 C CA . ASP B 1 460 ? -11.422 6.66 -11.641 1 98 460 ASP B CA 1
ATOM 7879 C C . ASP B 1 460 ? -12.586 6.539 -10.664 1 98 460 ASP B C 1
ATOM 7881 O O . ASP B 1 460 ? -13.75 6.531 -11.07 1 98 460 ASP B O 1
ATOM 7885 N N . THR B 1 461 ? -12.273 6.426 -9.375 1 98.19 461 THR B N 1
ATOM 7886 C CA . THR B 1 461 ? -13.305 6.398 -8.344 1 98.19 461 THR B CA 1
ATOM 7887 C C . THR B 1 461 ? -14.141 7.68 -8.375 1 98.19 461 THR B C 1
ATOM 7889 O O . THR B 1 461 ? -15.367 7.629 -8.305 1 98.19 461 THR B O 1
ATOM 7892 N N . ALA B 1 462 ? -13.438 8.812 -8.469 1 98.75 462 ALA B N 1
ATOM 7893 C CA . ALA B 1 462 ? -14.117 10.102 -8.516 1 98.75 462 ALA B CA 1
ATOM 7894 C C . ALA B 1 462 ? -15.109 10.156 -9.672 1 98.75 462 ALA B C 1
ATOM 7896 O O . ALA B 1 462 ? -16.25 10.609 -9.508 1 98.75 462 ALA B O 1
ATOM 7897 N N . VAL B 1 463 ? -14.664 9.68 -10.836 1 98.31 463 VAL B N 1
ATOM 7898 C CA . VAL B 1 463 ? -15.484 9.742 -12.039 1 98.31 463 VAL B CA 1
ATOM 7899 C C . VAL B 1 463 ? -16.641 8.758 -11.922 1 98.31 463 VAL B C 1
ATOM 7901 O O . VAL B 1 463 ? -17.797 9.117 -12.188 1 98.31 463 VAL B O 1
ATOM 7904 N N . ARG B 1 464 ? -16.359 7.516 -11.484 1 96.94 464 ARG B N 1
ATOM 7905 C CA . ARG B 1 464 ? -17.375 6.473 -11.391 1 96.94 464 ARG B CA 1
ATOM 7906 C C . ARG B 1 464 ? -18.484 6.875 -10.422 1 96.94 464 ARG B C 1
ATOM 7908 O O . ARG B 1 464 ? -19.656 6.566 -10.648 1 96.94 464 ARG B O 1
ATOM 7915 N N . LEU B 1 465 ? -18.094 7.562 -9.367 1 97.06 465 LEU B N 1
ATOM 7916 C CA . LEU B 1 465 ? -19.062 7.891 -8.328 1 97.06 465 LEU B CA 1
ATOM 7917 C C . LEU B 1 465 ? -19.516 9.344 -8.43 1 97.06 465 LEU B C 1
ATOM 7919 O O . LEU B 1 465 ? -20.25 9.836 -7.574 1 97.06 465 LEU B O 1
ATOM 7923 N N . ASN B 1 466 ? -19.062 10.094 -9.438 1 97.56 466 ASN B N 1
ATOM 7924 C CA . ASN B 1 466 ? -19.422 11.477 -9.719 1 97.56 466 ASN B CA 1
ATOM 7925 C C . ASN B 1 466 ? -19.125 12.383 -8.531 1 97.56 466 ASN B C 1
ATOM 7927 O O . ASN B 1 466 ? -20 13.086 -8.031 1 97.56 466 ASN B O 1
ATOM 7931 N N . ILE B 1 467 ? -17.938 12.312 -8.039 1 98.62 467 ILE B N 1
ATOM 7932 C CA . ILE B 1 467 ? -17.469 13.164 -6.949 1 98.62 467 ILE B CA 1
ATOM 7933 C C . ILE B 1 467 ? -16.609 14.289 -7.504 1 98.62 467 ILE B C 1
ATOM 7935 O O . ILE B 1 467 ? -15.406 14.109 -7.723 1 98.62 467 ILE B O 1
ATOM 7939 N N . PRO B 1 468 ? -17.078 15.445 -7.68 1 98.69 468 PRO B N 1
ATOM 7940 C CA . PRO B 1 468 ? -16.406 16.516 -8.438 1 98.69 468 PRO B CA 1
ATOM 7941 C C . PRO B 1 468 ? -15.391 17.281 -7.598 1 98.69 468 PRO B C 1
ATOM 7943 O O . PRO B 1 468 ? -15.594 18.453 -7.301 1 98.69 468 PRO B O 1
ATOM 7946 N N . ILE B 1 469 ? -14.266 16.734 -7.359 1 98.81 469 ILE B N 1
ATOM 7947 C CA . ILE B 1 469 ? -13.141 17.453 -6.762 1 98.81 469 ILE B CA 1
ATOM 7948 C C . ILE B 1 469 ? -12.312 18.109 -7.855 1 98.81 469 ILE B C 1
ATOM 7950 O O . ILE B 1 469 ? -12.375 17.719 -9.023 1 98.81 469 ILE B O 1
ATOM 7954 N N . THR B 1 470 ? -11.586 19.141 -7.492 1 98.81 470 THR B N 1
ATOM 7955 C CA . THR B 1 470 ? -10.633 19.781 -8.391 1 98.81 470 THR B CA 1
ATOM 7956 C C . THR B 1 470 ? -9.203 19.578 -7.895 1 98.81 470 THR B C 1
ATOM 7958 O O . THR B 1 470 ? -8.852 20.031 -6.812 1 98.81 470 THR B O 1
ATOM 7961 N N . VAL B 1 471 ? -8.438 18.875 -8.719 1 98.88 471 VAL B N 1
ATOM 7962 C CA . VAL B 1 471 ? -7.039 18.625 -8.391 1 98.88 471 VAL B CA 1
ATOM 7963 C C . VAL B 1 471 ? -6.148 19.578 -9.172 1 98.88 471 VAL B C 1
ATOM 7965 O O . VAL B 1 471 ? -6.211 19.625 -10.406 1 98.88 471 VAL B O 1
ATOM 7968 N N . ILE B 1 472 ? -5.371 20.328 -8.492 1 98.81 472 ILE B N 1
ATOM 7969 C CA . ILE B 1 472 ? -4.332 21.156 -9.094 1 98.81 472 ILE B CA 1
ATOM 7970 C C . ILE B 1 472 ? -2.961 20.547 -8.828 1 98.81 472 ILE B C 1
ATOM 7972 O O . ILE B 1 472 ? -2.523 20.469 -7.676 1 98.81 472 ILE B O 1
ATOM 7976 N N . VAL B 1 473 ? -2.314 20.125 -9.875 1 98.56 473 VAL B N 1
ATOM 7977 C CA . VAL B 1 473 ? -1.012 19.484 -9.773 1 98.56 473 VAL B CA 1
ATOM 7978 C C . VAL B 1 473 ? 0.098 20.516 -9.938 1 98.56 473 VAL B C 1
ATOM 7980 O O . VAL B 1 473 ? 0.224 21.141 -11 1 98.56 473 VAL B O 1
ATOM 7983 N N . HIS B 1 474 ? 0.792 20.75 -8.805 1 97.5 474 HIS B N 1
ATOM 7984 C CA . HIS B 1 474 ? 2.059 21.484 -8.82 1 97.5 474 HIS B CA 1
ATOM 7985 C C . HIS B 1 474 ? 3.143 20.688 -9.539 1 97.5 474 HIS B C 1
ATOM 7987 O O . HIS B 1 474 ? 3.867 19.906 -8.922 1 97.5 474 HIS B O 1
ATOM 7993 N N . ASN B 1 475 ? 3.266 20.922 -10.891 1 97.5 475 ASN B N 1
ATOM 7994 C CA . ASN B 1 475 ? 4.148 20.109 -11.727 1 97.5 475 ASN B CA 1
ATOM 7995 C C . ASN B 1 475 ? 5.52 20.75 -11.891 1 97.5 475 ASN B C 1
ATOM 7997 O O . ASN B 1 475 ? 5.699 21.609 -12.758 1 97.5 475 ASN B O 1
ATOM 8001 N N . ASP B 1 476 ? 6.453 20.297 -11.133 1 95.62 476 ASP B N 1
ATOM 8002 C CA . ASP B 1 476 ? 7.816 20.797 -11.258 1 95.62 476 ASP B CA 1
ATOM 8003 C C . ASP B 1 476 ? 8.727 19.781 -11.93 1 95.62 476 ASP B C 1
ATOM 8005 O O . ASP B 1 476 ? 9.945 19.844 -11.805 1 95.62 476 ASP B O 1
ATOM 8009 N N . LEU B 1 477 ? 8.141 18.75 -12.555 1 96.44 477 LEU B N 1
ATOM 8010 C CA . LEU B 1 477 ? 8.773 17.797 -13.477 1 96.44 477 LEU B CA 1
ATOM 8011 C C . LEU B 1 477 ? 9.688 16.844 -12.727 1 96.44 477 LEU B C 1
ATOM 8013 O O . LEU B 1 477 ? 10.531 16.188 -13.328 1 96.44 477 LEU B O 1
ATOM 8017 N N . ALA B 1 478 ? 9.562 16.703 -11.398 1 96.19 478 ALA B N 1
ATOM 8018 C CA . ALA B 1 478 ? 10.5 15.898 -10.625 1 96.19 478 ALA B CA 1
ATOM 8019 C C . ALA B 1 478 ? 9.914 15.508 -9.273 1 96.19 478 ALA B C 1
ATOM 8021 O O . ALA B 1 478 ? 8.867 16.031 -8.867 1 96.19 478 ALA B O 1
ATOM 8022 N N . TRP B 1 479 ? 10.562 14.469 -8.719 1 95.94 479 TRP B N 1
ATOM 8023 C CA . TRP B 1 479 ? 10.508 14.438 -7.262 1 95.94 479 TRP B CA 1
ATOM 8024 C C . TRP B 1 479 ? 11.219 15.648 -6.668 1 95.94 479 TRP B C 1
ATOM 8026 O O . TRP B 1 479 ? 12.336 15.531 -6.148 1 95.94 479 TRP B O 1
ATOM 8036 N N . GLY B 1 480 ? 10.562 16.75 -6.715 1 93.31 480 GLY B N 1
ATOM 8037 C CA . GLY B 1 480 ? 11.195 18.062 -6.551 1 93.31 480 GLY B CA 1
ATOM 8038 C C . GLY B 1 480 ? 11.867 18.234 -5.199 1 93.31 480 GLY B C 1
ATOM 8039 O O . GLY B 1 480 ? 12.969 18.766 -5.113 1 93.31 480 GLY B O 1
ATOM 8040 N N . PHE B 1 481 ? 11.195 17.844 -4.164 1 93.25 481 PHE B N 1
ATOM 8041 C CA . PHE B 1 481 ? 11.773 17.969 -2.83 1 93.25 481 PHE B CA 1
ATOM 8042 C C . PHE B 1 481 ? 13.016 17.094 -2.693 1 93.25 481 PHE B C 1
ATOM 8044 O O . PHE B 1 481 ? 14.023 17.531 -2.129 1 93.25 481 PHE B O 1
ATOM 8051 N N . CYS B 1 482 ? 12.977 15.906 -3.189 1 93.62 482 CYS B N 1
ATOM 8052 C CA . CYS B 1 482 ? 14.117 15 -3.137 1 93.62 482 CYS B CA 1
ATOM 8053 C C . CYS B 1 482 ? 15.273 15.531 -3.979 1 93.62 482 CYS B C 1
ATOM 8055 O O . CYS B 1 482 ? 16.438 15.398 -3.596 1 93.62 482 CYS B O 1
ATOM 8057 N N . LYS B 1 483 ? 14.945 16.031 -5.098 1 93.25 483 LYS B N 1
ATOM 8058 C CA . LYS B 1 483 ? 15.953 16.656 -5.945 1 93.25 483 LYS B CA 1
ATOM 8059 C C . LYS B 1 483 ? 16.688 17.766 -5.203 1 93.25 483 LYS B C 1
ATOM 8061 O O . LYS B 1 483 ? 17.922 17.812 -5.211 1 93.25 483 LYS B O 1
ATOM 8066 N N . SER B 1 484 ? 15.93 18.578 -4.57 1 91.31 484 SER B N 1
ATOM 8067 C CA . SER B 1 484 ? 16.516 19.656 -3.787 1 91.31 484 SER B CA 1
ATOM 8068 C C . SER B 1 484 ? 17.375 19.125 -2.65 1 91.31 484 SER B C 1
ATOM 8070 O O . SER B 1 484 ? 18.453 19.656 -2.367 1 91.31 484 SER B O 1
ATOM 8072 N N . THR B 1 485 ? 16.875 18.125 -2.029 1 91.56 485 THR B N 1
ATOM 8073 C CA . THR B 1 485 ? 17.609 17.5 -0.939 1 91.56 485 THR B CA 1
ATOM 8074 C C . THR B 1 485 ? 18.969 16.984 -1.431 1 91.56 485 THR B C 1
ATOM 8076 O O . THR B 1 485 ? 20 17.219 -0.794 1 91.56 485 THR B O 1
ATOM 8079 N N . GLN B 1 486 ? 18.953 16.281 -2.525 1 93.06 486 GLN B N 1
ATOM 8080 C CA . GLN B 1 486 ? 20.188 15.742 -3.082 1 93.06 486 GLN B CA 1
ATOM 8081 C C . GLN B 1 486 ? 21.156 16.859 -3.477 1 93.06 486 GLN B C 1
ATOM 8083 O O . GLN B 1 486 ? 22.344 16.781 -3.193 1 93.06 486 GLN B O 1
ATOM 8088 N N . GLN B 1 487 ? 20.625 17.906 -4.027 1 90.69 487 GLN B N 1
ATOM 8089 C CA . GLN B 1 487 ? 21.453 19.031 -4.465 1 90.69 487 GLN B CA 1
ATOM 8090 C C . GLN B 1 487 ? 22.062 19.75 -3.273 1 90.69 487 GLN B C 1
ATOM 8092 O O . GLN B 1 487 ? 23.266 20.062 -3.285 1 90.69 487 GLN B O 1
ATOM 8097 N N . VAL B 1 488 ? 21.281 19.953 -2.262 1 88.5 488 VAL B N 1
ATOM 8098 C CA . VAL B 1 488 ? 21.703 20.75 -1.113 1 88.5 488 VAL B CA 1
ATOM 8099 C C . VAL B 1 488 ? 22.672 19.953 -0.26 1 88.5 488 VAL B C 1
ATOM 8101 O O . VAL B 1 488 ? 23.688 20.484 0.203 1 88.5 488 VAL B O 1
ATOM 8104 N N . LEU B 1 489 ? 22.391 18.719 -0.127 1 89.31 489 LEU B N 1
ATOM 8105 C CA . LEU B 1 489 ? 23.141 17.938 0.849 1 89.31 489 LEU B CA 1
ATOM 8106 C C . LEU B 1 489 ? 24.344 17.266 0.194 1 89.31 489 LEU B C 1
ATOM 8108 O O . LEU B 1 489 ? 25.344 16.969 0.86 1 89.31 489 LEU B O 1
ATOM 8112 N N . TYR B 1 490 ? 24.25 16.984 -1.088 1 91.56 490 TYR B N 1
ATOM 8113 C CA . TYR B 1 490 ? 25.266 16.109 -1.673 1 91.56 490 TYR B CA 1
ATOM 8114 C C . TYR B 1 490 ? 25.891 16.766 -2.9 1 91.56 490 TYR B C 1
ATOM 8116 O O . TYR B 1 490 ? 26.781 16.172 -3.529 1 91.56 490 TYR B O 1
ATOM 8124 N N . GLY B 1 491 ? 25.469 17.906 -3.238 1 89.38 491 GLY B N 1
ATOM 8125 C CA . GLY B 1 491 ? 26.047 18.641 -4.344 1 89.38 491 GLY B CA 1
ATOM 8126 C C . GLY B 1 491 ? 25.109 18.812 -5.516 1 89.38 491 GLY B C 1
ATOM 8127 O O . GLY B 1 491 ? 24.344 17.906 -5.848 1 89.38 491 GLY B O 1
ATOM 8128 N N . GLU B 1 492 ? 25.156 19.891 -6.164 1 88.44 492 GLU B N 1
ATOM 8129 C CA . GLU B 1 492 ? 24.234 20.297 -7.227 1 88.44 492 GLU B CA 1
ATOM 8130 C C . GLU B 1 492 ? 24.266 19.312 -8.383 1 88.44 492 GLU B C 1
ATOM 8132 O O . GLU B 1 492 ? 23.25 19.109 -9.055 1 88.44 492 GLU B O 1
ATOM 8137 N N . GLN B 1 493 ? 25.312 18.688 -8.562 1 89.5 493 GLN B N 1
ATOM 8138 C CA . GLN B 1 493 ? 25.469 17.781 -9.695 1 89.5 493 GLN B CA 1
ATOM 8139 C C . GLN B 1 493 ? 25.031 16.359 -9.344 1 89.5 493 GLN B C 1
ATOM 8141 O O . GLN B 1 493 ? 24.891 15.516 -10.227 1 89.5 493 GLN B O 1
ATOM 8146 N N . ASN B 1 494 ? 24.797 16.125 -8.117 1 90.69 494 ASN B N 1
ATOM 8147 C CA . ASN B 1 494 ? 24.5 14.781 -7.645 1 90.69 494 ASN B CA 1
ATOM 8148 C C . ASN B 1 494 ? 23 14.547 -7.512 1 90.69 494 ASN B C 1
ATOM 8150 O O . ASN B 1 494 ? 22.484 14.398 -6.402 1 90.69 494 ASN B O 1
ATOM 8154 N N . VAL B 1 495 ? 22.312 14.562 -8.625 1 92.06 495 VAL B N 1
ATOM 8155 C CA . VAL B 1 495 ? 20.875 14.289 -8.672 1 92.06 495 VAL B CA 1
ATOM 8156 C C . VAL B 1 495 ? 20.625 12.961 -9.375 1 92.06 495 VAL B C 1
ATOM 8158 O O . VAL B 1 495 ? 21.109 12.742 -10.492 1 92.06 495 VAL B O 1
ATOM 8161 N N . SER B 1 496 ? 20 12.086 -8.633 1 94.38 496 SER B N 1
ATOM 8162 C CA . SER B 1 496 ? 19.734 10.758 -9.156 1 94.38 496 SER B CA 1
ATOM 8163 C C . SER B 1 496 ? 18.281 10.352 -8.945 1 94.38 496 SER B C 1
ATOM 8165 O O . SER B 1 496 ? 17.734 10.539 -7.859 1 94.38 496 SER B O 1
ATOM 8167 N N . SER B 1 497 ? 17.656 9.828 -10.062 1 95.5 497 SER B N 1
ATOM 8168 C CA . SER B 1 497 ? 16.344 9.18 -10.016 1 95.5 497 SER B CA 1
ATOM 8169 C C . SER B 1 497 ? 15.273 10.133 -9.492 1 95.5 497 SER B C 1
ATOM 8171 O O . SER B 1 497 ? 14.414 9.742 -8.703 1 95.5 497 SER B O 1
ATOM 8173 N N . CYS B 1 498 ? 15.312 11.414 -9.867 1 95.38 498 CYS B N 1
ATOM 8174 C CA . CYS B 1 498 ? 14.344 12.398 -9.398 1 95.38 498 CYS B CA 1
ATOM 8175 C C . CYS B 1 498 ? 13.516 12.938 -10.562 1 95.38 498 CYS B C 1
ATOM 8177 O O . CYS B 1 498 ? 12.477 13.57 -10.352 1 95.38 498 CYS B O 1
ATOM 8179 N N . ASP B 1 499 ? 13.883 12.641 -11.797 1 94.88 499 ASP B N 1
ATOM 8180 C CA . ASP B 1 499 ? 13.25 13.25 -12.961 1 94.88 499 ASP B CA 1
ATOM 8181 C C . ASP B 1 499 ? 11.977 12.5 -13.344 1 94.88 499 ASP B C 1
ATOM 8183 O O . ASP B 1 499 ? 12.008 11.297 -13.586 1 94.88 499 ASP B O 1
ATOM 8187 N N . LEU B 1 500 ? 10.875 13.227 -13.492 1 95.62 500 LEU B N 1
ATOM 8188 C CA . LEU B 1 500 ? 9.609 12.656 -13.922 1 95.62 500 LEU B CA 1
ATOM 8189 C C . LEU B 1 500 ? 9.234 13.148 -15.32 1 95.62 500 LEU B C 1
ATOM 8191 O O . LEU B 1 500 ? 8.492 12.477 -16.047 1 95.62 500 LEU B O 1
ATOM 8195 N N . GLY B 1 501 ? 9.758 14.367 -15.703 1 94.25 501 GLY B N 1
ATOM 8196 C CA . GLY B 1 501 ? 9.305 15.008 -16.938 1 94.25 501 GLY B CA 1
ATOM 8197 C C . GLY B 1 501 ? 7.883 15.531 -16.844 1 94.25 501 GLY B C 1
ATOM 8198 O O . GLY B 1 501 ? 7.266 15.484 -15.773 1 94.25 501 GLY B O 1
ATOM 8199 N N . ILE B 1 502 ? 7.457 16.062 -18 1 91.88 502 ILE B N 1
ATOM 8200 C CA . ILE B 1 502 ? 6.094 16.578 -18.016 1 91.88 502 ILE B CA 1
ATOM 8201 C C . ILE B 1 502 ? 5.105 15.43 -18.172 1 91.88 502 ILE B C 1
ATOM 8203 O O . ILE B 1 502 ? 5.035 14.805 -19.234 1 91.88 502 ILE B O 1
ATOM 8207 N N . ARG B 1 503 ? 4.555 14.93 -17.109 1 93.81 503 ARG B N 1
ATOM 8208 C CA . ARG B 1 503 ? 3.549 13.875 -17.156 1 93.81 503 ARG B CA 1
ATOM 8209 C C . ARG B 1 503 ? 2.168 14.445 -17.469 1 93.81 503 ARG B C 1
ATOM 8211 O O . ARG B 1 503 ? 1.726 15.391 -16.812 1 93.81 503 ARG B O 1
ATOM 8218 N N . PRO B 1 504 ? 1.517 13.891 -18.391 1 97.69 504 PRO B N 1
ATOM 8219 C CA . PRO B 1 504 ? 0.242 14.453 -18.844 1 97.69 504 PRO B CA 1
ATOM 8220 C C . PRO B 1 504 ? -0.937 14.008 -17.984 1 97.69 504 PRO B C 1
ATOM 8222 O O . PRO B 1 504 ? -1.903 13.445 -18.5 1 97.69 504 PRO B O 1
ATOM 8225 N N . TYR B 1 505 ? -0.985 14.422 -16.781 1 98.25 505 TYR B N 1
ATOM 8226 C CA . TYR B 1 505 ? -2 13.992 -15.836 1 98.25 505 TYR B CA 1
ATOM 8227 C C . TYR B 1 505 ? -3.381 14.484 -16.25 1 98.25 505 TYR B C 1
ATOM 8229 O O . TYR B 1 505 ? -4.383 13.797 -16.031 1 98.25 505 TYR B O 1
ATOM 8237 N N . GLU B 1 506 ? -3.451 15.719 -16.797 1 98.69 506 GLU B N 1
ATOM 8238 C CA . GLU B 1 506 ? -4.727 16.266 -17.25 1 98.69 506 GLU B CA 1
ATOM 8239 C C . GLU B 1 506 ? -5.34 15.398 -18.344 1 98.69 506 GLU B C 1
ATOM 8241 O O . GLU B 1 506 ? -6.551 15.172 -18.375 1 98.69 506 GLU B O 1
ATOM 8246 N N . LYS B 1 507 ? -4.523 14.891 -19.25 1 98.56 507 LYS B N 1
ATOM 8247 C CA . LYS B 1 507 ? -5.008 14.031 -20.328 1 98.56 507 LYS B CA 1
ATOM 8248 C C . LYS B 1 507 ? -5.457 12.68 -19.781 1 98.56 507 LYS B C 1
ATOM 8250 O O . LYS B 1 507 ? -6.438 12.102 -20.266 1 98.56 507 LYS B O 1
ATOM 8255 N N . MET B 1 508 ? -4.715 12.188 -18.828 1 98.12 508 MET B N 1
ATOM 8256 C CA . MET B 1 508 ? -5.098 10.93 -18.188 1 98.12 508 MET B CA 1
ATOM 8257 C C . MET B 1 508 ? -6.488 11.039 -17.562 1 98.12 508 MET B C 1
ATOM 8259 O O . MET B 1 508 ? -7.328 10.164 -17.75 1 98.12 508 MET B O 1
ATOM 8263 N N . VAL B 1 509 ? -6.723 12.117 -16.828 1 98.62 509 VAL B N 1
ATOM 8264 C CA . VAL B 1 509 ? -8 12.312 -16.141 1 98.62 509 VAL B CA 1
ATOM 8265 C C . VAL B 1 509 ? -9.109 12.508 -17.172 1 98.62 509 VAL B C 1
ATOM 8267 O O . VAL B 1 509 ? -10.219 11.992 -17 1 98.62 509 VAL B O 1
ATOM 8270 N N . GLU B 1 510 ? -8.82 13.211 -18.234 1 98.62 510 GLU B N 1
ATOM 8271 C CA . GLU B 1 510 ? -9.789 13.352 -19.312 1 98.62 510 GLU B CA 1
ATOM 8272 C C . GLU B 1 510 ? -10.156 12 -19.906 1 98.62 510 GLU B C 1
ATOM 8274 O O . GLU B 1 510 ? -11.328 11.734 -20.172 1 98.62 510 GLU B O 1
ATOM 8279 N N . ALA B 1 511 ? -9.133 11.203 -20.109 1 98.25 511 ALA B N 1
ATOM 8280 C CA . ALA B 1 511 ? -9.352 9.875 -20.688 1 98.25 511 ALA B CA 1
ATOM 8281 C C . ALA B 1 511 ? -10.266 9.039 -19.781 1 98.25 511 ALA B C 1
ATOM 8283 O O . ALA B 1 511 ? -11.047 8.227 -20.281 1 98.25 511 ALA B O 1
ATOM 8284 N N . LEU B 1 512 ? -10.242 9.258 -18.531 1 97.69 512 LEU B N 1
ATOM 8285 C CA . LEU B 1 512 ? -11.055 8.508 -17.578 1 97.69 512 LEU B CA 1
ATOM 8286 C C . LEU B 1 512 ? -12.477 9.055 -17.531 1 97.69 512 LEU B C 1
ATOM 8288 O O . LEU B 1 512 ? -13.367 8.422 -16.953 1 97.69 512 LEU B O 1
ATOM 8292 N N . GLY B 1 513 ? -12.711 10.227 -18.047 1 98.06 513 GLY B N 1
ATOM 8293 C CA . GLY B 1 513 ? -14.047 10.781 -18.078 1 98.06 513 GLY B CA 1
ATOM 8294 C C . GLY B 1 513 ? -14.18 12.07 -17.281 1 98.06 513 GLY B C 1
ATOM 8295 O O . GLY B 1 513 ? -15.273 12.633 -17.172 1 98.06 513 GLY B O 1
ATOM 8296 N N . GLY B 1 514 ? -13.062 12.609 -16.75 1 98.62 514 GLY B N 1
ATOM 8297 C CA . GLY B 1 514 ? -13.062 13.875 -16.031 1 98.62 514 GLY B CA 1
ATOM 8298 C C . GLY B 1 514 ? -12.734 15.062 -16.922 1 98.62 514 GLY B C 1
ATOM 8299 O O . GLY B 1 514 ? -12.812 14.969 -18.141 1 98.62 514 GLY B O 1
ATOM 8300 N N . TYR B 1 515 ? -12.516 16.203 -16.266 1 98.81 515 TYR B N 1
ATOM 8301 C CA . TYR B 1 515 ? -12.055 17.406 -16.938 1 98.81 515 TYR B CA 1
ATOM 8302 C C . TYR B 1 515 ? -10.547 17.578 -16.781 1 98.81 515 TYR B C 1
ATOM 8304 O O . TYR B 1 515 ? -10.008 17.406 -15.688 1 98.81 515 TYR B O 1
ATOM 8312 N N . GLY B 1 516 ? -9.867 17.797 -17.828 1 98.81 516 GLY B N 1
ATOM 8313 C CA . GLY B 1 516 ? -8.43 18.031 -17.797 1 98.81 516 GLY B CA 1
ATOM 8314 C C . GLY B 1 516 ? -8.008 19.281 -18.547 1 98.81 516 GLY B C 1
ATOM 8315 O O . GLY B 1 516 ? -8.547 19.594 -19.609 1 98.81 516 GLY B O 1
ATOM 8316 N N . GLU B 1 517 ? -7.02 20 -17.953 1 98.75 517 GLU B N 1
ATOM 8317 C CA . GLU B 1 517 ? -6.477 21.188 -18.609 1 98.75 517 GLU B CA 1
ATOM 8318 C C . GLU B 1 517 ? -5.02 21.406 -18.203 1 98.75 517 GLU B C 1
ATOM 8320 O O . GLU B 1 517 ? -4.668 21.297 -17.031 1 98.75 517 GLU B O 1
ATOM 8325 N N . PHE B 1 518 ? -4.184 21.625 -19.156 1 98.56 518 PHE B N 1
ATOM 8326 C CA . PHE B 1 518 ? -2.793 22 -18.922 1 98.56 518 PHE B CA 1
ATOM 8327 C C . PHE B 1 518 ? -2.639 23.516 -18.859 1 98.56 518 PHE B C 1
ATOM 8329 O O . PHE B 1 518 ? -3.23 24.234 -19.656 1 98.56 518 PHE B O 1
ATOM 8336 N N . VAL B 1 519 ? -1.905 24.016 -17.875 1 98.25 519 VAL B N 1
ATOM 8337 C CA . VAL B 1 519 ? -1.689 25.453 -17.703 1 98.25 519 VAL B CA 1
ATOM 8338 C C . VAL B 1 519 ? -0.192 25.75 -17.672 1 98.25 519 VAL B C 1
ATOM 8340 O O . VAL B 1 519 ? 0.526 25.266 -16.797 1 98.25 519 VAL B O 1
ATOM 8343 N N . GLY B 1 520 ? 0.319 26.594 -18.547 1 96.19 520 GLY B N 1
ATOM 8344 C CA . GLY B 1 520 ? 1.725 26.969 -18.594 1 96.19 520 GLY B CA 1
ATOM 8345 C C . GLY B 1 520 ? 1.954 28.453 -18.469 1 96.19 520 GLY B C 1
ATOM 8346 O O . GLY B 1 520 ? 3.092 28.922 -18.562 1 96.19 520 GLY B O 1
ATOM 8347 N N . ARG B 1 521 ? 0.808 29.203 -18.328 1 95.19 521 ARG B N 1
ATOM 8348 C CA . ARG B 1 521 ? 0.89 30.656 -18.234 1 95.19 521 ARG B CA 1
ATOM 8349 C C . ARG B 1 521 ? 0.041 31.188 -17.078 1 95.19 521 ARG B C 1
ATOM 8351 O O . ARG B 1 521 ? -1.056 30.688 -16.828 1 95.19 521 ARG B O 1
ATOM 8358 N N . ASN B 1 522 ? 0.525 32.281 -16.531 1 94 522 ASN B N 1
ATOM 8359 C CA . ASN B 1 522 ? -0.131 32.875 -15.367 1 94 522 ASN B CA 1
ATOM 8360 C C . ASN B 1 522 ? -1.567 33.281 -15.672 1 94 522 ASN B C 1
ATOM 8362 O O . ASN B 1 522 ? -2.461 33.094 -14.844 1 94 522 ASN B O 1
ATOM 8366 N N . ASP B 1 523 ? -1.814 33.781 -16.859 1 94.44 523 ASP B N 1
A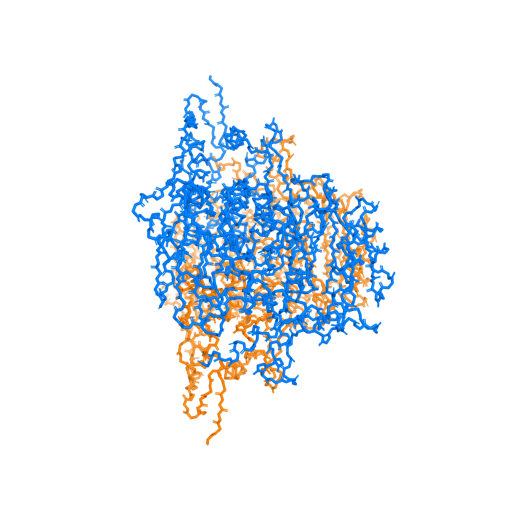TOM 8367 C CA . ASP B 1 523 ? -3.121 34.344 -17.188 1 94.44 523 ASP B CA 1
ATOM 8368 C C . ASP B 1 523 ? -4.164 33.25 -17.375 1 94.44 523 ASP B C 1
ATOM 8370 O O . ASP B 1 523 ? -5.363 33.531 -17.438 1 94.44 523 ASP B O 1
ATOM 8374 N N . ARG B 1 524 ? -3.742 32 -17.359 1 96.5 524 ARG B N 1
ATOM 8375 C CA . ARG B 1 524 ? -4.648 30.891 -17.578 1 96.5 524 ARG B CA 1
ATOM 8376 C C . ARG B 1 524 ? -5.012 30.203 -16.266 1 96.5 524 ARG B C 1
ATOM 8378 O O . ARG B 1 524 ? -5.918 29.375 -16.219 1 96.5 524 ARG B O 1
ATOM 8385 N N . ILE B 1 525 ? -4.453 30.625 -15.188 1 96.12 525 ILE B N 1
ATOM 8386 C CA . ILE B 1 525 ? -4.648 29.969 -13.906 1 96.12 525 ILE B CA 1
ATOM 8387 C C . ILE B 1 525 ? -6.105 30.109 -13.469 1 96.12 525 ILE B C 1
ATOM 8389 O O . ILE B 1 525 ? -6.785 29.109 -13.227 1 96.12 525 ILE B O 1
ATOM 8393 N N . ILE B 1 526 ? -6.633 31.312 -13.352 1 95.69 526 ILE B N 1
ATOM 8394 C CA . ILE B 1 526 ? -7.973 31.562 -12.836 1 95.69 526 ILE B CA 1
ATOM 8395 C C . ILE B 1 526 ? -9.016 30.969 -13.789 1 95.69 526 ILE B C 1
ATOM 8397 O O . ILE B 1 526 ? -9.914 30.25 -13.352 1 95.69 526 ILE B O 1
ATOM 8401 N N . PRO B 1 527 ? -8.891 31.188 -15.141 1 97.5 527 PRO B N 1
ATOM 8402 C CA . PRO B 1 527 ? -9.836 30.547 -16.062 1 97.5 527 PRO B CA 1
ATOM 8403 C C . PRO B 1 527 ? -9.852 29.031 -15.938 1 97.5 527 PRO B C 1
ATOM 8405 O O . PRO B 1 527 ? -10.914 28.406 -16 1 97.5 527 PRO B O 1
ATOM 8408 N N . ALA B 1 528 ? -8.727 28.438 -15.766 1 98.31 528 ALA B N 1
ATOM 8409 C CA . ALA B 1 528 ? -8.641 26.984 -15.648 1 98.31 528 ALA B CA 1
ATOM 8410 C C . ALA B 1 528 ? -9.375 26.5 -14.406 1 98.31 528 ALA B C 1
ATOM 8412 O O . ALA B 1 528 ? -10.078 25.484 -14.453 1 98.31 528 ALA B O 1
ATOM 8413 N N . ILE B 1 529 ? -9.195 27.156 -13.336 1 97.69 529 ILE B N 1
ATOM 8414 C CA . ILE B 1 529 ? -9.859 26.812 -12.094 1 97.69 529 ILE B CA 1
ATOM 8415 C C . ILE B 1 529 ? -11.367 26.938 -12.258 1 97.69 529 ILE B C 1
ATOM 8417 O O . ILE B 1 529 ? -12.125 26.031 -11.875 1 97.69 529 ILE B O 1
ATOM 8421 N N . LYS B 1 530 ? -11.812 28.047 -12.805 1 97 530 LYS B N 1
ATOM 8422 C CA . LYS B 1 530 ? -13.234 28.281 -13.047 1 97 530 LYS B CA 1
ATOM 8423 C C . LYS B 1 530 ? -13.828 27.203 -13.938 1 97 530 LYS B C 1
ATOM 8425 O O . LYS B 1 530 ? -14.891 26.641 -13.625 1 97 530 LYS B O 1
ATOM 8430 N N . ASN B 1 531 ? -13.164 26.938 -15.039 1 98.25 531 ASN B N 1
ATOM 8431 C CA . ASN B 1 531 ? -13.641 25.922 -15.977 1 98.25 531 ASN B CA 1
ATOM 8432 C C . ASN B 1 531 ? -13.742 24.547 -15.305 1 98.25 531 ASN B C 1
ATOM 8434 O O . ASN B 1 531 ? -14.711 23.812 -15.531 1 98.25 531 ASN B O 1
ATOM 8438 N N . ALA B 1 532 ? -12.758 24.234 -14.531 1 98.31 532 ALA B N 1
ATOM 8439 C CA . ALA B 1 532 ? -12.734 22.938 -13.844 1 98.31 532 ALA B CA 1
ATOM 8440 C C . ALA B 1 532 ? -13.922 22.797 -12.898 1 98.31 532 ALA B C 1
ATOM 8442 O O . ALA B 1 532 ? -14.617 21.781 -12.922 1 98.31 532 ALA B O 1
ATOM 8443 N N . ILE B 1 533 ? -14.172 23.75 -12.109 1 96.56 533 ILE B N 1
ATOM 8444 C CA . ILE B 1 533 ? -15.258 23.719 -11.133 1 96.56 533 ILE B CA 1
ATOM 8445 C C . ILE B 1 533 ? -16.594 23.75 -11.852 1 96.56 533 ILE B C 1
ATOM 8447 O O . ILE B 1 533 ? -17.516 23 -11.508 1 96.56 533 ILE B O 1
ATOM 8451 N N . ASP B 1 534 ? -16.719 24.562 -12.898 1 96.62 534 ASP B N 1
ATOM 8452 C CA . ASP B 1 534 ? -17.969 24.734 -13.633 1 96.62 534 ASP B CA 1
ATOM 8453 C C . ASP B 1 534 ? -18.312 23.469 -14.422 1 96.62 534 ASP B C 1
ATOM 8455 O O . ASP B 1 534 ? -19.469 23.234 -14.781 1 96.62 534 ASP B O 1
ATOM 8459 N N . SER B 1 535 ? -17.328 22.672 -14.711 1 98 535 SER B N 1
ATOM 8460 C CA . SER B 1 535 ? -17.562 21.453 -15.461 1 98 535 SER B CA 1
ATOM 8461 C C . SER B 1 535 ? -18.438 20.484 -14.68 1 98 535 SER B C 1
ATOM 8463 O O . SER B 1 535 ? -19.094 19.625 -15.273 1 98 535 SER B O 1
ATOM 8465 N N . GLY B 1 536 ? -18.375 20.547 -13.383 1 97.75 536 GLY B N 1
ATOM 8466 C CA . GLY B 1 536 ? -19.125 19.625 -12.539 1 97.75 536 GLY B CA 1
ATOM 8467 C C . GLY B 1 536 ? -18.562 18.234 -12.516 1 97.75 536 GLY B C 1
ATOM 8468 O O . GLY B 1 536 ? -19.156 17.312 -11.93 1 97.75 536 GLY B O 1
ATOM 8469 N N . LYS B 1 537 ? -17.406 18.047 -13.102 1 98.56 537 LYS B N 1
ATOM 8470 C CA . LYS B 1 537 ? -16.719 16.766 -13.164 1 98.56 537 LYS B CA 1
ATOM 8471 C C . LYS B 1 537 ? -15.492 16.734 -12.258 1 98.56 537 LYS B C 1
ATOM 8473 O O . LYS B 1 537 ? -14.977 17.797 -11.875 1 98.56 537 LYS B O 1
ATOM 8478 N N . PRO B 1 538 ? -15.094 15.5 -11.82 1 98.75 538 PRO B N 1
ATOM 8479 C CA . PRO B 1 538 ? -13.727 15.477 -11.297 1 98.75 538 PRO B CA 1
ATOM 8480 C C . PRO B 1 538 ? -12.711 16.078 -12.258 1 98.75 538 PRO B C 1
ATOM 8482 O O . PRO B 1 538 ? -12.75 15.789 -13.461 1 98.75 538 PRO B O 1
ATOM 8485 N N . ALA B 1 539 ? -11.805 16.938 -11.719 1 98.88 539 ALA B N 1
ATOM 8486 C CA . ALA B 1 539 ? -10.977 17.719 -12.625 1 98.88 539 ALA B CA 1
ATOM 8487 C C . ALA B 1 539 ? -9.508 17.672 -12.211 1 98.88 539 ALA B C 1
ATOM 8489 O O . ALA B 1 539 ? -9.195 17.484 -11.031 1 98.88 539 ALA B O 1
ATOM 8490 N N . CYS B 1 540 ? -8.68 17.797 -13.195 1 98.88 540 CYS B N 1
ATOM 8491 C CA . CYS B 1 540 ? -7.238 17.906 -13.008 1 98.88 540 CYS B CA 1
ATOM 8492 C C . CYS B 1 540 ? -6.676 19.078 -13.805 1 98.88 540 CYS B C 1
ATOM 8494 O O . CYS B 1 540 ? -6.77 19.109 -15.031 1 98.88 540 CYS B O 1
ATOM 8496 N N . ILE B 1 541 ? -6.199 20.047 -13.117 1 98.88 541 ILE B N 1
ATOM 8497 C CA . ILE B 1 541 ? -5.434 21.141 -13.719 1 98.88 541 ILE B CA 1
ATOM 8498 C C . ILE B 1 541 ? -3.941 20.891 -13.508 1 98.88 541 ILE B C 1
ATOM 8500 O O . ILE B 1 541 ? -3.445 20.953 -12.383 1 98.88 541 ILE B O 1
ATOM 8504 N N . ASN B 1 542 ? -3.271 20.594 -14.57 1 98.75 542 ASN B N 1
ATOM 8505 C CA . ASN B 1 542 ? -1.836 20.344 -14.57 1 98.75 542 ASN B CA 1
ATOM 8506 C C . ASN B 1 542 ? -1.038 21.609 -14.836 1 98.75 542 ASN B C 1
ATOM 8508 O O . ASN B 1 542 ? -0.916 22.031 -15.992 1 98.75 542 ASN B O 1
ATOM 8512 N N . VAL B 1 543 ? -0.404 22.156 -13.766 1 98.31 543 VAL B N 1
ATOM 8513 C CA . VAL B 1 543 ? 0.233 23.469 -13.875 1 98.31 543 VAL B CA 1
ATOM 8514 C C . VAL B 1 543 ? 1.75 23.312 -13.922 1 98.31 543 VAL B C 1
ATOM 8516 O O . VAL B 1 543 ? 2.355 22.797 -12.984 1 98.31 543 VAL B O 1
ATOM 8519 N N . LEU B 1 544 ? 2.369 23.75 -15 1 97.75 544 LEU B N 1
ATOM 8520 C CA . LEU B 1 544 ? 3.824 23.766 -15.109 1 97.75 544 LEU B CA 1
ATOM 8521 C C . LEU B 1 544 ? 4.422 24.906 -14.305 1 97.75 544 LEU B C 1
ATOM 8523 O O . LEU B 1 544 ? 4.465 26.047 -14.773 1 97.75 544 LEU B O 1
ATOM 8527 N N . VAL B 1 545 ? 4.91 24.609 -13.141 1 96.25 545 VAL B N 1
ATOM 8528 C CA . VAL B 1 545 ? 5.445 25.625 -12.242 1 96.25 545 VAL B CA 1
ATOM 8529 C C . VAL B 1 545 ? 6.934 25.828 -12.516 1 96.25 545 VAL B C 1
ATOM 8531 O O . VAL B 1 545 ? 7.539 25.062 -13.273 1 96.25 545 VAL B O 1
ATOM 8534 N N . ASP B 1 546 ? 7.484 26.922 -11.992 1 93.75 546 ASP B N 1
ATOM 8535 C CA . ASP B 1 546 ? 8.93 27.094 -12.016 1 93.75 546 ASP B CA 1
ATOM 8536 C C . ASP B 1 546 ? 9.641 25.938 -11.328 1 93.75 546 ASP B C 1
ATOM 8538 O O . ASP B 1 546 ? 9.688 25.859 -10.102 1 93.75 546 ASP B O 1
ATOM 8542 N N . TYR B 1 547 ? 10.195 25.078 -12.133 1 89.88 547 TYR B N 1
ATOM 8543 C CA . TYR B 1 547 ? 10.727 23.812 -11.641 1 89.88 547 TYR B CA 1
ATOM 8544 C C . TYR B 1 547 ? 12.117 24.016 -11.039 1 89.88 547 TYR B C 1
ATOM 8546 O O . TYR B 1 547 ? 12.75 23.047 -10.602 1 89.88 547 TYR B O 1
ATOM 8554 N N . ASP B 1 548 ? 12.648 25.219 -10.914 1 86.81 548 ASP B N 1
ATOM 8555 C CA . ASP B 1 548 ? 13.914 25.531 -10.266 1 86.81 548 ASP B CA 1
ATOM 8556 C C . ASP B 1 548 ? 13.695 26.156 -8.891 1 86.81 548 ASP B C 1
ATOM 8558 O O . ASP B 1 548 ? 14.656 26.422 -8.164 1 86.81 548 ASP B O 1
ATOM 8562 N N . LEU B 1 549 ? 12.445 26.297 -8.562 1 86.44 549 LEU B N 1
ATOM 8563 C CA . LEU B 1 549 ? 12.109 26.953 -7.297 1 86.44 549 LEU B CA 1
ATOM 8564 C C . LEU B 1 549 ? 11.789 25.906 -6.219 1 86.44 549 LEU B C 1
ATOM 8566 O O . LEU B 1 549 ? 11.117 24.922 -6.492 1 86.44 549 LEU B O 1
ATOM 8570 N N . PHE B 1 550 ? 12.375 26.219 -5.051 1 83 550 PHE B N 1
ATOM 8571 C CA . PHE B 1 550 ? 12.023 25.422 -3.877 1 83 550 PHE B CA 1
ATOM 8572 C C . PHE B 1 550 ? 11.344 26.297 -2.822 1 83 550 PHE B C 1
ATOM 8574 O O . PHE B 1 550 ? 11.664 27.469 -2.678 1 83 550 PHE B O 1
ATOM 8581 N N . ALA B 1 551 ? 10.375 25.641 -2.139 1 82.81 551 ALA B N 1
ATOM 8582 C CA . ALA B 1 551 ? 9.695 26.359 -1.07 1 82.81 551 ALA B CA 1
ATOM 8583 C C . ALA B 1 551 ? 10.664 26.703 0.06 1 82.81 551 ALA B C 1
ATOM 8585 O O . ALA B 1 551 ? 11.586 25.938 0.35 1 82.81 551 ALA B O 1
ATOM 8586 N N . PRO B 1 552 ? 10.383 27.828 0.735 1 82.81 552 PRO B N 1
ATOM 8587 C CA . PRO B 1 552 ? 11.219 28.188 1.888 1 82.81 552 PRO B CA 1
ATOM 8588 C C . PRO B 1 552 ? 11.297 27.062 2.918 1 82.81 552 PRO B C 1
ATOM 8590 O O . PRO B 1 552 ? 12.367 26.797 3.469 1 82.81 552 PRO B O 1
ATOM 8593 N N . GLY B 1 553 ? 10.203 26.484 3.107 1 84 553 GLY B N 1
ATOM 8594 C CA . GLY B 1 553 ? 10.172 25.375 4.043 1 84 553 GLY B CA 1
ATOM 8595 C C . GLY B 1 553 ? 11.062 24.219 3.621 1 84 553 GLY B C 1
ATOM 8596 O O . GLY B 1 553 ? 11.711 23.594 4.461 1 84 553 GLY B O 1
ATOM 8597 N N . ALA B 1 554 ? 11.094 23.953 2.373 1 83.12 554 ALA B N 1
ATOM 8598 C CA . ALA B 1 554 ? 11.945 22.891 1.845 1 83.12 554 ALA B CA 1
ATOM 8599 C C . ALA B 1 554 ? 13.422 23.219 2.043 1 83.12 554 ALA B C 1
ATOM 8601 O O . ALA B 1 554 ? 14.219 22.359 2.416 1 83.12 554 ALA B O 1
ATOM 8602 N N . ILE B 1 555 ? 13.742 24.438 1.817 1 79.69 555 ILE B N 1
ATOM 8603 C CA . ILE B 1 555 ? 15.117 24.891 1.98 1 79.69 555 ILE B CA 1
ATOM 8604 C C . ILE B 1 555 ? 15.523 24.781 3.447 1 79.69 555 ILE B C 1
ATOM 8606 O O . ILE B 1 555 ? 16.578 24.234 3.758 1 79.69 555 ILE B O 1
ATOM 8610 N N . MET B 1 556 ? 14.703 25.266 4.266 1 81 556 MET B N 1
ATOM 8611 C CA . MET B 1 556 ? 14.992 25.234 5.695 1 81 556 MET B CA 1
ATOM 8612 C C . MET B 1 556 ? 15.125 23.797 6.188 1 81 556 MET B C 1
ATOM 8614 O O . MET B 1 556 ? 16.016 23.484 6.973 1 81 556 MET B O 1
ATOM 8618 N N . PHE B 1 557 ? 14.211 22.984 5.77 1 79.69 557 PHE B N 1
ATOM 8619 C CA . PHE B 1 557 ? 14.242 21.578 6.156 1 79.69 557 PHE B CA 1
ATOM 8620 C C . PHE B 1 557 ? 15.555 20.922 5.727 1 79.69 557 PHE B C 1
ATOM 8622 O O . PHE B 1 557 ? 16.219 20.25 6.523 1 79.69 557 PHE B O 1
ATOM 8629 N N . ASN B 1 558 ? 15.961 21.125 4.59 1 80.44 558 ASN B N 1
ATOM 8630 C CA . ASN B 1 558 ? 17.188 20.531 4.07 1 80.44 558 ASN B CA 1
ATOM 8631 C C . ASN B 1 558 ? 18.422 21.094 4.777 1 80.44 558 ASN B C 1
ATOM 8633 O O . ASN B 1 558 ? 19.375 20.359 5.035 1 80.44 558 ASN B O 1
ATOM 8637 N N . GLU B 1 559 ? 18.344 22.391 5.133 1 77 559 GLU B N 1
ATOM 8638 C CA . GLU B 1 559 ? 19.438 23 5.867 1 77 559 GLU B CA 1
ATOM 8639 C C . GLU B 1 559 ? 19.531 22.438 7.285 1 77 559 GLU B C 1
ATOM 8641 O O . GLU B 1 559 ? 20.641 22.266 7.82 1 77 559 GLU B O 1
ATOM 8646 N N . SER B 1 560 ? 18.375 22.219 7.766 1 76.38 560 SER B N 1
ATOM 8647 C CA . SER B 1 560 ? 18.359 21.625 9.102 1 76.38 560 SER B CA 1
ATOM 8648 C C . SER B 1 560 ? 18.953 20.219 9.086 1 76.38 560 SER B C 1
ATOM 8650 O O . SER B 1 560 ? 19.594 19.797 10.047 1 76.38 560 SER B O 1
ATOM 8652 N N . LEU B 1 561 ? 18.641 19.531 8.031 1 71 561 LEU B N 1
ATOM 8653 C CA . LEU B 1 561 ? 19.219 18.203 7.871 1 71 561 LEU B CA 1
ATOM 8654 C C . LEU B 1 561 ? 20.734 18.266 7.75 1 71 561 LEU B C 1
ATOM 8656 O O . LEU B 1 561 ? 21.438 17.406 8.25 1 71 561 LEU B O 1
ATOM 8660 N N . LYS B 1 562 ? 21.172 19.234 7.094 1 70.62 562 LYS B N 1
ATOM 8661 C CA . LYS B 1 562 ? 22.609 19.453 6.902 1 70.62 562 LYS B CA 1
ATOM 8662 C C . LYS B 1 562 ? 23.297 19.719 8.234 1 70.62 562 LYS B C 1
ATOM 8664 O O . LYS B 1 562 ? 24.422 19.266 8.461 1 70.62 562 LYS B O 1
ATOM 8669 N N . ALA B 1 563 ? 22.609 20.359 9.086 1 64.25 563 ALA B N 1
ATOM 8670 C CA . ALA B 1 563 ? 23.188 20.766 10.367 1 64.25 563 ALA B CA 1
ATOM 8671 C C . ALA B 1 563 ? 23.203 19.594 11.352 1 64.25 563 ALA B C 1
ATOM 8673 O O . ALA B 1 563 ? 23.984 19.578 12.297 1 64.25 563 ALA B O 1
ATOM 8674 N N . MET B 1 564 ? 22.266 18.672 11.055 1 58 564 MET B N 1
ATOM 8675 C CA . MET B 1 564 ? 22.219 17.5 11.93 1 58 564 MET B CA 1
ATOM 8676 C C . MET B 1 564 ? 23.359 16.547 11.625 1 58 564 MET B C 1
ATOM 8678 O O . MET B 1 564 ? 23.438 16 10.523 1 58 564 MET B O 1
ATOM 8682 N N . LYS B 1 565 ? 24.641 16.953 11.852 1 52.5 565 LYS B N 1
ATOM 8683 C CA . LYS B 1 565 ? 25.781 16.078 11.688 1 52.5 565 LYS B CA 1
ATOM 8684 C C . LYS B 1 565 ? 25.672 14.859 12.602 1 52.5 565 LYS B C 1
ATOM 8686 O O . LYS B 1 565 ? 25.281 14.977 13.758 1 52.5 565 LYS B O 1
#

Sequence (1130 aa):
MSKITGGELLVLALRKNNIKNVFGLVGNHVSPIFVHAQKHGLDIIDVRHEQAAIHMADGWSQVTRNIGVAIVTGGPGFTNSITGIVKAYMANTPILVIVGSTVPQQRDVGGLQDIDQIGMIREYTKWSASVFDTGRIPEYISIAMKKAVSGLRGPVVLEIPINILKNSIDEEEVNWPENNTIISKSSPNRETLDIILNTIVDAEKPLIIAGDEIYYGHSENELVKFVETTGIPIVTVNKARGCIPDSHSLCFGNGRVLEAGPQLYALHEADVIINVGLNIDYQMGLAKLPFFRAGQKFINICRDEYYNSRITSKPALTVIAEPGETLSALCTLIKEKNIVLKSYSSWIDKLKENDADYWENISSQAGNERIHPINIIRGIMEYIDDDDIVVLDGSNAMFWGSLLFSFNKPGRLIIGPDGTLGPMGCGIPLALAAKLANPDKKVILYTGDGSFGFNAIEMDTAVRLNIPITVIVHNDLAWGFCKSTQQVLYGEQNVSSCDLGIRPYEKMVEALGGYGEFVGRNDRIIPAIKNAIDSGKPACINVLVDYDLFAPGAIMFNESLKAMKMSKITGGELLVLALRKNNIKNVFGLVGNHVSPIFVHAQKHGLDIIDVRHEQAAIHMADGWSQVTRNIGVAIVTGGPGFTNSITGIVKAYMANTPILVIVGSTVPQQRDVGGLQDIDQIGMIREYTKWSASVFDTGRIPEYISIAMKKAVSGLRGPVVLEIPINILKNSIDEEEVNWPENNTIISKSSPNRETLDIILNTIVDAEKPLIIAGDEIYYGHSENELVKFVETTGIPIVTVNKARGCIPDSHSLCFGNGRVLEAGPQLYALHEADVIINVGLNIDYQMGLAKLPFFRAGQKFINICRDEYYNSRITSKPALTVIAEPGETLSALCTLIKEKNIVLKSYSSWIDKLKENDADYWENISSQAGNERIHPINIIRGIMEYIDDDDIVVLDGSNAMFWGSLLFSFNKPGRLIIGPDGTLGPMGCGIPLALAAKLANPDKKVILYTGDGSFGFNAIEMDTAVRLNIPITVIVHNDLAWGFCKSTQQVLYGEQNVSSCDLGIRPYEKMVEALGGYGEFVGRNDRIIPAIKNAIDSGKPACINVLVDYDLFAPGAIMFNESLKAMK

Solvent-accessible surface area (backbone atoms only — not comparable to full-atom values): 55258 Å² total; per-residue (Å²): 130,63,70,44,32,23,12,44,45,45,48,51,39,41,43,75,68,71,44,47,66,34,23,20,33,78,28,82,36,34,39,51,35,43,48,37,20,65,84,67,60,34,46,66,46,59,50,61,41,41,35,44,14,35,28,18,13,47,21,32,13,63,54,68,70,41,76,11,34,21,40,30,13,32,38,40,35,44,38,41,24,43,42,34,40,42,32,26,35,49,48,41,36,28,24,43,37,40,30,17,26,50,47,76,85,38,56,86,44,42,28,62,24,61,68,68,63,61,76,48,44,48,93,43,33,75,42,67,51,72,55,88,51,53,41,42,44,36,36,52,52,52,52,44,56,50,53,12,60,44,77,68,31,9,18,20,39,42,34,37,25,31,60,37,29,62,37,71,42,54,57,85,61,48,46,74,66,81,86,77,80,83,82,83,80,46,61,70,55,71,68,60,48,49,54,52,48,52,52,57,60,69,41,75,34,49,34,36,37,36,10,42,44,34,47,74,62,71,16,34,67,33,50,47,50,38,35,66,73,55,57,46,36,31,26,24,28,78,48,16,37,9,38,52,32,44,81,39,92,48,36,58,44,54,48,41,52,50,34,55,48,55,33,49,56,56,53,32,63,28,46,28,37,39,35,34,23,51,65,63,20,50,56,45,48,55,67,28,73,85,47,22,52,87,83,35,36,37,37,37,30,21,68,39,65,75,50,50,70,48,68,65,94,50,63,61,52,74,43,77,20,35,47,40,51,39,38,44,51,48,50,49,48,38,61,71,65,63,61,81,66,65,81,42,58,70,52,51,49,49,52,50,50,48,40,53,54,46,51,54,56,58,59,68,60,61,52,83,82,43,30,33,68,66,60,54,54,49,38,48,59,70,72,50,58,72,79,26,34,41,29,28,9,28,57,50,32,23,31,44,45,59,55,68,61,80,41,59,32,60,50,26,62,43,64,41,43,36,48,38,40,44,43,62,24,40,32,58,34,23,41,51,26,39,32,71,76,35,76,90,43,59,32,39,30,40,23,14,51,51,21,45,43,54,42,47,58,46,54,50,41,24,41,76,69,68,46,55,37,39,34,36,28,46,28,42,35,24,39,52,55,53,39,49,40,27,24,72,71,65,34,77,83,30,65,50,73,30,79,64,48,90,67,49,58,14,48,28,37,33,41,60,66,30,38,48,40,78,36,68,48,71,87,43,48,50,60,50,53,51,51,37,62,70,62,65,31,24,21,28,39,34,31,45,36,43,59,88,65,74,32,58,14,54,52,50,51,45,50,51,58,62,65,60,118,129,64,71,43,32,22,12,45,45,46,48,51,40,41,41,75,68,73,43,45,66,34,22,22,34,78,28,80,33,35,40,50,34,44,49,37,19,65,85,67,60,33,45,67,45,60,49,61,42,42,34,43,15,35,29,18,11,46,22,32,14,64,55,67,70,42,76,12,32,21,41,29,13,34,36,40,35,45,37,43,24,42,40,33,40,43,32,25,34,49,47,42,37,28,24,42,38,39,29,18,26,49,48,78,88,39,55,88,44,43,29,62,25,64,67,69,64,62,76,47,44,48,92,44,34,75,43,68,50,73,53,88,50,51,42,42,44,36,36,52,52,51,51,44,57,50,53,13,60,44,77,69,32,10,16,21,37,42,36,38,26,30,60,36,28,62,38,72,41,54,56,86,61,48,45,75,67,80,87,77,79,83,81,83,82,46,63,70,55,69,68,60,49,49,53,53,50,53,53,59,60,70,42,77,33,49,33,37,38,34,10,42,45,34,47,75,62,71,15,36,66,32,49,47,50,36,35,67,72,54,59,44,36,32,27,24,27,76,48,17,37,9,38,52,32,44,80,39,93,48,34,57,42,53,48,41,53,51,33,56,48,57,34,50,57,56,54,31,66,29,45,28,38,39,36,33,24,52,66,62,20,50,56,46,48,56,68,28,74,86,49,23,51,86,84,35,37,37,37,38,30,21,67,41,65,75,50,51,70,47,66,66,94,48,64,60,52,75,42,77,18,35,46,39,50,38,38,45,50,48,50,49,49,38,61,72,65,63,61,82,68,68,82,43,58,71,52,50,50,52,52,50,49,47,39,52,53,47,50,52,55,58,60,69,59,61,51,85,81,44,31,34,69,66,60,54,54,52,37,49,58,71,71,51,57,73,78,25,34,41,29,28,9,30,57,51,32,24,29,45,45,60,55,68,62,79,41,58,32,60,50,26,62,43,64,41,43,38,49,38,38,44,42,61,24,39,33,59,34,24,38,51,25,38,31,72,77,34,75,92,44,60,32,38,32,40,22,15,52,50,22,45,44,54,41,48,59,45,53,50,39,24,41,76,67,67,44,54,35,38,35,37,30,47,28,40,35,25,39,51,57,50,38,48,41,28,25,73,72,65,32,76,82,29,66,49,72,29,79,64,47,89,67,50,58,14,46,28,38,33,40,59,65,30,38,47,40,80,35,69,48,70,87,42,46,49,59,50,52,50,52,34,62,71,62,66,32,24,21,28,39,34,30,44,36,42,58,86,65,74,31,58,14,55,53,50,51,46,50,50,53,60,66,61,116

Organism: NCBI:txid1294263

=== Feature glossary ===
Legend for the data blocks above and below:

— What the protein is —

The amino-acid sequence is the protein's primary structure: the linear order of residues from the N-terminus to the C-terminus, written in one-letter code. Everything else here — the 3D coordinates, the secondary structure, the domain annotations — is ultimately a consequence of this string.

Functional annotations link the protein to curated databases. InterPro entries identify conserved domains and families by matching the sequence against member-database signatures (Pfam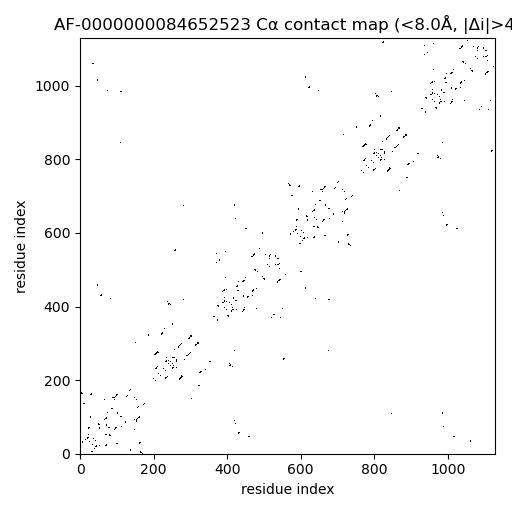, PROSITE, CDD, …). Gene Ontology (GO) terms describe molecular function, biological process, and cellular component in a controlled vocabulary. CATH places the structure in a hierarchical fold classification (Class/Architecture/Topology/Homologous-superfamily). The organism is the source species.

— Where its atoms are —

Atomic coordinates in PDBx/mmCIF format — the same representation the Protein Data Bank distributes. Each line of the _atom_site loop places one backbone atom in Cartesian space (units: ångströms, origin: arbitrary).

The six renders are orthographic views along the three Cartesian axes in both directions. Representation (cartoon, sticks, or surface) and color scheme (sequence-rainbow or by-chain) vary across proteins so the training set covers all the common visualization conventions.

— Local backbone conformation —

Eight-state secondary structure (DSSP): H is the canonical α-helix, G the tighter 3₁₀-helix, I the wider π-helix; E/B are β-structure, T and S are turns and bends, and '-' is everything else. DSSP derives these from the pattern of main-chain N–H···O=C hydrogen bonds, not from the sequence.

Three-state secondary structure (P-SEA) collapses the eight DSSP classes into helix (a), strand (b), and coil (c). P-SEA assigns these from Cα geometry alone — distances and angles — without requiring backbone oxygens, so it works on any Cα trace.

φ (phi) and ψ (psi) are the two rotatable backbone dihedrals per residue: φ is the C(i-1)–N–Cα–C torsion, ψ is the N–Cα–C–N(i+1) torsion, both in degrees on (−180°, 180°]. α-helical residues cluster near (−60°, −45°); β-strand residues near (−120°, +130°). A Ramachandran plot is simply a scatter of (φ, ψ) for every residue.

— Global shape and packing —

The geometric summary reports three shape descriptors. Rg (radius of gyration) measures how spread out the Cα atoms are about their centre of mass; compact globular proteins have small Rg, elongated or unfolded ones large. Cα contacts (<8 Å, |i−j|>4) count long-range residue pairs in spatial proximity — high for tightly packed folds, near zero for rods or random coil. The bounding-box extents give the protein's footprint along x, y, z in Å.

SASA measures how much of the protein is reachable by solvent. It is computed by rolling a water-sized probe over the atomic surface and summing the exposed area (Å²). Per-residue SASA distinguishes core (buried, low SASA) from surface (exposed, high SASA) residues; total SASA is a whole-molecule size measure.

Plot images: a contact map (which residues are close in 3D, as an N×N binary image), a Ramachandran scatter (backbone torsion angles, revealing secondary-structure composition at a glance), and — for AlphaFold structures — a PAE heatmap (pairwise prediction confidence).

— Structural neighborhood —

A 3Di character summarizes, for each residue, the relative orientation of the Cα frame of its nearest spatial neighbor. Because it encodes fold topology rather than chemistry, 3Di alignments detect remote structural similarity that sequence alignment misses.

The Foldseek neighbor list gives the closest experimentally determined structures in the PDB, ranked by structural alignment. TM-score near 1 means near-identical fold; near 0.3 means only rough topology match. This is how one finds what a novel AlphaFold prediction most resembles in the solved-structure universe.

— Confidence and disorder —

For AlphaFold models, the B-factor field carries pLDDT — the model's own estimate of local accuracy on a 0–100 scale. Regions with pLDDT<50 should be treated as essentially unmodeled; they often correspond to intrinsically disordered segments.

Crystallographic B-factors measure how much each atom's electron density is smeared out, in Å². They rise in mobile loops and surface residues and fall in the buried interior. In AlphaFold models this column is repurposed to hold pLDDT instead.

Predicted Aligned Error (PAE) is an AlphaFold confidence matrix: entry (i, j) is the expected error in the position of residue j, in ångströms, when the prediction is superimposed on the true structure at residue i. Low PAE within a block of residues means that block is internally rigid and well-predicted; high PAE between two blocks means their relative placement is uncertain even if each block individually is confident.